Protein AF-0000000084538350 (afdb_homodimer)

Solvent-accessible surface area (backbone atoms only — not comparable to full-atom values): 66229 Å² total; per-residue (Å²): 132,78,61,70,42,43,47,66,36,45,38,68,41,24,35,35,29,20,36,63,55,66,31,41,56,38,39,16,45,63,36,71,63,52,26,48,26,40,72,38,36,40,51,31,37,24,62,70,80,45,67,44,57,53,74,41,85,72,42,47,61,49,48,38,57,44,85,73,38,62,32,38,41,33,39,37,41,37,88,86,40,40,34,37,42,36,40,39,40,31,43,68,87,50,47,32,41,40,36,37,39,37,40,33,26,60,47,68,40,59,36,30,41,37,41,39,36,33,50,15,47,70,56,33,52,53,52,22,19,34,38,50,44,76,88,80,40,37,37,39,38,31,28,61,57,37,27,39,35,41,37,45,46,66,63,56,75,37,32,23,33,15,37,58,50,72,92,47,44,85,42,12,26,79,61,34,46,56,82,66,48,55,89,48,45,48,52,37,58,21,43,40,21,31,29,40,25,32,83,33,79,31,51,60,68,29,72,50,66,40,35,39,36,45,34,54,27,65,36,67,69,57,35,52,52,52,53,56,58,54,68,72,48,57,65,68,56,54,48,49,54,35,46,48,54,34,44,56,61,56,65,54,42,56,86,77,76,45,52,88,42,76,84,44,80,69,44,59,57,50,49,53,52,47,47,51,46,31,53,56,50,49,58,56,38,40,35,72,87,43,32,35,34,37,41,17,64,60,51,43,72,65,40,82,86,47,87,62,39,35,31,24,37,51,43,50,43,35,50,34,29,51,32,36,31,75,39,48,38,56,68,48,40,58,36,27,52,53,38,48,61,73,46,46,42,93,70,26,41,45,68,60,39,18,35,61,88,51,38,59,38,63,49,79,38,90,43,77,53,32,27,32,64,34,29,39,12,32,40,37,28,40,52,34,56,52,47,70,72,44,59,72,67,61,31,55,52,47,49,66,70,45,42,69,53,45,52,34,31,44,51,36,53,53,68,41,29,77,82,22,49,54,55,54,15,26,46,96,81,71,79,51,58,27,31,42,43,39,40,45,17,22,39,27,25,13,24,43,23,41,14,54,53,24,45,75,68,70,34,55,68,58,14,52,54,33,36,52,50,21,52,40,25,50,52,43,44,53,71,69,31,51,43,94,88,37,40,53,26,38,26,34,44,91,89,33,78,35,69,53,53,38,51,56,52,48,28,27,40,52,83,33,51,68,45,44,71,85,41,69,69,40,29,51,47,52,52,35,32,56,52,48,46,55,70,68,30,52,41,75,40,73,95,34,53,31,19,25,60,33,72,87,46,61,67,88,78,36,32,23,22,38,49,44,26,43,50,50,23,37,44,30,39,53,50,25,48,54,55,58,54,48,58,77,69,53,68,91,64,82,86,67,83,77,75,87,64,76,51,70,67,56,46,32,50,47,31,43,53,51,23,49,48,31,52,53,30,46,60,63,20,18,34,91,52,59,40,36,18,41,23,24,33,62,88,78,30,43,52,26,66,60,44,43,22,39,59,32,33,22,44,51,44,48,38,51,54,46,47,24,53,49,26,46,50,54,52,55,51,57,73,73,102,133,78,60,72,43,42,47,67,35,43,37,68,40,25,35,35,28,19,36,65,57,65,30,43,55,37,39,16,45,63,37,70,64,51,26,48,26,40,72,39,34,41,50,32,39,25,61,72,80,46,66,44,57,54,73,40,85,73,44,47,61,51,47,36,57,43,85,72,39,62,31,38,38,34,40,36,40,36,90,88,41,40,33,37,41,35,42,39,39,33,44,70,87,50,49,31,40,38,36,35,40,38,40,32,25,60,48,68,39,59,35,31,40,36,40,40,35,32,51,15,48,69,55,34,52,54,50,21,16,33,38,50,44,76,89,79,41,37,37,38,39,31,28,64,57,38,29,40,35,43,38,44,45,65,64,57,76,38,31,23,32,15,36,57,50,71,91,47,46,86,42,12,26,80,60,36,46,57,83,66,47,55,88,49,45,47,52,37,58,19,42,38,22,29,28,39,25,33,84,34,78,31,50,62,68,28,73,51,67,40,36,38,35,44,34,55,28,66,37,67,69,56,37,53,51,51,54,55,59,54,67,72,49,56,64,68,57,55,48,50,54,35,46,48,51,34,44,55,61,57,66,54,41,56,87,78,78,46,53,87,42,72,85,40,75,68,46,58,59,48,49,52,51,48,47,53,46,31,52,56,51,49,59,56,38,38,35,71,86,43,33,34,34,36,39,17,65,60,50,42,73,65,40,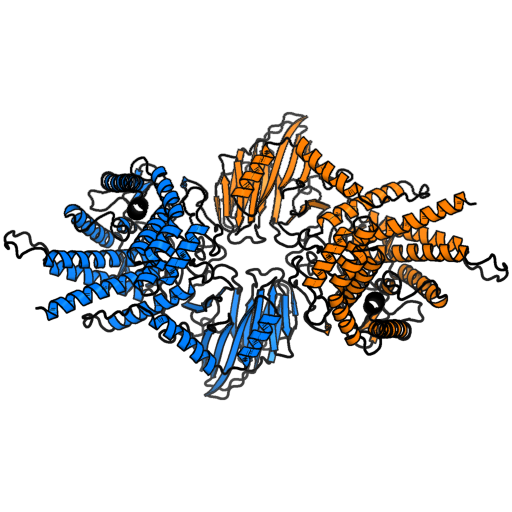81,86,48,88,62,39,34,30,24,36,50,43,51,42,36,49,34,27,51,33,37,31,74,38,48,39,56,66,48,40,58,36,27,52,54,39,48,60,73,45,45,41,95,70,25,41,45,67,60,40,18,36,62,88,50,39,58,37,61,48,79,36,88,44,74,51,32,26,32,64,33,28,37,12,32,40,37,28,40,53,34,56,52,48,69,72,43,60,72,68,60,31,55,53,48,50,66,70,43,42,68,54,47,52,35,30,44,51,36,52,54,68,41,29,77,82,21,51,53,56,54,14,24,44,96,81,71,79,50,58,28,31,43,44,39,41,44,16,23,40,25,23,11,24,42,24,42,13,53,53,25,46,75,70,68,34,55,68,59,14,51,54,33,36,51,50,19,51,40,26,50,52,43,44,52,71,72,31,51,42,94,87,36,42,54,25,40,26,34,43,91,88,33,79,34,69,53,53,37,50,56,52,49,29,28,39,53,84,33,50,66,44,44,72,86,41,69,68,40,30,50,47,51,52,36,32,56,51,47,47,56,71,69,33,52,40,76,41,71,95,33,52,31,19,24,61,34,71,87,46,62,66,88,80,36,34,24,22,38,47,44,25,43,50,51,23,37,44,29,39,52,50,26,49,54,55,60,56,49,58,78,70,53,66,89,66,83,86,66,81,78,74,87,63,74,50,68,66,55,47,32,50,48,31,42,53,53,22,49,48,31,51,52,31,47,61,63,19,19,35,91,50,61,40,36,17,42,24,26,34,63,87,77,31,43,53,25,66,58,43,42,21,40,58,32,34,23,43,52,43,49,38,51,54,48,49,25,52,49,26,47,50,56,52,54,50,57,72,72,102

Foldseek 3Di:
DFDDFLAWAFEQQWIWGHHQQGKTCFIAGRWLQDDTWFHTKFKWWDQQQWIGTSPDPQKDKDKAADALASKIWMWIDGPQFKIWIWIWHAQHPFGKIKIKIKIWGQAWTWAKIKIKTQTQFRNHLFWKKWFADPVQQKIWIDDQQKIKIKAKVVRFDAKAKAACDVVPVCRAAVNCPTNRHHPRDGMDTGRMIMMTMHTDTAHRGGMDMMMMMIHMGRDPVVVVVVRVVVVPDDPVVSVVNRVCVSNVVLVQWDDFDLPPCVVPPCLRVLLVRLLSVLLNVQSSQANPPQLFGFQFRWRCVPQPAHDTGRWGQLLLLLLLQVLCVNGRHNVSVVRVLLSVVVQADPQLAHAGTAHSNNHRDDDPQPDPLAGQLLSLLNNLLSLLVSLVVDDDPVSVVSLVSCVVSLVSSLVSLCVQQVPLWGDWYAYPVNPATFTFLLSLLSSLLNLQSSLVSCVVVVNNVSSVVSNVSSVSNLVCQCVPFQDPQLFGFGGAGPNHTHRWQFLSNLSCPPPSNSADCVDVVSVSSLVSSLVCQCVQAWADDPNATAGFGTPPDCRVHRFGFLLSLLSSLLSLLVSLVVLVVVVVVDDPPDPDDPDPPQDSVNSSVVSLVNSSRSLVLQQQQRRSHRWGPGGADSVHRHNDDRTRGSSSSSSSSSSSVSSSVVSVVVVVVVVVD/DFDDFLAWAFEQQWIWGHHQQGWTCFIAGRWLQDDTWFHTKFKWWDQQQWIGTSPDPQKDKDKAADALASKIWMWIDGPQFKIWIWIWHAQHPFGKIKIKIKIWGQAWTWAKIKIKTQTQFRNHLFWKKWFADPVQQKIWIDDQQKIKIKAKVVRFDAKAKAACDVVPVCRAAVNCPTNRHHPRDGMDTGRMIMMTMHTDTAHRGGMDMMMMMIHMGRDPVVVVVVRVVVVPDDPVVSVVNRVCVSNVVLVQWDDFDLPPCVVPPCLRVLLVRLLSVLLNVQSSQANPPQLFGFQFRWRCVPQPAHDTRRWGQLLLLLLLQVLCVNGRHNVSVVRVLLSVVVQADPQLAHAGTAHSNNHRDDDPQPDPLAGQLLSLLNNLLSLLVSLVVDDDPVSVVSLVSCVVSLVSSLVSLCVQQVPLWGAWYAYPVRPATFTFLLSLLSSLLNLQSSLVSCVVVVNNVSSVVSNVSSVSNLVCQCVPFQDPQLFGFGGAGPNHTHRWQFLSNLSCPPPSNSADCVDVVSVSSLVSSLVCQCVQAWADDPNATAGFGTPPDCRVHRFGFLLSLLSSLLSLLVSLVVLVVVVVVDDPPDPDDPDPPQDSVNSSVVSLVNSSRSLVLQQQQRRSHRWGPGGADSVHRHNDDRTRGSSSSSSSSSSSVSSSVVSVVVVVVVVVD

Secondary structure (DSSP, 8-state):
-----SEEEE-SS-EEEE-TTS-EEEEE-SSSSS-B-EEEEEEEEE-SS-EEETTSTTEEEEEEEPTTSS-EEEEEEETTSEEEEEEEEE-SSSSEEEEEEEEEESS-EEEEEEEEEEE-TTT-STTEEEEEETTTTEEEEEETTEEEEEEEESPPSEEEEEE-SGGGTTT-HHHHGGGT------EEEESEEEEEEEEEEE-TTEEEEEEEEEEEESSHHHHHHHHHHHHTS-HHHHHHHHHHHHHHHHTTSPP---TT-TTSTTHHHHHHHHHHHHHHHHHHHB-TTT--B-SS----TT-SSSS-SSSB-HHHHHHHHHHHHHTT-THHHHHHHHHHHHH--TTS---S-B-TTSPBPS-S--SGGG--HHHHHHHHHHHHHHHHH--HHHHHHHHHHHHHHHHHHHHHHHHTTTTSSPPSEE-TTSS-EEEEHHHHHHHHHHHHHHHHHHHHTT-HHHHHHHHHHHHHHHHHHHHHHB-TTSSB--EEETTEEE---BGGGGGGTTTT-SS-TTSHHHHHHHHHHHHHHHHHHEEEETTEEEE-SBTT--GGGG--BHHHHHHHHHHHHHHHHHHHHHHHHS--------S----HHHHHHHHHHHHHHHHHHHHHTS-TT----SEE-TTT--EESSSS-HHHHHHHHHHHHHHHHHHHHHHHHHHH-/-----SEEEE-SS-EEEE-TTS-EEEEE-SSSSS-B-EEEEEEEEE-SS-EEETTSTT-EEEEEEPTTSS-EEEEEE-TTSEEEEEEEEE-SSSSEEEEEEEEEESS-EEEEEEEEEEE-TTS-STTEEEEEETTTTEEEEEETTEEEEEEEESPPSEEEEEE-SGGGTTT-HHHHGGGT------EEEESEEEEEEEEEEE-TTEEEEEEEEEEEESSHHHHHHHHHHHHTS-HHHHHHHHHHHHHHHHTTSPP---TT-TTSTTHHHHHHHHHHHHHHHHHHHB-TTT--B-SS----TT-SSSS-SSSB-HHHHHHHHHHHHHTT-THHHHHHHHHHHHH--TTS---S-B-TTSPBPS-S--SGGG--HHHHHHHHHHHHHHHHH--HHHHHHHHHHHHHHHHHHHHHHHHTTTTSSPPSEE-TTSS-EEEEHHHHHHHHHHHHHHHHHHHHTT-HHHHHHHHHHHHHHHHHHHHHHB-TTSSB--EEETTEEE---BGGGGGGTTTT-SS-TTSHHHHHHHHHHHHHHHHHHEEEETTEEEE-SBTT--GGGG--BHHHHHHHHHHHHHHHHHHHHHHHHS--------S----HHHHHHHHHHHHHHHHHHHHHTS-TT----SEE-TTT--EESSSS-HHHHHHHHHHHHHHHHHHHHHHHHHHH-

Radius of gyration: 36.91 Å; Cα contacts (8 Å, |Δi|>4): 3079; chains: 2; bounding box: 87×134×77 Å

pLDDT: mean 94.36, std 9.97, range [32.91, 98.88]

Structure (mmCIF, N/CA/C/O backbone):
data_AF-0000000084538350-model_v1
#
loop_
_entity.id
_entity.type
_entity.pdbx_description
1 polymer Glucoamylase
#
loop_
_atom_site.group_PDB
_atom_site.id
_atom_site.type_symbol
_atom_site.label_atom_id
_atom_site.label_alt_id
_atom_site.label_comp_id
_atom_site.label_asym_id
_atom_site.label_entity_id
_atom_site.label_seq_id
_atom_site.pdbx_PDB_ins_code
_atom_site.Cartn_x
_atom_site.Cartn_y
_atom_site.Cartn_z
_atom_site.occupancy
_atom_site.B_iso_or_equiv
_atom_site.auth_seq_id
_atom_site.auth_comp_id
_atom_site.auth_asym_id
_atom_site.auth_atom_id
_atom_site.pdbx_PDB_model_num
ATOM 1 N N . MET A 1 1 ? -1.951 -18.625 11.453 1 60.22 1 MET A N 1
ATOM 2 C CA . MET A 1 1 ? -2.348 -19.891 10.844 1 60.22 1 MET A CA 1
ATOM 3 C C . MET A 1 1 ? -2.865 -19.672 9.43 1 60.22 1 MET A C 1
ATOM 5 O O . MET A 1 1 ? -3.637 -18.75 9.18 1 60.22 1 MET A O 1
ATOM 9 N N . ILE A 1 2 ? -2.359 -20.406 8.531 1 80.12 2 ILE A N 1
ATOM 10 C CA . ILE A 1 2 ? -2.729 -20.297 7.121 1 80.12 2 ILE A CA 1
ATOM 11 C C . ILE A 1 2 ? -4.102 -20.922 6.902 1 80.12 2 ILE A C 1
ATOM 13 O O . ILE A 1 2 ? -4.371 -22.031 7.383 1 80.12 2 ILE A O 1
ATOM 17 N N . LYS A 1 3 ? -4.984 -20.172 6.359 1 83.88 3 LYS A N 1
ATOM 18 C CA . LYS A 1 3 ? -6.328 -20.641 6.023 1 83.88 3 LYS A CA 1
ATOM 19 C C . LYS A 1 3 ? -6.492 -20.812 4.52 1 83.88 3 LYS A C 1
ATOM 21 O O . LYS A 1 3 ? -6.176 -19.906 3.746 1 83.88 3 LYS A O 1
ATOM 26 N N . GLN A 1 4 ? -6.922 -22.047 4.211 1 91.5 4 GLN A N 1
ATOM 27 C CA . GLN A 1 4 ? -7.207 -22.297 2.803 1 91.5 4 GLN A CA 1
ATOM 28 C C . GLN A 1 4 ? -8.695 -22.172 2.51 1 91.5 4 GLN A C 1
ATOM 30 O O . GLN A 1 4 ? -9.531 -22.594 3.314 1 91.5 4 GLN A O 1
ATOM 35 N N . PRO A 1 5 ? -9.008 -21.594 1.398 1 96.19 5 PRO A N 1
ATOM 36 C CA . PRO A 1 5 ? -10.43 -21.469 1.073 1 96.19 5 PRO A CA 1
ATOM 37 C C . PRO A 1 5 ? -11.055 -22.781 0.602 1 96.19 5 PRO A C 1
ATOM 39 O O . PRO A 1 5 ? -10.344 -23.672 0.13 1 96.19 5 PRO A O 1
ATOM 42 N N . ASN A 1 6 ? -12.336 -22.875 0.791 1 97.44 6 ASN A N 1
ATOM 43 C CA . ASN A 1 6 ? -13.117 -23.984 0.243 1 97.44 6 ASN A CA 1
ATOM 44 C C . ASN A 1 6 ? -13.852 -23.578 -1.032 1 97.44 6 ASN A C 1
ATOM 46 O O . ASN A 1 6 ? -14.195 -24.422 -1.854 1 97.44 6 ASN A O 1
ATOM 50 N N . VAL A 1 7 ? -14.109 -22.266 -1.148 1 98.25 7 VAL A N 1
ATOM 51 C CA . VAL A 1 7 ? -14.727 -21.719 -2.354 1 98.25 7 VAL A CA 1
ATOM 52 C C . VAL A 1 7 ? -14.117 -20.359 -2.668 1 98.25 7 VAL A C 1
ATOM 54 O O . VAL A 1 7 ? -13.547 -19.703 -1.789 1 98.25 7 VAL A O 1
ATOM 57 N N . ILE A 1 8 ? -14.195 -19.969 -3.922 1 98.69 8 ILE A N 1
ATOM 58 C CA . ILE A 1 8 ? -13.914 -18.594 -4.348 1 98.69 8 ILE A CA 1
ATOM 59 C C . ILE A 1 8 ? -15.078 -18.078 -5.188 1 98.69 8 ILE A C 1
ATOM 61 O O . ILE A 1 8 ? -15.758 -18.844 -5.867 1 98.69 8 ILE A O 1
ATOM 65 N N . LEU A 1 9 ? -15.406 -16.875 -5.125 1 98.62 9 LEU A N 1
ATOM 66 C CA . LEU A 1 9 ? -16.391 -16.219 -5.973 1 98.62 9 LEU A CA 1
ATOM 67 C C . LEU A 1 9 ? -15.961 -14.781 -6.266 1 98.62 9 LEU A C 1
ATOM 69 O O . LEU A 1 9 ? -15 -14.273 -5.672 1 98.62 9 LEU A O 1
ATOM 73 N N . GLY A 1 10 ? -16.609 -14.242 -7.266 1 98.69 10 GLY A N 1
ATOM 74 C CA . GLY A 1 10 ? -16.188 -12.914 -7.672 1 98.69 10 GLY A CA 1
ATOM 75 C C . GLY A 1 10 ? -16.672 -12.523 -9.055 1 98.69 10 GLY A C 1
ATOM 76 O O . GLY A 1 10 ? -17.641 -13.094 -9.562 1 98.69 10 GLY A O 1
ATOM 77 N N . ASN A 1 11 ? -16.141 -11.469 -9.555 1 98.44 11 ASN A N 1
ATOM 78 C CA . ASN A 1 11 ? -16.297 -10.961 -10.914 1 98.44 11 ASN A CA 1
ATOM 79 C C . ASN A 1 11 ? -15.008 -10.359 -11.438 1 98.44 11 ASN A C 1
ATOM 81 O O . ASN A 1 11 ? -13.914 -10.789 -11.047 1 98.44 11 ASN A O 1
ATOM 85 N N . ASP A 1 12 ? -15.062 -9.461 -12.367 1 97.19 12 ASP A N 1
ATOM 86 C CA . ASP A 1 12 ? -13.875 -8.93 -13.023 1 97.19 12 ASP A CA 1
ATOM 87 C C . ASP A 1 12 ? -13.031 -8.094 -12.062 1 97.19 12 ASP A C 1
ATOM 89 O O . ASP A 1 12 ? -11.812 -8.008 -12.211 1 97.19 12 ASP A O 1
ATOM 93 N N . ASP A 1 13 ? -13.734 -7.547 -11.016 1 97.06 13 ASP A N 1
ATOM 94 C CA . ASP A 1 13 ? -13.039 -6.566 -10.188 1 97.06 13 ASP A CA 1
ATOM 95 C C . ASP A 1 13 ? -12.891 -7.07 -8.75 1 97.06 13 ASP A C 1
ATOM 97 O O . ASP A 1 13 ? -12.133 -6.496 -7.969 1 97.06 13 ASP A O 1
ATOM 101 N N . LEU A 1 14 ? -13.578 -8.125 -8.406 1 98.56 14 LEU A N 1
ATOM 102 C CA . LEU A 1 14 ? -13.602 -8.586 -7.02 1 98.56 14 LEU A CA 1
ATOM 103 C C . LEU A 1 14 ? -13.375 -10.094 -6.945 1 98.56 14 LEU A C 1
ATOM 105 O O . LEU A 1 14 ? -13.992 -10.859 -7.684 1 98.56 14 LEU A O 1
ATOM 109 N N . LEU A 1 15 ? -12.438 -10.523 -6.102 1 98.75 15 LEU A N 1
ATOM 110 C CA . LEU A 1 15 ? -12.211 -11.93 -5.785 1 98.75 15 LEU A CA 1
ATOM 111 C C . LEU A 1 15 ? -12.383 -12.188 -4.293 1 98.75 15 LEU A C 1
ATOM 113 O O . LEU A 1 15 ? -11.711 -11.562 -3.467 1 98.75 15 LEU A O 1
ATOM 117 N N . VAL A 1 16 ? -13.289 -13.031 -3.939 1 98.81 16 VAL A N 1
ATOM 118 C CA . VAL A 1 16 ? -13.578 -13.375 -2.551 1 98.81 16 VAL A CA 1
ATOM 119 C C . VAL A 1 16 ? -13.219 -14.844 -2.295 1 98.81 16 VAL A C 1
ATOM 121 O O . VAL A 1 16 ? -13.523 -15.711 -3.109 1 98.81 16 VAL A O 1
ATOM 124 N N . THR A 1 17 ? -12.539 -15.125 -1.256 1 98.38 17 THR A N 1
ATOM 125 C CA . THR A 1 17 ? -12.266 -16.484 -0.816 1 98.38 17 THR A CA 1
ATOM 126 C C . THR A 1 17 ? -12.945 -16.781 0.519 1 98.38 17 THR A C 1
ATOM 128 O O . THR A 1 17 ? -13 -15.906 1.391 1 98.38 17 THR A O 1
ATOM 131 N N . MET A 1 18 ? -13.539 -17.984 0.659 1 98.19 18 MET A N 1
ATOM 132 C CA . MET A 1 18 ? -14.305 -18.312 1.861 1 98.19 18 MET A CA 1
ATOM 133 C C . MET A 1 18 ? -13.891 -19.672 2.41 1 98.19 18 MET A C 1
ATOM 135 O O . MET A 1 18 ? -13.484 -20.562 1.654 1 98.19 18 MET A O 1
ATOM 139 N N . GLY A 1 19 ? -14.055 -19.75 3.682 1 97.12 19 GLY A N 1
ATOM 140 C CA . GLY A 1 19 ? -13.922 -21.062 4.316 1 97.12 19 GLY A CA 1
ATOM 141 C C . GLY A 1 19 ? -15.172 -21.906 4.191 1 97.12 19 GLY A C 1
ATOM 142 O O . GLY A 1 19 ? -16.172 -21.484 3.604 1 97.12 19 GLY A O 1
ATOM 143 N N . LYS A 1 20 ? -15.172 -23.062 4.793 1 96.75 20 LYS A N 1
ATOM 144 C CA . LYS A 1 20 ? -16.219 -24.062 4.652 1 96.75 20 LYS A CA 1
ATOM 145 C C . LYS A 1 20 ? -17.516 -23.609 5.297 1 96.75 20 LYS A C 1
ATOM 147 O O . LYS A 1 20 ? -18.594 -24.125 4.98 1 96.75 20 LYS A O 1
ATOM 152 N N . LYS A 1 21 ? -17.375 -22.703 6.168 1 97.75 21 LYS A N 1
ATOM 153 C CA . LYS A 1 21 ? -18.562 -22.312 6.922 1 97.75 21 LYS A CA 1
ATOM 154 C C . LYS A 1 21 ? -19.016 -20.891 6.539 1 97.75 21 LYS A C 1
ATOM 156 O O . LYS A 1 21 ? -19.797 -20.281 7.262 1 97.75 21 LYS A O 1
ATOM 161 N N . GLY A 1 22 ? -18.422 -20.375 5.52 1 97.69 22 GLY A N 1
ATOM 162 C CA . GLY A 1 22 ? -18.906 -19.125 4.945 1 97.69 22 GLY A CA 1
ATOM 163 C C . GLY A 1 22 ? -18.156 -17.906 5.445 1 97.69 22 GLY A C 1
ATOM 164 O O . GLY A 1 22 ? -18.438 -16.781 5.035 1 97.69 22 GLY A O 1
ATOM 165 N N . GLU A 1 23 ? -17.203 -18.062 6.324 1 98.06 23 GLU A N 1
ATOM 166 C CA . GLU A 1 23 ? -16.375 -16.938 6.734 1 98.06 23 GLU A CA 1
ATOM 167 C C . GLU A 1 23 ? -15.5 -16.438 5.586 1 98.06 23 GLU A C 1
ATOM 169 O O . GLU A 1 23 ? -15 -17.25 4.797 1 98.06 23 GLU A O 1
ATOM 174 N N . ILE A 1 24 ? -15.336 -15.148 5.438 1 98.25 24 ILE A N 1
ATOM 175 C CA . ILE A 1 24 ? -14.516 -14.57 4.375 1 98.25 24 ILE A CA 1
ATOM 176 C C . ILE A 1 24 ? -13.047 -14.578 4.793 1 98.25 24 ILE A C 1
ATOM 178 O O . ILE A 1 24 ? -12.703 -14.078 5.867 1 98.25 24 ILE A O 1
ATOM 182 N N . ILE A 1 25 ? -12.227 -15.094 3.93 1 96.12 25 ILE A N 1
ATOM 183 C CA . ILE A 1 25 ? -10.789 -15.195 4.172 1 96.12 25 ILE A CA 1
ATOM 184 C C . ILE A 1 25 ? -10.055 -14.133 3.357 1 96.12 25 ILE A C 1
ATOM 186 O O . ILE A 1 25 ? -9.047 -13.586 3.809 1 96.12 25 ILE A O 1
ATOM 190 N N . GLY A 1 26 ? -10.516 -13.961 2.24 1 97 26 GLY A N 1
ATOM 191 C CA . GLY A 1 26 ? -9.93 -12.961 1.356 1 97 26 GLY A CA 1
ATOM 192 C C . GLY A 1 26 ? -10.969 -12.117 0.642 1 97 26 GLY A C 1
ATOM 193 O O . GLY A 1 26 ? -12.047 -12.602 0.305 1 97 26 GLY A O 1
ATOM 194 N N . PHE A 1 27 ? -10.688 -10.914 0.409 1 98.5 27 PHE A N 1
ATOM 195 C CA . PHE A 1 27 ? -11.461 -9.914 -0.316 1 98.5 27 PHE A CA 1
ATOM 196 C C . PHE A 1 27 ? -10.547 -9 -1.129 1 98.5 27 PHE A C 1
ATOM 198 O O . PHE A 1 27 ? -10.109 -7.957 -0.642 1 98.5 27 PHE A O 1
ATOM 205 N N . PHE A 1 28 ? -10.289 -9.391 -2.396 1 98.44 28 PHE A N 1
ATOM 206 C CA . PHE A 1 28 ? -9.305 -8.711 -3.23 1 98.44 28 PHE A CA 1
ATOM 207 C C . PHE A 1 28 ? -9.984 -7.727 -4.172 1 98.44 28 PHE A C 1
ATOM 209 O O . PHE A 1 28 ? -10.875 -8.102 -4.938 1 98.44 28 PHE A O 1
ATOM 216 N N . TYR A 1 29 ? -9.594 -6.508 -4.148 1 98.25 29 TYR A N 1
ATOM 217 C CA . TYR A 1 29 ? -10.102 -5.43 -4.992 1 98.25 29 TYR A CA 1
ATOM 218 C C . TYR A 1 29 ? -9.047 -4.352 -5.203 1 98.25 29 TYR A C 1
ATOM 220 O O . TYR A 1 29 ? -8.328 -3.992 -4.27 1 98.25 29 TYR A O 1
ATOM 228 N N . PRO A 1 30 ? -8.906 -3.795 -6.387 1 97.25 30 PRO A N 1
ATOM 229 C CA . PRO A 1 30 ? -9.617 -4.145 -7.621 1 97.25 30 PRO A CA 1
ATOM 230 C C . PRO A 1 30 ? -8.969 -5.305 -8.367 1 97.25 30 PRO A C 1
ATOM 232 O O . PRO A 1 30 ? -9.57 -5.863 -9.289 1 97.25 30 PRO A O 1
ATOM 235 N N . ARG A 1 31 ? -7.695 -5.707 -8 1 96.5 31 ARG A N 1
ATOM 236 C CA . ARG A 1 31 ? -7.016 -6.828 -8.641 1 96.5 31 ARG A CA 1
ATOM 237 C C . ARG A 1 31 ? -7.137 -8.094 -7.805 1 96.5 31 ARG A C 1
ATOM 239 O O . ARG A 1 31 ? -7.832 -8.109 -6.789 1 96.5 31 ARG A O 1
ATOM 246 N N . ARG A 1 32 ? -6.523 -9.141 -8.305 1 97.38 32 ARG A N 1
ATOM 247 C CA . ARG A 1 32 ? -6.566 -10.422 -7.598 1 97.38 32 ARG A CA 1
ATOM 248 C C . ARG A 1 32 ? -5.363 -10.578 -6.676 1 97.38 32 ARG A C 1
ATOM 250 O O . ARG A 1 32 ? -5.363 -11.438 -5.789 1 97.38 32 ARG A O 1
ATOM 257 N N . ASP A 1 33 ? -4.398 -9.719 -6.918 1 96.94 33 ASP A N 1
ATOM 258 C CA . ASP A 1 33 ? -3.139 -9.906 -6.203 1 96.94 33 ASP A CA 1
ATOM 259 C C . ASP A 1 33 ? -2.928 -8.797 -5.172 1 96.94 33 ASP A C 1
ATOM 261 O O . ASP A 1 33 ? -2.088 -8.922 -4.281 1 96.94 33 ASP A O 1
ATOM 265 N N . HIS A 1 34 ? -3.516 -7.691 -5.289 1 95.06 34 HIS A N 1
ATOM 266 C CA . HIS A 1 34 ? -3.477 -6.539 -4.398 1 95.06 34 HIS A CA 1
ATOM 267 C C . HIS A 1 34 ? -4.602 -5.559 -4.711 1 95.06 34 HIS A C 1
ATOM 269 O O . HIS A 1 34 ? -4.863 -5.262 -5.883 1 95.06 34 HIS A O 1
ATOM 275 N N . ALA A 1 35 ? -5.402 -5.156 -3.639 1 96.44 35 ALA A N 1
ATOM 276 C CA . ALA A 1 35 ? -5.109 -5.324 -2.217 1 96.44 35 ALA A CA 1
ATOM 277 C C . ALA A 1 35 ? -6.059 -6.332 -1.578 1 96.44 35 ALA A C 1
ATOM 279 O O . ALA A 1 35 ? -7.188 -6.52 -2.045 1 96.44 35 ALA A O 1
ATOM 280 N N . GLN A 1 36 ? -5.566 -7.062 -0.632 1 96.94 36 GLN A N 1
ATOM 281 C CA . GLN A 1 36 ? -6.363 -7.922 0.238 1 96.94 36 GLN A CA 1
ATOM 282 C C . GLN A 1 36 ? -6.934 -7.137 1.416 1 96.94 36 GLN A C 1
ATOM 284 O O . GLN A 1 36 ? -6.191 -6.719 2.307 1 96.94 36 GLN A O 1
ATOM 289 N N . HIS A 1 37 ? -8.266 -6.969 1.529 1 98.31 37 HIS A N 1
ATOM 290 C CA . HIS A 1 37 ? -8.859 -5.949 2.389 1 98.31 37 HIS A CA 1
ATOM 291 C C . HIS A 1 37 ? -9.406 -6.559 3.676 1 98.31 37 HIS A C 1
ATOM 293 O O . HIS A 1 37 ? -9.945 -5.848 4.523 1 98.31 37 HIS A O 1
ATOM 299 N N . VAL A 1 38 ? -9.281 -7.895 3.914 1 97.25 38 VAL A N 1
ATOM 300 C CA . VAL A 1 38 ? -9.945 -8.492 5.066 1 97.25 38 VAL A CA 1
ATOM 301 C C . VAL A 1 38 ? -8.945 -9.312 5.875 1 97.25 38 VAL A C 1
ATOM 303 O O . VAL A 1 38 ? -8.156 -10.07 5.309 1 97.25 38 VAL A O 1
ATOM 306 N N . GLU A 1 39 ? -8.961 -9.102 7.125 1 95.25 39 GLU A N 1
ATOM 307 C CA . GLU A 1 39 ? -8.281 -9.992 8.062 1 95.25 39 GLU A CA 1
ATOM 308 C C . GLU A 1 39 ? -9.242 -11.031 8.633 1 95.25 39 GLU A C 1
ATOM 310 O O . GLU A 1 39 ? -8.891 -12.203 8.75 1 95.25 39 GLU A O 1
ATOM 315 N N . GLU A 1 40 ? -10.438 -10.578 8.977 1 95.81 40 GLU A N 1
ATOM 316 C CA . GLU A 1 40 ? -11.516 -11.422 9.477 1 95.81 40 GLU A CA 1
ATOM 317 C C . GLU A 1 40 ? -12.883 -10.859 9.102 1 95.81 40 GLU A C 1
ATOM 319 O O . GLU A 1 40 ? -13.094 -9.648 9.141 1 95.81 40 GLU A O 1
ATOM 324 N N . SER A 1 41 ? -13.781 -11.617 8.719 1 98 41 SER A N 1
ATOM 325 C CA . SER A 1 41 ? -15.148 -11.258 8.375 1 98 41 SER A CA 1
ATOM 326 C C . SER A 1 41 ? -16.094 -12.445 8.547 1 98 41 SER A C 1
ATOM 328 O O . SER A 1 41 ? -16.031 -13.414 7.797 1 98 41 SER A O 1
ATOM 330 N N . VAL A 1 42 ? -16.922 -12.352 9.602 1 98.31 42 VAL A N 1
ATOM 331 C CA . VAL A 1 42 ? -17.656 -13.539 10.016 1 98.31 42 VAL A CA 1
ATOM 332 C C . VAL A 1 42 ? -18.938 -13.133 10.742 1 98.31 42 VAL A C 1
ATOM 334 O O . VAL A 1 42 ? -18.953 -12.125 11.453 1 98.31 42 VAL A O 1
ATOM 337 N N . ALA A 1 43 ? -19.984 -13.93 10.562 1 98.44 43 ALA A N 1
ATOM 338 C CA . ALA A 1 43 ? -21.234 -13.719 11.273 1 98.44 43 ALA A CA 1
ATOM 339 C C . ALA A 1 43 ? -21.234 -14.438 12.625 1 98.44 43 ALA A C 1
ATOM 341 O O . ALA A 1 43 ? -20.453 -15.375 12.828 1 98.44 43 ALA A O 1
ATOM 342 N N . CYS A 1 44 ? -22.062 -13.961 13.531 1 97.81 44 CYS A N 1
ATOM 343 C CA . CYS A 1 44 ? -22.25 -14.641 14.812 1 97.81 44 CYS A CA 1
ATOM 344 C C . CYS A 1 44 ? -23.641 -14.375 15.359 1 97.81 44 CYS A C 1
ATOM 346 O O . CYS A 1 44 ? -24.328 -13.438 14.938 1 97.81 44 CYS A O 1
ATOM 348 N N . ILE A 1 45 ? -24.062 -15.258 16.219 1 97.62 45 ILE A N 1
ATOM 349 C CA . ILE A 1 45 ? -25.359 -15.164 16.891 1 97.62 45 ILE A CA 1
ATOM 350 C C . ILE A 1 45 ? -25.172 -15.047 18.391 1 97.62 45 ILE A C 1
ATOM 352 O O . ILE A 1 45 ? -24.469 -15.875 19 1 97.62 45 ILE A O 1
ATOM 356 N N . HIS A 1 46 ? -25.719 -14.023 18.938 1 97.88 46 HIS A N 1
ATOM 357 C CA . HIS A 1 46 ? -25.844 -13.969 20.391 1 97.88 46 HIS A CA 1
ATOM 358 C C . HIS A 1 46 ? -27.172 -14.57 20.859 1 97.88 46 HIS A C 1
ATOM 360 O O . HIS A 1 46 ? -28.25 -14.023 20.562 1 97.88 46 HIS A O 1
ATOM 366 N N . THR A 1 47 ? -27.203 -15.578 21.688 1 95.88 47 THR A N 1
ATOM 367 C CA . THR A 1 47 ? -28.391 -16.344 22.031 1 95.88 47 THR A CA 1
ATOM 368 C C . THR A 1 47 ? -29.094 -15.734 23.234 1 95.88 47 THR A C 1
ATOM 370 O O . THR A 1 47 ? -30.062 -16.312 23.75 1 95.88 47 THR A O 1
ATOM 373 N N . GLY A 1 48 ? -28.688 -14.672 23.625 1 93.62 48 GLY A N 1
ATOM 374 C CA . GLY A 1 48 ? -29.109 -14.125 24.906 1 93.62 48 GLY A CA 1
ATOM 375 C C . GLY A 1 48 ? -28.188 -14.5 26.047 1 93.62 48 GLY A C 1
ATOM 376 O O . GLY A 1 48 ? -28.109 -13.773 27.047 1 93.62 48 GLY A O 1
ATOM 377 N N . GLU A 1 49 ? -27.516 -15.609 25.891 1 92.69 49 GLU A N 1
ATOM 378 C CA . GLU A 1 49 ? -26.641 -16.109 26.938 1 92.69 49 GLU A CA 1
ATOM 379 C C . GLU A 1 49 ? -25.172 -16.016 26.516 1 92.69 49 GLU A C 1
ATOM 381 O O . GLU A 1 49 ? -24.312 -15.672 27.328 1 92.69 49 GLU A O 1
ATOM 386 N N . ARG A 1 50 ? -24.984 -16.344 25.312 1 94.88 50 ARG A N 1
ATOM 387 C CA . ARG A 1 50 ? -23.594 -16.344 24.844 1 94.88 50 ARG A CA 1
ATOM 388 C C . ARG A 1 50 ? -23.531 -16.047 23.359 1 94.88 50 ARG A C 1
ATOM 390 O O . ARG A 1 50 ? -24.547 -16.094 22.656 1 94.88 50 ARG A O 1
ATOM 397 N N . LEU A 1 51 ? -22.281 -15.812 22.922 1 96.62 51 LEU A N 1
ATOM 398 C CA . LEU A 1 51 ? -22 -15.531 21.516 1 96.62 51 LEU A CA 1
ATOM 399 C C . LEU A 1 51 ? -21.562 -16.797 20.781 1 96.62 51 LEU A C 1
ATOM 401 O O . LEU A 1 51 ? -20.656 -17.5 21.25 1 96.62 51 LEU A O 1
ATOM 405 N N . LEU A 1 52 ? -22.188 -17.125 19.672 1 97.12 52 LEU A N 1
ATOM 406 C CA . LEU A 1 52 ? -21.844 -18.266 18.828 1 97.12 52 LEU A CA 1
ATOM 407 C C . LEU A 1 52 ? -21.281 -17.797 17.5 1 97.12 52 LEU A C 1
ATOM 409 O O . LEU A 1 52 ? -22.031 -17.359 16.625 1 97.12 52 LEU A O 1
ATOM 413 N N . TRP A 1 53 ? -20.016 -17.953 17.344 1 97.88 53 TRP A N 1
ATOM 414 C CA . TRP A 1 53 ? -19.406 -17.656 16.047 1 97.88 53 TRP A CA 1
ATOM 415 C C . TRP A 1 53 ? -19.75 -18.734 15.031 1 97.88 53 TRP A C 1
ATOM 417 O O . TRP A 1 53 ? -19.672 -19.922 15.32 1 97.88 53 TRP A O 1
ATOM 427 N N . THR A 1 54 ? -20.062 -18.359 13.812 1 97.75 54 THR A N 1
ATOM 428 C CA . THR A 1 54 ? -20.547 -19.312 12.828 1 97.75 54 THR A CA 1
ATOM 429 C C . THR A 1 54 ? -19.391 -20.188 12.305 1 97.75 54 THR A C 1
ATOM 431 O O . THR A 1 54 ? -19.625 -21.234 11.703 1 97.75 54 THR A O 1
ATOM 434 N N . ASN A 1 55 ? -18.203 -19.734 12.445 1 96 55 ASN A N 1
ATOM 435 C CA . ASN A 1 55 ? -17.062 -20.5 11.938 1 96 55 ASN A CA 1
ATOM 436 C C . ASN A 1 55 ? -16.453 -21.391 13.023 1 96 55 ASN A C 1
ATOM 438 O O . ASN A 1 55 ? -15.367 -21.938 12.844 1 96 55 ASN A O 1
ATOM 442 N N . ASP A 1 56 ? -17.125 -21.5 14.117 1 95.69 56 ASP A N 1
ATOM 443 C CA . ASP A 1 56 ? -16.656 -22.344 15.211 1 95.69 56 ASP A CA 1
ATOM 444 C C . ASP A 1 56 ? -16.844 -23.828 14.883 1 95.69 56 ASP A C 1
ATOM 446 O O . ASP A 1 56 ? -17.641 -24.188 14.023 1 95.69 56 ASP A O 1
ATOM 450 N N . ASN A 1 57 ? -16.188 -24.672 15.648 1 94.62 57 ASN A N 1
ATOM 451 C CA . ASN A 1 57 ? -16.203 -26.109 15.414 1 94.62 57 ASN A CA 1
ATOM 452 C C . ASN A 1 57 ? -17.531 -26.734 15.836 1 94.62 57 ASN A C 1
ATOM 454 O O . ASN A 1 57 ? -17.844 -27.859 15.453 1 94.62 57 ASN A O 1
ATOM 458 N N . GLU A 1 58 ? -18.281 -26 16.516 1 94.94 58 GLU A N 1
ATOM 459 C CA . GLU A 1 58 ? -19.578 -26.516 16.969 1 94.94 58 GLU A CA 1
ATOM 460 C C . GLU A 1 58 ? -20.578 -26.609 15.812 1 94.94 58 GLU A C 1
ATOM 462 O O . GLU A 1 58 ? -21.609 -27.281 15.938 1 94.94 58 GLU A O 1
ATOM 467 N N . TRP A 1 59 ? -20.281 -25.969 14.805 1 97.19 59 TRP A N 1
ATOM 468 C CA . TRP A 1 59 ? -21.203 -25.953 13.656 1 97.19 59 TRP A CA 1
ATOM 469 C C . TRP A 1 59 ? -20.797 -27.016 12.641 1 97.19 59 TRP A C 1
ATOM 471 O O . TRP A 1 59 ? -19.625 -27.234 12.391 1 97.19 59 TRP A O 1
ATOM 481 N N . HIS A 1 60 ? -21.781 -27.672 12.094 1 96.94 60 HIS A N 1
ATOM 482 C CA . HIS A 1 60 ? -21.594 -28.516 10.914 1 96.94 60 HIS A CA 1
ATOM 483 C C . HIS A 1 60 ? -22.031 -27.797 9.648 1 96.94 60 HIS A C 1
ATOM 485 O O . HIS A 1 60 ? -23.109 -27.203 9.609 1 96.94 60 HIS A O 1
ATOM 491 N N . GLY A 1 61 ? -21.172 -27.859 8.648 1 96.81 61 GLY A N 1
ATOM 492 C CA . GLY A 1 61 ? -21.469 -27.094 7.457 1 96.81 61 GLY A CA 1
ATOM 493 C C . GLY A 1 61 ? -21.469 -27.922 6.184 1 96.81 61 GLY A C 1
ATOM 494 O O . GLY A 1 61 ? -20.703 -28.875 6.066 1 96.81 61 GLY A O 1
ATOM 495 N N . ILE A 1 62 ? -22.391 -27.609 5.258 1 98.06 62 ILE A N 1
ATOM 496 C CA . ILE A 1 62 ? -22.438 -28.109 3.889 1 98.06 62 ILE A CA 1
ATOM 497 C C . ILE A 1 62 ? -22.375 -26.938 2.908 1 98.06 62 ILE A C 1
ATOM 499 O O . ILE A 1 62 ? -23.234 -26.062 2.926 1 98.06 62 ILE A O 1
ATOM 503 N N . GLN A 1 63 ? -21.375 -26.906 2.127 1 98.44 63 GLN A N 1
ATOM 504 C CA . GLN A 1 63 ? -21.156 -25.812 1.188 1 98.44 63 GLN A CA 1
ATOM 505 C C . GLN A 1 63 ? -21.047 -26.328 -0.243 1 98.44 63 GLN A C 1
ATOM 507 O O . GLN A 1 63 ? -20.391 -27.344 -0.49 1 98.44 63 GLN A O 1
ATOM 512 N N . ASN A 1 64 ? -21.75 -25.672 -1.156 1 98 64 ASN A N 1
ATOM 513 C CA . ASN A 1 64 ? -21.719 -26.047 -2.568 1 98 64 ASN A CA 1
ATOM 514 C C . ASN A 1 64 ? -21.875 -24.812 -3.467 1 98 64 ASN A C 1
ATOM 516 O O . ASN A 1 64 ? -22.438 -23.812 -3.049 1 98 64 ASN A O 1
ATOM 520 N N . TYR A 1 65 ? -21.406 -24.984 -4.629 1 98.56 65 TYR A N 1
ATOM 521 C CA . TYR A 1 65 ? -21.797 -24.031 -5.66 1 98.56 65 TYR A CA 1
ATOM 522 C C . TYR A 1 65 ? -23.188 -24.359 -6.207 1 98.56 65 TYR A C 1
ATOM 524 O O . TYR A 1 65 ? -23.562 -25.516 -6.297 1 98.56 65 TYR A O 1
ATOM 532 N N . ILE A 1 66 ? -23.891 -23.281 -6.508 1 98.06 66 ILE A N 1
ATOM 533 C CA . ILE A 1 66 ? -25.031 -23.5 -7.395 1 98.06 66 ILE A CA 1
ATOM 534 C C . ILE A 1 66 ? -24.531 -23.953 -8.766 1 98.06 66 ILE A C 1
ATOM 536 O O . ILE A 1 66 ? -23.594 -23.359 -9.312 1 98.06 66 ILE A O 1
ATOM 540 N N . GLU A 1 67 ? -25.156 -24.922 -9.328 1 95.31 67 GLU A N 1
ATOM 541 C CA . GLU A 1 67 ? -24.672 -25.594 -10.523 1 95.31 67 GLU A CA 1
ATOM 542 C C . GLU A 1 67 ? -24.359 -24.594 -11.641 1 95.31 67 GLU A C 1
ATOM 544 O O . GLU A 1 67 ? -25.156 -23.703 -11.914 1 95.31 67 GLU A O 1
ATOM 549 N N . ASP A 1 68 ? -23.203 -24.719 -12.164 1 96.81 68 ASP A N 1
ATOM 550 C CA . ASP A 1 68 ? -22.719 -24 -13.344 1 96.81 68 ASP A CA 1
ATOM 551 C C . ASP A 1 68 ? -22.609 -22.5 -13.07 1 96.81 68 ASP A C 1
ATOM 553 O O . ASP A 1 68 ? -22.781 -21.688 -13.977 1 96.81 68 ASP A O 1
ATOM 557 N N . THR A 1 69 ? -22.469 -22.141 -11.781 1 98.5 69 THR A N 1
ATOM 558 C CA . THR A 1 69 ? -22.281 -20.75 -11.43 1 98.5 69 THR A CA 1
ATOM 559 C C . THR A 1 69 ? -21.203 -20.578 -10.375 1 98.5 69 THR A C 1
ATOM 561 O O . THR A 1 69 ? -20.703 -21.578 -9.836 1 98.5 69 THR A O 1
ATOM 564 N N . ASN A 1 70 ? -20.781 -19.344 -10.148 1 98.69 70 ASN A N 1
ATOM 565 C CA . ASN A 1 70 ? -19.953 -19 -9 1 98.69 70 ASN A CA 1
ATOM 566 C C . ASN A 1 70 ? -20.781 -18.422 -7.855 1 98.69 70 ASN A C 1
ATOM 568 O O . ASN A 1 70 ? -20.359 -17.469 -7.195 1 98.69 70 ASN A O 1
ATOM 572 N N . ILE A 1 71 ? -22 -18.875 -7.707 1 98.88 71 ILE A N 1
ATOM 573 C CA . ILE A 1 71 ? -22.859 -18.594 -6.562 1 98.88 71 ILE A CA 1
ATOM 574 C C . ILE A 1 71 ? -22.734 -19.719 -5.535 1 98.88 71 ILE A C 1
ATOM 576 O O . ILE A 1 71 ? -22.703 -20.891 -5.898 1 98.88 71 ILE A O 1
ATOM 580 N N . VAL A 1 72 ? -22.641 -19.359 -4.262 1 98.88 72 VAL A N 1
ATOM 581 C CA . VAL A 1 72 ? -22.312 -20.344 -3.236 1 98.88 72 VAL A CA 1
ATOM 582 C C . VAL A 1 72 ? -23.469 -20.484 -2.258 1 98.88 72 VAL A C 1
ATOM 584 O O . VAL A 1 72 ? -24.047 -19.484 -1.827 1 98.88 72 VAL A O 1
ATOM 587 N N . SER A 1 73 ? -23.828 -21.656 -1.959 1 98.75 73 SER A N 1
ATOM 588 C CA . SER A 1 73 ? -24.812 -22 -0.92 1 98.75 73 SER A CA 1
ATOM 589 C C . SER A 1 73 ? -24.141 -22.719 0.25 1 98.75 73 SER A C 1
ATOM 591 O O . SER A 1 73 ? -23.469 -23.734 0.06 1 98.75 73 SER A O 1
ATOM 593 N N . THR A 1 74 ? -24.266 -22.203 1.432 1 98.81 74 THR A N 1
ATOM 594 C CA . THR A 1 74 ? -23.734 -22.812 2.648 1 98.81 74 THR A CA 1
ATOM 595 C C . THR A 1 74 ? -24.844 -23.047 3.664 1 98.81 74 THR A C 1
ATOM 597 O O . THR A 1 74 ? -25.625 -22.141 3.961 1 98.81 74 THR A O 1
ATOM 600 N N . LYS A 1 75 ? -24.953 -24.234 4.18 1 98.69 75 LYS A N 1
ATOM 601 C CA . LYS A 1 75 ? -25.891 -24.578 5.246 1 98.69 75 LYS A CA 1
ATOM 602 C C . LYS A 1 75 ? -25.156 -24.953 6.527 1 98.69 75 LYS A C 1
ATOM 604 O O . LYS A 1 75 ? -24.25 -25.812 6.504 1 98.69 75 LYS A O 1
ATOM 609 N N . LEU A 1 76 ? -25.5 -24.312 7.59 1 98.62 76 LEU A N 1
ATOM 610 C CA . LEU A 1 76 ? -24.891 -24.547 8.891 1 98.62 76 LEU A CA 1
ATOM 611 C C . LEU A 1 76 ? -25.906 -25.094 9.883 1 98.62 76 LEU A C 1
ATOM 613 O O . LEU A 1 76 ? -27.047 -24.641 9.93 1 98.62 76 LEU A O 1
ATOM 617 N N . TYR A 1 77 ? -25.469 -26.062 10.648 1 97.94 77 TYR A N 1
ATOM 618 C CA . TYR A 1 77 ? -26.297 -26.703 11.656 1 97.94 77 TYR A CA 1
ATOM 619 C C . TYR A 1 77 ? -25.609 -26.688 13.016 1 97.94 77 TYR A C 1
ATOM 621 O O . TYR A 1 77 ? -24.438 -27.047 13.133 1 97.94 77 TYR A O 1
ATOM 629 N N . HIS A 1 78 ? -26.312 -26.281 13.977 1 97.31 78 HIS A N 1
ATOM 630 C CA . HIS A 1 78 ? -25.828 -26.297 15.359 1 97.31 78 HIS A CA 1
ATOM 631 C C . HIS A 1 78 ? -26.641 -27.281 16.203 1 97.31 78 HIS A C 1
ATOM 633 O O . HIS A 1 78 ? -27.859 -27.422 16 1 97.31 78 HIS A O 1
ATOM 639 N N . ASP A 1 79 ? -26.047 -27.797 17.266 1 95.56 79 ASP A N 1
ATOM 640 C CA . ASP A 1 79 ? -26.703 -28.812 18.094 1 95.56 79 ASP A CA 1
ATOM 641 C C . ASP A 1 79 ? -27.828 -28.188 18.906 1 95.56 79 ASP A C 1
ATOM 643 O O . ASP A 1 79 ? -28.75 -28.891 19.328 1 95.56 79 ASP A O 1
ATOM 647 N N . SER A 1 80 ? -27.828 -26.984 19.141 1 94.38 80 SER A N 1
ATOM 648 C CA . SER A 1 80 ? -28.859 -26.297 19.906 1 94.38 80 SER A CA 1
ATOM 649 C C . SER A 1 80 ? -30.156 -26.188 19.109 1 94.38 80 SER A C 1
ATOM 651 O O . SER A 1 80 ? -31.188 -25.781 19.656 1 94.38 80 SER A O 1
ATOM 653 N N . GLY A 1 81 ? -30.094 -26.531 17.781 1 95.69 81 GLY A N 1
ATOM 654 C CA . GLY A 1 81 ? -31.297 -26.469 16.953 1 95.69 81 GLY A CA 1
ATOM 655 C C . GLY A 1 81 ? -31.312 -25.266 16.031 1 95.69 81 GLY A C 1
ATOM 656 O O . GLY A 1 81 ? -32.25 -25.094 15.266 1 95.69 81 GLY A O 1
ATOM 657 N N . ILE A 1 82 ? -30.312 -24.484 16.062 1 97.38 82 ILE A N 1
ATOM 658 C CA . ILE A 1 82 ? -30.219 -23.328 15.18 1 97.38 82 ILE A CA 1
ATOM 659 C C . ILE A 1 82 ? -29.656 -23.766 13.82 1 97.38 82 ILE A C 1
ATOM 661 O O . ILE A 1 82 ? -28.75 -24.594 13.758 1 97.38 82 ILE A O 1
ATOM 665 N N . ARG A 1 83 ? -30.25 -23.281 12.766 1 98 83 ARG A N 1
ATOM 666 C CA . ARG A 1 83 ? -29.797 -23.516 11.398 1 98 83 ARG A CA 1
ATOM 667 C C . ARG A 1 83 ? -29.641 -22.188 10.641 1 98 83 ARG A C 1
ATOM 669 O O . ARG A 1 83 ? -30.453 -21.281 10.797 1 98 83 ARG A O 1
ATOM 676 N N . ILE A 1 84 ? -28.578 -22.125 9.875 1 98.62 84 ILE A N 1
ATOM 677 C CA . ILE A 1 84 ? -28.359 -20.938 9.055 1 98.62 84 ILE A CA 1
ATOM 678 C C . ILE A 1 84 ? -28.125 -21.344 7.605 1 98.62 84 ILE A C 1
ATOM 680 O O . ILE A 1 84 ? -27.266 -22.188 7.32 1 98.62 84 ILE A O 1
ATOM 684 N N . SER A 1 85 ? -28.875 -20.828 6.707 1 98.62 85 SER A N 1
ATOM 685 C CA . SER A 1 85 ? -28.641 -20.969 5.273 1 98.62 85 SER A CA 1
ATOM 686 C C . SER A 1 85 ? -28.062 -19.688 4.672 1 98.62 85 SER A C 1
ATOM 688 O O . SER A 1 85 ? -28.688 -18.625 4.762 1 98.62 85 SER A O 1
ATOM 690 N N . ILE A 1 86 ? -26.969 -19.797 4.082 1 98.81 86 ILE A N 1
ATOM 691 C CA . ILE A 1 86 ? -26.281 -18.641 3.52 1 98.81 86 ILE A CA 1
ATOM 692 C C . ILE A 1 86 ? -26.234 -18.75 1.997 1 98.81 86 ILE A C 1
ATOM 694 O O . ILE A 1 86 ? -25.875 -19.797 1.455 1 98.81 86 ILE A O 1
ATOM 698 N N . LEU A 1 87 ? -26.609 -17.766 1.296 1 98.88 87 LEU A N 1
ATOM 699 C CA . LEU A 1 87 ? -26.422 -17.609 -0.143 1 98.88 87 LEU A CA 1
ATOM 700 C C . LEU A 1 87 ? -25.469 -16.453 -0.447 1 98.88 87 LEU A C 1
ATOM 702 O O . LEU A 1 87 ? -25.719 -15.312 -0.065 1 98.88 87 LEU A O 1
ATOM 706 N N . ASP A 1 88 ? -24.375 -16.766 -1.046 1 98.88 88 ASP A N 1
ATOM 707 C CA . ASP A 1 88 ? -23.375 -15.773 -1.382 1 98.88 88 ASP A CA 1
ATOM 708 C C . ASP A 1 88 ? -23.234 -15.609 -2.895 1 98.88 88 ASP A C 1
ATOM 710 O O . ASP A 1 88 ? -23.062 -16.594 -3.617 1 98.88 88 ASP A O 1
ATOM 714 N N . LEU A 1 89 ? -23.281 -14.453 -3.424 1 98.88 89 LEU A N 1
ATOM 715 C CA . LEU A 1 89 ? -23.031 -14.141 -4.828 1 98.88 89 LEU A CA 1
ATOM 716 C C . LEU A 1 89 ? -22.391 -12.766 -4.973 1 98.88 89 LEU A C 1
ATOM 718 O O . LEU A 1 89 ? -22.562 -11.898 -4.109 1 98.88 89 LEU A O 1
ATOM 722 N N . VAL A 1 90 ? -21.578 -12.578 -5.953 1 98.88 90 VAL A N 1
ATOM 723 C CA . VAL A 1 90 ? -21.016 -11.273 -6.32 1 98.88 90 VAL A CA 1
ATOM 724 C C . VAL A 1 90 ? -21.75 -10.734 -7.551 1 98.88 90 VAL A C 1
ATOM 726 O O . VAL A 1 90 ? -21.922 -11.445 -8.539 1 98.88 90 VAL A O 1
ATOM 729 N N . HIS A 1 91 ? -22.203 -9.484 -7.426 1 98.62 91 HIS A N 1
ATOM 730 C CA . HIS A 1 91 ? -22.844 -8.859 -8.578 1 98.62 91 HIS A CA 1
ATOM 731 C C . HIS A 1 91 ? -21.969 -8.93 -9.812 1 98.62 91 HIS A C 1
ATOM 733 O O . HIS A 1 91 ? -20.75 -8.727 -9.727 1 98.62 91 HIS A O 1
ATOM 739 N N . PRO A 1 92 ? -22.516 -9.227 -10.984 1 97.81 92 PRO A N 1
ATOM 740 C CA . PRO A 1 92 ? -21.672 -9.461 -12.148 1 97.81 92 PRO A CA 1
ATOM 741 C C . PRO A 1 92 ? -20.969 -8.195 -12.641 1 97.81 92 PRO A C 1
ATOM 743 O O . PRO A 1 92 ? -19.906 -8.273 -13.266 1 97.81 92 PRO A O 1
ATOM 746 N N . ASP A 1 93 ? -21.484 -6.965 -12.32 1 97.19 93 ASP A N 1
ATOM 747 C CA . ASP A 1 93 ? -20.984 -5.754 -12.969 1 97.19 93 ASP A CA 1
ATOM 748 C C . ASP A 1 93 ? -20.25 -4.863 -11.984 1 97.19 93 ASP A C 1
ATOM 750 O O . ASP A 1 93 ? -19.5 -3.971 -12.383 1 97.19 93 ASP A O 1
ATOM 754 N N . VAL A 1 94 ? -20.547 -4.988 -10.703 1 97.94 94 VAL A N 1
ATOM 755 C CA . VAL A 1 94 ? -19.938 -4.105 -9.711 1 97.94 94 VAL A CA 1
ATOM 756 C C . VAL A 1 94 ? -19.312 -4.938 -8.594 1 97.94 94 VAL A C 1
ATOM 758 O O . VAL A 1 94 ? -19.781 -6.043 -8.297 1 97.94 94 VAL A O 1
ATOM 761 N N . PRO A 1 95 ? -18.297 -4.496 -7.938 1 98.56 95 PRO A N 1
ATOM 762 C CA . PRO A 1 95 ? -17.594 -5.258 -6.906 1 98.56 95 PRO A CA 1
ATOM 763 C C . PRO A 1 95 ? -18.344 -5.273 -5.57 1 98.56 95 PRO A C 1
ATOM 765 O O . PRO A 1 95 ? -17.859 -4.719 -4.582 1 98.56 95 PRO A O 1
ATOM 768 N N . VAL A 1 96 ? -19.453 -5.934 -5.508 1 98.81 96 VAL A N 1
ATOM 769 C CA . VAL A 1 96 ? -20.281 -6.035 -4.309 1 98.81 96 VAL A CA 1
ATOM 770 C C . VAL A 1 96 ? -20.625 -7.5 -4.039 1 98.81 96 VAL A C 1
ATOM 772 O O . VAL A 1 96 ? -21.203 -8.18 -4.895 1 98.81 96 VAL A O 1
ATOM 775 N N . LEU A 1 97 ? -20.234 -7.984 -2.934 1 98.81 97 LEU A N 1
ATOM 776 C CA . LEU A 1 97 ? -20.641 -9.289 -2.422 1 98.81 97 LEU A CA 1
ATOM 777 C C . LEU A 1 97 ? -21.984 -9.195 -1.717 1 98.81 97 LEU A C 1
ATOM 779 O O . LEU A 1 97 ? -22.188 -8.336 -0.852 1 98.81 97 LEU A O 1
ATOM 783 N N . ILE A 1 98 ? -22.922 -9.992 -2.094 1 98.75 98 ILE A N 1
ATOM 784 C CA . ILE A 1 98 ? -24.234 -10.07 -1.463 1 98.75 98 ILE A CA 1
ATOM 785 C C . ILE A 1 98 ? -24.375 -11.391 -0.712 1 98.75 98 ILE A C 1
ATOM 787 O O . ILE A 1 98 ? -24.188 -12.469 -1.294 1 98.75 98 ILE A O 1
ATOM 791 N N . ARG A 1 99 ? -24.688 -11.32 0.53 1 98.81 99 ARG A N 1
ATOM 792 C CA . ARG A 1 99 ? -24.828 -12.492 1.396 1 98.81 99 ARG A CA 1
ATOM 793 C C . ARG A 1 99 ? -26.203 -12.539 2.047 1 98.81 99 ARG A C 1
ATOM 795 O O . ARG A 1 99 ? -26.547 -11.656 2.84 1 98.81 99 ARG A O 1
ATOM 802 N N . ARG A 1 100 ? -27 -13.492 1.737 1 98.75 100 ARG A N 1
ATOM 803 C CA . ARG A 1 100 ? -28.281 -13.688 2.395 1 98.75 100 ARG A CA 1
ATOM 804 C C . ARG A 1 100 ? -28.188 -14.734 3.496 1 98.75 100 ARG A C 1
ATOM 806 O O . ARG A 1 100 ? -27.844 -15.883 3.232 1 98.75 100 ARG A O 1
ATOM 813 N N . PHE A 1 101 ? -28.453 -14.344 4.707 1 98.75 101 PHE A N 1
ATOM 814 C CA . PHE A 1 101 ? -28.484 -15.234 5.859 1 98.75 101 PHE A CA 1
ATOM 815 C C . PHE A 1 101 ? -29.922 -15.531 6.266 1 98.75 101 PHE A C 1
ATOM 817 O O . PHE A 1 101 ? -30.656 -14.625 6.664 1 98.75 101 PHE A O 1
ATOM 824 N N . LYS A 1 102 ? -30.344 -16.719 6.133 1 98.56 102 LYS A N 1
ATOM 825 C CA . LYS A 1 102 ? -31.594 -17.172 6.707 1 98.56 102 LYS A CA 1
ATOM 826 C C . LYS A 1 102 ? -31.375 -17.969 7.992 1 98.56 102 LYS A C 1
ATOM 828 O O . LYS A 1 102 ? -30.828 -19.062 7.965 1 98.56 102 LYS A O 1
ATOM 833 N N . VAL A 1 103 ? -31.828 -17.453 9.102 1 98.44 103 VAL A N 1
ATOM 834 C CA . VAL A 1 103 ? -31.625 -18.062 10.406 1 98.44 103 VAL A CA 1
ATOM 835 C C . VAL A 1 103 ? -32.906 -18.688 10.898 1 98.44 103 VAL A C 1
ATOM 837 O O . VAL A 1 103 ? -33.969 -18.031 10.938 1 98.44 103 VAL A O 1
ATOM 840 N N . GLN A 1 104 ? -32.781 -19.922 11.25 1 98 104 GLN A N 1
ATOM 841 C CA . GLN A 1 104 ? -33.906 -20.672 11.805 1 98 104 GLN A CA 1
ATOM 842 C C . GLN A 1 104 ? -33.531 -21.328 13.133 1 98 104 GLN A C 1
ATOM 844 O O . GLN A 1 104 ? -32.375 -21.594 13.391 1 98 104 GLN A O 1
ATOM 849 N N . SER A 1 105 ? -34.594 -21.547 13.961 1 96.88 105 SER A N 1
ATOM 850 C CA . SER A 1 105 ? -34.375 -22.219 15.234 1 96.88 105 SER A CA 1
ATOM 851 C C . SER A 1 105 ? -35.562 -23.109 15.594 1 96.88 105 SER A C 1
ATOM 853 O O . SER A 1 105 ? -36.719 -22.75 15.383 1 96.88 105 SER A O 1
ATOM 855 N N . GLN A 1 106 ? -35.25 -24.234 16.125 1 96.19 106 GLN A N 1
ATOM 856 C CA . GLN A 1 106 ? -36.281 -25.156 16.562 1 96.19 106 GLN A CA 1
ATOM 857 C C . GLN A 1 106 ? -37 -24.625 17.797 1 96.19 106 GLN A C 1
ATOM 859 O O . GLN A 1 106 ? -38.188 -24.891 18 1 96.19 106 GLN A O 1
ATOM 864 N N . LYS A 1 107 ? -36.281 -23.953 18.656 1 95.06 107 LYS A N 1
ATOM 865 C CA . LYS A 1 107 ? -36.844 -23.344 19.875 1 95.06 107 LYS A CA 1
ATOM 866 C C . LYS A 1 107 ? -36.938 -21.828 19.734 1 95.06 107 LYS A C 1
ATOM 868 O O . LYS A 1 107 ? -36.375 -21.25 18.812 1 95.06 107 LYS A O 1
ATOM 873 N N . LYS A 1 108 ? -37.75 -21.359 20.656 1 96.06 108 LYS A N 1
ATOM 874 C CA . LYS A 1 108 ? -37.844 -19.906 20.703 1 96.06 108 LYS A CA 1
ATOM 875 C C . LYS A 1 108 ? -36.469 -19.297 21.031 1 96.06 108 LYS A C 1
ATOM 877 O O . LYS A 1 108 ? -35.75 -19.812 21.875 1 96.06 108 LYS A O 1
ATOM 882 N N . LEU A 1 109 ? -36.125 -18.266 20.328 1 96.06 109 LEU A N 1
ATOM 883 C CA . LEU A 1 109 ? -34.844 -17.609 20.5 1 96.06 109 LEU A CA 1
ATOM 884 C C . LEU A 1 109 ? -35 -16.094 20.516 1 96.06 109 LEU A C 1
ATOM 886 O O . LEU A 1 109 ? -35.625 -15.531 19.625 1 96.06 109 LEU A O 1
ATOM 890 N N . SER A 1 110 ? -34.562 -15.5 21.562 1 96.5 110 SER A N 1
ATOM 891 C CA . SER A 1 110 ? -34.469 -14.047 21.672 1 96.5 110 SER A CA 1
ATOM 892 C C . SER A 1 110 ? -33.031 -13.602 21.859 1 96.5 110 SER A C 1
ATOM 894 O O . SER A 1 110 ? -32.406 -13.875 22.906 1 96.5 110 SER A O 1
ATOM 896 N N . GLY A 1 111 ? -32.5 -12.977 20.812 1 96.88 111 GLY A N 1
ATOM 897 C CA . GLY A 1 111 ? -31.094 -12.562 20.875 1 96.88 111 GLY A CA 1
ATOM 898 C C . GLY A 1 111 ? -30.719 -11.578 19.781 1 96.88 111 GLY A C 1
ATOM 899 O O . GLY A 1 111 ? -31.469 -10.633 19.516 1 96.88 111 GLY A O 1
ATOM 900 N N . LYS A 1 112 ? -29.438 -11.727 19.25 1 98.12 112 LYS A N 1
ATOM 901 C CA . LYS A 1 112 ? -28.922 -10.82 18.219 1 98.12 112 LYS A CA 1
ATOM 902 C C . LYS A 1 112 ? -28.219 -11.586 17.109 1 98.12 112 LYS A C 1
ATOM 904 O O . LYS A 1 112 ? -27.609 -12.633 17.359 1 98.12 112 LYS A O 1
ATOM 909 N N . PHE A 1 113 ? -28.406 -11.125 15.875 1 98.44 113 PHE A N 1
ATOM 910 C CA . PHE A 1 113 ? -27.516 -11.477 14.773 1 98.44 113 PHE A CA 1
ATOM 911 C C . PHE A 1 113 ? -26.469 -10.398 14.562 1 98.44 113 PHE A C 1
ATOM 913 O O . PHE A 1 113 ? -26.797 -9.219 14.391 1 98.44 113 PHE A O 1
ATOM 920 N N . PHE A 1 114 ? -25.172 -10.734 14.633 1 98.62 114 PHE A N 1
ATOM 921 C CA . PHE A 1 114 ? -24.078 -9.789 14.43 1 98.62 114 PHE A CA 1
ATOM 922 C C . PHE A 1 114 ? -23.266 -10.164 13.195 1 98.62 114 PHE A C 1
ATOM 924 O O . PHE A 1 114 ? -23.188 -11.336 12.836 1 98.62 114 PHE A O 1
ATOM 931 N N . TYR A 1 115 ? -22.75 -9.227 12.539 1 98.75 115 TYR A N 1
ATOM 932 C CA . TYR A 1 115 ? -21.719 -9.414 11.523 1 98.75 115 TYR A CA 1
ATOM 933 C C . TYR A 1 115 ? -20.453 -8.641 11.883 1 98.75 115 TYR A C 1
ATOM 935 O O . TYR A 1 115 ? -20.469 -7.41 11.953 1 98.75 115 TYR A O 1
ATOM 943 N N . TYR A 1 116 ? -19.406 -9.359 12.094 1 98.31 116 TYR A N 1
ATOM 944 C CA . TYR A 1 116 ? -18.125 -8.797 12.516 1 98.31 116 TYR A CA 1
ATOM 945 C C . TYR A 1 116 ? -17.172 -8.656 11.336 1 98.31 116 TYR A C 1
ATOM 947 O O . TYR A 1 116 ? -17.047 -9.578 10.523 1 98.31 116 TYR A O 1
ATOM 955 N N . SER A 1 117 ? -16.484 -7.52 11.281 1 98 117 SER A N 1
ATOM 956 C CA . SER A 1 117 ? -15.508 -7.301 10.219 1 98 117 SER A CA 1
ATOM 957 C C . SER A 1 117 ? -14.25 -6.637 10.75 1 98 117 SER A C 1
ATOM 959 O O . SER A 1 117 ? -14.305 -5.539 11.312 1 98 117 SER A O 1
ATOM 961 N N . ASN A 1 118 ? -13.148 -7.277 10.633 1 97.56 118 ASN A N 1
ATOM 962 C CA . ASN A 1 118 ? -11.82 -6.684 10.742 1 97.56 118 ASN A CA 1
ATOM 963 C C . ASN A 1 118 ? -11.203 -6.441 9.367 1 97.56 118 ASN A C 1
ATOM 965 O O . ASN A 1 118 ? -10.477 -7.293 8.852 1 97.56 118 ASN A O 1
ATOM 969 N N . PHE A 1 119 ? -11.492 -5.223 8.828 1 97.06 119 PHE A N 1
ATOM 970 C CA . PHE A 1 119 ? -10.969 -4.859 7.516 1 97.06 119 PHE A CA 1
ATOM 971 C C . PHE A 1 119 ? -9.539 -4.352 7.625 1 97.06 119 PHE A C 1
ATOM 973 O O . PHE A 1 119 ? -9.188 -3.68 8.594 1 97.06 119 PHE A O 1
ATOM 980 N N . ASN A 1 120 ? -8.695 -4.664 6.762 1 95.62 120 ASN A N 1
ATOM 981 C CA . ASN A 1 120 ? -7.395 -4.082 6.453 1 95.62 120 ASN A CA 1
ATOM 982 C C . ASN A 1 120 ? -7.395 -3.412 5.082 1 95.62 120 ASN A C 1
ATOM 984 O O . ASN A 1 120 ? -6.691 -3.855 4.172 1 95.62 120 ASN A O 1
ATOM 988 N N . VAL A 1 121 ? -8.188 -2.322 5.09 1 98.12 121 VAL A N 1
ATOM 989 C CA . VAL A 1 121 ? -8.398 -1.684 3.793 1 98.12 121 VAL A CA 1
ATOM 990 C C . VAL A 1 121 ? -7.059 -1.232 3.215 1 98.12 121 VAL A C 1
ATOM 992 O O . VAL A 1 121 ? -6.273 -0.569 3.895 1 98.12 121 VAL A O 1
ATOM 995 N N . GLY A 1 122 ? -6.781 -1.647 1.961 1 97.06 122 GLY A N 1
ATOM 996 C CA . GLY A 1 122 ? -5.504 -1.379 1.319 1 97.06 122 GLY A CA 1
ATOM 997 C C . GLY A 1 122 ? -4.414 -2.354 1.726 1 97.06 122 GLY A C 1
ATOM 998 O O . GLY A 1 122 ? -3.23 -2.104 1.493 1 97.06 122 GLY A O 1
ATOM 999 N N . GLU A 1 123 ? -4.789 -3.438 2.371 1 96.94 123 GLU A N 1
ATOM 1000 C CA . GLU A 1 123 ? -3.896 -4.469 2.898 1 96.94 123 GLU A CA 1
ATOM 1001 C C . GLU A 1 123 ? -2.977 -3.902 3.977 1 96.94 123 GLU A C 1
ATOM 1003 O O . GLU A 1 123 ? -1.774 -4.18 3.98 1 96.94 123 GLU A O 1
ATOM 1008 N N . THR A 1 124 ? -3.566 -3.033 4.793 1 95.94 124 THR A N 1
ATOM 1009 C CA . THR A 1 124 ? -2.844 -2.463 5.926 1 95.94 124 THR A CA 1
ATOM 1010 C C . THR A 1 124 ? -3.791 -2.186 7.086 1 95.94 124 THR A C 1
ATOM 1012 O O . THR A 1 124 ? -4.945 -1.806 6.879 1 95.94 124 THR A O 1
ATOM 1015 N N . SER A 1 125 ? -3.271 -2.391 8.273 1 94.31 125 SER A N 1
ATOM 1016 C CA . SER A 1 125 ? -4.043 -2.051 9.461 1 94.31 125 SER A CA 1
ATOM 1017 C C . SER A 1 125 ? -3.779 -0.613 9.898 1 94.31 125 SER A C 1
ATOM 1019 O O . SER A 1 125 ? -4.48 -0.083 10.766 1 94.31 125 SER A O 1
ATOM 1021 N N . LYS A 1 126 ? -2.809 0.018 9.242 1 93 126 LYS A N 1
ATOM 1022 C CA . LYS A 1 126 ? -2.398 1.359 9.648 1 93 126 LYS A CA 1
ATOM 1023 C C . LYS A 1 126 ? -3.219 2.426 8.93 1 93 126 LYS A C 1
ATOM 1025 O O . LYS A 1 126 ? -3.576 2.262 7.762 1 93 126 LYS A O 1
ATOM 1030 N N . LYS A 1 127 ? -3.531 3.492 9.688 1 95.62 127 LYS A N 1
ATOM 1031 C CA . LYS A 1 127 ? -4.055 4.742 9.141 1 95.62 127 LYS A CA 1
ATOM 1032 C C . LYS A 1 127 ? -5.371 4.516 8.414 1 95.62 127 LYS A C 1
ATOM 1034 O O . LYS A 1 127 ? -5.625 5.121 7.367 1 95.62 127 LYS A O 1
ATOM 1039 N N . ASN A 1 128 ? -6.145 3.562 8.805 1 96.19 128 ASN A N 1
ATOM 1040 C CA . ASN A 1 128 ? -7.516 3.418 8.328 1 96.19 128 ASN A CA 1
ATOM 1041 C C . ASN A 1 128 ? -8.453 4.406 9.016 1 96.19 128 ASN A C 1
ATOM 1043 O O . ASN A 1 128 ? -8.102 5 10.031 1 96.19 128 ASN A O 1
ATOM 1047 N N . SER A 1 129 ? -9.57 4.609 8.375 1 96.25 129 SER A N 1
ATOM 1048 C CA . SER A 1 129 ? -10.68 5.332 8.984 1 96.25 129 SER A CA 1
ATOM 1049 C C . SER A 1 129 ? -12.008 4.641 8.703 1 96.25 129 SER A C 1
ATOM 1051 O O . SER A 1 129 ? -12.195 4.039 7.645 1 96.25 129 SER A O 1
ATOM 1053 N N . GLY A 1 130 ? -12.883 4.652 9.703 1 96.81 130 GLY A N 1
ATOM 1054 C CA . GLY A 1 130 ? -14.203 4.082 9.547 1 96.81 130 GLY A CA 1
ATOM 1055 C C . GLY A 1 130 ? -15.297 4.93 10.164 1 96.81 130 GLY A C 1
ATOM 1056 O O . GLY A 1 130 ? -15.047 5.684 11.109 1 96.81 130 GLY A O 1
ATOM 1057 N N . PHE A 1 131 ? -16.484 4.855 9.609 1 97.44 131 PHE A N 1
ATOM 1058 C CA . PHE A 1 131 ? -17.625 5.562 10.164 1 97.44 131 PHE A CA 1
ATOM 1059 C C . PHE A 1 131 ? -18.922 4.828 9.828 1 97.44 131 PHE A C 1
ATOM 1061 O O . PHE A 1 131 ? -18.953 3.99 8.93 1 97.44 131 PHE A O 1
ATOM 1068 N N . CYS A 1 132 ? -19.938 5.039 10.602 1 97.62 132 CYS A N 1
ATOM 1069 C CA . CYS A 1 132 ? -21.281 4.559 10.32 1 97.62 132 CYS A CA 1
ATOM 1070 C C . CYS A 1 132 ? -22.219 5.719 10 1 97.62 132 CYS A C 1
ATOM 1072 O O . CYS A 1 132 ? -22.422 6.598 10.836 1 97.62 132 CYS A O 1
ATOM 1074 N N . ASP A 1 133 ? -22.688 5.758 8.812 1 96.56 133 ASP A N 1
ATOM 1075 C CA . ASP A 1 133 ? -23.766 6.68 8.461 1 96.56 133 ASP A CA 1
ATOM 1076 C C . ASP A 1 133 ? -25.109 6.16 8.953 1 96.56 133 ASP A C 1
ATOM 1078 O O . ASP A 1 133 ? -25.734 5.305 8.305 1 96.56 133 ASP A O 1
ATOM 1082 N N . THR A 1 134 ? -25.656 6.723 9.945 1 94.62 134 THR A N 1
ATOM 1083 C CA . THR A 1 134 ? -26.844 6.195 10.609 1 94.62 134 THR A CA 1
ATOM 1084 C C . THR A 1 134 ? -28.109 6.57 9.844 1 94.62 134 THR A C 1
ATOM 1086 O O . THR A 1 134 ? -29.172 5.98 10.055 1 94.62 134 THR A O 1
ATOM 1089 N N . ASP A 1 135 ? -28.016 7.547 8.984 1 93.06 135 ASP A N 1
ATOM 1090 C CA . ASP A 1 135 ? -29.188 7.949 8.211 1 93.06 135 ASP A CA 1
ATOM 1091 C C . ASP A 1 135 ? -29.562 6.883 7.188 1 93.06 135 ASP A C 1
ATOM 1093 O O . ASP A 1 135 ? -30.734 6.57 7.012 1 93.06 135 ASP A O 1
ATOM 1097 N N . ILE A 1 136 ? -28.594 6.344 6.617 1 93.56 136 ILE A N 1
ATOM 1098 C CA . ILE A 1 136 ? -28.906 5.367 5.578 1 93.56 136 ILE A CA 1
ATOM 1099 C C . ILE A 1 136 ? -28.438 3.98 6.02 1 93.56 136 ILE A C 1
ATOM 1101 O O . ILE A 1 136 ? -28.594 3.004 5.281 1 93.56 136 ILE A O 1
ATOM 1105 N N . HIS A 1 137 ? -27.812 3.873 7.203 1 95.75 137 HIS A N 1
ATOM 1106 C CA . HIS A 1 137 ? -27.344 2.619 7.785 1 95.75 137 HIS A CA 1
ATOM 1107 C C . HIS A 1 137 ? -26.281 1.965 6.906 1 95.75 137 HIS A C 1
ATOM 1109 O O . HIS A 1 137 ? -26.453 0.835 6.445 1 95.75 137 HIS A O 1
ATOM 1115 N N . LEU A 1 138 ? -25.203 2.684 6.734 1 97.62 138 LEU A N 1
ATOM 1116 C CA . LEU A 1 138 ? -24.047 2.252 5.961 1 97.62 138 LEU A CA 1
ATOM 1117 C C . LEU A 1 138 ? -22.766 2.379 6.781 1 97.62 138 LEU A C 1
ATOM 1119 O O . LEU A 1 138 ? -22.453 3.453 7.305 1 97.62 138 LEU A O 1
ATOM 1123 N N . LEU A 1 139 ? -22.125 1.272 6.996 1 98.06 139 LEU A N 1
ATOM 1124 C CA . LEU A 1 139 ? -20.797 1.271 7.617 1 98.06 139 LEU A CA 1
ATOM 1125 C C . LEU A 1 139 ? -19.703 1.354 6.559 1 98.06 139 LEU A C 1
ATOM 1127 O O . LEU A 1 139 ? -19.719 0.608 5.578 1 98.06 139 LEU A O 1
ATOM 1131 N N . VAL A 1 140 ? -18.734 2.264 6.711 1 98.38 140 VAL A N 1
ATOM 1132 C CA . VAL A 1 140 ? -17.688 2.463 5.719 1 98.38 140 VAL A CA 1
ATOM 1133 C C . VAL A 1 140 ? -16.312 2.457 6.402 1 98.38 140 VAL A C 1
ATOM 1135 O O . VAL A 1 140 ? -16.156 3.029 7.484 1 98.38 140 VAL A O 1
ATOM 1138 N N . GLN A 1 141 ? -15.398 1.781 5.934 1 98.44 141 GLN A N 1
ATOM 1139 C CA . GLN A 1 141 ? -13.984 1.891 6.266 1 98.44 141 GLN A CA 1
ATOM 1140 C C . GLN A 1 141 ? -13.156 2.205 5.023 1 98.44 141 GLN A C 1
ATOM 1142 O O . GLN A 1 141 ? -13.398 1.652 3.951 1 98.44 141 GLN A O 1
ATOM 1147 N N . TYR A 1 142 ? -12.188 3.119 5.121 1 98.19 142 TYR A N 1
ATOM 1148 C CA . TYR A 1 142 ? -11.469 3.531 3.918 1 98.19 142 TYR A CA 1
ATOM 1149 C C . TYR A 1 142 ? -10.008 3.824 4.227 1 98.19 142 TYR A C 1
ATOM 1151 O O . TYR A 1 142 ? -9.641 4.051 5.379 1 98.19 142 TYR A O 1
ATOM 1159 N N . TRP A 1 143 ? -9.156 3.785 3.24 1 97.69 143 TRP A N 1
ATOM 1160 C CA . TRP A 1 143 ? -7.738 4.109 3.158 1 97.69 143 TRP A CA 1
ATOM 1161 C C . TRP A 1 143 ? -7.363 4.543 1.745 1 97.69 143 TRP A C 1
ATOM 1163 O O . TRP A 1 143 ? -7.551 3.793 0.786 1 97.69 143 TRP A O 1
ATOM 1173 N N . GLN A 1 144 ? -6.879 5.758 1.646 1 96.31 144 GLN A N 1
ATOM 1174 C CA . GLN A 1 144 ? -6.574 6.332 0.341 1 96.31 144 GLN A CA 1
ATOM 1175 C C . GLN A 1 144 ? -7.762 6.195 -0.61 1 96.31 144 GLN A C 1
ATOM 1177 O O . GLN A 1 144 ? -8.867 6.645 -0.303 1 96.31 144 GLN A O 1
ATOM 1182 N N . ASN A 1 145 ? -7.621 5.508 -1.758 1 97.25 145 ASN A N 1
ATOM 1183 C CA . ASN A 1 145 ? -8.711 5.445 -2.727 1 97.25 145 ASN A CA 1
ATOM 1184 C C . ASN A 1 145 ? -9.477 4.129 -2.627 1 97.25 145 ASN A C 1
ATOM 1186 O O . ASN A 1 145 ? -10.117 3.705 -3.59 1 97.25 145 ASN A O 1
ATOM 1190 N N . TYR A 1 146 ? -9.344 3.42 -1.499 1 98.38 146 TYR A N 1
ATOM 1191 C CA . TYR A 1 146 ? -10.117 2.217 -1.219 1 98.38 146 TYR A CA 1
ATOM 1192 C C . TYR A 1 146 ? -11.219 2.504 -0.208 1 98.38 146 TYR A C 1
ATOM 1194 O O . TYR A 1 146 ? -10.953 2.988 0.894 1 98.38 146 TYR A O 1
ATOM 1202 N N . HIS A 1 147 ? -12.43 2.18 -0.555 1 98.62 147 HIS A N 1
ATOM 1203 C CA . HIS A 1 147 ? -13.578 2.277 0.339 1 98.62 147 HIS A CA 1
ATOM 1204 C C . HIS A 1 147 ? -14.359 0.966 0.379 1 98.62 147 HIS A C 1
ATOM 1206 O O . HIS A 1 147 ? -14.805 0.471 -0.66 1 98.62 147 HIS A O 1
ATOM 1212 N N . ILE A 1 148 ? -14.484 0.403 1.54 1 98.81 148 ILE A N 1
ATOM 1213 C CA . ILE A 1 148 ? -15.273 -0.805 1.744 1 98.81 148 ILE A CA 1
ATOM 1214 C C . ILE A 1 148 ? -16.5 -0.482 2.592 1 98.81 148 ILE A C 1
ATOM 1216 O O . ILE A 1 148 ? -16.391 0.204 3.611 1 98.81 148 ILE A O 1
ATOM 1220 N N . GLY A 1 149 ? -17.625 -0.942 2.207 1 98.5 149 GLY A N 1
ATOM 1221 C CA . GLY A 1 149 ? -18.859 -0.619 2.918 1 98.5 149 GLY A CA 1
ATOM 1222 C C . GLY A 1 149 ? -19.688 -1.84 3.244 1 98.5 149 GLY A C 1
ATOM 1223 O O . GLY A 1 149 ? -19.641 -2.846 2.533 1 98.5 149 GLY A O 1
ATOM 1224 N N . ILE A 1 150 ? -20.453 -1.789 4.289 1 98.38 150 ILE A N 1
ATOM 1225 C CA . ILE A 1 150 ? -21.438 -2.797 4.684 1 98.38 150 ILE A CA 1
ATOM 1226 C C . ILE A 1 150 ? -22.828 -2.172 4.738 1 98.38 150 ILE A C 1
ATOM 1228 O O . ILE A 1 150 ? -23.047 -1.168 5.422 1 98.38 150 ILE A O 1
ATOM 1232 N N . TYR A 1 151 ? -23.688 -2.682 4 1 97.81 151 TYR A N 1
ATOM 1233 C CA . TYR A 1 151 ? -25.094 -2.33 3.926 1 97.81 151 TYR A CA 1
ATOM 1234 C C . TYR A 1 151 ? -25.984 -3.562 4.109 1 97.81 151 TYR A C 1
ATOM 1236 O O . TYR A 1 151 ? -25.5 -4.695 3.99 1 97.81 151 TYR A O 1
ATOM 1244 N N . SER A 1 152 ? -27.266 -3.344 4.531 1 97.25 152 SER A N 1
ATOM 1245 C CA . SER A 1 152 ? -28.062 -4.547 4.754 1 97.25 152 SER A CA 1
ATOM 1246 C C . SER A 1 152 ? -29.547 -4.266 4.602 1 97.25 152 SER A C 1
ATOM 1248 O O . SER A 1 152 ? -29.969 -3.107 4.641 1 97.25 152 SER A O 1
ATOM 1250 N N . GLN A 1 153 ? -30.266 -5.273 4.332 1 95.94 153 GLN A N 1
ATOM 1251 C CA . GLN A 1 153 ? -31.734 -5.324 4.387 1 95.94 153 GLN A CA 1
ATOM 1252 C C . GLN A 1 153 ? -32.219 -6.496 5.234 1 95.94 153 GLN A C 1
ATOM 1254 O O . GLN A 1 153 ? -31.953 -7.656 4.902 1 95.94 153 GLN A O 1
ATOM 1259 N N . PRO A 1 154 ? -33.031 -6.355 6.297 1 96.38 154 PRO A N 1
ATOM 1260 C CA . PRO A 1 154 ? -33.344 -5.035 6.84 1 96.38 154 PRO A CA 1
ATOM 1261 C C . PRO A 1 154 ? -32.125 -4.285 7.336 1 96.38 154 PRO A C 1
ATOM 1263 O O . PRO A 1 154 ? -31.047 -4.883 7.48 1 96.38 154 PRO A O 1
ATOM 1266 N N . GLU A 1 155 ? -32.25 -3.049 7.586 1 96.56 155 GLU A N 1
ATOM 1267 C CA . GLU A 1 155 ? -31.172 -2.229 8.125 1 96.56 155 GLU A CA 1
ATOM 1268 C C . GLU A 1 155 ? -30.734 -2.73 9.5 1 96.56 155 GLU A C 1
ATOM 1270 O O . GLU A 1 155 ? -31.547 -3.223 10.281 1 96.56 155 GLU A O 1
ATOM 1275 N N . PHE A 1 156 ? -29.438 -2.711 9.734 1 97.69 156 PHE A N 1
ATOM 1276 C CA . PHE A 1 156 ? -28.953 -3.094 11.055 1 97.69 156 PHE A CA 1
ATOM 1277 C C . PHE A 1 156 ? -29.422 -2.086 12.102 1 97.69 156 PHE A C 1
ATOM 1279 O O . PHE A 1 156 ? -29.531 -0.892 11.82 1 97.69 156 PHE A O 1
ATOM 1286 N N . ASN A 1 157 ? -29.547 -2.584 13.32 1 95.62 157 ASN A N 1
ATOM 1287 C CA . ASN A 1 157 ? -30.062 -1.792 14.438 1 95.62 157 ASN A CA 1
ATOM 1288 C C . ASN A 1 157 ? -28.922 -1.197 15.266 1 95.62 157 ASN A C 1
ATOM 1290 O O . ASN A 1 157 ? -29.094 -0.152 15.898 1 95.62 157 ASN A O 1
ATOM 1294 N N . GLU A 1 158 ? -27.938 -1.924 15.312 1 97.25 158 GLU A N 1
ATOM 1295 C CA . GLU A 1 158 ? -26.797 -1.543 16.141 1 97.25 158 GLU A CA 1
ATOM 1296 C C . GLU A 1 158 ? -25.5 -1.591 15.344 1 97.25 158 GLU A C 1
ATOM 1298 O O . GLU A 1 158 ? -25.422 -2.262 14.312 1 97.25 158 GLU A O 1
ATOM 1303 N N . TRP A 1 159 ? -24.516 -0.874 15.82 1 97.81 159 TRP A N 1
ATOM 1304 C CA . TRP A 1 159 ? -23.219 -0.85 15.18 1 97.81 159 TRP A CA 1
ATOM 1305 C C . TRP A 1 159 ? -22.109 -0.536 16.203 1 97.81 159 TRP A C 1
ATOM 1307 O O . TRP A 1 159 ? -22.406 -0.144 17.328 1 97.81 159 TRP A O 1
ATOM 1317 N N . GLN A 1 160 ? -20.922 -0.863 15.797 1 97.19 160 GLN A N 1
ATOM 1318 C CA . GLN A 1 160 ? -19.75 -0.447 16.547 1 97.19 160 GLN A CA 1
ATOM 1319 C C . GLN A 1 160 ? -18.531 -0.279 15.625 1 97.19 160 GLN A C 1
ATOM 1321 O O . GLN A 1 160 ? -18.297 -1.115 14.75 1 97.19 160 GLN A O 1
ATOM 1326 N N . ILE A 1 161 ? -17.891 0.828 15.688 1 96 161 ILE A N 1
ATOM 1327 C CA . ILE A 1 161 ? -16.562 1.049 15.094 1 96 161 ILE A CA 1
ATOM 1328 C C . ILE A 1 161 ? -15.562 1.384 16.203 1 96 161 ILE A C 1
ATOM 1330 O O . ILE A 1 161 ? -15.727 2.369 16.922 1 96 161 ILE A O 1
ATOM 1334 N N . GLY A 1 162 ? -14.523 0.587 16.312 1 93.81 162 GLY A N 1
ATOM 1335 C CA . GLY A 1 162 ? -13.586 0.841 17.391 1 93.81 162 GLY A CA 1
ATOM 1336 C C . GLY A 1 162 ? -12.203 0.278 17.125 1 93.81 162 GLY A C 1
ATOM 1337 O O . GLY A 1 162 ? -11.977 -0.383 16.109 1 93.81 162 GLY A O 1
ATOM 1338 N N . LYS A 1 163 ? -11.25 0.526 18.031 1 93.06 163 LYS A N 1
ATOM 1339 C CA . LYS A 1 163 ? -9.867 0.071 17.922 1 93.06 163 LYS A CA 1
ATOM 1340 C C . LYS A 1 163 ? -9.781 -1.45 18 1 93.06 163 LYS A C 1
ATOM 1342 O O . LYS A 1 163 ? -10.453 -2.072 18.828 1 93.06 163 LYS A O 1
ATOM 1347 N N . ALA A 1 164 ? -8.977 -2.002 17.141 1 91.25 164 ALA A N 1
ATOM 1348 C CA . ALA A 1 164 ? -8.852 -3.455 17.047 1 91.25 164 ALA A CA 1
ATOM 1349 C C . ALA A 1 164 ? -7.852 -3.984 18.078 1 91.25 164 ALA A C 1
ATOM 1351 O O . ALA A 1 164 ? -7.809 -5.188 18.344 1 91.25 164 ALA A O 1
ATOM 1352 N N . MET A 1 165 ? -7.027 -3.076 18.641 1 82.12 165 MET A N 1
ATOM 1353 C CA . MET A 1 165 ? -5.992 -3.51 19.578 1 82.12 165 MET A CA 1
ATOM 1354 C C . MET A 1 165 ? -6.609 -3.971 20.891 1 82.12 165 MET A C 1
ATOM 1356 O O . MET A 1 165 ? -7.582 -3.379 21.359 1 82.12 165 MET A O 1
ATOM 1360 N N . ASP A 1 166 ? -5.934 -4.75 21.547 1 68 166 ASP A N 1
ATOM 1361 C CA . ASP A 1 166 ? -6.449 -5.398 22.75 1 68 166 ASP A CA 1
ATOM 1362 C C . ASP A 1 166 ? -6.297 -4.496 23.969 1 68 166 ASP A C 1
ATOM 1364 O O . ASP A 1 166 ? -7.059 -4.605 24.922 1 68 166 ASP A O 1
ATOM 1368 N N . THR A 1 167 ? -5.391 -3.604 23.797 1 66.31 167 THR A N 1
ATOM 1369 C CA . THR A 1 167 ? -5.141 -2.768 24.969 1 66.31 167 THR A CA 1
ATOM 1370 C C . THR A 1 167 ? -6.297 -1.799 25.203 1 66.31 167 THR A C 1
ATOM 1372 O O . THR A 1 167 ? -6.445 -1.256 26.297 1 66.31 167 THR A O 1
ATOM 1375 N N . ILE A 1 168 ? -7.07 -1.631 24.172 1 68.56 168 ILE A N 1
ATOM 1376 C CA . ILE A 1 168 ? -8.242 -0.776 24.297 1 68.56 168 ILE A CA 1
ATOM 1377 C C . ILE A 1 168 ? -9.508 -1.596 24.047 1 68.56 168 ILE A C 1
ATOM 1379 O O . ILE A 1 168 ? -10.258 -1.322 23.094 1 68.56 168 ILE A O 1
ATOM 1383 N N . TRP A 1 169 ? -9.688 -2.51 24.875 1 70.44 169 TRP A N 1
ATOM 1384 C CA . TRP A 1 169 ? -10.633 -3.594 24.625 1 70.44 169 TRP A CA 1
ATOM 1385 C C . TRP A 1 169 ? -12.062 -3.072 24.609 1 70.44 169 TRP A C 1
ATOM 1387 O O . TRP A 1 169 ? -12.93 -3.641 23.953 1 70.44 169 TRP A O 1
ATOM 1397 N N . TRP A 1 170 ? -12.305 -1.972 25.188 1 73.12 170 TRP A N 1
ATOM 1398 C CA . TRP A 1 170 ? -13.695 -1.557 25.344 1 73.12 170 TRP A CA 1
ATOM 1399 C C . TRP A 1 170 ? -14.211 -0.913 24.062 1 73.12 170 TRP A C 1
ATOM 1401 O O . TRP A 1 170 ? -15.422 -0.745 23.891 1 73.12 170 TRP A O 1
ATOM 1411 N N . THR A 1 171 ? -13.344 -0.633 23.141 1 85.62 171 THR A N 1
ATOM 1412 C CA . THR A 1 171 ? -13.805 -0.081 21.875 1 85.62 171 THR A CA 1
ATOM 1413 C C . THR A 1 171 ? -13.781 -1.145 20.781 1 85.62 171 THR A C 1
ATOM 1415 O O . THR A 1 171 ? -14.375 -0.964 19.719 1 85.62 171 THR A O 1
ATOM 1418 N N . ASN A 1 172 ? -13.141 -2.217 21.125 1 92.69 172 ASN A N 1
ATOM 1419 C CA . ASN A 1 172 ? -13.016 -3.312 20.172 1 92.69 172 ASN A CA 1
ATOM 1420 C C . ASN A 1 172 ? -14.367 -3.975 19.891 1 92.69 172 ASN A C 1
ATOM 1422 O O . ASN A 1 172 ? -15 -4.508 20.812 1 92.69 172 ASN A O 1
ATOM 1426 N N . SER A 1 173 ? -14.75 -3.988 18.656 1 94.94 173 SER A N 1
ATOM 1427 C CA . SER A 1 173 ? -16.078 -4.453 18.297 1 94.94 173 SER A CA 1
ATOM 1428 C C . SER A 1 173 ? -16.234 -5.949 18.562 1 94.94 173 SER A C 1
ATOM 1430 O O . SER A 1 173 ? -17.344 -6.426 18.828 1 94.94 173 SER A O 1
ATOM 1432 N N . LYS A 1 174 ? -15.172 -6.715 18.438 1 94.25 174 LYS A N 1
ATOM 1433 C CA . LYS A 1 174 ? -15.211 -8.156 18.672 1 94.25 174 LYS A CA 1
ATOM 1434 C C . LYS A 1 174 ? -15.625 -8.461 20.109 1 94.25 174 LYS A C 1
ATOM 1436 O O . LYS A 1 174 ? -16.438 -9.344 20.344 1 94.25 174 LYS A O 1
ATOM 1441 N N . TYR A 1 175 ? -15.117 -7.707 21.016 1 93.25 175 TYR A N 1
ATOM 1442 C CA . TYR A 1 175 ? -15.414 -7.918 22.438 1 93.25 175 TYR A CA 1
ATOM 1443 C C . TYR A 1 175 ? -16.734 -7.258 22.828 1 93.25 175 TYR A C 1
ATOM 1445 O O . TYR A 1 175 ? -17.438 -7.738 23.719 1 93.25 175 TYR A O 1
ATOM 1453 N N . ASP A 1 176 ? -17 -6.152 22.172 1 93.31 176 ASP A N 1
ATOM 1454 C CA . ASP A 1 176 ? -18.219 -5.406 22.453 1 93.31 176 ASP A CA 1
ATOM 1455 C C . ASP A 1 176 ? -19.469 -6.262 22.203 1 93.31 176 ASP A C 1
ATOM 1457 O O . ASP A 1 176 ? -20.5 -6.066 22.844 1 93.31 176 ASP A O 1
ATOM 1461 N N . MET A 1 177 ? -19.391 -7.246 21.359 1 95.25 177 MET A N 1
ATOM 1462 C CA . MET A 1 177 ? -20.516 -8.094 21 1 95.25 177 MET A CA 1
ATOM 1463 C C . MET A 1 177 ? -20.812 -9.102 22.094 1 95.25 177 MET A C 1
ATOM 1465 O O . MET A 1 177 ? -21.891 -9.719 22.094 1 95.25 177 MET A O 1
ATOM 1469 N N . GLU A 1 178 ? -19.984 -9.344 23 1 94.38 178 GLU A N 1
ATOM 1470 C CA . GLU A 1 178 ? -20.047 -10.469 23.938 1 94.38 178 GLU A CA 1
ATOM 1471 C C . GLU A 1 178 ? -21.25 -10.344 24.875 1 94.38 178 GLU A C 1
ATOM 1473 O O . GLU A 1 178 ? -21.812 -11.352 25.297 1 94.38 178 GLU A O 1
ATOM 1478 N N . ASP A 1 179 ? -21.656 -9.141 25.172 1 93.44 179 ASP A N 1
ATOM 1479 C CA . ASP A 1 179 ? -22.797 -8.969 26.078 1 93.44 179 ASP A CA 1
ATOM 1480 C C . ASP A 1 179 ? -24.094 -8.781 25.312 1 93.44 179 ASP A C 1
ATOM 1482 O O . ASP A 1 179 ? -25.125 -8.445 25.891 1 93.44 179 ASP A O 1
ATOM 1486 N N . GLY A 1 180 ? -23.984 -8.852 24 1 95.38 180 GLY A N 1
ATOM 1487 C CA . GLY A 1 180 ? -25.172 -8.812 23.172 1 95.38 180 GLY A CA 1
ATOM 1488 C C . GLY A 1 180 ? -25.609 -7.402 22.812 1 95.38 180 GLY A C 1
ATOM 1489 O O . GLY A 1 180 ? -26.719 -7.188 22.344 1 95.38 180 GLY A O 1
ATOM 1490 N N . LYS A 1 181 ? -24.688 -6.465 23.078 1 95 181 LYS A N 1
ATOM 1491 C CA . LYS A 1 181 ? -24.984 -5.07 22.766 1 95 181 LYS A CA 1
ATOM 1492 C C . LYS A 1 181 ? -23.766 -4.379 22.172 1 95 181 LYS A C 1
ATOM 1494 O O . LYS A 1 181 ? -22.625 -4.629 22.594 1 95 181 LYS A O 1
ATOM 1499 N N . LEU A 1 182 ? -24.016 -3.539 21.219 1 96.31 182 LEU A N 1
ATOM 1500 C CA . LEU A 1 182 ? -22.969 -2.711 20.641 1 96.31 182 LEU A CA 1
ATOM 1501 C C . LEU A 1 182 ? -23.078 -1.271 21.141 1 96.31 182 LEU A C 1
ATOM 1503 O O . LEU A 1 182 ? -24.188 -0.725 21.219 1 96.31 182 LEU A O 1
ATOM 1507 N N . GLN A 1 183 ? -22.016 -0.623 21.406 1 94.75 183 GLN A N 1
ATOM 1508 C CA . GLN A 1 183 ? -21.984 0.69 22.047 1 94.75 183 GLN A CA 1
ATOM 1509 C C . GLN A 1 183 ? -22.344 1.791 21.047 1 94.75 183 GLN A C 1
ATOM 1511 O O . GLN A 1 183 ? -22.75 2.883 21.453 1 94.75 183 GLN A O 1
ATOM 1516 N N . GLY A 1 184 ? -22.094 1.535 19.781 1 95.88 184 GLY A N 1
ATOM 1517 C CA . GLY A 1 184 ? -22.578 2.463 18.781 1 95.88 184 GLY A CA 1
ATOM 1518 C C . GLY A 1 184 ? -21.609 3.594 18.484 1 95.88 184 GLY A C 1
ATOM 1519 O O . GLY A 1 184 ? -22.031 4.703 18.156 1 95.88 184 GLY A O 1
ATOM 1520 N N . ASN A 1 185 ? -20.359 3.354 18.719 1 94.25 185 ASN A N 1
ATOM 1521 C CA . ASN A 1 185 ? -19.375 4.348 18.297 1 94.25 185 ASN A CA 1
ATOM 1522 C C . ASN A 1 185 ? -19.453 4.598 16.797 1 94.25 185 ASN A C 1
ATOM 1524 O O . ASN A 1 185 ? -19.359 3.656 16 1 94.25 185 ASN A O 1
ATOM 1528 N N . LYS A 1 186 ? -19.484 5.852 16.328 1 93.94 186 LYS A N 1
ATOM 1529 C CA . LYS A 1 186 ? -19.828 6.184 14.953 1 93.94 186 LYS A CA 1
ATOM 1530 C C . LYS A 1 186 ? -18.578 6.258 14.078 1 93.94 186 LYS A C 1
ATOM 1532 O O . LYS A 1 186 ? -18.672 6.191 12.852 1 93.94 186 LYS A O 1
ATOM 1537 N N . GLU A 1 187 ? -17.469 6.539 14.68 1 93.75 187 GLU A N 1
ATOM 1538 C CA . GLU A 1 187 ? -16.281 6.664 13.844 1 93.75 187 GLU A CA 1
ATOM 1539 C C . GLU A 1 187 ? -15.008 6.492 14.672 1 93.75 187 GLU A C 1
ATOM 1541 O O . GLU A 1 187 ? -15.016 6.684 15.883 1 93.75 187 GLU A O 1
ATOM 1546 N N . ASP A 1 188 ? -13.969 6.062 14.023 1 94.12 188 ASP A N 1
ATOM 1547 C CA . ASP A 1 188 ? -12.641 5.926 14.617 1 94.12 188 ASP A CA 1
ATOM 1548 C C . ASP A 1 188 ? -11.562 5.863 13.531 1 94.12 188 ASP A C 1
ATOM 1550 O O . ASP A 1 188 ? -11.875 5.816 12.336 1 94.12 188 ASP A O 1
ATOM 1554 N N . ILE A 1 189 ? -10.234 5.934 13.906 1 94.31 189 ILE A N 1
ATOM 1555 C CA . ILE A 1 189 ? -9.133 5.898 12.953 1 94.31 189 ILE A CA 1
ATOM 1556 C C . ILE A 1 189 ? -8.062 4.918 13.438 1 94.31 189 ILE A C 1
ATOM 1558 O O . ILE A 1 189 ? -8.047 4.539 14.617 1 94.31 189 ILE A O 1
ATOM 1562 N N . GLY A 1 190 ? -7.176 4.523 12.531 1 94.5 190 GLY A N 1
ATOM 1563 C CA . GLY A 1 190 ? -6.07 3.641 12.867 1 94.5 190 GLY A CA 1
ATOM 1564 C C . GLY A 1 190 ? -6.383 2.176 12.625 1 94.5 190 GLY A C 1
ATOM 1565 O O . GLY A 1 190 ? -6.984 1.824 11.609 1 94.5 190 GLY A O 1
ATOM 1566 N N . ASN A 1 191 ? -5.809 1.309 13.477 1 95.25 191 ASN A N 1
ATOM 1567 C CA . ASN A 1 191 ? -6.141 -0.112 13.453 1 95.25 191 ASN A CA 1
ATOM 1568 C C . ASN A 1 191 ? -7.508 -0.377 14.07 1 95.25 191 ASN A C 1
ATOM 1570 O O . ASN A 1 191 ? -7.633 -0.49 15.289 1 95.25 191 ASN A O 1
ATOM 1574 N N . ILE A 1 192 ? -8.484 -0.516 13.156 1 95.88 192 ILE A N 1
ATOM 1575 C CA . ILE A 1 192 ? -9.852 -0.53 13.656 1 95.88 192 ILE A CA 1
ATOM 1576 C C . ILE A 1 192 ? -10.578 -1.768 13.133 1 95.88 192 ILE A C 1
ATOM 1578 O O . ILE A 1 192 ? -10.133 -2.4 12.172 1 95.88 192 ILE A O 1
ATOM 1582 N N . ASN A 1 193 ? -11.617 -2.18 13.781 1 97.25 193 ASN A N 1
ATOM 1583 C CA . ASN A 1 193 ? -12.586 -3.176 13.336 1 97.25 193 ASN A CA 1
ATOM 1584 C C . ASN A 1 193 ? -14.016 -2.689 13.531 1 97.25 193 ASN A C 1
ATOM 1586 O O . ASN A 1 193 ? -14.242 -1.61 14.078 1 97.25 193 ASN A O 1
ATOM 1590 N N . ASN A 1 194 ? -14.992 -3.373 12.984 1 97.81 194 ASN A N 1
ATOM 1591 C CA . ASN A 1 194 ? -16.375 -2.938 13.086 1 97.81 194 ASN A CA 1
ATOM 1592 C C . ASN A 1 194 ? -17.328 -4.121 13.203 1 97.81 194 ASN A C 1
ATOM 1594 O O . ASN A 1 194 ? -16.938 -5.266 12.977 1 97.81 194 ASN A O 1
ATOM 1598 N N . ALA A 1 195 ? -18.562 -3.842 13.641 1 98.25 195 ALA A N 1
ATOM 1599 C CA . ALA A 1 195 ? -19.641 -4.82 13.75 1 98.25 195 ALA A CA 1
ATOM 1600 C C . ALA A 1 195 ? -21 -4.168 13.5 1 98.25 195 ALA A C 1
ATOM 1602 O O . ALA A 1 195 ? -21.219 -3.021 13.891 1 98.25 195 ALA A O 1
ATOM 1603 N N . ALA A 1 196 ? -21.797 -4.809 12.828 1 98.38 196 ALA A N 1
ATOM 1604 C CA . ALA A 1 196 ? -23.203 -4.465 12.688 1 98.38 196 ALA A CA 1
ATOM 1605 C C . ALA A 1 196 ? -24.094 -5.492 13.375 1 98.38 196 ALA A C 1
ATOM 1607 O O . ALA A 1 196 ? -23.766 -6.68 13.414 1 98.38 196 ALA A O 1
ATOM 1608 N N . GLY A 1 197 ? -25.266 -5.039 13.938 1 98.38 197 GLY A N 1
ATOM 1609 C CA . GLY A 1 197 ? -26.125 -5.941 14.68 1 98.38 197 GLY A CA 1
ATOM 1610 C C . GLY A 1 197 ? -27.594 -5.785 14.328 1 98.38 197 GLY A C 1
ATOM 1611 O O . GLY A 1 197 ? -28.047 -4.688 14 1 98.38 197 GLY A O 1
ATOM 1612 N N . TRP A 1 198 ? -28.312 -6.902 14.406 1 98.19 198 TRP A N 1
ATOM 1613 C CA . TRP A 1 198 ? -29.75 -6.988 14.203 1 98.19 198 TRP A CA 1
ATOM 1614 C C . TRP A 1 198 ? -30.422 -7.699 15.367 1 98.19 198 TRP A C 1
ATOM 1616 O O . TRP A 1 198 ? -29.859 -8.633 15.945 1 98.19 198 TRP A O 1
ATOM 1626 N N . ASP A 1 199 ? -31.656 -7.27 15.672 1 97.19 199 ASP A N 1
ATOM 1627 C CA . ASP A 1 199 ? -32.469 -8.055 16.594 1 97.19 199 ASP A CA 1
ATOM 1628 C C . ASP A 1 199 ? -32.906 -9.383 15.969 1 97.19 199 ASP A C 1
ATOM 1630 O O . ASP A 1 199 ? -33.25 -9.438 14.797 1 97.19 199 ASP A O 1
ATOM 1634 N N . LEU A 1 200 ? -32.719 -10.414 16.75 1 97.25 200 LEU A N 1
ATOM 1635 C CA . LEU A 1 200 ? -33.094 -11.75 16.312 1 97.25 200 LEU A CA 1
ATOM 1636 C C . LEU A 1 200 ? -34.156 -12.352 17.219 1 97.25 200 LEU A C 1
ATOM 1638 O O . LEU A 1 200 ? -33.844 -12.867 18.297 1 97.25 200 LEU A O 1
ATOM 1642 N N . GLU A 1 201 ? -35.375 -12.266 16.828 1 96.31 201 GLU A N 1
ATOM 1643 C CA . GLU A 1 201 ? -36.5 -12.859 17.531 1 96.31 201 GLU A CA 1
ATOM 1644 C C . GLU A 1 201 ? -37.156 -13.961 16.703 1 96.31 201 GLU A C 1
ATOM 1646 O O . GLU A 1 201 ? -37.75 -13.695 15.664 1 96.31 201 GLU A O 1
ATOM 1651 N N . LEU A 1 202 ? -37 -15.148 17.25 1 96.19 202 LEU A N 1
ATOM 1652 C CA . LEU A 1 202 ? -37.531 -16.297 16.516 1 96.19 202 LEU A CA 1
ATOM 1653 C C . LEU A 1 202 ? -38.5 -17.094 17.391 1 96.19 202 LEU A C 1
ATOM 1655 O O . LEU A 1 202 ? -38.156 -17.469 18.516 1 96.19 202 LEU A O 1
ATOM 1659 N N . GLU A 1 203 ? -39.719 -17.312 16.828 1 95.69 203 GLU A N 1
ATOM 1660 C CA . GLU A 1 203 ? -40.594 -18.344 17.406 1 95.69 203 GLU A CA 1
ATOM 1661 C C . GLU A 1 203 ? -40.094 -19.734 17.078 1 95.69 203 GLU A C 1
ATOM 1663 O O . GLU A 1 203 ? -39.219 -19.891 16.188 1 95.69 203 GLU A O 1
ATOM 1668 N N . ALA A 1 204 ? -40.625 -20.609 17.781 1 94.75 204 ALA A N 1
ATOM 1669 C CA . ALA A 1 204 ? -40.281 -22 17.453 1 94.75 204 ALA A CA 1
ATOM 1670 C C . ALA A 1 204 ? -40.562 -22.297 15.984 1 94.75 204 ALA A C 1
ATOM 1672 O O . ALA A 1 204 ? -41.688 -22.047 15.5 1 94.75 204 ALA A O 1
ATOM 1673 N N . ASP A 1 205 ? -39.594 -22.703 15.266 1 92.69 205 ASP A N 1
ATOM 1674 C CA . ASP A 1 205 ? -39.625 -23.062 13.859 1 92.69 205 ASP A CA 1
ATOM 1675 C C . ASP A 1 205 ? -39.781 -21.844 12.969 1 92.69 205 ASP A C 1
ATOM 1677 O O . ASP A 1 205 ? -40.188 -21.953 11.812 1 92.69 205 ASP A O 1
ATOM 1681 N N . GLY A 1 206 ? -39.531 -20.734 13.555 1 94.94 206 GLY A N 1
ATOM 1682 C CA . GLY A 1 206 ? -39.562 -19.5 12.781 1 94.94 206 GLY A CA 1
ATOM 1683 C C . GLY A 1 206 ? -38.25 -19.234 12.039 1 94.94 206 GLY A C 1
ATOM 1684 O O . GLY A 1 206 ? -37.281 -20 12.164 1 94.94 206 GLY A O 1
ATOM 1685 N N . ALA A 1 207 ? -38.344 -18.172 11.211 1 96.5 207 ALA A N 1
ATOM 1686 C CA . ALA A 1 207 ? -37.156 -17.828 10.422 1 96.5 207 ALA A CA 1
ATOM 1687 C C . ALA A 1 207 ? -37 -16.328 10.281 1 96.5 207 ALA A C 1
ATOM 1689 O O . ALA A 1 207 ? -38 -15.602 10.219 1 96.5 207 ALA A O 1
ATOM 1690 N N . ASN A 1 208 ? -35.812 -15.812 10.344 1 97.06 208 ASN A N 1
ATOM 1691 C CA . ASN A 1 208 ? -35.438 -14.445 10 1 97.06 208 ASN A CA 1
ATOM 1692 C C . ASN A 1 208 ? -34.406 -14.414 8.883 1 97.06 208 ASN A C 1
ATOM 1694 O O . ASN A 1 208 ? -33.594 -15.32 8.766 1 97.06 208 ASN A O 1
ATOM 1698 N N . GLU A 1 209 ? -34.5 -13.391 8.055 1 97.44 209 GLU A N 1
ATOM 1699 C CA . GLU A 1 209 ? -33.594 -13.266 6.93 1 97.44 209 GLU A CA 1
ATOM 1700 C C . GLU A 1 209 ? -32.875 -11.922 6.961 1 97.44 209 GLU A C 1
ATOM 1702 O O . GLU A 1 209 ? -33.469 -10.891 7.254 1 97.44 209 GLU A O 1
ATOM 1707 N N . PHE A 1 210 ? -31.625 -11.969 6.723 1 98 210 PHE A N 1
ATOM 1708 C CA . PHE A 1 210 ? -30.781 -10.781 6.609 1 98 210 PHE A CA 1
ATOM 1709 C C . PHE A 1 210 ? -29.984 -10.812 5.312 1 98 210 PHE A C 1
ATOM 1711 O O . PHE A 1 210 ? -29.297 -11.789 5.02 1 98 210 PHE A O 1
ATOM 1718 N N . VAL A 1 211 ? -30.078 -9.789 4.523 1 98.25 211 VAL A N 1
ATOM 1719 C CA . VAL A 1 211 ? -29.266 -9.641 3.318 1 98.25 211 VAL A CA 1
ATOM 1720 C C . VAL A 1 211 ? -28.188 -8.586 3.547 1 98.25 211 VAL A C 1
ATOM 1722 O O . VAL A 1 211 ? -28.484 -7.41 3.738 1 98.25 211 VAL A O 1
ATOM 1725 N N . ILE A 1 212 ? -26.969 -8.977 3.562 1 98.38 212 ILE A N 1
ATOM 1726 C CA . ILE A 1 212 ? -25.828 -8.102 3.816 1 98.38 212 ILE A CA 1
ATOM 1727 C C . ILE A 1 212 ? -25.062 -7.871 2.52 1 98.38 212 ILE A C 1
ATOM 1729 O O . ILE A 1 212 ? -24.734 -8.82 1.811 1 98.38 212 ILE A O 1
ATOM 1733 N N . LEU A 1 213 ? -24.828 -6.648 2.178 1 98.56 213 LEU A N 1
ATOM 1734 C CA . LEU A 1 213 ? -23.984 -6.246 1.052 1 98.56 213 LEU A CA 1
ATOM 1735 C C . LEU A 1 213 ? -22.641 -5.73 1.537 1 98.56 213 LEU A C 1
ATOM 1737 O O . LEU A 1 213 ? -22.578 -4.855 2.404 1 98.56 213 LEU A O 1
ATOM 1741 N N . ILE A 1 214 ? -21.578 -6.281 1.078 1 98.75 214 ILE A N 1
ATOM 1742 C CA . ILE A 1 214 ? -20.219 -5.773 1.293 1 98.75 214 ILE A CA 1
ATOM 1743 C C . ILE A 1 214 ? -19.625 -5.293 -0.033 1 98.75 214 ILE A C 1
ATOM 1745 O O . ILE A 1 214 ? -19.344 -6.102 -0.917 1 98.75 214 ILE A O 1
ATOM 1749 N N . GLY A 1 215 ? -19.438 -4.004 -0.175 1 98.56 215 GLY A N 1
ATOM 1750 C CA . GLY A 1 215 ? -19.031 -3.424 -1.446 1 98.56 215 GLY A CA 1
ATOM 1751 C C . GLY A 1 215 ? -17.703 -2.688 -1.371 1 98.56 215 GLY A C 1
ATOM 1752 O O . GLY A 1 215 ? -17.297 -2.254 -0.294 1 98.56 215 GLY A O 1
ATOM 1753 N N . ALA A 1 216 ? -17.031 -2.605 -2.502 1 98.75 216 ALA A N 1
ATOM 1754 C CA . ALA A 1 216 ? -15.797 -1.846 -2.639 1 98.75 216 ALA A CA 1
ATOM 1755 C C . ALA A 1 216 ? -15.938 -0.762 -3.703 1 98.75 216 ALA A C 1
ATOM 1757 O O . ALA A 1 216 ? -16.688 -0.922 -4.668 1 98.75 216 ALA A O 1
ATOM 1758 N N . ALA A 1 217 ? -15.227 0.339 -3.518 1 98.56 217 ALA A N 1
ATOM 1759 C CA . ALA A 1 217 ? -15.219 1.436 -4.48 1 98.56 217 ALA A CA 1
ATOM 1760 C C . ALA A 1 217 ? -13.961 2.283 -4.34 1 98.56 217 ALA A C 1
ATOM 1762 O O . ALA A 1 217 ? -13.281 2.227 -3.311 1 98.56 217 ALA A O 1
ATOM 1763 N N . SER A 1 218 ? -13.695 3.072 -5.379 1 97.5 218 SER A N 1
ATOM 1764 C CA . SER A 1 218 ? -12.516 3.932 -5.387 1 97.5 218 SER A CA 1
ATOM 1765 C C . SER A 1 218 ? -12.789 5.262 -4.691 1 97.5 218 SER A C 1
ATOM 1767 O O . SER A 1 218 ? -11.875 6.062 -4.492 1 97.5 218 SER A O 1
ATOM 1769 N N . SER A 1 219 ? -14.086 5.496 -4.324 1 96.31 219 SER A N 1
ATOM 1770 C CA . SER A 1 219 ? -14.445 6.727 -3.623 1 96.31 219 SER A CA 1
ATOM 1771 C C . SER A 1 219 ? -15.703 6.531 -2.785 1 96.31 219 SER A C 1
ATOM 1773 O O . SER A 1 219 ? -16.484 5.602 -3.027 1 96.31 219 SER A O 1
ATOM 1775 N N . ARG A 1 220 ? -15.852 7.383 -1.87 1 95.62 220 ARG A N 1
ATOM 1776 C CA . ARG A 1 220 ? -17.031 7.371 -1.014 1 95.62 220 ARG A CA 1
ATOM 1777 C C . ARG A 1 220 ? -18.312 7.539 -1.834 1 95.62 220 ARG A C 1
ATOM 1779 O O . ARG A 1 220 ? -19.281 6.816 -1.627 1 95.62 220 ARG A O 1
ATOM 1786 N N . ARG A 1 221 ? -18.312 8.469 -2.723 1 95.31 221 ARG A N 1
ATOM 1787 C CA . ARG A 1 221 ? -19.484 8.789 -3.541 1 95.31 221 ARG A CA 1
ATOM 1788 C C . ARG A 1 221 ? -19.922 7.578 -4.352 1 95.31 221 ARG A C 1
ATOM 1790 O O . ARG A 1 221 ? -21.125 7.262 -4.395 1 95.31 221 ARG A O 1
ATOM 1797 N N . ILE A 1 222 ? -18.984 6.895 -4.969 1 97.19 222 ILE A N 1
ATOM 1798 C CA . ILE A 1 222 ? -19.297 5.73 -5.793 1 97.19 222 ILE A CA 1
ATOM 1799 C C . ILE A 1 222 ? -19.844 4.605 -4.91 1 97.19 222 ILE A C 1
ATOM 1801 O O . ILE A 1 222 ? -20.797 3.928 -5.285 1 97.19 222 ILE A O 1
ATOM 1805 N N . LEU A 1 223 ? -19.266 4.445 -3.732 1 98.12 223 LEU A N 1
ATOM 1806 C CA . LEU A 1 223 ? -19.734 3.412 -2.812 1 98.12 223 LEU A CA 1
ATOM 1807 C C . LEU A 1 223 ? -21.188 3.652 -2.412 1 98.12 223 LEU A C 1
ATOM 1809 O O . LEU A 1 223 ? -22 2.732 -2.451 1 98.12 223 LEU A O 1
ATOM 1813 N N . TYR A 1 224 ? -21.516 4.891 -2.033 1 97.19 224 TYR A N 1
ATOM 1814 C CA . TYR A 1 224 ? -22.875 5.246 -1.634 1 97.19 224 TYR A CA 1
ATOM 1815 C C . TYR A 1 224 ? -23.859 4.961 -2.756 1 97.19 224 TYR A C 1
ATOM 1817 O O . TYR A 1 224 ? -24.906 4.332 -2.531 1 97.19 224 TYR A O 1
ATOM 1825 N N . LYS A 1 225 ? -23.484 5.41 -3.908 1 96.81 225 LYS A N 1
ATOM 1826 C CA . LYS A 1 225 ? -24.375 5.227 -5.059 1 96.81 225 LYS A CA 1
ATOM 1827 C C . LYS A 1 225 ? -24.594 3.742 -5.34 1 96.81 225 LYS A C 1
ATOM 1829 O O . LYS A 1 225 ? -25.734 3.32 -5.586 1 96.81 225 LYS A O 1
ATOM 1834 N N . ARG A 1 226 ? -23.562 2.969 -5.297 1 96.81 226 ARG A N 1
ATOM 1835 C CA . ARG A 1 226 ? -23.641 1.533 -5.547 1 96.81 226 ARG A CA 1
ATOM 1836 C C . ARG A 1 226 ? -24.547 0.846 -4.531 1 96.81 226 ARG A C 1
ATOM 1838 O O . ARG A 1 226 ? -25.422 0.072 -4.902 1 96.81 226 ARG A O 1
ATOM 1845 N N . MET A 1 227 ? -24.344 1.137 -3.281 1 96.62 227 MET A N 1
ATOM 1846 C CA . MET A 1 227 ? -25.109 0.49 -2.213 1 96.62 227 MET A CA 1
ATOM 1847 C C . MET A 1 227 ? -26.578 0.878 -2.277 1 96.62 227 MET A C 1
ATOM 1849 O O . MET A 1 227 ? -27.453 0.025 -2.139 1 96.62 227 MET A O 1
ATOM 1853 N N . GLN A 1 228 ? -26.828 2.107 -2.549 1 94.56 228 GLN A N 1
ATOM 1854 C CA . GLN A 1 228 ? -28.203 2.594 -2.594 1 94.56 228 GLN A CA 1
ATOM 1855 C C . GLN A 1 228 ? -28.953 2.025 -3.797 1 94.56 228 GLN A C 1
ATOM 1857 O O . GLN A 1 228 ? -30.109 1.614 -3.68 1 94.56 228 GLN A O 1
ATOM 1862 N N . GLU A 1 229 ? -28.312 1.986 -4.91 1 95.56 229 GLU A N 1
ATOM 1863 C CA . GLU A 1 229 ? -28.953 1.463 -6.113 1 95.56 229 GLU A CA 1
ATOM 1864 C C . GLU A 1 229 ? -29.203 -0.037 -5.996 1 95.56 229 GLU A C 1
ATOM 1866 O O . GLU A 1 229 ? -30.266 -0.525 -6.395 1 95.56 229 GLU A O 1
ATOM 1871 N N . LEU A 1 230 ? -28.312 -0.753 -5.461 1 95.69 230 LEU A N 1
ATOM 1872 C CA . LEU A 1 230 ? -28.469 -2.199 -5.34 1 95.69 230 LEU A CA 1
ATOM 1873 C C . LEU A 1 230 ? -29.531 -2.553 -4.301 1 95.69 230 LEU A C 1
ATOM 1875 O O . LEU A 1 230 ? -30.203 -3.576 -4.426 1 95.69 230 LEU A O 1
ATOM 1879 N N . SER A 1 231 ? -29.625 -1.771 -3.287 1 91.56 231 SER A N 1
ATOM 1880 C CA . SER A 1 231 ? -30.578 -2.039 -2.213 1 91.56 231 SER A CA 1
ATOM 1881 C C . SER A 1 231 ? -32 -1.933 -2.709 1 91.56 231 SER A C 1
ATOM 1883 O O . SER A 1 231 ? -32.938 -2.473 -2.086 1 91.56 231 SER A O 1
ATOM 1885 N N . LYS A 1 232 ? -32.219 -1.262 -3.822 1 93.75 232 LYS A N 1
ATOM 1886 C CA . LYS A 1 232 ? -33.562 -1.093 -4.387 1 93.75 232 LYS A CA 1
ATOM 1887 C C . LYS A 1 232 ? -33.969 -2.32 -5.188 1 93.75 232 LYS A C 1
ATOM 1889 O O . LYS A 1 232 ? -35.156 -2.496 -5.496 1 93.75 232 LYS A O 1
ATOM 1894 N N . LEU A 1 233 ? -33.094 -3.141 -5.477 1 96.31 233 LEU A N 1
ATOM 1895 C CA . LEU A 1 233 ? -33.375 -4.312 -6.297 1 96.31 233 LEU A CA 1
ATOM 1896 C C . LEU A 1 233 ? -33.688 -5.523 -5.426 1 96.31 233 LEU A C 1
ATOM 1898 O O . LEU A 1 233 ? -33.031 -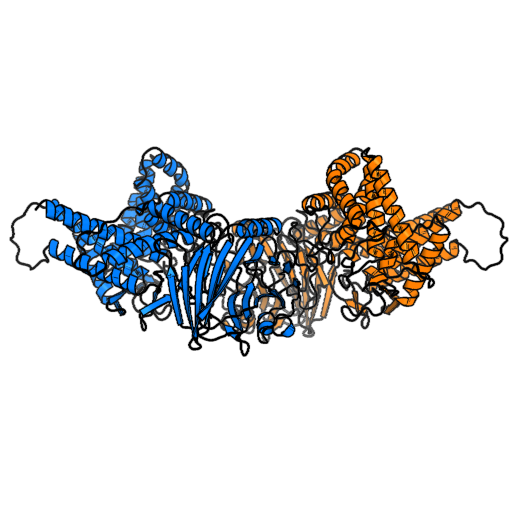5.754 -4.414 1 96.31 233 LEU A O 1
ATOM 1902 N N . PRO A 1 234 ? -34.688 -6.254 -5.867 1 96.56 234 PRO A N 1
ATOM 1903 C CA . PRO A 1 234 ? -34.938 -7.508 -5.152 1 96.56 234 PRO A CA 1
ATOM 1904 C C . PRO A 1 234 ? -33.781 -8.5 -5.297 1 96.56 234 PRO A C 1
ATOM 1906 O O . PRO A 1 234 ? -33.188 -8.602 -6.375 1 96.56 234 PRO A O 1
ATOM 1909 N N . LEU A 1 235 ? -33.531 -9.195 -4.254 1 97.31 235 LEU A N 1
ATOM 1910 C CA . LEU A 1 235 ? -32.438 -10.172 -4.262 1 97.31 235 LEU A CA 1
ATOM 1911 C C . LEU A 1 235 ? -32.625 -11.18 -5.387 1 97.31 235 LEU A C 1
ATOM 1913 O O . LEU A 1 235 ? -31.656 -11.602 -6.016 1 97.31 235 LEU A O 1
ATOM 1917 N N . GLU A 1 236 ? -33.844 -11.633 -5.602 1 97.75 236 GLU A N 1
ATOM 1918 C CA . GLU A 1 236 ? -34.125 -12.609 -6.645 1 97.75 236 GLU A CA 1
ATOM 1919 C C . GLU A 1 236 ? -33.688 -12.109 -8.016 1 97.75 236 GLU A C 1
ATOM 1921 O O . GLU A 1 236 ? -33.219 -12.883 -8.844 1 97.75 236 GLU A O 1
ATOM 1926 N N . TYR A 1 237 ? -33.875 -10.867 -8.18 1 97.88 237 TYR A N 1
ATOM 1927 C CA . TYR A 1 237 ? -33.469 -10.266 -9.438 1 97.88 237 TYR A CA 1
ATOM 1928 C C . TYR A 1 237 ? -31.953 -10.32 -9.602 1 97.88 237 TYR A C 1
ATOM 1930 O O . TYR A 1 237 ? -31.453 -10.695 -10.664 1 97.88 237 TYR A O 1
ATOM 1938 N N . ILE A 1 238 ? -31.25 -9.93 -8.602 1 98.25 238 ILE A N 1
ATOM 1939 C CA . ILE A 1 238 ? -29.797 -9.945 -8.641 1 98.25 238 ILE A CA 1
ATOM 1940 C C . ILE A 1 238 ? -29.297 -11.375 -8.812 1 98.25 238 ILE A C 1
ATOM 1942 O O . ILE A 1 238 ? -28.344 -11.625 -9.555 1 98.25 238 ILE A O 1
ATOM 1946 N N . PHE A 1 239 ? -29.938 -12.258 -8.117 1 98.38 239 PHE A N 1
ATOM 1947 C CA . PHE A 1 239 ? -29.594 -13.672 -8.211 1 98.38 239 PHE A CA 1
ATOM 1948 C C . PHE A 1 239 ? -29.734 -14.164 -9.641 1 98.38 239 PHE A C 1
ATOM 1950 O O . PHE A 1 239 ? -28.812 -14.789 -10.18 1 98.38 239 PHE A O 1
ATOM 1957 N N . GLU A 1 240 ? -30.812 -13.891 -10.242 1 98.56 240 GLU A N 1
ATOM 1958 C CA . GLU A 1 240 ? -31.062 -14.375 -11.594 1 98.56 240 GLU A CA 1
ATOM 1959 C C . GLU A 1 240 ? -30.094 -13.734 -12.594 1 98.56 240 GLU A C 1
ATOM 1961 O O . GLU A 1 240 ? -29.609 -14.406 -13.508 1 98.56 240 GLU A O 1
ATOM 1966 N N . LYS A 1 241 ? -29.875 -12.469 -12.398 1 98.31 241 LYS A N 1
ATOM 1967 C CA . LYS A 1 241 ? -28.906 -11.781 -13.258 1 98.31 241 LYS A CA 1
ATOM 1968 C C . LYS A 1 241 ? -27.531 -12.422 -13.156 1 98.31 241 LYS A C 1
ATOM 1970 O O . LYS A 1 241 ? -26.859 -12.625 -14.172 1 98.31 241 LYS A O 1
ATOM 1975 N N . THR A 1 242 ? -27.156 -12.703 -11.953 1 98.75 242 THR A N 1
ATOM 1976 C CA . THR A 1 242 ? -25.844 -13.312 -11.711 1 98.75 242 THR A CA 1
ATOM 1977 C C . THR A 1 242 ? -25.797 -14.727 -12.273 1 98.75 242 THR A C 1
ATOM 1979 O O . THR A 1 242 ? -24.812 -15.125 -12.898 1 98.75 242 THR A O 1
ATOM 1982 N N . ARG A 1 243 ? -26.828 -15.469 -11.992 1 98.62 243 ARG A N 1
ATOM 1983 C CA . ARG A 1 243 ? -26.922 -16.828 -12.516 1 98.62 243 ARG A CA 1
ATOM 1984 C C . ARG A 1 243 ? -26.828 -16.828 -14.039 1 98.62 243 ARG A C 1
ATOM 1986 O O . ARG A 1 243 ? -26.078 -17.625 -14.625 1 98.62 243 ARG A O 1
ATOM 1993 N N . GLU A 1 244 ? -27.562 -15.953 -14.68 1 98.38 244 GLU A N 1
ATOM 1994 C CA . GLU A 1 244 ? -27.578 -15.859 -16.141 1 98.38 244 GLU A CA 1
ATOM 1995 C C . GLU A 1 244 ? -26.203 -15.484 -16.688 1 98.38 244 GLU A C 1
ATOM 1997 O O . GLU A 1 244 ? -25.781 -16 -17.719 1 98.38 244 GLU A O 1
ATOM 2002 N N . HIS A 1 245 ? -25.578 -14.586 -16 1 98.56 245 HIS A N 1
ATOM 2003 C CA . HIS A 1 245 ? -24.234 -14.18 -16.406 1 98.56 245 HIS A CA 1
ATOM 2004 C C . HIS A 1 245 ? -23.312 -15.391 -16.516 1 98.56 245 HIS A C 1
ATOM 2006 O O . HIS A 1 245 ? -22.609 -15.555 -17.516 1 98.56 245 HIS A O 1
ATOM 2012 N N . TRP A 1 246 ? -23.297 -16.219 -15.555 1 98.69 246 TRP A N 1
ATOM 2013 C CA . TRP A 1 246 ? -22.391 -17.359 -15.516 1 98.69 246 TRP A CA 1
ATOM 2014 C C . TRP A 1 246 ? -22.812 -18.438 -16.516 1 98.69 246 TRP A C 1
ATOM 2016 O O . TRP A 1 246 ? -21.969 -19.016 -17.203 1 98.69 246 TRP A O 1
ATOM 2026 N N . VAL A 1 247 ? -24.094 -18.672 -16.594 1 98.06 247 VAL A N 1
ATOM 2027 C CA . VAL A 1 247 ? -24.594 -19.672 -17.531 1 98.06 247 VAL A CA 1
ATOM 2028 C C . VAL A 1 247 ? -24.266 -19.25 -18.953 1 98.06 247 VAL A C 1
ATOM 2030 O O . VAL A 1 247 ? -23.828 -20.078 -19.766 1 98.06 247 VAL A O 1
ATOM 2033 N N . MET A 1 248 ? -24.438 -18 -19.203 1 97.88 248 MET A N 1
ATOM 2034 C CA . MET A 1 248 ? -24.141 -17.484 -20.531 1 97.88 248 MET A CA 1
ATOM 2035 C C . MET A 1 248 ? -22.656 -17.562 -20.828 1 97.88 248 MET A C 1
ATOM 2037 O O . MET A 1 248 ? -22.25 -17.953 -21.922 1 97.88 248 MET A O 1
ATOM 2041 N N . TRP A 1 249 ? -21.875 -17.172 -19.891 1 98.12 249 TRP A N 1
ATOM 2042 C CA . TRP A 1 249 ? -20.438 -17.25 -20.109 1 98.12 249 TRP A CA 1
ATOM 2043 C C . TRP A 1 249 ? -19.984 -18.688 -20.344 1 98.12 249 TRP A C 1
ATOM 2045 O O . TRP A 1 249 ? -19.172 -18.953 -21.234 1 98.12 249 TRP A O 1
ATOM 2055 N N . LEU A 1 250 ? -20.5 -19.625 -19.578 1 97.94 250 LEU A N 1
ATOM 2056 C CA . LEU A 1 250 ? -20.109 -21.031 -19.656 1 97.94 250 LEU A CA 1
ATOM 2057 C C . LEU A 1 250 ? -20.609 -21.656 -20.953 1 97.94 250 LEU A C 1
ATOM 2059 O O . LEU A 1 250 ? -20.016 -22.625 -21.438 1 97.94 250 LEU A O 1
ATOM 2063 N N . SER A 1 251 ? -21.672 -21.094 -21.5 1 97.31 251 SER A N 1
ATOM 2064 C CA . SER A 1 251 ? -22.297 -21.672 -22.688 1 97.31 251 SER A CA 1
ATOM 2065 C C . SER A 1 251 ? -21.375 -21.578 -23.906 1 97.31 251 SER A C 1
ATOM 2067 O O . SER A 1 251 ? -21.562 -22.297 -24.891 1 97.31 251 SER A O 1
ATOM 2069 N N . ARG A 1 252 ? -20.375 -20.812 -23.844 1 96.69 252 ARG A N 1
ATOM 2070 C CA . ARG A 1 252 ? -19.453 -20.641 -24.953 1 96.69 252 ARG A CA 1
ATOM 2071 C C . ARG A 1 252 ? -18.438 -21.781 -25 1 96.69 252 ARG A C 1
ATOM 2073 O O . ARG A 1 252 ? -17.641 -21.875 -25.938 1 96.69 252 ARG A O 1
ATOM 2080 N N . LYS A 1 253 ? -18.453 -22.625 -24.047 1 97.75 253 LYS A N 1
ATOM 2081 C CA . LYS A 1 253 ? -17.438 -23.656 -23.891 1 97.75 253 LYS A CA 1
ATOM 2082 C C . LYS A 1 253 ? -17.469 -24.672 -25.016 1 97.75 253 LYS A C 1
ATOM 2084 O O . LYS A 1 253 ? -18.516 -24.859 -25.656 1 97.75 253 LYS A O 1
ATOM 2089 N N . GLN A 1 254 ? -16.359 -25.281 -25.281 1 96.81 254 GLN A N 1
ATOM 2090 C CA . GLN A 1 254 ? -16.297 -26.438 -26.172 1 96.81 254 GLN A CA 1
ATOM 2091 C C . GLN A 1 254 ? -17.125 -27.594 -25.609 1 96.81 254 GLN A C 1
ATOM 2093 O O . GLN A 1 254 ? -16.953 -27.984 -24.453 1 96.81 254 GLN A O 1
ATOM 2098 N N . VAL A 1 255 ? -18.016 -28.109 -26.391 1 95.38 255 VAL A N 1
ATOM 2099 C CA . VAL A 1 255 ? -18.906 -29.188 -25.953 1 95.38 255 VAL A CA 1
ATOM 2100 C C . VAL A 1 255 ? -18.141 -30.5 -25.906 1 95.38 255 VAL A C 1
ATOM 2102 O O . VAL A 1 255 ? -17.438 -30.859 -26.859 1 95.38 255 VAL A O 1
ATOM 2105 N N . ILE A 1 256 ? -18.266 -31.172 -24.781 1 94.81 256 ILE A N 1
ATOM 2106 C CA . ILE A 1 256 ? -17.672 -32.5 -24.625 1 94.81 256 ILE A CA 1
ATOM 2107 C C . ILE A 1 256 ? -18.781 -33.531 -24.469 1 94.81 256 ILE A C 1
ATOM 2109 O O . ILE A 1 256 ? -19.844 -33.25 -23.906 1 94.81 256 ILE A O 1
ATOM 2113 N N . LYS A 1 257 ? -18.625 -34.719 -24.969 1 92 257 LYS A N 1
ATOM 2114 C CA . LYS A 1 257 ? -19.625 -35.781 -24.906 1 92 257 LYS A CA 1
ATOM 2115 C C . LYS A 1 257 ? -19.094 -37 -24.141 1 92 257 LYS A C 1
ATOM 2117 O O . LYS A 1 257 ? -19.828 -37.656 -23.391 1 92 257 LYS A O 1
ATOM 2122 N N . ILE A 1 258 ? -17.891 -37.312 -24.266 1 92.31 258 ILE A N 1
ATOM 2123 C CA . ILE A 1 258 ? -17.188 -38.406 -23.641 1 92.31 258 ILE A CA 1
ATOM 2124 C C . ILE A 1 258 ? -18.062 -39.688 -23.703 1 92.31 258 ILE A C 1
ATOM 2126 O O . ILE A 1 258 ? -18.375 -40.25 -22.656 1 92.31 258 ILE A O 1
ATOM 2130 N N . PRO A 1 259 ? -18.359 -40.125 -24.875 1 90.19 259 PRO A N 1
ATOM 2131 C CA . PRO A 1 259 ? -19.203 -41.312 -24.953 1 90.19 259 PRO A CA 1
ATOM 2132 C C . PRO A 1 259 ? -18.484 -42.562 -24.453 1 90.19 259 PRO A C 1
ATOM 2134 O O . PRO A 1 259 ? -17.266 -42.656 -24.484 1 90.19 259 PRO A O 1
ATOM 2137 N N . GLY A 1 260 ? -19.234 -43.656 -24.031 1 82.25 260 GLY A N 1
ATOM 2138 C CA . GLY A 1 260 ? -18.688 -44.969 -23.734 1 82.25 260 GLY A CA 1
ATOM 2139 C C . GLY A 1 260 ? -18.172 -45.094 -22.312 1 82.25 260 GLY A C 1
ATOM 2140 O O . GLY A 1 260 ? -17.391 -46 -22.016 1 82.25 260 GLY A O 1
ATOM 2141 N N . LEU A 1 261 ? -18.375 -44.125 -21.516 1 82.31 261 LEU A N 1
ATOM 2142 C CA . LEU A 1 261 ? -17.922 -44.219 -20.141 1 82.31 261 LEU A CA 1
ATOM 2143 C C . LEU A 1 261 ? -19.016 -44.781 -19.234 1 82.31 261 LEU A C 1
ATOM 2145 O O . LEU A 1 261 ? -19.031 -44.531 -18.031 1 82.31 261 LEU A O 1
ATOM 2149 N N . GLU A 1 262 ? -19.922 -45.438 -19.781 1 68.12 262 GLU A N 1
ATOM 2150 C CA . GLU A 1 262 ? -21.078 -45.938 -19.047 1 68.12 262 GLU A CA 1
ATOM 2151 C C . GLU A 1 262 ? -20.656 -46.906 -17.953 1 68.12 262 GLU A C 1
ATOM 2153 O O . GLU A 1 262 ? -21.359 -47.062 -16.953 1 68.12 262 GLU A O 1
ATOM 2158 N N . GLU A 1 263 ? -19.531 -47.531 -18.141 1 67 263 GLU A N 1
ATOM 2159 C CA . GLU A 1 263 ? -19.062 -48.5 -17.156 1 67 263 GLU A CA 1
ATOM 2160 C C . GLU A 1 263 ? -18.594 -47.812 -15.883 1 67 263 GLU A C 1
ATOM 2162 O O . GLU A 1 263 ? -18.484 -48.438 -14.828 1 67 263 GLU A O 1
ATOM 2167 N N . TYR A 1 264 ? -18.234 -46.656 -16.047 1 68.69 264 TYR A N 1
ATOM 2168 C CA . TYR A 1 264 ? -17.781 -45.906 -14.883 1 68.69 264 TYR A CA 1
ATOM 2169 C C . TYR A 1 264 ? -18.938 -45.156 -14.242 1 68.69 264 TYR A C 1
ATOM 2171 O O . TYR A 1 264 ? -19.531 -44.281 -14.867 1 68.69 264 TYR A O 1
ATOM 2179 N N . GLU A 1 265 ? -19.484 -45.75 -13.227 1 67.5 265 GLU A N 1
ATOM 2180 C CA . GLU A 1 265 ? -20.609 -45.188 -12.492 1 67.5 265 GLU A CA 1
ATOM 2181 C C . GLU A 1 265 ? -20.422 -43.688 -12.289 1 67.5 265 GLU A C 1
ATOM 2183 O O . GLU A 1 265 ? -19.5 -43.25 -11.586 1 67.5 265 GLU A O 1
ATOM 2188 N N . ASN A 1 266 ? -21.266 -42.719 -12.688 1 85.06 266 ASN A N 1
ATOM 2189 C CA . ASN A 1 266 ? -21.469 -41.281 -12.523 1 85.06 266 ASN A CA 1
ATOM 2190 C C . ASN A 1 266 ? -20.234 -40.5 -12.93 1 85.06 266 ASN A C 1
ATOM 2192 O O . ASN A 1 266 ? -20.125 -39.312 -12.648 1 85.06 266 ASN A O 1
ATOM 2196 N N . LEU A 1 267 ? -19.094 -41.219 -13.531 1 91.5 267 LEU A N 1
ATOM 2197 C CA . LEU A 1 267 ? -17.844 -40.562 -13.898 1 91.5 267 LEU A CA 1
ATOM 2198 C C . LEU A 1 267 ? -18.078 -39.5 -14.961 1 91.5 267 LEU A C 1
ATOM 2200 O O . LEU A 1 267 ? -17.484 -38.438 -14.898 1 91.5 267 LEU A O 1
ATOM 2204 N N . ARG A 1 268 ? -18.875 -39.875 -15.914 1 92.94 268 ARG A N 1
ATOM 2205 C CA . ARG A 1 268 ? -19.172 -38.906 -16.984 1 92.94 268 ARG A CA 1
ATOM 2206 C C . ARG A 1 268 ? -19.703 -37.594 -16.438 1 92.94 268 ARG A C 1
ATOM 2208 O O . ARG A 1 268 ? -19.219 -36.531 -16.797 1 92.94 268 ARG A O 1
ATOM 2215 N N . GLN A 1 269 ? -20.641 -37.719 -15.547 1 93.25 269 GLN A N 1
ATOM 2216 C CA . GLN A 1 269 ? -21.219 -36.5 -14.945 1 93.25 269 GLN A CA 1
ATOM 2217 C C . GLN A 1 269 ? -20.188 -35.781 -14.094 1 93.25 269 GLN A C 1
ATOM 2219 O O . GLN A 1 269 ? -20.141 -34.531 -14.102 1 93.25 269 GLN A O 1
ATOM 2224 N N . ASP A 1 270 ? -19.375 -36.531 -13.398 1 95.25 270 ASP A N 1
ATOM 2225 C CA . ASP A 1 270 ? -18.328 -35.938 -12.586 1 95.25 270 ASP A CA 1
ATOM 2226 C C . ASP A 1 270 ? -17.359 -35.125 -13.445 1 95.25 270 ASP A C 1
ATOM 2228 O O . ASP A 1 270 ? -16.891 -34.062 -13.047 1 95.25 270 ASP A O 1
ATOM 2232 N N . LEU A 1 271 ? -17.031 -35.688 -14.57 1 96.69 271 LEU A N 1
ATOM 2233 C CA . LEU A 1 271 ? -16.094 -35.031 -15.469 1 96.69 271 LEU A CA 1
ATOM 2234 C C . LEU A 1 271 ? -16.703 -33.75 -16.062 1 96.69 271 LEU A C 1
ATOM 2236 O O . LEU A 1 271 ? -16.016 -32.75 -16.219 1 96.69 271 LEU A O 1
ATOM 2240 N N . PHE A 1 272 ? -18.016 -33.812 -16.391 1 95.88 272 PHE A N 1
ATOM 2241 C CA . PHE A 1 272 ? -18.703 -32.625 -16.875 1 95.88 272 PHE A CA 1
ATOM 2242 C C . PHE A 1 272 ? -18.688 -31.531 -15.812 1 95.88 272 PHE A C 1
ATOM 2244 O O . PHE A 1 272 ? -18.422 -30.359 -16.125 1 95.88 272 PHE A O 1
ATOM 2251 N N . ASN A 1 273 ? -18.984 -31.922 -14.617 1 96.81 273 ASN A N 1
ATOM 2252 C CA . ASN A 1 273 ? -18.984 -30.969 -13.508 1 96.81 273 ASN A CA 1
ATOM 2253 C C . ASN A 1 273 ? -17.609 -30.359 -13.289 1 96.81 273 ASN A C 1
ATOM 2255 O O . ASN A 1 273 ? -17.484 -29.156 -13.047 1 96.81 273 ASN A O 1
ATOM 2259 N N . ALA A 1 274 ? -16.609 -31.219 -13.344 1 97.94 274 ALA A N 1
ATOM 2260 C CA . ALA A 1 274 ? -15.242 -30.766 -13.148 1 97.94 274 ALA A CA 1
ATOM 2261 C C . ALA A 1 274 ? -14.828 -29.797 -14.266 1 97.94 274 ALA A C 1
ATOM 2263 O O . ALA A 1 274 ? -14.133 -28.812 -14.008 1 97.94 274 ALA A O 1
ATOM 2264 N N . TYR A 1 275 ? -15.211 -30.141 -15.5 1 98.31 275 TYR A N 1
ATOM 2265 C CA . TYR A 1 275 ? -14.93 -29.297 -16.656 1 98.31 275 TYR A CA 1
ATOM 2266 C C . TYR A 1 275 ? -15.508 -27.891 -16.469 1 98.31 275 TYR A C 1
ATOM 2268 O O . TYR A 1 275 ? -14.789 -26.891 -16.594 1 98.31 275 TYR A O 1
ATOM 2276 N N . ASN A 1 276 ? -16.734 -27.812 -16.094 1 98.56 276 ASN A N 1
ATOM 2277 C CA . ASN A 1 276 ? -17.406 -26.547 -15.875 1 98.56 276 ASN A CA 1
ATOM 2278 C C . ASN A 1 276 ? -16.812 -25.781 -14.688 1 98.56 276 ASN A C 1
ATOM 2280 O O . ASN A 1 276 ? -16.594 -24.578 -14.766 1 98.56 276 ASN A O 1
ATOM 2284 N N . ARG A 1 277 ? -16.547 -26.453 -13.594 1 98.56 277 ARG A N 1
ATOM 2285 C CA . ARG A 1 277 ? -15.992 -25.844 -12.391 1 98.56 277 ARG A CA 1
ATOM 2286 C C . ARG A 1 277 ? -14.617 -25.234 -12.664 1 98.56 277 ARG A C 1
ATOM 2288 O O . ARG A 1 277 ? -14.312 -24.125 -12.203 1 98.56 277 ARG A O 1
ATOM 2295 N N . ALA A 1 278 ? -13.797 -25.984 -13.375 1 98.69 278 ALA A N 1
ATOM 2296 C CA . ALA A 1 278 ? -12.461 -25.5 -13.695 1 98.69 278 ALA A CA 1
ATOM 2297 C C . ALA A 1 278 ? -12.523 -24.219 -14.539 1 98.69 278 ALA A C 1
ATOM 2299 O O . ALA A 1 278 ? -11.75 -23.281 -14.312 1 98.69 278 ALA A O 1
ATOM 2300 N N . LEU A 1 279 ? -13.414 -24.219 -15.5 1 98.81 279 LEU A N 1
ATOM 2301 C CA . LEU A 1 279 ? -13.578 -23.031 -16.344 1 98.81 279 LEU A CA 1
ATOM 2302 C C . LEU A 1 279 ? -14 -21.828 -15.508 1 98.81 279 LEU A C 1
ATOM 2304 O O . LEU A 1 279 ? -13.406 -20.75 -15.617 1 98.81 279 LEU A O 1
ATOM 2308 N N . LEU A 1 280 ? -14.984 -22.047 -14.672 1 98.75 280 LEU A N 1
ATOM 2309 C CA . LEU A 1 280 ? -15.492 -20.969 -13.828 1 98.75 280 LEU A CA 1
ATOM 2310 C C . LEU A 1 280 ? -14.422 -20.484 -12.859 1 98.75 280 LEU A C 1
ATOM 2312 O O . LEU A 1 280 ? -14.32 -19.281 -12.594 1 98.75 280 LEU A O 1
ATOM 2316 N N . MET A 1 281 ? -13.695 -21.375 -12.336 1 98.56 281 MET A N 1
ATOM 2317 C CA . MET A 1 281 ? -12.609 -21.047 -11.406 1 98.56 281 MET A CA 1
ATOM 2318 C C . MET A 1 281 ? -11.523 -20.234 -12.109 1 98.56 281 MET A C 1
ATOM 2320 O O . MET A 1 281 ? -11.055 -19.234 -11.57 1 98.56 281 MET A O 1
ATOM 2324 N N . LEU A 1 282 ? -11.125 -20.609 -13.289 1 98.75 282 LEU A N 1
ATOM 2325 C CA . LEU A 1 282 ? -10.062 -19.922 -14.016 1 98.75 282 LEU A CA 1
ATOM 2326 C C . LEU A 1 282 ? -10.5 -18.516 -14.406 1 98.75 282 LEU A C 1
ATOM 2328 O O . LEU A 1 282 ? -9.672 -17.594 -14.438 1 98.75 282 LEU A O 1
ATOM 2332 N N . TYR A 1 283 ? -11.797 -18.359 -14.688 1 98.44 283 TYR A N 1
ATOM 2333 C CA . TYR A 1 283 ? -12.336 -17.031 -14.891 1 98.44 283 TYR A CA 1
ATOM 2334 C C . TYR A 1 283 ? -11.969 -16.109 -13.734 1 98.44 283 TYR A C 1
ATOM 2336 O O . TYR A 1 283 ? -11.57 -14.961 -13.945 1 98.44 283 TYR A O 1
ATOM 2344 N N . LEU A 1 284 ? -12.062 -16.578 -12.562 1 98.62 284 LEU A N 1
ATOM 2345 C CA . LEU A 1 284 ? -11.906 -15.773 -11.359 1 98.62 284 LEU A CA 1
ATOM 2346 C C . LEU A 1 284 ? -10.438 -15.5 -11.078 1 98.62 284 LEU A C 1
ATOM 2348 O O . LEU A 1 284 ? -10.102 -14.562 -10.359 1 98.62 284 LEU A O 1
ATOM 2352 N N . LEU A 1 285 ? -9.523 -16.281 -11.617 1 98.62 285 LEU A N 1
ATOM 2353 C CA . LEU A 1 285 ? -8.094 -16.094 -11.359 1 98.62 285 LEU A CA 1
ATOM 2354 C C . LEU A 1 285 ? -7.484 -15.133 -12.375 1 98.62 285 LEU A C 1
ATOM 2356 O O . LEU A 1 285 ? -6.332 -14.711 -12.219 1 98.62 285 LEU A O 1
ATOM 2360 N N . ASN A 1 286 ? -8.234 -14.734 -13.352 1 98.5 286 ASN A N 1
ATOM 2361 C CA . ASN A 1 286 ? -7.766 -13.859 -14.422 1 98.5 286 ASN A CA 1
ATOM 2362 C C . ASN A 1 286 ? -7.934 -12.383 -14.055 1 98.5 286 ASN A C 1
ATOM 2364 O O . ASN A 1 286 ? -8.938 -12 -13.453 1 98.5 286 ASN A O 1
ATOM 2368 N N . ASP A 1 287 ? -6.941 -11.648 -14.375 1 97.38 287 ASP A N 1
ATOM 2369 C CA . ASP A 1 287 ? -7.102 -10.195 -14.328 1 97.38 287 ASP A CA 1
ATOM 2370 C C . ASP A 1 287 ? -7.656 -9.656 -15.641 1 97.38 287 ASP A C 1
ATOM 2372 O O . ASP A 1 287 ? -6.984 -9.711 -16.672 1 97.38 287 ASP A O 1
ATOM 2376 N N . ARG A 1 288 ? -8.727 -9.055 -15.562 1 94.56 288 ARG A N 1
ATOM 2377 C CA . ARG A 1 288 ? -9.43 -8.672 -16.781 1 94.56 288 ARG A CA 1
ATOM 2378 C C . ARG A 1 288 ? -8.758 -7.465 -17.438 1 94.56 288 ARG A C 1
ATOM 2380 O O . ARG A 1 288 ? -8.852 -7.281 -18.656 1 94.56 288 ARG A O 1
ATOM 2387 N N . GLU A 1 289 ? -8.086 -6.742 -16.688 1 95.5 289 GLU A N 1
ATOM 2388 C CA . GLU A 1 289 ? -7.457 -5.531 -17.203 1 95.5 289 GLU A CA 1
ATOM 2389 C C . GLU A 1 289 ? -6.156 -5.855 -17.922 1 95.5 289 GLU A C 1
ATOM 2391 O O . GLU A 1 289 ? -5.902 -5.34 -19.016 1 95.5 289 GLU A O 1
ATOM 2396 N N . TYR A 1 290 ? -5.375 -6.758 -17.375 1 96.56 290 TYR A N 1
ATOM 2397 C CA . TYR A 1 290 ? -4.023 -6.938 -17.906 1 96.56 290 TYR A CA 1
ATOM 2398 C C . TYR A 1 290 ? -3.906 -8.258 -18.656 1 96.56 290 TYR A C 1
ATOM 2400 O O . TYR A 1 290 ? -3.002 -8.43 -19.484 1 96.56 290 TYR A O 1
ATOM 2408 N N . GLY A 1 291 ? -4.766 -9.211 -18.281 1 97.75 291 GLY A N 1
ATOM 2409 C CA . GLY A 1 291 ? -4.742 -10.484 -18.984 1 97.75 291 GLY A CA 1
ATOM 2410 C C . GLY A 1 291 ? -3.918 -11.539 -18.281 1 97.75 291 GLY A C 1
ATOM 2411 O O . GLY A 1 291 ? -3.975 -12.719 -18.641 1 97.75 291 GLY A O 1
ATOM 2412 N N . SER A 1 292 ? -3.178 -11.172 -17.266 1 98.31 292 SER A N 1
ATOM 2413 C CA . SER A 1 292 ? -2.381 -12.102 -16.469 1 98.31 292 SER A CA 1
ATOM 2414 C C . SER A 1 292 ? -3.248 -12.867 -15.477 1 98.31 292 SER A C 1
ATOM 2416 O O . SER A 1 292 ? -4.441 -12.586 -15.344 1 98.31 292 SER A O 1
ATOM 2418 N N . PHE A 1 293 ? -2.721 -13.914 -14.836 1 98.5 293 PHE A N 1
ATOM 2419 C CA . PHE A 1 293 ? -3.412 -14.773 -13.883 1 98.5 293 PHE A CA 1
ATOM 2420 C C . PHE A 1 293 ? -2.625 -14.891 -12.586 1 98.5 293 PHE A C 1
ATOM 2422 O O . PHE A 1 293 ? -1.396 -14.992 -12.602 1 98.5 293 PHE A O 1
ATOM 2429 N N . VAL A 1 294 ? -3.311 -14.867 -11.492 1 98.31 294 VAL A N 1
ATOM 2430 C CA . VAL A 1 294 ? -2.643 -15.367 -10.297 1 98.31 294 VAL A CA 1
ATOM 2431 C C . VAL A 1 294 ? -2.561 -16.891 -10.352 1 98.31 294 VAL A C 1
ATOM 2433 O O . VAL A 1 294 ? -3.443 -17.547 -10.906 1 98.31 294 VAL A O 1
ATOM 2436 N N . ALA A 1 295 ? -1.483 -17.406 -9.781 1 98.19 295 ALA A N 1
ATOM 2437 C CA . ALA A 1 295 ? -1.405 -18.875 -9.68 1 98.19 295 ALA A CA 1
ATOM 2438 C C . ALA A 1 295 ? -2.498 -19.406 -8.758 1 98.19 295 ALA A C 1
ATOM 2440 O O . ALA A 1 295 ? -3.131 -20.422 -9.07 1 98.19 295 ALA A O 1
ATOM 2441 N N . ALA A 1 296 ? -2.725 -18.797 -7.691 1 98 296 ALA A N 1
ATOM 2442 C CA . ALA A 1 296 ? -3.764 -19.031 -6.691 1 98 296 ALA A CA 1
ATOM 2443 C C . ALA A 1 296 ? -4.027 -17.781 -5.867 1 98 296 ALA A C 1
ATOM 2445 O O . ALA A 1 296 ? -3.162 -16.906 -5.758 1 98 296 ALA A O 1
ATOM 2446 N N . PRO A 1 297 ? -5.273 -17.656 -5.344 1 97.31 297 PRO A N 1
ATOM 2447 C CA . PRO A 1 297 ? -5.422 -16.578 -4.367 1 97.31 297 PRO A CA 1
ATOM 2448 C C . PRO A 1 297 ? -4.43 -16.688 -3.211 1 97.31 297 PRO A C 1
ATOM 2450 O O . PRO A 1 297 ? -4.215 -17.766 -2.678 1 97.31 297 PRO A O 1
ATOM 2453 N N . GLU A 1 298 ? -3.797 -15.57 -2.883 1 96.19 298 GLU A N 1
ATOM 2454 C CA . GLU A 1 298 ? -2.773 -15.594 -1.843 1 96.19 298 GLU A CA 1
ATOM 2455 C C . GLU A 1 298 ? -3.363 -16.016 -0.499 1 96.19 298 GLU A C 1
ATOM 2457 O O . GLU A 1 298 ? -4.367 -15.453 -0.055 1 96.19 298 GLU A O 1
ATOM 2462 N N . PHE A 1 299 ? -2.773 -16.953 0.143 1 93.25 299 PHE A N 1
ATOM 2463 C CA . PHE A 1 299 ? -3.277 -17.484 1.408 1 93.25 299 PHE A CA 1
ATOM 2464 C C . PHE A 1 299 ? -2.197 -17.422 2.482 1 93.25 299 PHE A C 1
ATOM 2466 O O . PHE A 1 299 ? -2.457 -17.734 3.646 1 93.25 299 PHE A O 1
ATOM 2473 N N . ASP A 1 300 ? -0.966 -17.047 2.111 1 91.69 300 ASP A N 1
ATOM 2474 C CA . ASP A 1 300 ? 0.164 -16.922 3.025 1 91.69 300 ASP A CA 1
ATOM 2475 C C . ASP A 1 300 ? 0.846 -15.562 2.869 1 91.69 300 ASP A C 1
ATOM 2477 O O . ASP A 1 300 ? 2.021 -15.492 2.502 1 91.69 300 ASP A O 1
ATOM 2481 N N . SER A 1 301 ? 0.221 -14.555 3.248 1 85.75 301 SER A N 1
ATOM 2482 C CA . SER A 1 301 ? 0.641 -13.188 2.957 1 85.75 301 SER A CA 1
ATOM 2483 C C . SER A 1 301 ? 1.938 -12.844 3.68 1 85.75 301 SER A C 1
ATOM 2485 O O . SER A 1 301 ? 2.666 -11.938 3.262 1 85.75 301 SER A O 1
ATOM 2487 N N . ASN A 1 302 ? 2.258 -13.539 4.695 1 86.44 302 ASN A N 1
ATOM 2488 C CA . ASN A 1 302 ? 3.465 -13.242 5.461 1 86.44 302 ASN A CA 1
ATOM 2489 C C . ASN A 1 302 ? 4.609 -14.18 5.09 1 86.44 302 ASN A C 1
ATOM 2491 O O . ASN A 1 302 ? 5.688 -14.117 5.684 1 86.44 302 ASN A O 1
ATOM 2495 N N . PHE A 1 303 ? 4.402 -15.078 4.16 1 87.19 303 PHE A N 1
ATOM 2496 C CA . PHE A 1 303 ? 5.375 -16.062 3.703 1 87.19 303 PHE A CA 1
ATOM 2497 C C . PHE A 1 303 ? 5.895 -16.891 4.871 1 87.19 303 PHE A C 1
ATOM 2499 O O . PHE A 1 303 ? 7.105 -17.078 5.02 1 87.19 303 PHE A O 1
ATOM 2506 N N . GLU A 1 304 ? 5.043 -17.344 5.602 1 82.81 304 GLU A N 1
ATOM 2507 C CA . GLU A 1 304 ? 5.406 -18.125 6.773 1 82.81 304 GLU A CA 1
ATOM 2508 C C . GLU A 1 304 ? 5.82 -19.547 6.379 1 82.81 304 GLU A C 1
ATOM 2510 O O . GLU A 1 304 ? 6.727 -20.125 6.98 1 82.81 304 GLU A O 1
ATOM 2515 N N . LYS A 1 305 ? 5.082 -20 5.359 1 82.31 305 LYS A N 1
ATOM 2516 C CA . LYS A 1 305 ? 5.312 -21.391 4.996 1 82.31 305 LYS A CA 1
ATOM 2517 C C . LYS A 1 305 ? 5.789 -21.516 3.553 1 82.31 305 LYS A C 1
ATOM 2519 O O . LYS A 1 305 ? 6.402 -22.516 3.176 1 82.31 305 LYS A O 1
ATOM 2524 N N . CYS A 1 306 ? 5.418 -20.516 2.816 1 85.62 306 CYS A N 1
ATOM 2525 C CA . CYS A 1 306 ? 5.816 -20.562 1.414 1 85.62 306 CYS A CA 1
ATOM 2526 C C . CYS A 1 306 ? 6.125 -19.172 0.88 1 85.62 306 CYS A C 1
ATOM 2528 O O . CYS A 1 306 ? 6.082 -18.188 1.628 1 85.62 306 CYS A O 1
ATOM 2530 N N . GLY A 1 307 ? 6.457 -19.141 -0.373 1 87.94 307 GLY A N 1
ATOM 2531 C CA . GLY A 1 307 ? 6.871 -17.875 -0.956 1 87.94 307 GLY A CA 1
ATOM 2532 C C . GLY A 1 307 ? 5.734 -17.125 -1.606 1 87.94 307 GLY A C 1
ATOM 2533 O O . GLY A 1 307 ? 5.949 -16.062 -2.211 1 87.94 307 GLY A O 1
ATOM 2534 N N . GLY A 1 308 ? 4.543 -17.641 -1.471 1 92.5 308 GLY A N 1
ATOM 2535 C CA . GLY A 1 308 ? 3.4 -16.922 -2.023 1 92.5 308 GLY A CA 1
ATOM 2536 C C . GLY A 1 308 ? 2.955 -17.469 -3.369 1 92.5 308 GLY A C 1
ATOM 2537 O O . GLY A 1 308 ? 3.783 -17.906 -4.172 1 92.5 308 GLY A O 1
ATOM 2538 N N . TYR A 1 309 ? 1.655 -17.344 -3.67 1 95.69 309 TYR A N 1
ATOM 2539 C CA . TYR A 1 309 ? 1.078 -17.859 -4.906 1 95.69 309 TYR A CA 1
ATOM 2540 C C . TYR A 1 309 ? 0.283 -16.781 -5.633 1 95.69 309 TYR A C 1
ATOM 2542 O O . TYR A 1 309 ? -0.179 -16.984 -6.754 1 95.69 309 TYR A O 1
ATOM 2550 N N . GLY A 1 310 ? 0.148 -15.672 -4.988 1 96.94 310 GLY A N 1
ATOM 2551 C CA . GLY A 1 310 ? -0.685 -14.617 -5.547 1 96.94 310 GLY A CA 1
ATOM 2552 C C . GLY A 1 310 ? 0.009 -13.828 -6.641 1 96.94 310 GLY A C 1
ATOM 2553 O O . GLY A 1 310 ? -0.137 -12.602 -6.715 1 96.94 310 GLY A O 1
ATOM 2554 N N . PHE A 1 311 ? 0.809 -14.461 -7.473 1 97.75 311 PHE A N 1
ATOM 2555 C CA . PHE A 1 311 ? 1.563 -13.82 -8.547 1 97.75 311 PHE A CA 1
ATOM 2556 C C . PHE A 1 311 ? 1.358 -14.555 -9.859 1 97.75 311 PHE A C 1
ATOM 2558 O O . PHE A 1 311 ? 0.633 -15.555 -9.914 1 97.75 311 PHE A O 1
ATOM 2565 N N . CYS A 1 312 ? 1.903 -13.992 -10.914 1 98.38 312 CYS A N 1
ATOM 2566 C CA . CYS A 1 312 ? 1.776 -14.586 -12.242 1 98.38 312 CYS A CA 1
ATOM 2567 C C . CYS A 1 312 ? 3.1 -15.188 -12.695 1 98.38 312 CYS A C 1
ATOM 2569 O O . CYS A 1 312 ? 4.113 -14.492 -12.758 1 98.38 312 CYS A O 1
ATOM 2571 N N . TRP A 1 313 ? 3.131 -16.422 -12.977 1 97.94 313 TRP A N 1
ATOM 2572 C CA . TRP A 1 313 ? 4.219 -17.094 -13.672 1 97.94 313 TRP A CA 1
ATOM 2573 C C . TRP A 1 313 ? 3.891 -17.266 -15.156 1 97.94 313 TRP A C 1
ATOM 2575 O O . TRP A 1 313 ? 2.818 -17.766 -15.5 1 97.94 313 TRP A O 1
ATOM 2585 N N . ASN A 1 314 ? 4.816 -16.922 -16.016 1 98.06 314 ASN A N 1
ATOM 2586 C CA . ASN A 1 314 ? 4.574 -17.078 -17.438 1 98.06 314 ASN A CA 1
ATOM 2587 C C . ASN A 1 314 ? 4.293 -18.531 -17.812 1 98.06 314 ASN A C 1
ATOM 2589 O O . ASN A 1 314 ? 3.387 -18.812 -18.609 1 98.06 314 ASN A O 1
ATOM 2593 N N . ARG A 1 315 ? 5.059 -19.406 -17.266 1 97.75 315 ARG A N 1
ATOM 2594 C CA . ARG A 1 315 ? 4.906 -20.828 -17.562 1 97.75 315 ARG A CA 1
ATOM 2595 C C . ARG A 1 315 ? 3.494 -21.297 -17.234 1 97.75 315 ARG A C 1
ATOM 2597 O O . ARG A 1 315 ? 2.826 -21.906 -18.062 1 97.75 315 ARG A O 1
ATOM 2604 N N . ASP A 1 316 ? 3.018 -21 -16.031 1 97.5 316 ASP A N 1
ATOM 2605 C CA . ASP A 1 316 ? 1.698 -21.438 -15.57 1 97.5 316 ASP A CA 1
ATOM 2606 C C . ASP A 1 316 ? 0.592 -20.797 -16.406 1 97.5 316 ASP A C 1
ATOM 2608 O O . ASP A 1 316 ? -0.339 -21.469 -16.844 1 97.5 316 ASP A O 1
ATOM 2612 N N . ALA A 1 317 ? 0.746 -19.516 -16.609 1 98.31 317 ALA A N 1
ATOM 2613 C CA . ALA A 1 317 ? -0.284 -18.781 -17.328 1 98.31 317 ALA A CA 1
ATOM 2614 C C . ALA A 1 317 ? -0.367 -19.219 -18.781 1 98.31 317 ALA A C 1
ATOM 2616 O O . ALA A 1 317 ? -1.45 -19.234 -19.375 1 98.31 317 ALA A O 1
ATOM 2617 N N . ALA A 1 318 ? 0.766 -19.562 -19.375 1 97.94 318 ALA A N 1
ATOM 2618 C CA . ALA A 1 318 ? 0.773 -20.078 -20.734 1 97.94 318 ALA A CA 1
ATOM 2619 C C . ALA A 1 318 ? -0.062 -21.344 -20.859 1 97.94 318 ALA A C 1
ATOM 2621 O O . ALA A 1 318 ? -0.838 -21.5 -21.797 1 97.94 318 ALA A O 1
ATOM 2622 N N . GLU A 1 319 ? 0.11 -22.188 -19.906 1 97.5 319 GLU A N 1
ATOM 2623 C CA . GLU A 1 319 ? -0.678 -23.422 -19.891 1 97.5 319 GLU A CA 1
ATOM 2624 C C . GLU A 1 319 ? -2.16 -23.125 -19.688 1 97.5 319 GLU A C 1
ATOM 2626 O O . GLU A 1 319 ? -3.018 -23.75 -20.312 1 97.5 319 GLU A O 1
ATOM 2631 N N . ILE A 1 320 ? -2.453 -22.141 -18.875 1 98.62 320 ILE A N 1
ATOM 2632 C CA . ILE A 1 320 ? -3.828 -21.797 -18.531 1 98.62 320 ILE A CA 1
ATOM 2633 C C . ILE A 1 320 ? -4.531 -21.219 -19.766 1 98.62 320 ILE A C 1
ATOM 2635 O O . ILE A 1 320 ? -5.629 -21.656 -20.125 1 98.62 320 ILE A O 1
ATOM 2639 N N . VAL A 1 321 ? -3.887 -20.281 -20.469 1 98.5 321 VAL A N 1
ATOM 2640 C CA . VAL A 1 321 ? -4.566 -19.609 -21.578 1 98.5 321 VAL A CA 1
ATOM 2641 C C . VAL A 1 321 ? -4.738 -20.578 -22.75 1 98.5 321 VAL A C 1
ATOM 2643 O O . VAL A 1 321 ? -5.734 -20.5 -23.469 1 98.5 321 VAL A O 1
ATOM 2646 N N . LEU A 1 322 ? -3.832 -21.516 -22.969 1 98.19 322 LEU A N 1
ATOM 2647 C CA . LEU A 1 322 ? -3.994 -22.516 -24.016 1 98.19 322 LEU A CA 1
ATOM 2648 C C . LEU A 1 322 ? -5.129 -23.484 -23.688 1 98.19 322 LEU A C 1
ATOM 2650 O O . LEU A 1 322 ? -5.906 -23.859 -24.562 1 98.19 322 LEU A O 1
ATOM 2654 N N . ALA A 1 323 ? -5.168 -23.891 -22.422 1 98.5 323 ALA A N 1
ATOM 2655 C CA . ALA A 1 323 ? -6.277 -24.75 -22 1 98.5 323 ALA A CA 1
ATOM 2656 C C . ALA A 1 323 ? -7.617 -24.047 -22.219 1 98.5 323 ALA A C 1
ATOM 2658 O O . ALA A 1 323 ? -8.578 -24.672 -22.688 1 98.5 323 ALA A O 1
ATOM 2659 N N . LEU A 1 324 ? -7.66 -22.766 -21.859 1 98.56 324 LEU A N 1
ATOM 2660 C CA . LEU A 1 324 ? -8.875 -21.984 -22.062 1 98.56 324 LEU A CA 1
ATOM 2661 C C . LEU A 1 324 ? -9.211 -21.859 -23.547 1 98.56 324 LEU A C 1
ATOM 2663 O O . LEU A 1 324 ? -10.367 -21.984 -23.938 1 98.56 324 LEU A O 1
ATOM 2667 N N . LYS A 1 325 ? -8.234 -21.656 -24.344 1 97.62 325 LYS A N 1
ATOM 2668 C CA . LYS A 1 325 ? -8.461 -21.578 -25.781 1 97.62 325 LYS A CA 1
ATOM 2669 C C . LYS A 1 325 ? -9.055 -22.875 -26.328 1 97.62 325 LYS A C 1
ATOM 2671 O O . LYS A 1 325 ? -10.039 -22.859 -27.062 1 97.62 325 LYS A O 1
ATOM 2676 N N . HIS A 1 326 ? -8.461 -24.016 -25.938 1 97.25 326 HIS A N 1
ATOM 2677 C CA . HIS A 1 326 ? -8.938 -25.312 -26.391 1 97.25 326 HIS A CA 1
ATOM 2678 C C . HIS A 1 326 ? -10.344 -25.594 -25.859 1 97.25 326 HIS A C 1
ATOM 2680 O O . HIS A 1 326 ? -11.07 -26.422 -26.438 1 97.25 326 HIS A O 1
ATOM 2686 N N . SER A 1 327 ? -10.695 -24.906 -24.812 1 98.25 327 SER A N 1
ATOM 2687 C CA . SER A 1 327 ? -12 -25.094 -24.188 1 98.25 327 SER A CA 1
ATOM 2688 C C . SER A 1 327 ? -13.023 -24.109 -24.734 1 98.25 327 SER A C 1
ATOM 2690 O O . SER A 1 327 ? -14.141 -24.016 -24.234 1 98.25 327 SER A O 1
ATOM 2692 N N . GLY A 1 328 ? -12.617 -23.281 -25.656 1 96.75 328 GLY A N 1
ATOM 2693 C CA . GLY A 1 328 ? -13.586 -22.422 -26.328 1 96.75 328 GLY A CA 1
ATOM 2694 C C . GLY A 1 328 ? -13.445 -20.969 -25.953 1 96.75 328 GLY A C 1
ATOM 2695 O O . GLY A 1 328 ? -14.312 -20.156 -26.281 1 96.75 328 GLY A O 1
ATOM 2696 N N . TYR A 1 329 ? -12.352 -20.578 -25.328 1 97.12 329 TYR A N 1
ATOM 2697 C CA . TYR A 1 329 ? -12.18 -19.203 -24.891 1 97.12 329 TYR A CA 1
ATOM 2698 C C . TYR A 1 329 ? -10.859 -18.625 -25.391 1 97.12 329 TYR A C 1
ATOM 2700 O O . TYR A 1 329 ? -9.922 -18.438 -24.609 1 97.12 329 TYR A O 1
ATOM 2708 N N . PRO A 1 330 ? -10.742 -18.219 -26.625 1 93.88 330 PRO A N 1
ATOM 2709 C CA . PRO A 1 330 ? -9.477 -17.781 -27.234 1 93.88 330 PRO A CA 1
ATOM 2710 C C . PRO A 1 330 ? -9.055 -16.391 -26.75 1 93.88 330 PRO A C 1
ATOM 2712 O O . PRO A 1 330 ? -7.871 -16.047 -26.828 1 93.88 330 PRO A O 1
ATOM 2715 N N . GLY A 1 331 ? -10 -15.539 -26.234 1 94.5 331 GLY A N 1
ATOM 2716 C CA . GLY A 1 331 ? -9.711 -14.164 -25.859 1 94.5 331 GLY A CA 1
ATOM 2717 C C . GLY A 1 331 ? -8.641 -14.047 -24.797 1 94.5 331 GLY A C 1
ATOM 2718 O O . GLY A 1 331 ? -7.887 -13.07 -24.766 1 94.5 331 GLY A O 1
ATOM 2719 N N . TYR A 1 332 ? -8.531 -15.031 -23.984 1 97.75 332 TYR A N 1
ATOM 2720 C CA . TYR A 1 332 ? -7.566 -14.992 -22.891 1 97.75 332 TYR A CA 1
ATOM 2721 C C . TYR A 1 332 ? -6.141 -15.07 -23.422 1 97.75 332 TYR A C 1
ATOM 2723 O O . TYR A 1 332 ? -5.227 -14.477 -22.844 1 97.75 332 TYR A O 1
ATOM 2731 N N . CYS A 1 333 ? -5.906 -15.758 -24.531 1 97.62 333 CYS A N 1
ATOM 2732 C CA . CYS A 1 333 ? -4.586 -15.812 -25.141 1 97.62 333 CYS A CA 1
ATOM 2733 C C . CYS A 1 333 ? -4.164 -14.445 -25.656 1 97.62 333 CYS A C 1
ATOM 2735 O O . CYS A 1 333 ? -3.039 -14 -25.406 1 97.62 333 CYS A O 1
ATOM 2737 N N . ASP A 1 334 ? -5.074 -13.727 -26.281 1 96 334 ASP A N 1
ATOM 2738 C CA . ASP A 1 334 ? -4.773 -12.414 -26.844 1 96 334 ASP A CA 1
ATOM 2739 C C . ASP A 1 334 ? -4.293 -11.453 -25.75 1 96 334 ASP A C 1
ATOM 2741 O O . ASP A 1 334 ? -3.266 -10.789 -25.906 1 96 334 ASP A O 1
ATOM 2745 N N . MET A 1 335 ? -5.023 -11.438 -24.734 1 97.44 335 MET A N 1
ATOM 2746 C CA . MET A 1 335 ? -4.715 -10.508 -23.656 1 97.44 335 MET A CA 1
ATOM 2747 C C . MET A 1 335 ? -3.414 -10.891 -22.969 1 97.44 335 MET A C 1
ATOM 2749 O O . MET A 1 335 ? -2.596 -10.023 -22.641 1 97.44 335 MET A O 1
ATOM 2753 N N . PHE A 1 336 ? -3.254 -12.078 -22.766 1 98.5 336 PHE A N 1
ATOM 2754 C CA . PHE A 1 336 ? -2.072 -12.547 -22.047 1 98.5 336 PHE A CA 1
ATOM 2755 C C . PHE A 1 336 ? -0.809 -12.281 -22.859 1 98.5 336 PHE A C 1
ATOM 2757 O O . PHE A 1 336 ? 0.206 -11.844 -22.312 1 98.5 336 PHE A O 1
ATOM 2764 N N . PHE A 1 337 ? -0.817 -12.586 -24.109 1 98.5 337 PHE A N 1
ATOM 2765 C CA . PHE A 1 337 ? 0.394 -12.422 -24.891 1 98.5 337 PHE A CA 1
ATOM 2766 C C . PHE A 1 337 ? 0.724 -10.945 -25.078 1 98.5 337 PHE A C 1
ATOM 2768 O O . PHE A 1 337 ? 1.896 -10.57 -25.156 1 98.5 337 PHE A O 1
ATOM 2775 N N . LYS A 1 338 ? -0.294 -10.125 -25.109 1 98.06 338 LYS A N 1
ATOM 2776 C CA . LYS A 1 338 ? -0.031 -8.688 -25.062 1 98.06 338 LYS A CA 1
ATOM 2777 C C . LYS A 1 338 ? 0.665 -8.297 -23.766 1 98.06 338 LYS A C 1
ATOM 2779 O O . LYS A 1 338 ? 1.582 -7.477 -23.766 1 98.06 338 LYS A O 1
ATOM 2784 N N . TRP A 1 339 ? 0.181 -8.836 -22.703 1 98.56 339 TRP A N 1
ATOM 2785 C CA . TRP A 1 339 ? 0.806 -8.641 -21.391 1 98.56 339 TRP A CA 1
ATOM 2786 C C . TRP A 1 339 ? 2.256 -9.109 -21.406 1 98.56 339 TRP A C 1
ATOM 2788 O O . TRP A 1 339 ? 3.137 -8.445 -20.859 1 98.56 339 TRP A O 1
ATOM 2798 N N . CYS A 1 340 ? 2.533 -10.227 -22.031 1 98.69 340 CYS A N 1
ATOM 2799 C CA . CYS A 1 340 ? 3.885 -10.773 -22.125 1 98.69 340 CYS A CA 1
ATOM 2800 C C . CYS A 1 340 ? 4.805 -9.812 -22.875 1 98.69 340 CYS A C 1
ATOM 2802 O O . CYS A 1 340 ? 5.961 -9.625 -22.484 1 98.69 340 CYS A O 1
ATOM 2804 N N . ILE A 1 341 ? 4.285 -9.234 -23.906 1 98.56 341 ILE A N 1
ATOM 2805 C CA . ILE A 1 341 ? 5.082 -8.289 -24.688 1 98.56 341 ILE A CA 1
ATOM 2806 C C . ILE A 1 341 ? 5.492 -7.113 -23.797 1 98.56 341 ILE A C 1
ATOM 2808 O O . ILE A 1 341 ? 6.652 -6.695 -23.812 1 98.56 341 ILE A O 1
ATOM 2812 N N . GLN A 1 342 ? 4.609 -6.699 -22.969 1 97.56 342 GLN A N 1
ATOM 2813 C CA . GLN A 1 342 ? 4.832 -5.52 -22.141 1 97.56 342 GLN A CA 1
ATOM 2814 C C . GLN A 1 342 ? 5.781 -5.828 -20.984 1 97.56 342 GLN A C 1
ATOM 2816 O O . GLN A 1 342 ? 6.469 -4.938 -20.484 1 97.56 342 GLN A O 1
ATOM 2821 N N . THR A 1 343 ? 5.875 -7.059 -20.578 1 97.88 343 THR A N 1
ATOM 2822 C CA . THR A 1 343 ? 6.613 -7.398 -19.359 1 97.88 343 THR A CA 1
ATOM 2823 C C . THR A 1 343 ? 7.949 -8.055 -19.703 1 97.88 343 THR A C 1
ATOM 2825 O O . THR A 1 343 ? 8.688 -8.469 -18.812 1 97.88 343 THR A O 1
ATOM 2828 N N . GLN A 1 344 ? 8.234 -8.234 -20.969 1 98.19 344 GLN A N 1
ATOM 2829 C CA . GLN A 1 344 ? 9.492 -8.859 -21.359 1 98.19 344 GLN A CA 1
ATOM 2830 C C . GLN A 1 344 ? 10.688 -8.031 -20.922 1 98.19 344 GLN A C 1
ATOM 2832 O O . GLN A 1 344 ? 10.68 -6.805 -21.047 1 98.19 344 GLN A O 1
ATOM 2837 N N . LEU A 1 345 ? 11.688 -8.727 -20.359 1 96.31 345 LEU A N 1
ATOM 2838 C CA . LEU A 1 345 ? 12.906 -8.062 -19.906 1 96.31 345 LEU A CA 1
ATOM 2839 C C . LEU A 1 345 ? 13.758 -7.617 -21.094 1 96.31 345 LEU A C 1
ATOM 2841 O O . LEU A 1 345 ? 13.547 -8.062 -22.219 1 96.31 345 LEU A O 1
ATOM 2845 N N . SER A 1 346 ? 14.742 -6.828 -20.859 1 94.12 346 SER A N 1
ATOM 2846 C CA . SER A 1 346 ? 15.555 -6.223 -21.906 1 94.12 346 SER A CA 1
ATOM 2847 C C . SER A 1 346 ? 16.406 -7.27 -22.625 1 94.12 346 SER A C 1
ATOM 2849 O O . SER A 1 346 ? 16.75 -7.102 -23.797 1 94.12 346 SER A O 1
ATOM 2851 N N . ASP A 1 347 ? 16.688 -8.344 -21.969 1 95.94 347 ASP A N 1
ATOM 2852 C CA . ASP A 1 347 ? 17.531 -9.359 -22.594 1 95.94 347 ASP A CA 1
ATOM 2853 C C . ASP A 1 347 ? 16.688 -10.352 -23.391 1 95.94 347 ASP A C 1
ATOM 2855 O O . ASP A 1 347 ? 17.219 -11.305 -23.969 1 95.94 347 ASP A O 1
ATOM 2859 N N . GLY A 1 348 ? 15.391 -10.172 -23.375 1 97.88 348 GLY A N 1
ATOM 2860 C CA . GLY A 1 348 ? 14.484 -10.992 -24.156 1 97.88 348 GLY A CA 1
ATOM 2861 C C . GLY A 1 348 ? 13.797 -12.07 -23.344 1 97.88 348 GLY A C 1
ATOM 2862 O O . GLY A 1 348 ? 12.836 -12.688 -23.797 1 97.88 348 GLY A O 1
ATOM 2863 N N . SER A 1 349 ? 14.25 -12.305 -22.141 1 97.88 349 SER A N 1
ATOM 2864 C CA . SER A 1 349 ? 13.672 -13.328 -21.281 1 97.88 349 SER A CA 1
ATOM 2865 C C . SER A 1 349 ? 12.492 -12.781 -20.484 1 97.88 349 SER A C 1
ATOM 2867 O O . SER A 1 349 ? 12.125 -11.617 -20.625 1 97.88 349 SER A O 1
ATOM 2869 N N . TRP A 1 350 ? 11.828 -13.555 -19.828 1 97.69 350 TRP A N 1
ATOM 2870 C CA . TRP A 1 350 ? 10.852 -13.18 -18.812 1 97.69 350 TRP A CA 1
ATOM 2871 C C . TRP A 1 350 ? 11.328 -13.594 -17.422 1 97.69 350 TRP A C 1
ATOM 2873 O O . TRP A 1 350 ? 12.047 -14.578 -17.281 1 97.69 350 TRP A O 1
ATOM 2883 N N . PHE A 1 351 ? 10.891 -12.836 -16.406 1 95.81 351 PHE A N 1
ATOM 2884 C CA . PHE A 1 351 ? 11.297 -13.023 -15.008 1 95.81 351 PHE A CA 1
ATOM 2885 C C . PHE A 1 351 ? 10.586 -14.219 -14.391 1 95.81 351 PHE A C 1
ATOM 2887 O O . PHE A 1 351 ? 9.734 -14.844 -15.031 1 95.81 351 PHE A O 1
ATOM 2894 N N . GLN A 1 352 ? 10.984 -14.562 -13.227 1 95.06 352 GLN A N 1
ATOM 2895 C CA . GLN A 1 352 ? 10.414 -15.695 -12.492 1 95.06 352 GLN A CA 1
ATOM 2896 C C . GLN A 1 352 ? 8.914 -15.523 -12.297 1 95.06 352 GLN A C 1
ATOM 2898 O O . GLN A 1 352 ? 8.141 -16.438 -12.555 1 95.06 352 GLN A O 1
ATOM 2903 N N . ARG A 1 353 ? 8.547 -14.352 -11.75 1 97.38 353 ARG A N 1
ATOM 2904 C CA . ARG A 1 353 ? 7.137 -14.094 -11.484 1 97.38 353 ARG A CA 1
ATOM 2905 C C . ARG A 1 353 ? 6.867 -12.594 -11.367 1 97.38 353 ARG A C 1
ATOM 2907 O O . ARG A 1 353 ? 7.793 -11.805 -11.172 1 97.38 353 ARG A O 1
ATOM 2914 N N . TYR A 1 354 ? 5.617 -12.25 -11.523 1 97.88 354 TYR A N 1
ATOM 2915 C CA . TYR A 1 354 ? 5.211 -10.852 -11.633 1 97.88 354 TYR A CA 1
ATOM 2916 C C . TYR A 1 354 ? 3.957 -10.578 -10.805 1 97.88 354 TYR A C 1
ATOM 2918 O O . TYR A 1 354 ? 3.117 -11.469 -10.633 1 97.88 354 TYR A O 1
ATOM 2926 N N . TRP A 1 355 ? 3.883 -9.367 -10.312 1 97.88 355 TRP A N 1
ATOM 2927 C CA . TRP A 1 355 ? 2.545 -8.867 -10.023 1 97.88 355 TRP A CA 1
ATOM 2928 C C . TRP A 1 355 ? 1.693 -8.82 -11.289 1 97.88 355 TRP A C 1
ATOM 2930 O O . TRP A 1 355 ? 2.221 -8.719 -12.398 1 97.88 355 TRP A O 1
ATOM 2940 N N . LEU A 1 356 ? 0.394 -8.828 -11.133 1 98.31 356 LEU A N 1
ATOM 2941 C CA . LEU A 1 356 ? -0.473 -8.953 -12.297 1 98.31 356 LEU A CA 1
ATOM 2942 C C . LEU A 1 356 ? -0.343 -7.742 -13.211 1 98.31 356 LEU A C 1
ATOM 2944 O O . LEU A 1 356 ? -0.56 -7.844 -14.422 1 98.31 356 LEU A O 1
ATOM 2948 N N . ASN A 1 357 ? 0.031 -6.598 -12.688 1 97.56 357 ASN A N 1
ATOM 2949 C CA . ASN A 1 357 ? 0.168 -5.391 -13.492 1 97.56 357 ASN A CA 1
ATOM 2950 C C . ASN A 1 357 ? 1.475 -5.391 -14.281 1 97.56 357 ASN A C 1
ATOM 2952 O O . ASN A 1 357 ? 1.746 -4.457 -15.039 1 97.56 357 ASN A O 1
ATOM 2956 N N . GLY A 1 358 ? 2.318 -6.352 -14.008 1 97.81 358 GLY A N 1
ATOM 2957 C CA . GLY A 1 358 ? 3.539 -6.477 -14.789 1 97.81 358 GLY A CA 1
ATOM 2958 C C . GLY A 1 358 ? 4.785 -6.109 -14.008 1 97.81 358 GLY A C 1
ATOM 2959 O O . GLY A 1 358 ? 5.906 -6.348 -14.469 1 97.81 358 GLY A O 1
ATOM 2960 N N . ASP A 1 359 ? 4.668 -5.52 -12.812 1 96.75 359 ASP A N 1
ATOM 2961 C CA . ASP A 1 359 ? 5.828 -5.285 -11.961 1 96.75 359 ASP A CA 1
ATOM 2962 C C . ASP A 1 359 ? 6.449 -6.602 -11.5 1 96.75 359 ASP A C 1
ATOM 2964 O O . ASP A 1 359 ? 5.75 -7.605 -11.359 1 96.75 359 ASP A O 1
ATOM 2968 N N . ILE A 1 360 ? 7.723 -6.586 -11.273 1 96.12 360 ILE A N 1
ATOM 2969 C CA . ILE A 1 360 ? 8.414 -7.77 -10.773 1 96.12 360 ILE A CA 1
ATOM 2970 C C . ILE A 1 360 ? 7.941 -8.094 -9.359 1 96.12 360 ILE A C 1
ATOM 2972 O O . ILE A 1 360 ? 7.844 -7.203 -8.516 1 96.12 360 ILE A O 1
ATOM 2976 N N . ALA A 1 361 ? 7.574 -9.344 -9.117 1 97.12 361 ALA A N 1
ATOM 2977 C CA . ALA A 1 361 ? 7.109 -9.797 -7.809 1 97.12 361 ALA A CA 1
ATOM 2978 C C . ALA A 1 361 ? 8.273 -10.289 -6.957 1 97.12 361 ALA A C 1
ATOM 2980 O O . ALA A 1 361 ? 9.391 -10.469 -7.457 1 97.12 361 ALA A O 1
ATOM 2981 N N . PRO A 1 362 ? 8.102 -10.43 -5.625 1 95.31 362 PRO A N 1
ATOM 2982 C CA . PRO A 1 362 ? 9.164 -10.961 -4.773 1 95.31 362 PRO A CA 1
ATOM 2983 C C . PRO A 1 362 ? 9.742 -12.273 -5.293 1 95.31 362 PRO A C 1
ATOM 2985 O O . PRO A 1 362 ? 8.992 -13.203 -5.602 1 95.31 362 PRO A O 1
ATOM 2988 N N . SER A 1 363 ? 11.062 -12.266 -5.355 1 93.19 363 SER A N 1
ATOM 2989 C CA . SER A 1 363 ? 11.641 -13.398 -6.082 1 93.19 363 SER A CA 1
ATOM 2990 C C . SER A 1 363 ? 13.016 -13.766 -5.527 1 93.19 363 SER A C 1
ATOM 2992 O O . SER A 1 363 ? 13.664 -12.953 -4.867 1 93.19 363 SER A O 1
ATOM 2994 N N . TRP A 1 364 ? 13.406 -15.008 -5.883 1 85.81 364 TRP A N 1
ATOM 2995 C CA . TRP A 1 364 ? 14.766 -15.516 -5.73 1 85.81 364 TRP A CA 1
ATOM 2996 C C . TRP A 1 364 ? 15.461 -15.625 -7.082 1 85.81 364 TRP A C 1
ATOM 2998 O O . TRP A 1 364 ? 16.406 -16.406 -7.246 1 85.81 364 TRP A O 1
ATOM 3008 N N . GLY A 1 365 ? 14.945 -15.031 -7.969 1 88.38 365 GLY A N 1
ATOM 3009 C CA . GLY A 1 365 ? 15.43 -15.156 -9.336 1 88.38 365 GLY A CA 1
ATOM 3010 C C . GLY A 1 365 ? 16.109 -13.906 -9.852 1 88.38 365 GLY A C 1
ATOM 3011 O O . GLY A 1 365 ? 15.977 -13.562 -11.023 1 88.38 365 GLY A O 1
ATOM 3012 N N . ASN A 1 366 ? 16.859 -13.258 -8.961 1 92.56 366 ASN A N 1
ATOM 3013 C CA . ASN A 1 366 ? 17.375 -11.938 -9.328 1 92.56 366 ASN A CA 1
ATOM 3014 C C . ASN A 1 366 ? 18.703 -12.039 -10.078 1 92.56 366 ASN A C 1
ATOM 3016 O O . ASN A 1 366 ? 19.234 -11.031 -10.539 1 92.56 366 ASN A O 1
ATOM 3020 N N . PHE A 1 367 ? 19.234 -13.258 -10.289 1 92 367 PHE A N 1
ATOM 3021 C CA . PHE A 1 367 ? 20.531 -13.43 -10.922 1 92 367 PHE A CA 1
ATOM 3022 C C . PHE A 1 367 ? 20.438 -14.383 -12.102 1 92 367 PHE A C 1
ATOM 3024 O O . PHE A 1 367 ? 19.453 -15.102 -12.25 1 92 367 PHE A O 1
ATOM 3031 N N . ASP A 1 368 ? 21.516 -14.438 -12.891 1 88.31 368 ASP A N 1
ATOM 3032 C CA . ASP A 1 368 ? 21.547 -15.289 -14.078 1 88.31 368 ASP A CA 1
ATOM 3033 C C . ASP A 1 368 ? 21.406 -16.766 -13.703 1 88.31 368 ASP A C 1
ATOM 3035 O O . ASP A 1 368 ? 20.75 -17.531 -14.406 1 88.31 368 ASP A O 1
ATOM 3039 N N . TYR A 1 369 ? 22.016 -17.141 -12.625 1 88.56 369 TYR A N 1
ATOM 3040 C CA . TYR A 1 369 ? 22.016 -18.547 -12.242 1 88.56 369 TYR A CA 1
ATOM 3041 C C . TYR A 1 369 ? 20.688 -18.922 -11.594 1 88.56 369 TYR A C 1
ATOM 3043 O O . TYR A 1 369 ? 20.391 -20.109 -11.438 1 88.56 369 TYR A O 1
ATOM 3051 N N . SER A 1 370 ? 19.953 -17.844 -11.242 1 90.19 370 SER A N 1
ATOM 3052 C CA . SER A 1 370 ? 18.703 -18.141 -10.547 1 90.19 370 SER A CA 1
ATOM 3053 C C . SER A 1 370 ? 17.5 -17.875 -11.445 1 90.19 370 SER A C 1
ATOM 3055 O O . SER A 1 370 ? 16.344 -18.062 -11.023 1 90.19 370 SER A O 1
ATOM 3057 N N . THR A 1 371 ? 17.766 -17.547 -12.664 1 92.94 371 THR A N 1
ATOM 3058 C CA . THR A 1 371 ? 16.688 -17.344 -13.625 1 92.94 371 THR A CA 1
ATOM 3059 C C . THR A 1 371 ? 15.977 -18.656 -13.93 1 92.94 371 THR A C 1
ATOM 3061 O O . THR A 1 371 ? 16.578 -19.719 -13.883 1 92.94 371 THR A O 1
ATOM 3064 N N . GLN A 1 372 ? 14.734 -18.547 -14.18 1 96.69 372 GLN A N 1
ATOM 3065 C CA . GLN A 1 372 ? 14 -19.719 -14.664 1 96.69 372 GLN A CA 1
ATOM 3066 C C . GLN A 1 372 ? 13.828 -19.672 -16.188 1 96.69 372 GLN A C 1
ATOM 3068 O O . GLN A 1 372 ? 12.805 -19.203 -16.688 1 96.69 372 GLN A O 1
ATOM 3073 N N . ILE A 1 373 ? 14.719 -20.312 -16.875 1 98.06 373 ILE A N 1
ATOM 3074 C CA . ILE A 1 373 ? 14.812 -20.219 -18.328 1 98.06 373 ILE A CA 1
ATOM 3075 C C . ILE A 1 373 ? 13.586 -20.859 -18.969 1 98.06 373 ILE A C 1
ATOM 3077 O O . ILE A 1 373 ? 13.141 -20.438 -20.031 1 98.06 373 ILE A O 1
ATOM 3081 N N . ASP A 1 374 ? 13.023 -21.812 -18.25 1 98.19 374 ASP A N 1
ATOM 3082 C CA . ASP A 1 374 ? 11.875 -22.531 -18.781 1 98.19 374 ASP A CA 1
ATOM 3083 C C . ASP A 1 374 ? 10.688 -21.578 -18.969 1 98.19 374 ASP A C 1
ATOM 3085 O O . ASP A 1 374 ? 9.805 -21.844 -19.797 1 98.19 374 ASP A O 1
ATOM 3089 N N . GLU A 1 375 ? 10.609 -20.484 -18.219 1 97.88 375 GLU A N 1
ATOM 3090 C CA . GLU A 1 375 ? 9.562 -19.484 -18.406 1 97.88 375 GLU A CA 1
ATOM 3091 C C . GLU A 1 375 ? 9.594 -18.906 -19.828 1 97.88 375 GLU A C 1
ATOM 3093 O O . GLU A 1 375 ? 8.547 -18.719 -20.438 1 97.88 375 GLU A O 1
ATOM 3098 N N . THR A 1 376 ? 10.742 -18.641 -20.297 1 98.56 376 THR A N 1
ATOM 3099 C CA . THR A 1 376 ? 10.906 -18.094 -21.641 1 98.56 376 THR A CA 1
ATOM 3100 C C . THR A 1 376 ? 10.562 -19.125 -22.703 1 98.56 376 THR A C 1
ATOM 3102 O O . THR A 1 376 ? 9.852 -18.844 -23.656 1 98.56 376 THR A O 1
ATOM 3105 N N . GLY A 1 377 ? 11.086 -20.344 -22.516 1 98.75 377 GLY A N 1
ATOM 3106 C CA . GLY A 1 377 ? 10.766 -21.422 -23.438 1 98.75 377 GLY A CA 1
ATOM 3107 C C . GLY A 1 377 ? 9.281 -21.703 -23.547 1 98.75 377 GLY A C 1
ATOM 3108 O O . GLY A 1 377 ? 8.742 -21.812 -24.641 1 98.75 377 GLY A O 1
ATOM 3109 N N . SER A 1 378 ? 8.648 -21.734 -22.422 1 98.56 378 SER A N 1
ATOM 3110 C CA . SER A 1 378 ? 7.227 -22.047 -22.359 1 98.56 378 SER A CA 1
ATOM 3111 C C . SER A 1 378 ? 6.395 -20.938 -23.016 1 98.56 378 SER A C 1
ATOM 3113 O O . SER A 1 378 ? 5.375 -21.219 -23.656 1 98.56 378 SER A O 1
ATOM 3115 N N . THR A 1 379 ? 6.812 -19.719 -22.828 1 98.69 379 THR A N 1
ATOM 3116 C CA . THR A 1 379 ? 6.086 -18.594 -23.406 1 98.69 379 THR A CA 1
ATOM 3117 C C . THR A 1 379 ? 6.152 -18.625 -24.922 1 98.69 379 THR A C 1
ATOM 3119 O O . THR A 1 379 ? 5.137 -18.453 -25.609 1 98.69 379 THR A O 1
ATOM 3122 N N . LEU A 1 380 ? 7.324 -18.906 -25.469 1 98.62 380 LEU A N 1
ATOM 3123 C CA . LEU A 1 380 ? 7.496 -19 -26.922 1 98.62 380 LEU A CA 1
ATOM 3124 C C . LEU A 1 380 ? 6.676 -20.156 -27.484 1 98.62 380 LEU A C 1
ATOM 3126 O O . LEU A 1 380 ? 6.027 -20.016 -28.516 1 98.62 380 LEU A O 1
ATOM 3130 N N . TYR A 1 381 ? 6.809 -21.25 -26.812 1 98.5 381 TYR A N 1
ATOM 3131 C CA . TYR A 1 381 ? 6.035 -22.406 -27.203 1 98.5 381 TYR A CA 1
ATOM 3132 C C . TYR A 1 381 ? 4.551 -22.078 -27.297 1 98.5 381 TYR A C 1
ATOM 3134 O O . TYR A 1 381 ? 3.898 -22.391 -28.297 1 98.5 381 TYR A O 1
ATOM 3142 N N . ALA A 1 382 ? 4.051 -21.406 -26.281 1 98.62 382 ALA A N 1
ATOM 3143 C CA . ALA A 1 382 ? 2.627 -21.094 -26.219 1 98.62 382 ALA A CA 1
ATOM 3144 C C . ALA A 1 382 ? 2.227 -20.125 -27.328 1 98.62 382 ALA A C 1
ATOM 3146 O O . ALA A 1 382 ? 1.131 -20.234 -27.891 1 98.62 382 ALA A O 1
ATOM 3147 N N . MET A 1 383 ? 3.074 -19.172 -27.641 1 98.5 383 MET A N 1
ATOM 3148 C CA . MET A 1 383 ? 2.799 -18.234 -28.719 1 98.5 383 MET A CA 1
ATOM 3149 C C . MET A 1 383 ? 2.648 -18.984 -30.047 1 98.5 383 MET A C 1
ATOM 3151 O O . MET A 1 383 ? 1.753 -18.672 -30.844 1 98.5 383 MET A O 1
ATOM 3155 N N . ASP A 1 384 ? 3.49 -19.906 -30.266 1 98.56 384 ASP A N 1
ATOM 3156 C CA . ASP A 1 384 ? 3.441 -20.672 -31.5 1 98.56 384 ASP A CA 1
ATOM 3157 C C . ASP A 1 384 ? 2.189 -21.547 -31.562 1 98.56 384 ASP A C 1
ATOM 3159 O O . ASP A 1 384 ? 1.552 -21.641 -32.625 1 98.56 384 ASP A O 1
ATOM 3163 N N . VAL A 1 385 ? 1.901 -22.234 -30.453 1 97.94 385 VAL A N 1
ATOM 3164 C CA . VAL A 1 385 ? 0.706 -23.062 -30.406 1 97.94 385 VAL A CA 1
ATOM 3165 C C . VAL A 1 385 ? -0.526 -22.219 -30.734 1 97.94 385 VAL A C 1
ATOM 3167 O O . VAL A 1 385 ? -1.378 -22.641 -31.531 1 97.94 385 VAL A O 1
ATOM 3170 N N . TYR A 1 386 ? -0.61 -21.047 -30.125 1 97.88 386 TYR A N 1
ATOM 3171 C CA . TYR A 1 386 ? -1.745 -20.172 -30.359 1 97.88 386 TYR A CA 1
ATOM 3172 C C . TYR A 1 386 ? -1.794 -19.719 -31.812 1 97.88 386 TYR A C 1
ATOM 3174 O O . TYR A 1 386 ? -2.863 -19.703 -32.438 1 97.88 386 TYR A O 1
ATOM 3182 N N . TYR A 1 387 ? -0.651 -19.359 -32.375 1 97.44 387 TYR A N 1
ATOM 3183 C CA . TYR A 1 387 ? -0.566 -19 -33.781 1 97.44 387 TYR A CA 1
ATOM 3184 C C . TYR A 1 387 ? -1.118 -20.109 -34.656 1 97.44 387 TYR A C 1
ATOM 3186 O O . TYR A 1 387 ? -1.843 -19.844 -35.625 1 97.44 387 TYR A O 1
ATOM 3194 N N . GLY A 1 388 ? -0.79 -21.328 -34.344 1 95.62 388 GLY A N 1
ATOM 3195 C CA . GLY A 1 388 ? -1.214 -22.484 -35.125 1 95.62 388 GLY A CA 1
ATOM 3196 C C . GLY A 1 388 ? -2.719 -22.672 -35.125 1 95.62 388 GLY A C 1
ATOM 3197 O O . GLY A 1 388 ? -3.27 -23.25 -36.094 1 95.62 388 GLY A O 1
ATOM 3198 N N . ILE A 1 389 ? -3.352 -22.219 -34.125 1 93.06 389 ILE A N 1
ATOM 3199 C CA . ILE A 1 389 ? -4.793 -22.406 -33.969 1 93.06 389 ILE A CA 1
ATOM 3200 C C . ILE A 1 389 ? -5.527 -21.281 -34.688 1 93.06 389 ILE A C 1
ATOM 3202 O O . ILE A 1 389 ? -6.684 -21.438 -35.094 1 93.06 389 ILE A O 1
ATOM 3206 N N . LEU A 1 390 ? -4.871 -20.125 -34.875 1 94.44 390 LEU A N 1
ATOM 3207 C CA . LEU A 1 390 ? -5.48 -18.953 -35.5 1 94.44 390 LEU A CA 1
ATOM 3208 C C . LEU A 1 390 ? -5.598 -19.141 -37.031 1 94.44 390 LEU A C 1
ATOM 3210 O O . LEU A 1 390 ? -4.891 -19.969 -37.594 1 94.44 390 LEU A O 1
ATOM 3214 N N . GLU A 1 391 ? -6.547 -18.453 -37.562 1 93.06 391 GLU A N 1
ATOM 3215 C CA . GLU A 1 391 ? -6.762 -18.5 -39 1 93.06 391 GLU A CA 1
ATOM 3216 C C . GLU A 1 391 ? -6.961 -17.109 -39.562 1 93.06 391 GLU A C 1
ATOM 3218 O O . GLU A 1 391 ? -7.25 -16.156 -38.812 1 93.06 391 GLU A O 1
ATOM 3223 N N . GLY A 1 392 ? -6.66 -16.953 -40.812 1 92.88 392 GLY A N 1
ATOM 3224 C CA . GLY A 1 392 ? -6.984 -15.75 -41.562 1 92.88 392 GLY A CA 1
ATOM 3225 C C . GLY A 1 392 ? -6.234 -14.523 -41.094 1 92.88 392 GLY A C 1
ATOM 3226 O O . GLY A 1 392 ? -5.023 -14.578 -40.875 1 92.88 392 GLY A O 1
ATOM 3227 N N . LEU A 1 393 ? -6.887 -13.461 -41.031 1 93.19 393 LEU A N 1
ATOM 3228 C CA . LEU A 1 393 ? -6.301 -12.156 -40.719 1 93.19 393 LEU A CA 1
ATOM 3229 C C . LEU A 1 393 ? -5.789 -12.109 -39.281 1 93.19 393 LEU A C 1
ATOM 3231 O O . LEU A 1 393 ? -4.793 -11.445 -39 1 93.19 393 LEU A O 1
ATOM 3235 N N . LYS A 1 394 ? -6.457 -12.797 -38.438 1 93.19 394 LYS A N 1
ATOM 3236 C CA . LYS A 1 39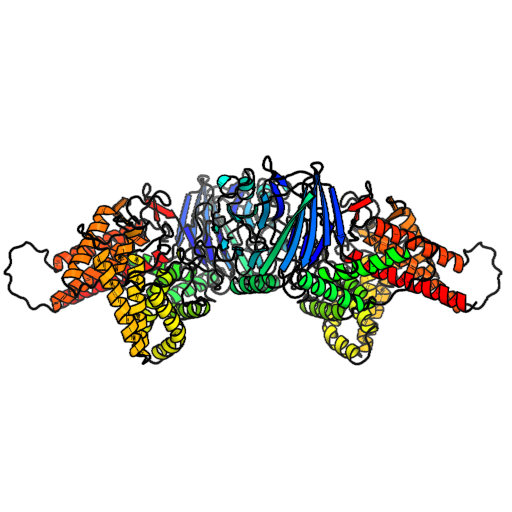4 ? -6.055 -12.812 -37.031 1 93.19 394 LYS A CA 1
ATOM 3237 C C . LYS A 1 394 ? -4.672 -13.445 -36.844 1 93.19 394 LYS A C 1
ATOM 3239 O O . LYS A 1 394 ? -3.906 -13.047 -35.969 1 93.19 394 LYS A O 1
ATOM 3244 N N . LYS A 1 395 ? -4.488 -14.414 -37.688 1 94.31 395 LYS A N 1
ATOM 3245 C CA . LYS A 1 395 ? -3.195 -15.094 -37.688 1 94.31 395 LYS A CA 1
ATOM 3246 C C . LYS A 1 395 ? -2.074 -14.133 -38.062 1 94.31 395 LYS A C 1
ATOM 3248 O O . LYS A 1 395 ? -1.046 -14.062 -37.375 1 94.31 395 LYS A O 1
ATOM 3253 N N . ALA A 1 396 ? -2.303 -13.344 -39.062 1 95.38 396 ALA A N 1
ATOM 3254 C CA . ALA A 1 396 ? -1.311 -12.391 -39.531 1 95.38 396 ALA A CA 1
ATOM 3255 C C . ALA A 1 396 ? -1.089 -11.273 -38.531 1 95.38 396 ALA A C 1
ATOM 3257 O O . ALA A 1 396 ? 0.047 -10.852 -38.281 1 95.38 396 ALA A O 1
ATOM 3258 N N . GLU A 1 397 ? -2.129 -10.773 -38.031 1 96.44 397 GLU A N 1
ATOM 3259 C CA . GLU A 1 397 ? -2.059 -9.695 -37.031 1 96.44 397 GLU A CA 1
ATOM 3260 C C . GLU A 1 397 ? -1.307 -10.133 -35.781 1 96.44 397 GLU A C 1
ATOM 3262 O O . GLU A 1 397 ? -0.504 -9.367 -35.25 1 96.44 397 GLU A O 1
ATOM 3267 N N . PHE A 1 398 ? -1.596 -11.273 -35.375 1 97 398 PHE A N 1
ATOM 3268 C CA . PHE A 1 398 ? -0.941 -11.805 -34.188 1 97 398 PHE A CA 1
ATOM 3269 C C . PHE A 1 398 ? 0.563 -11.914 -34.406 1 97 398 PHE A C 1
ATOM 3271 O O . PHE A 1 398 ? 1.349 -11.523 -33.531 1 97 398 PHE A O 1
ATOM 3278 N N . LEU A 1 399 ? 0.944 -12.484 -35.5 1 97.75 399 LEU A N 1
ATOM 3279 C CA . LEU A 1 399 ? 2.363 -12.633 -35.812 1 97.75 399 LEU A CA 1
ATOM 3280 C C . LEU A 1 399 ? 3.068 -11.281 -35.812 1 97.75 399 LEU A C 1
ATOM 3282 O O . LEU A 1 399 ? 4.176 -11.156 -35.281 1 97.75 399 LEU A O 1
ATOM 3286 N N . GLU A 1 400 ? 2.443 -10.305 -36.406 1 97.19 400 GLU A N 1
ATOM 3287 C CA . GLU A 1 400 ? 3.012 -8.961 -36.438 1 97.19 400 GLU A CA 1
ATOM 3288 C C . GLU A 1 400 ? 3.205 -8.422 -35.031 1 97.19 400 GLU A C 1
ATOM 3290 O O . GLU A 1 400 ? 4.207 -7.758 -34.75 1 97.19 400 GLU A O 1
ATOM 3295 N N . GLU A 1 401 ? 2.277 -8.688 -34.219 1 97.25 401 GLU A N 1
ATOM 3296 C CA . GLU A 1 401 ? 2.275 -8.164 -32.875 1 97.25 401 GLU A CA 1
ATOM 3297 C C . GLU A 1 401 ? 3.377 -8.805 -32.031 1 97.25 401 GLU A C 1
ATOM 3299 O O . GLU A 1 401 ? 4.008 -8.141 -31.203 1 97.25 401 GLU A O 1
ATOM 3304 N N . VAL A 1 402 ? 3.635 -10.109 -32.188 1 98.19 402 VAL A N 1
ATOM 3305 C CA . VAL A 1 402 ? 4.488 -10.82 -31.234 1 98.19 402 VAL A CA 1
ATOM 3306 C C . VAL A 1 402 ? 5.891 -10.977 -31.812 1 98.19 402 VAL A C 1
ATOM 3308 O O . VAL A 1 402 ? 6.816 -11.391 -31.109 1 98.19 402 VAL A O 1
ATOM 3311 N N . TRP A 1 403 ? 6.16 -10.602 -33 1 98.38 403 TRP A N 1
ATOM 3312 C CA . TRP A 1 403 ? 7.371 -10.984 -33.719 1 98.38 403 TRP A CA 1
ATOM 3313 C C . TRP A 1 403 ? 8.617 -10.492 -33 1 98.38 403 TRP A C 1
ATOM 3315 O O . TRP A 1 403 ? 9.555 -11.266 -32.781 1 98.38 403 TRP A O 1
ATOM 3325 N N . VAL A 1 404 ? 8.609 -9.203 -32.656 1 98.5 404 VAL A N 1
ATOM 3326 C CA . VAL A 1 404 ? 9.797 -8.633 -32.031 1 98.5 404 VAL A CA 1
ATOM 3327 C C . VAL A 1 404 ? 10.07 -9.359 -30.703 1 98.5 404 VAL A C 1
ATOM 3329 O O . VAL A 1 404 ? 11.227 -9.625 -30.359 1 98.5 404 VAL A O 1
ATOM 3332 N N . SER A 1 405 ? 9.055 -9.633 -29.984 1 98.69 405 SER A N 1
ATOM 3333 C CA . SER A 1 405 ? 9.195 -10.375 -28.734 1 98.69 405 SER A CA 1
ATOM 3334 C C . SER A 1 405 ? 9.727 -11.781 -28.984 1 98.69 405 SER A C 1
ATOM 3336 O O . SER A 1 405 ? 10.555 -12.281 -28.219 1 98.69 405 SER A O 1
ATOM 3338 N N . VAL A 1 406 ? 9.25 -12.453 -30 1 98.81 406 VAL A N 1
ATOM 3339 C CA . VAL A 1 406 ? 9.703 -13.789 -30.359 1 98.81 406 VAL A CA 1
ATOM 3340 C C . VAL A 1 406 ? 11.195 -13.758 -30.703 1 98.81 406 VAL A C 1
ATOM 3342 O O . VAL A 1 406 ? 11.961 -14.594 -30.219 1 98.81 406 VAL A O 1
ATOM 3345 N N . LEU A 1 407 ? 11.539 -12.773 -31.5 1 98.75 407 LEU A N 1
ATOM 3346 C CA . LEU A 1 407 ? 12.93 -12.617 -31.906 1 98.75 407 LEU A CA 1
ATOM 3347 C C . LEU A 1 407 ? 13.844 -12.469 -30.703 1 98.75 407 LEU A C 1
ATOM 3349 O O . LEU A 1 407 ? 14.852 -13.172 -30.594 1 98.75 407 LEU A O 1
ATOM 3353 N N . ARG A 1 408 ? 13.469 -11.641 -29.812 1 98.75 408 ARG A N 1
ATOM 3354 C CA . ARG A 1 408 ? 14.297 -11.359 -28.641 1 98.75 408 ARG A CA 1
ATOM 3355 C C . ARG A 1 408 ? 14.383 -12.578 -27.734 1 98.75 408 ARG A C 1
ATOM 3357 O O . ARG A 1 408 ? 15.453 -12.898 -27.203 1 98.75 408 ARG A O 1
ATOM 3364 N N . ALA A 1 409 ? 13.312 -13.234 -27.531 1 98.88 409 ALA A N 1
ATOM 3365 C CA . ALA A 1 409 ? 13.273 -14.406 -26.656 1 98.88 409 ALA A CA 1
ATOM 3366 C C . ALA A 1 409 ? 14.094 -15.555 -27.25 1 98.88 409 ALA A C 1
ATOM 3368 O O . ALA A 1 409 ? 14.82 -16.234 -26.531 1 98.88 409 ALA A O 1
ATOM 3369 N N . ALA A 1 410 ? 13.953 -15.766 -28.531 1 98.88 410 ALA A N 1
ATOM 3370 C CA . ALA A 1 410 ? 14.703 -16.828 -29.203 1 98.88 410 ALA A CA 1
ATOM 3371 C C . ALA A 1 410 ? 16.203 -16.578 -29.094 1 98.88 410 ALA A C 1
ATOM 3373 O O . ALA A 1 410 ? 16.969 -17.516 -28.828 1 98.88 410 ALA A O 1
ATOM 3374 N N . GLU A 1 411 ? 16.594 -15.398 -29.328 1 98.81 411 GLU A N 1
ATOM 3375 C CA . GLU A 1 411 ? 18.016 -15.078 -29.25 1 98.81 411 GLU A CA 1
ATOM 3376 C C . GLU A 1 411 ? 18.547 -15.25 -27.828 1 98.81 411 GLU A C 1
ATOM 3378 O O . GLU A 1 411 ? 19.703 -15.633 -27.641 1 98.81 411 GLU A O 1
ATOM 3383 N N . TYR A 1 412 ? 17.766 -14.906 -26.859 1 98.56 412 TYR A N 1
ATOM 3384 C CA . TYR A 1 412 ? 18.141 -15.188 -25.484 1 98.56 412 TYR A CA 1
ATOM 3385 C C . TYR A 1 412 ? 18.406 -16.672 -25.281 1 98.56 412 TYR A C 1
ATOM 3387 O O . TYR A 1 412 ? 19.422 -17.047 -24.688 1 98.56 412 TYR A O 1
ATOM 3395 N N . LEU A 1 413 ? 17.484 -17.531 -25.734 1 98.81 413 LEU A N 1
ATOM 3396 C CA . LEU A 1 413 ? 17.625 -18.969 -25.578 1 98.81 413 LEU A CA 1
ATOM 3397 C C . LEU A 1 413 ? 18.859 -19.484 -26.312 1 98.81 413 LEU A C 1
ATOM 3399 O O . LEU A 1 413 ? 19.547 -20.391 -25.844 1 98.81 413 LEU A O 1
ATOM 3403 N N . MET A 1 414 ? 19.109 -18.906 -27.5 1 98.75 414 MET A N 1
ATOM 3404 C CA . MET A 1 414 ? 20.297 -19.266 -28.25 1 98.75 414 MET A CA 1
ATOM 3405 C C . MET A 1 414 ? 21.562 -19 -27.438 1 98.75 414 MET A C 1
ATOM 3407 O O . MET A 1 414 ? 22.469 -19.828 -27.406 1 98.75 414 MET A O 1
ATOM 3411 N N . LYS A 1 415 ? 21.547 -17.891 -26.766 1 98.12 415 LYS A N 1
ATOM 3412 C CA . LYS A 1 415 ? 22.703 -17.5 -25.969 1 98.12 415 LYS A CA 1
ATOM 3413 C C . LYS A 1 415 ? 22.891 -18.438 -24.781 1 98.12 415 LYS A C 1
ATOM 3415 O O . LYS A 1 415 ? 24.031 -18.703 -24.375 1 98.12 415 LYS A O 1
ATOM 3420 N N . ARG A 1 416 ? 21.828 -18.969 -24.266 1 98.06 416 ARG A N 1
ATOM 3421 C CA . ARG A 1 416 ? 21.875 -19.75 -23.031 1 98.06 416 ARG A CA 1
ATOM 3422 C C . ARG A 1 416 ? 22.109 -21.234 -23.328 1 98.06 416 ARG A C 1
ATOM 3424 O O . ARG A 1 416 ? 22.156 -22.062 -22.406 1 98.06 416 ARG A O 1
ATOM 3431 N N . THR A 1 417 ? 22.266 -21.672 -24.594 1 98.38 417 THR A N 1
ATOM 3432 C CA . THR A 1 417 ? 22.359 -23.078 -24.938 1 98.38 417 THR A CA 1
ATOM 3433 C C . THR A 1 417 ? 23.5 -23.328 -25.906 1 98.38 417 THR A C 1
ATOM 3435 O O . THR A 1 417 ? 23.391 -24.156 -26.828 1 98.38 417 THR A O 1
ATOM 3438 N N . LYS A 1 418 ? 24.562 -22.719 -25.828 1 96.44 418 LYS A N 1
ATOM 3439 C CA . LYS A 1 418 ? 25.688 -22.812 -26.75 1 96.44 418 LYS A CA 1
ATOM 3440 C C . LYS A 1 418 ? 26.266 -24.219 -26.797 1 96.44 418 LYS A C 1
ATOM 3442 O O . LYS A 1 418 ? 26.719 -24.672 -27.844 1 96.44 418 LYS A O 1
ATOM 3447 N N . SER A 1 419 ? 26.156 -24.969 -25.734 1 95.94 419 SER A N 1
ATOM 3448 C CA . SER A 1 419 ? 26.766 -26.297 -25.641 1 95.94 419 SER A CA 1
ATOM 3449 C C . SER A 1 419 ? 25.766 -27.391 -25.953 1 95.94 419 SER A C 1
ATOM 3451 O O . SER A 1 419 ? 26.062 -28.578 -25.812 1 95.94 419 SER A O 1
ATOM 3453 N N . GLY A 1 420 ? 24.547 -27.016 -26.281 1 96.38 420 GLY A N 1
ATOM 3454 C CA . GLY A 1 420 ? 23.484 -27.969 -26.562 1 96.38 420 GLY A CA 1
ATOM 3455 C C . GLY A 1 420 ? 22.578 -28.203 -25.375 1 96.38 420 GLY A C 1
ATOM 3456 O O . GLY A 1 420 ? 21.469 -28.75 -25.516 1 96.38 420 GLY A O 1
ATOM 3457 N N . ILE A 1 421 ? 23.078 -27.891 -24.219 1 97.25 421 ILE A N 1
ATOM 3458 C CA . ILE A 1 421 ? 22.25 -27.875 -23.016 1 97.25 421 ILE A CA 1
ATOM 3459 C C . ILE A 1 421 ? 22.281 -26.469 -22.406 1 97.25 421 ILE A C 1
ATOM 3461 O O . ILE A 1 421 ? 23.188 -25.703 -22.656 1 97.25 421 ILE A O 1
ATOM 3465 N N . HIS A 1 422 ? 21.297 -26.156 -21.641 1 98.12 422 HIS A N 1
ATOM 3466 C CA . HIS A 1 422 ? 21.203 -24.781 -21.125 1 98.12 422 HIS A CA 1
ATOM 3467 C C . HIS A 1 422 ? 22.234 -24.547 -20.031 1 98.12 422 HIS A C 1
ATOM 3469 O O . HIS A 1 422 ? 22.719 -25.484 -19.391 1 98.12 422 HIS A O 1
ATOM 3475 N N . GLU A 1 423 ? 22.516 -23.281 -19.766 1 97.12 423 GLU A N 1
ATOM 3476 C CA . GLU A 1 423 ? 23.344 -22.859 -18.641 1 97.12 423 GLU A CA 1
ATOM 3477 C C . GLU A 1 423 ? 22.625 -23.016 -17.312 1 97.12 423 GLU A C 1
ATOM 3479 O O . GLU A 1 423 ? 21.406 -23.234 -17.281 1 97.12 423 GLU A O 1
ATOM 3484 N N . ARG A 1 424 ? 23.422 -22.984 -16.281 1 96.06 424 ARG A N 1
ATOM 3485 C CA . ARG A 1 424 ? 22.891 -23.141 -14.93 1 96.06 424 ARG A CA 1
ATOM 3486 C C . ARG A 1 424 ? 21.734 -22.172 -14.68 1 96.06 424 ARG A C 1
ATOM 3488 O O . ARG A 1 424 ? 21.828 -21 -15.055 1 96.06 424 ARG A O 1
ATOM 3495 N N . CYS A 1 425 ? 20.656 -22.656 -14.094 1 96.56 425 CYS A N 1
ATOM 3496 C CA . CYS A 1 425 ? 19.484 -21.859 -13.734 1 96.56 425 CYS A CA 1
ATOM 3497 C C . CYS A 1 425 ? 18.688 -22.531 -12.625 1 96.56 425 CYS A C 1
ATOM 3499 O O . CYS A 1 425 ? 19.094 -23.578 -12.102 1 96.56 425 CYS A O 1
ATOM 3501 N N . MET A 1 426 ? 17.656 -21.891 -12.18 1 96.12 426 MET A N 1
ATOM 3502 C CA . MET A 1 426 ? 16.734 -22.453 -11.203 1 96.12 426 MET A CA 1
ATOM 3503 C C . MET A 1 426 ? 15.727 -23.375 -11.875 1 96.12 426 MET A C 1
ATOM 3505 O O . MET A 1 426 ? 15.219 -23.078 -12.953 1 96.12 426 MET A O 1
ATOM 3509 N N . ASP A 1 427 ? 15.414 -24.469 -11.25 1 96.12 427 ASP A N 1
ATOM 3510 C CA . ASP A 1 427 ? 14.469 -25.422 -11.828 1 96.12 427 ASP A CA 1
ATOM 3511 C C . ASP A 1 427 ? 13.031 -24.938 -11.656 1 96.12 427 ASP A C 1
ATOM 3513 O O . ASP A 1 427 ? 12.773 -23.938 -10.984 1 96.12 427 ASP A O 1
ATOM 3517 N N . LEU A 1 428 ? 12.094 -25.672 -12.203 1 96.12 428 LEU A N 1
ATOM 3518 C CA . LEU A 1 428 ? 10.688 -25.281 -12.227 1 96.12 428 LEU A CA 1
ATOM 3519 C C . LEU A 1 428 ? 10.086 -25.344 -10.828 1 96.12 428 LEU A C 1
ATOM 3521 O O . LEU A 1 428 ? 9.086 -24.672 -10.555 1 96.12 428 LEU A O 1
ATOM 3525 N N . TRP A 1 429 ? 10.688 -26.172 -9.945 1 95.12 429 TRP A N 1
ATOM 3526 C CA . TRP A 1 429 ? 10.164 -26.359 -8.594 1 95.12 429 TRP A CA 1
ATOM 3527 C C . TRP A 1 429 ? 10.719 -25.312 -7.645 1 95.12 429 TRP A C 1
ATOM 3529 O O . TRP A 1 429 ? 10.32 -25.25 -6.48 1 95.12 429 TRP A O 1
ATOM 3539 N N . GLU A 1 430 ? 11.695 -24.5 -8.125 1 92.94 430 GLU A N 1
ATOM 3540 C CA . GLU A 1 430 ? 12.352 -23.469 -7.324 1 92.94 430 GLU A CA 1
ATOM 3541 C C . GLU A 1 430 ? 13.055 -24.078 -6.113 1 92.94 430 GLU A C 1
ATOM 3543 O O . GLU A 1 430 ? 12.938 -23.562 -5 1 92.94 430 GLU A O 1
ATOM 3548 N N . THR A 1 431 ? 13.727 -25.188 -6.371 1 92.06 431 THR A N 1
ATOM 3549 C CA . THR A 1 431 ? 14.383 -25.922 -5.297 1 92.06 431 THR A CA 1
ATOM 3550 C C . THR A 1 431 ? 15.883 -26.031 -5.551 1 92.06 431 THR A C 1
ATOM 3552 O O . THR A 1 431 ? 16.688 -25.938 -4.613 1 92.06 431 THR A O 1
ATOM 3555 N N . TYR A 1 432 ? 16.281 -26.234 -6.852 1 93.75 432 TYR A N 1
ATOM 3556 C CA . TYR A 1 432 ? 17.688 -26.5 -7.164 1 93.75 432 TYR A CA 1
ATOM 3557 C C . TYR A 1 432 ? 18.203 -25.578 -8.25 1 93.75 432 TYR A C 1
ATOM 3559 O O . TYR A 1 432 ? 17.422 -25.109 -9.094 1 93.75 432 TYR A O 1
ATOM 3567 N N . TYR A 1 433 ? 19.5 -25.391 -8.227 1 95.38 433 TYR A N 1
ATOM 3568 C CA . TYR A 1 433 ? 20.234 -24.734 -9.312 1 95.38 433 TYR A CA 1
ATOM 3569 C C . TYR A 1 433 ? 21.016 -25.75 -10.125 1 95.38 433 TYR A C 1
ATOM 3571 O O . TYR A 1 433 ? 21.656 -26.641 -9.57 1 95.38 433 TYR A O 1
ATOM 3579 N N . GLY A 1 434 ? 20.891 -25.688 -11.406 1 97.44 434 GLY A N 1
ATOM 3580 C CA . GLY A 1 434 ? 21.594 -26.625 -12.273 1 97.44 434 GLY A CA 1
ATOM 3581 C C . GLY A 1 434 ? 21.094 -26.594 -13.711 1 97.44 434 GLY A C 1
ATOM 3582 O O . GLY A 1 434 ? 20.734 -25.547 -14.227 1 97.44 434 GLY A O 1
ATOM 3583 N N . ILE A 1 435 ? 21.359 -27.703 -14.359 1 98.25 435 ILE A N 1
ATOM 3584 C CA . ILE A 1 435 ? 20.859 -27.953 -15.703 1 98.25 435 ILE A CA 1
ATOM 3585 C C . ILE A 1 435 ? 19.781 -29.047 -15.656 1 98.25 435 ILE A C 1
ATOM 3587 O O . ILE A 1 435 ? 19.984 -30.094 -15.039 1 98.25 435 ILE A O 1
ATOM 3591 N N . PHE A 1 436 ? 18.703 -28.828 -16.297 1 98.62 436 PHE A N 1
ATOM 3592 C CA . PHE A 1 436 ? 17.562 -29.719 -16.031 1 98.62 436 PHE A CA 1
ATOM 3593 C C . PHE A 1 436 ? 16.938 -30.172 -17.344 1 98.62 436 PHE A C 1
ATOM 3595 O O . PHE A 1 436 ? 16.828 -29.406 -18.297 1 98.62 436 PHE A O 1
ATOM 3602 N N . THR A 1 437 ? 16.422 -31.391 -17.312 1 98.75 437 THR A N 1
ATOM 3603 C CA . THR A 1 437 ? 15.766 -32 -18.469 1 98.75 437 THR A CA 1
ATOM 3604 C C . THR A 1 437 ? 14.531 -31.203 -18.875 1 98.75 437 THR A C 1
ATOM 3606 O O . THR A 1 437 ? 14.328 -30.922 -20.062 1 98.75 437 THR A O 1
ATOM 3609 N N . TYR A 1 438 ? 13.727 -30.844 -17.906 1 98.69 438 TYR A N 1
ATOM 3610 C CA . TYR A 1 438 ? 12.5 -30.094 -18.172 1 98.69 438 TYR A CA 1
ATOM 3611 C C . TYR A 1 438 ? 12.805 -28.781 -18.859 1 98.69 438 TYR A C 1
ATOM 3613 O O . TYR A 1 438 ? 12.125 -28.391 -19.812 1 98.69 438 TYR A O 1
ATOM 3621 N N . THR A 1 439 ? 13.766 -28.094 -18.359 1 98.81 439 THR A N 1
ATOM 3622 C CA . THR A 1 439 ? 14.141 -26.797 -18.922 1 98.81 439 THR A CA 1
ATOM 3623 C C . THR A 1 439 ? 14.641 -26.969 -20.359 1 98.81 439 THR A C 1
ATOM 3625 O O . THR A 1 439 ? 14.281 -26.172 -21.234 1 98.81 439 THR A O 1
ATOM 3628 N N . ASN A 1 440 ? 15.461 -27.969 -20.594 1 98.88 440 ASN A N 1
ATOM 3629 C CA . ASN A 1 440 ? 15.898 -28.266 -21.953 1 98.88 440 ASN A CA 1
ATOM 3630 C C . ASN A 1 440 ? 14.719 -28.516 -22.891 1 98.88 440 ASN A C 1
ATOM 3632 O O . ASN A 1 440 ? 14.703 -28.047 -24.031 1 98.88 440 ASN A O 1
ATOM 3636 N N . ALA A 1 441 ? 13.789 -29.266 -22.391 1 98.88 441 ALA A N 1
ATOM 3637 C CA . ALA A 1 441 ? 12.609 -29.578 -23.188 1 98.88 441 ALA A CA 1
ATOM 3638 C C . ALA A 1 441 ? 11.836 -28.312 -23.547 1 98.88 441 ALA A C 1
ATOM 3640 O O . ALA A 1 441 ? 11.367 -28.156 -24.672 1 98.88 441 ALA A O 1
ATOM 3641 N N . SER A 1 442 ? 11.68 -27.438 -22.562 1 98.81 442 SER A N 1
ATOM 3642 C CA . SER A 1 442 ? 10.984 -26.172 -22.797 1 98.81 442 SER A CA 1
ATOM 3643 C C . SER A 1 442 ? 11.727 -25.312 -23.812 1 98.81 442 SER A C 1
ATOM 3645 O O . SER A 1 442 ? 11.102 -24.656 -24.656 1 98.81 442 SER A O 1
ATOM 3647 N N . ILE A 1 443 ? 13.031 -25.297 -23.719 1 98.88 443 ILE A N 1
ATOM 3648 C CA . ILE A 1 443 ? 13.859 -24.531 -24.656 1 98.88 443 ILE A CA 1
ATOM 3649 C C . ILE A 1 443 ? 13.711 -25.109 -26.062 1 98.88 443 ILE A C 1
ATOM 3651 O O . ILE A 1 443 ? 13.555 -24.359 -27.031 1 98.88 443 ILE A O 1
ATOM 3655 N N . TYR A 1 444 ? 13.812 -26.438 -26.203 1 98.88 444 TYR A N 1
ATOM 3656 C CA . TYR A 1 444 ? 13.594 -27.109 -27.484 1 98.88 444 TYR A CA 1
ATOM 3657 C C . TYR A 1 444 ? 12.281 -26.656 -28.109 1 98.88 444 TYR A C 1
ATOM 3659 O O . TYR A 1 444 ? 12.258 -26.219 -29.266 1 98.88 444 TYR A O 1
ATOM 3667 N N . ALA A 1 445 ? 11.227 -26.734 -27.359 1 98.88 445 ALA A N 1
ATOM 3668 C CA . ALA A 1 445 ? 9.898 -26.375 -27.859 1 98.88 445 ALA A CA 1
ATOM 3669 C C . ALA A 1 445 ? 9.82 -24.906 -28.219 1 98.88 445 ALA A C 1
ATOM 3671 O O . ALA A 1 445 ? 9.203 -24.531 -29.219 1 98.88 445 ALA A O 1
ATOM 3672 N N . GLY A 1 446 ? 10.398 -24.078 -27.359 1 98.88 446 GLY A N 1
ATOM 3673 C CA . GLY A 1 446 ? 10.422 -22.656 -27.625 1 98.88 446 GLY A CA 1
ATOM 3674 C C . GLY A 1 446 ? 11.133 -22.297 -28.922 1 98.88 446 GLY A C 1
ATOM 3675 O O . GLY A 1 446 ? 10.625 -21.516 -29.719 1 98.88 446 GLY A O 1
ATOM 3676 N N . LEU A 1 447 ? 12.273 -22.891 -29.078 1 98.88 447 LEU A N 1
ATOM 3677 C CA . LEU A 1 447 ? 13.062 -22.609 -30.281 1 98.88 447 LEU A CA 1
ATOM 3678 C C . LEU A 1 447 ? 12.383 -23.188 -31.516 1 98.88 447 LEU A C 1
ATOM 3680 O O . LEU A 1 447 ? 12.438 -22.594 -32.594 1 98.88 447 LEU A O 1
ATOM 3684 N N . MET A 1 448 ? 11.82 -24.406 -31.422 1 98.88 448 MET A N 1
ATOM 3685 C CA . MET A 1 448 ? 11.055 -24.953 -32.531 1 98.88 448 MET A CA 1
ATOM 3686 C C . MET A 1 448 ? 9.898 -24.031 -32.906 1 98.88 448 MET A C 1
ATOM 3688 O O . MET A 1 448 ? 9.648 -23.797 -34.094 1 98.88 448 MET A O 1
ATOM 3692 N N . GLY A 1 449 ? 9.195 -23.531 -31.891 1 98.75 449 GLY A N 1
ATOM 3693 C CA . GLY A 1 449 ? 8.125 -22.594 -32.125 1 98.75 449 GLY A CA 1
ATOM 3694 C C . GLY A 1 449 ? 8.602 -21.297 -32.781 1 98.75 449 GLY A C 1
ATOM 3695 O O . GLY A 1 449 ? 7.977 -20.797 -33.719 1 98.75 449 GLY A O 1
ATOM 3696 N N . ALA A 1 450 ? 9.656 -20.781 -32.25 1 98.88 450 ALA A N 1
ATOM 3697 C CA . ALA A 1 450 ? 10.234 -19.578 -32.812 1 98.88 450 ALA A CA 1
ATOM 3698 C C . ALA A 1 450 ? 10.633 -19.797 -34.281 1 98.88 450 ALA A C 1
ATOM 3700 O O . ALA A 1 450 ? 10.445 -18.906 -35.125 1 98.88 450 ALA A O 1
ATOM 3701 N N . SER A 1 451 ? 11.234 -20.906 -34.531 1 98.81 451 SER A N 1
ATOM 3702 C CA . SER A 1 451 ? 11.617 -21.266 -35.906 1 98.81 451 SER A CA 1
ATOM 3703 C C . SER A 1 451 ? 10.414 -21.266 -36.844 1 98.81 451 SER A C 1
ATOM 3705 O O . SER A 1 451 ? 10.469 -20.719 -37.938 1 98.81 451 SER A O 1
ATOM 3707 N N . HIS A 1 452 ? 9.375 -21.906 -36.438 1 98.75 452 HIS A N 1
ATOM 3708 C CA . HIS A 1 452 ? 8.148 -21.953 -37.219 1 98.75 452 HIS A CA 1
ATOM 3709 C C . HIS A 1 452 ? 7.629 -20.547 -37.469 1 98.75 452 HIS A C 1
ATOM 3711 O O . HIS A 1 452 ? 7.281 -20.203 -38.625 1 98.75 452 HIS A O 1
ATOM 3717 N N . LEU A 1 453 ? 7.582 -19.703 -36.438 1 98.69 453 LEU A N 1
ATOM 3718 C CA . LEU A 1 453 ? 7.086 -18.344 -36.562 1 98.69 453 LEU A CA 1
ATOM 3719 C C . LEU A 1 453 ? 7.992 -17.516 -37.469 1 98.69 453 LEU A C 1
ATOM 3721 O O . LEU A 1 453 ? 7.52 -16.641 -38.219 1 98.69 453 LEU A O 1
ATOM 3725 N N . ALA A 1 454 ? 9.266 -17.812 -37.406 1 98.69 454 ALA A N 1
ATOM 3726 C CA . ALA A 1 454 ? 10.203 -17.141 -38.281 1 98.69 454 ALA A CA 1
ATOM 3727 C C . ALA A 1 454 ? 9.938 -17.516 -39.75 1 98.69 454 ALA A C 1
ATOM 3729 O O . ALA A 1 454 ? 9.992 -16.656 -40.625 1 98.69 454 ALA A O 1
ATOM 3730 N N . GLU A 1 455 ? 9.742 -18.75 -40.031 1 98.31 455 GLU A N 1
ATOM 3731 C CA . GLU A 1 455 ? 9.398 -19.203 -41.375 1 98.31 455 GLU A CA 1
ATOM 3732 C C . GLU A 1 455 ? 8.148 -18.5 -41.875 1 98.31 455 GLU A C 1
ATOM 3734 O O . GLU A 1 455 ? 8.102 -18.047 -43.031 1 98.31 455 GLU A O 1
ATOM 3739 N N . GLU A 1 456 ? 7.176 -18.453 -41.031 1 97.38 456 GLU A N 1
ATOM 3740 C CA . GLU A 1 456 ? 5.914 -17.797 -41.375 1 97.38 456 GLU A CA 1
ATOM 3741 C C . GLU A 1 456 ? 6.109 -16.297 -41.625 1 97.38 456 GLU A C 1
ATOM 3743 O O . GLU A 1 456 ? 5.375 -15.695 -42.375 1 97.38 456 GLU A O 1
ATOM 3748 N N . ASN A 1 457 ? 7.074 -15.727 -40.969 1 96.81 457 ASN A N 1
ATOM 3749 C CA . ASN A 1 457 ? 7.359 -14.297 -41.094 1 96.81 457 ASN A CA 1
ATOM 3750 C C . ASN A 1 457 ? 8.328 -14.031 -42.219 1 96.81 457 ASN A C 1
ATOM 3752 O O . ASN A 1 457 ? 8.781 -12.898 -42.406 1 96.81 457 ASN A O 1
ATOM 3756 N N . GLY A 1 458 ? 8.773 -15.023 -42.938 1 97.06 458 GLY A N 1
ATOM 3757 C CA . GLY A 1 458 ? 9.648 -14.867 -44.062 1 97.06 458 GLY A CA 1
ATOM 3758 C C . GLY A 1 458 ? 11.117 -14.773 -43.688 1 97.06 458 GLY A C 1
ATOM 3759 O O . GLY A 1 458 ? 11.93 -14.273 -44.469 1 97.06 458 GLY A O 1
ATOM 3760 N N . GLU A 1 459 ? 11.414 -15.148 -42.531 1 97.56 459 GLU A N 1
ATOM 3761 C CA . GLU A 1 459 ? 12.789 -15.102 -42.031 1 97.56 459 GLU A CA 1
ATOM 3762 C C . GLU A 1 459 ? 13.43 -16.484 -42.062 1 97.56 459 GLU A C 1
ATOM 3764 O O . GLU A 1 459 ? 13.789 -17.031 -41.031 1 97.56 459 GLU A O 1
ATOM 3769 N N . ALA A 1 460 ? 13.797 -16.984 -43.188 1 97.69 460 ALA A N 1
ATOM 3770 C CA . ALA A 1 460 ? 14.227 -18.359 -43.406 1 97.69 460 ALA A CA 1
ATOM 3771 C C . ALA A 1 460 ? 15.562 -18.625 -42.719 1 97.69 460 ALA A C 1
ATOM 3773 O O . ALA A 1 460 ? 15.805 -19.719 -42.188 1 97.69 460 ALA A O 1
ATOM 3774 N N . GLY A 1 461 ? 16.406 -17.656 -42.812 1 97.81 461 GLY A N 1
ATOM 3775 C CA . GLY A 1 461 ? 17.703 -17.812 -42.188 1 97.81 461 GLY A CA 1
ATOM 3776 C C . GLY A 1 461 ? 17.609 -18.016 -40.688 1 97.81 461 GLY A C 1
ATOM 3777 O O . GLY A 1 461 ? 18.25 -18.906 -40.125 1 97.81 461 GLY A O 1
ATOM 3778 N N . MET A 1 462 ? 16.859 -17.203 -40.094 1 98.06 462 MET A N 1
ATOM 3779 C CA . MET A 1 462 ? 16.641 -17.328 -38.656 1 98.06 462 MET A CA 1
ATOM 3780 C C . MET A 1 462 ? 15.945 -18.641 -38.312 1 98.06 462 MET A C 1
ATOM 3782 O O . MET A 1 462 ? 16.297 -19.297 -37.312 1 98.06 462 MET A O 1
ATOM 3786 N N . ALA A 1 463 ? 14.969 -19 -39.062 1 98.75 463 ALA A N 1
ATOM 3787 C CA . ALA A 1 463 ? 14.234 -20.25 -38.844 1 98.75 463 ALA A CA 1
ATOM 3788 C C . ALA A 1 463 ? 15.172 -21.438 -38.844 1 98.75 463 ALA A C 1
ATOM 3790 O O . ALA A 1 463 ? 15.086 -22.297 -37.938 1 98.75 463 ALA A O 1
ATOM 3791 N N . ARG A 1 464 ? 16.062 -21.484 -39.781 1 98.56 464 ARG A N 1
ATOM 3792 C CA . ARG A 1 464 ? 17.016 -22.578 -39.875 1 98.56 464 ARG A CA 1
ATOM 3793 C C . ARG A 1 464 ? 17.953 -22.609 -38.688 1 98.56 464 ARG A C 1
ATOM 3795 O O . ARG A 1 464 ? 18.234 -23.688 -38.125 1 98.56 464 ARG A O 1
ATOM 3802 N N . ARG A 1 465 ? 18.406 -21.453 -38.312 1 98.5 465 ARG A N 1
ATOM 3803 C CA . ARG A 1 465 ? 19.344 -21.344 -37.188 1 98.5 465 ARG A CA 1
ATOM 3804 C C . ARG A 1 465 ? 18.703 -21.812 -35.906 1 98.5 465 ARG A C 1
ATOM 3806 O O . ARG A 1 465 ? 19.312 -22.578 -35.156 1 98.5 465 ARG A O 1
ATOM 3813 N N . TRP A 1 466 ? 17.531 -21.375 -35.656 1 98.88 466 TRP A N 1
ATOM 3814 C CA . TRP A 1 466 ? 16.844 -21.719 -34.406 1 98.88 466 TRP A CA 1
ATOM 3815 C C . TRP A 1 466 ? 16.453 -23.188 -34.406 1 98.88 466 TRP A C 1
ATOM 3817 O O . TRP A 1 466 ? 16.531 -23.859 -33.375 1 98.88 466 TRP A O 1
ATOM 3827 N N . LYS A 1 467 ? 16.016 -23.75 -35.531 1 98.81 467 LYS A N 1
ATOM 3828 C CA . LYS A 1 467 ? 15.695 -25.156 -35.625 1 98.81 467 LYS A CA 1
ATOM 3829 C C . LYS A 1 467 ? 16.922 -26.031 -35.375 1 98.81 467 LYS A C 1
ATOM 3831 O O . LYS A 1 467 ? 16.844 -27.031 -34.656 1 98.81 467 LYS A O 1
ATOM 3836 N N . LYS A 1 468 ? 18.016 -25.609 -35.969 1 98.69 468 LYS A N 1
ATOM 3837 C CA . LYS A 1 468 ? 19.266 -26.344 -35.781 1 98.69 468 LYS A CA 1
ATOM 3838 C C . LYS A 1 468 ? 19.641 -26.406 -34.281 1 98.69 468 LYS A C 1
ATOM 3840 O O . LYS A 1 468 ? 20.062 -27.453 -33.812 1 98.69 468 LYS A O 1
ATOM 3845 N N . ARG A 1 469 ? 19.531 -25.281 -33.594 1 98.81 469 ARG A N 1
ATOM 3846 C CA . ARG A 1 469 ? 19.828 -25.266 -32.156 1 98.81 469 ARG A CA 1
ATOM 3847 C C . ARG A 1 469 ? 18.859 -26.141 -31.375 1 98.81 469 ARG A C 1
ATOM 3849 O O . ARG A 1 469 ? 19.25 -26.844 -30.453 1 98.81 469 ARG A O 1
ATOM 3856 N N . ALA A 1 470 ? 17.578 -26.062 -31.719 1 98.88 470 ALA A N 1
ATOM 3857 C CA . ALA A 1 470 ? 16.578 -26.891 -31.047 1 98.88 470 ALA A CA 1
ATOM 3858 C C . ALA A 1 470 ? 16.922 -28.375 -31.172 1 98.88 470 ALA A C 1
ATOM 3860 O O . ALA A 1 470 ? 16.875 -29.109 -30.188 1 98.88 470 ALA A O 1
ATOM 3861 N N . GLU A 1 471 ? 17.297 -28.797 -32.344 1 98.62 471 GLU A N 1
ATOM 3862 C CA . GLU A 1 471 ? 17.672 -30.188 -32.594 1 98.62 471 GLU A CA 1
ATOM 3863 C C . GLU A 1 471 ? 18.938 -30.562 -31.828 1 98.62 471 GLU A C 1
ATOM 3865 O O . GLU A 1 471 ? 19.047 -31.688 -31.312 1 98.62 471 GLU A O 1
ATOM 3870 N N . PHE A 1 472 ? 19.828 -29.609 -31.797 1 98.75 472 PHE A N 1
ATOM 3871 C CA . PHE A 1 472 ? 21.047 -29.812 -31.016 1 98.75 472 PHE A CA 1
ATOM 3872 C C . PHE A 1 472 ? 20.719 -30.016 -29.547 1 98.75 472 PHE A C 1
ATOM 3874 O O . PHE A 1 472 ? 21.266 -30.922 -28.906 1 98.75 472 PHE A O 1
ATOM 3881 N N . VAL A 1 473 ? 19.828 -29.25 -28.984 1 98.88 473 VAL A N 1
ATOM 3882 C CA . VAL A 1 473 ? 19.406 -29.359 -27.594 1 98.88 473 VAL A CA 1
ATOM 3883 C C . VAL A 1 473 ? 18.766 -30.719 -27.359 1 98.88 473 VAL A C 1
ATOM 3885 O O . VAL A 1 473 ? 19.062 -31.375 -26.359 1 98.88 473 VAL A O 1
ATOM 3888 N N . LYS A 1 474 ? 17.891 -31.172 -28.234 1 98.75 474 LYS A N 1
ATOM 3889 C CA . LYS A 1 474 ? 17.25 -32.469 -28.125 1 98.75 474 LYS A CA 1
ATOM 3890 C C . LYS A 1 474 ? 18.297 -33.594 -28.078 1 98.75 474 LYS A C 1
ATOM 3892 O O . LYS A 1 474 ? 18.281 -34.438 -27.188 1 98.75 474 LYS A O 1
ATOM 3897 N N . GLN A 1 475 ? 19.172 -33.562 -29.031 1 98.44 475 GLN A N 1
ATOM 3898 C CA . GLN A 1 475 ? 20.172 -34.625 -29.141 1 98.44 475 GLN A CA 1
ATOM 3899 C C . GLN A 1 475 ? 21.078 -34.656 -27.922 1 98.44 475 GLN A C 1
ATOM 3901 O O . GLN A 1 475 ? 21.344 -35.719 -27.359 1 98.44 475 GLN A O 1
ATOM 3906 N N . ALA A 1 476 ? 21.516 -33.469 -27.531 1 98.56 476 ALA A N 1
ATOM 3907 C CA . ALA A 1 476 ? 22.391 -33.375 -26.359 1 98.56 476 ALA A CA 1
ATOM 3908 C C . ALA A 1 476 ? 21.688 -33.875 -25.109 1 98.56 476 ALA A C 1
ATOM 3910 O O . ALA A 1 476 ? 22.297 -34.5 -24.25 1 98.56 476 ALA A O 1
ATOM 3911 N N . THR A 1 477 ? 20.438 -33.531 -24.969 1 98.69 477 THR A N 1
ATOM 3912 C CA . THR A 1 477 ? 19.656 -33.969 -23.812 1 98.69 477 THR A CA 1
ATOM 3913 C C . THR A 1 477 ? 19.531 -35.469 -23.781 1 98.69 477 THR A C 1
ATOM 3915 O O . THR A 1 477 ? 19.734 -36.094 -22.734 1 98.69 477 THR A O 1
ATOM 3918 N N . ILE A 1 478 ? 19.188 -36.094 -24.891 1 98.38 478 ILE A N 1
ATOM 3919 C CA . ILE A 1 478 ? 19.031 -37.562 -24.969 1 98.38 478 ILE A CA 1
ATOM 3920 C C . ILE A 1 478 ? 20.359 -38.219 -24.688 1 98.38 478 ILE A C 1
ATOM 3922 O O . ILE A 1 478 ? 20.438 -39.156 -23.875 1 98.38 478 ILE A O 1
ATOM 3926 N N . ASP A 1 479 ? 21.438 -37.688 -25.281 1 97.88 479 ASP A N 1
ATOM 3927 C CA . ASP A 1 479 ? 22.75 -38.281 -25.141 1 97.88 479 ASP A CA 1
ATOM 3928 C C . ASP A 1 479 ? 23.25 -38.219 -23.703 1 97.88 479 ASP A C 1
ATOM 3930 O O . ASP A 1 479 ? 23.859 -39.156 -23.203 1 97.88 479 ASP A O 1
ATOM 3934 N N . ARG A 1 480 ? 22.906 -37.156 -23.078 1 97.38 480 ARG A N 1
ATOM 3935 C CA . ARG A 1 480 ? 23.562 -36.906 -21.812 1 97.38 480 ARG A CA 1
ATOM 3936 C C . ARG A 1 480 ? 22.656 -37.281 -20.641 1 97.38 480 ARG A C 1
ATOM 3938 O O . ARG A 1 480 ? 23.141 -37.562 -19.547 1 97.38 480 ARG A O 1
ATOM 3945 N N . PHE A 1 481 ? 21.359 -37.25 -20.859 1 98.5 481 PHE A N 1
ATOM 3946 C CA . PHE A 1 481 ? 20.5 -37.312 -19.688 1 98.5 481 PHE A CA 1
ATOM 3947 C C . PHE A 1 481 ? 19.656 -38.594 -19.719 1 98.5 481 PHE A C 1
ATOM 3949 O O . PHE A 1 481 ? 19.047 -38.938 -18.703 1 98.5 481 PHE A O 1
ATOM 3956 N N . TRP A 1 482 ? 19.547 -39.312 -20.812 1 98.5 482 TRP A N 1
ATOM 3957 C CA . TRP A 1 482 ? 18.797 -40.562 -20.828 1 98.5 482 TRP A CA 1
ATOM 3958 C C . TRP A 1 482 ? 19.562 -41.656 -20.094 1 98.5 482 TRP A C 1
ATOM 3960 O O . TRP A 1 482 ? 20.734 -41.906 -20.391 1 98.5 482 TRP A O 1
ATOM 3970 N N . LEU A 1 483 ? 18.953 -42.312 -19.266 1 98.38 483 LEU A N 1
ATOM 3971 C CA . LEU A 1 483 ? 19.594 -43.312 -18.422 1 98.38 483 LEU A CA 1
ATOM 3972 C C . LEU A 1 483 ? 19.234 -44.719 -18.891 1 98.38 483 LEU A C 1
ATOM 3974 O O . LEU A 1 483 ? 18.172 -44.906 -19.484 1 98.38 483 LEU A O 1
ATOM 3978 N N . GLN A 1 484 ? 20.031 -45.656 -18.469 1 96.62 484 GLN A N 1
ATOM 3979 C CA . GLN A 1 484 ? 19.781 -47.062 -18.781 1 96.62 484 GLN A CA 1
ATOM 3980 C C . GLN A 1 484 ? 18.531 -47.562 -18.078 1 96.62 484 GLN A C 1
ATOM 3982 O O . GLN A 1 484 ? 17.875 -48.5 -18.562 1 96.62 484 GLN A O 1
ATOM 3987 N N . GLU A 1 485 ? 18.188 -46.906 -17.047 1 96.19 485 GLU A N 1
ATOM 3988 C CA . GLU A 1 485 ? 17.016 -47.281 -16.266 1 96.19 485 GLU A CA 1
ATOM 3989 C C . GLU A 1 485 ? 15.727 -47.031 -17.031 1 96.19 485 GLU A C 1
ATOM 3991 O O . GLU A 1 485 ? 14.664 -47.5 -16.656 1 96.19 485 GLU A O 1
ATOM 3996 N N . GLY A 1 486 ? 15.734 -46.219 -18.094 1 97.56 486 GLY A N 1
ATOM 3997 C CA . GLY A 1 486 ? 14.57 -46.031 -18.938 1 97.56 486 GLY A CA 1
ATOM 3998 C C . GLY A 1 486 ? 13.852 -44.719 -18.688 1 97.56 486 GLY A C 1
ATOM 3999 O O . GLY A 1 486 ? 12.625 -44.625 -18.828 1 97.56 486 GLY A O 1
ATOM 4000 N N . TYR A 1 487 ? 14.531 -43.781 -18.188 1 98.19 487 TYR A N 1
ATOM 4001 C CA . TYR A 1 487 ? 13.992 -42.438 -18.016 1 98.19 487 TYR A CA 1
ATOM 4002 C C . TYR A 1 487 ? 15.117 -41.406 -18.016 1 98.19 487 TYR A C 1
ATOM 4004 O O . TYR A 1 487 ? 16.297 -41.75 -17.953 1 98.19 487 TYR A O 1
ATOM 4012 N N . PHE A 1 488 ? 14.805 -40.125 -18.141 1 98.62 488 PHE A N 1
ATOM 4013 C CA . PHE A 1 488 ? 15.789 -39.062 -18.125 1 98.62 488 PHE A CA 1
ATOM 4014 C C . PHE A 1 488 ? 16.234 -38.75 -16.688 1 98.62 488 PHE A C 1
ATOM 4016 O O . PHE A 1 488 ? 15.422 -38.75 -15.766 1 98.62 488 PHE A O 1
ATOM 4023 N N . ALA A 1 489 ? 17.484 -38.406 -16.531 1 98.44 489 ALA A N 1
ATOM 4024 C CA . ALA A 1 489 ? 17.953 -37.812 -15.297 1 98.44 489 ALA A CA 1
ATOM 4025 C C . ALA A 1 489 ? 17.25 -36.469 -15.031 1 98.44 489 ALA A C 1
ATOM 4027 O O . ALA A 1 489 ? 16.812 -35.812 -15.969 1 98.44 489 ALA A O 1
ATOM 4028 N N . LYS A 1 490 ? 17.125 -36.219 -13.797 1 97.56 490 LYS A N 1
ATOM 4029 C CA . LYS A 1 490 ? 16.578 -34.906 -13.43 1 97.56 490 LYS A CA 1
ATOM 4030 C C . LYS A 1 490 ? 17.391 -33.781 -14.055 1 97.56 490 LYS A C 1
ATOM 4032 O O . LYS A 1 490 ? 16.812 -32.812 -14.555 1 97.56 490 LYS A O 1
ATOM 4037 N N . GLY A 1 491 ? 18.641 -33.906 -14.008 1 96.94 491 GLY A N 1
ATOM 4038 C CA . GLY A 1 491 ? 19.547 -32.906 -14.562 1 96.94 491 GLY A CA 1
ATOM 4039 C C . GLY A 1 491 ? 20.953 -33.031 -14.008 1 96.94 491 GLY A C 1
ATOM 4040 O O . GLY A 1 491 ? 21.391 -34.125 -13.617 1 96.94 491 GLY A O 1
ATOM 4041 N N . VAL A 1 492 ? 21.703 -31.938 -14.141 1 97.75 492 VAL A N 1
ATOM 4042 C CA . VAL A 1 492 ? 23.031 -31.828 -13.57 1 97.75 492 VAL A CA 1
ATOM 4043 C C . VAL A 1 492 ? 23.031 -30.812 -12.422 1 97.75 492 VAL A C 1
ATOM 4045 O O . VAL A 1 492 ? 22.703 -29.641 -12.617 1 97.75 492 VAL A O 1
ATOM 4048 N N . ILE A 1 493 ? 23.234 -31.297 -11.258 1 96.38 493 ILE A N 1
ATOM 4049 C CA . ILE A 1 493 ? 23.297 -30.484 -10.047 1 96.38 493 ILE A CA 1
ATOM 4050 C C . ILE A 1 493 ? 24.672 -30.625 -9.398 1 96.38 493 ILE A C 1
ATOM 4052 O O . ILE A 1 493 ? 25.172 -31.734 -9.211 1 96.38 493 ILE A O 1
ATOM 4056 N N . ASN A 1 494 ? 25.297 -29.578 -9.047 1 95.06 494 ASN A N 1
ATOM 4057 C CA . ASN A 1 494 ? 26.641 -29.547 -8.5 1 95.06 494 ASN A CA 1
ATOM 4058 C C . ASN A 1 494 ? 27.625 -30.328 -9.391 1 95.06 494 ASN A C 1
ATOM 4060 O O . ASN A 1 494 ? 28.391 -31.141 -8.898 1 95.06 494 ASN A O 1
ATOM 4064 N N . GLU A 1 495 ? 27.438 -30.234 -10.656 1 93.31 495 GLU A N 1
ATOM 4065 C CA . GLU A 1 495 ? 28.344 -30.766 -11.68 1 93.31 495 GLU A CA 1
ATOM 4066 C C . GLU A 1 495 ? 28.25 -32.281 -11.75 1 93.31 495 GLU A C 1
ATOM 4068 O O . GLU A 1 495 ? 29.156 -32.938 -12.297 1 93.31 495 GLU A O 1
ATOM 4073 N N . LYS A 1 496 ? 27.266 -32.781 -11.195 1 97 496 LYS A N 1
ATOM 4074 C CA . LYS A 1 496 ? 27.047 -34.219 -11.266 1 97 496 LYS A CA 1
ATOM 4075 C C . LYS A 1 496 ? 25.656 -34.531 -11.805 1 97 496 LYS A C 1
ATOM 4077 O O . LYS A 1 496 ? 24.688 -33.812 -11.5 1 97 496 LYS A O 1
ATOM 4082 N N . LEU A 1 497 ? 25.625 -35.562 -12.508 1 97.56 497 LEU A N 1
ATOM 4083 C CA . LEU A 1 497 ? 24.328 -36 -13.016 1 97.56 497 LEU A CA 1
ATOM 4084 C C . LEU A 1 497 ? 23.422 -36.5 -11.891 1 97.56 497 LEU A C 1
ATOM 4086 O O . LEU A 1 497 ? 23.828 -37.344 -11.109 1 97.56 497 LEU A O 1
ATOM 4090 N N . ASP A 1 498 ? 22.391 -35.938 -11.734 1 97.81 498 ASP A N 1
ATOM 4091 C CA . ASP A 1 498 ? 21.406 -36.344 -10.734 1 97.81 498 ASP A CA 1
ATOM 4092 C C . ASP A 1 498 ? 20.375 -37.281 -11.328 1 97.81 498 ASP A C 1
ATOM 4094 O O . ASP A 1 498 ? 19.484 -36.875 -12.07 1 97.81 498 ASP A O 1
ATOM 4098 N N . LYS A 1 499 ? 20.359 -38.469 -10.977 1 97.31 499 LYS A N 1
ATOM 4099 C CA . LYS A 1 499 ? 19.547 -39.531 -11.578 1 97.31 499 LYS A CA 1
ATOM 4100 C C . LYS A 1 499 ? 18.203 -39.656 -10.883 1 97.31 499 LYS A C 1
ATOM 4102 O O . LYS A 1 499 ? 17.391 -40.531 -11.219 1 97.31 499 LYS A O 1
ATOM 4107 N N . THR A 1 500 ? 17.922 -38.75 -9.961 1 96.88 500 THR A N 1
ATOM 4108 C CA . THR A 1 500 ? 16.641 -38.781 -9.281 1 96.88 500 THR A CA 1
ATOM 4109 C C . THR A 1 500 ? 15.492 -38.625 -10.281 1 96.88 500 THR A C 1
ATOM 4111 O O . THR A 1 500 ? 15.484 -37.688 -11.086 1 96.88 500 THR A O 1
ATOM 4114 N N . ILE A 1 501 ? 14.555 -39.562 -10.312 1 97.62 501 ILE A N 1
ATOM 4115 C CA . ILE A 1 501 ? 13.422 -39.469 -11.227 1 97.62 501 ILE A CA 1
ATOM 4116 C C . ILE A 1 501 ? 12.523 -38.312 -10.805 1 97.62 501 ILE A C 1
ATOM 4118 O O . ILE A 1 501 ? 12.273 -38.094 -9.609 1 97.62 501 ILE A O 1
ATOM 4122 N N . ASP A 1 502 ? 12.172 -37.531 -11.711 1 98.25 502 ASP A N 1
ATOM 4123 C CA . ASP A 1 502 ? 11.344 -36.312 -11.539 1 98.25 502 ASP A CA 1
ATOM 4124 C C . ASP A 1 502 ? 10.164 -36.344 -12.508 1 98.25 502 ASP A C 1
ATOM 4126 O O . ASP A 1 502 ? 10.336 -36.562 -13.711 1 98.25 502 ASP A O 1
ATOM 4130 N N . ALA A 1 503 ? 8.992 -36.094 -11.992 1 98.5 503 ALA A N 1
ATOM 4131 C CA . ALA A 1 503 ? 7.797 -36.125 -12.828 1 98.5 503 ALA A CA 1
ATOM 4132 C C . ALA A 1 503 ? 7.891 -35.125 -13.977 1 98.5 503 ALA A C 1
ATOM 4134 O O . ALA A 1 503 ? 7.273 -35.312 -15.023 1 98.5 503 ALA A O 1
ATOM 4135 N N . SER A 1 504 ? 8.719 -34.125 -13.828 1 98.44 504 SER A N 1
ATOM 4136 C CA . SER A 1 504 ? 8.82 -33.031 -14.82 1 98.44 504 SER A CA 1
ATOM 4137 C C . SER A 1 504 ? 9.414 -33.562 -16.125 1 98.44 504 SER A C 1
ATOM 4139 O O . SER A 1 504 ? 9.25 -32.938 -17.172 1 98.44 504 SER A O 1
ATOM 4141 N N . ILE A 1 505 ? 10.047 -34.688 -16.125 1 98.62 505 ILE A N 1
ATOM 4142 C CA . ILE A 1 505 ? 10.672 -35.219 -17.328 1 98.62 505 ILE A CA 1
ATOM 4143 C C . ILE A 1 505 ? 9.586 -35.594 -18.344 1 98.62 505 ILE A C 1
ATOM 4145 O O . ILE A 1 505 ? 9.875 -35.719 -19.547 1 98.62 505 ILE A O 1
ATOM 4149 N N . LEU A 1 506 ? 8.336 -35.688 -17.859 1 98.56 506 LEU A N 1
ATOM 4150 C CA . LEU A 1 506 ? 7.219 -35.906 -18.766 1 98.56 506 LEU A CA 1
ATOM 4151 C C . LEU A 1 506 ? 7.105 -34.781 -19.781 1 98.56 506 LEU A C 1
ATOM 4153 O O . LEU A 1 506 ? 6.559 -34.969 -20.859 1 98.56 506 LEU A O 1
ATOM 4157 N N . GLY A 1 507 ? 7.68 -33.656 -19.406 1 98.5 507 GLY A N 1
ATOM 4158 C CA . GLY A 1 507 ? 7.652 -32.469 -20.266 1 98.5 507 GLY A CA 1
ATOM 4159 C C . GLY A 1 507 ? 8.398 -32.688 -21.578 1 98.5 507 GLY A C 1
ATOM 4160 O O . GLY A 1 507 ? 8.148 -31.984 -22.562 1 98.5 507 GLY A O 1
ATOM 4161 N N . THR A 1 508 ? 9.32 -33.656 -21.625 1 98.75 508 THR A N 1
ATOM 4162 C CA . THR A 1 508 ? 10.039 -33.969 -22.859 1 98.75 508 THR A CA 1
ATOM 4163 C C . THR A 1 508 ? 9.094 -34.531 -23.922 1 98.75 508 THR A C 1
ATOM 4165 O O . THR A 1 508 ? 9.375 -34.438 -25.125 1 98.75 508 THR A O 1
ATOM 4168 N N . TYR A 1 509 ? 8.023 -35.062 -23.469 1 98.38 509 TYR A N 1
ATOM 4169 C CA . TYR A 1 509 ? 7 -35.594 -24.359 1 98.38 509 TYR A CA 1
ATOM 4170 C C . TYR A 1 509 ? 5.828 -34.625 -24.469 1 98.38 509 TYR A C 1
ATOM 4172 O O . TYR A 1 509 ? 5.707 -33.906 -25.469 1 98.38 509 TYR A O 1
ATOM 4180 N N . VAL A 1 510 ? 5.09 -34.5 -23.422 1 97.62 510 VAL A N 1
ATOM 4181 C CA . VAL A 1 510 ? 3.994 -33.531 -23.375 1 97.62 510 VAL A CA 1
ATOM 4182 C C . VAL A 1 510 ? 4.289 -32.469 -22.328 1 97.62 510 VAL A C 1
ATOM 4184 O O . VAL A 1 510 ? 4.594 -32.781 -21.188 1 97.62 510 VAL A O 1
ATOM 4187 N N . PRO A 1 511 ? 4.266 -31.219 -22.547 1 97.12 511 PRO A N 1
ATOM 4188 C CA . PRO A 1 511 ? 3.672 -30.672 -23.781 1 97.12 511 PRO A CA 1
ATOM 4189 C C . PRO A 1 511 ? 4.711 -30.359 -24.844 1 97.12 511 PRO A C 1
ATOM 4191 O O . PRO A 1 511 ? 4.355 -29.984 -25.969 1 97.12 511 PRO A O 1
ATOM 4194 N N . PHE A 1 512 ? 5.965 -30.531 -24.656 1 98.44 512 PHE A N 1
ATOM 4195 C CA . PHE A 1 512 ? 6.98 -29.812 -25.422 1 98.44 512 PHE A CA 1
ATOM 4196 C C . PHE A 1 512 ? 7.359 -30.594 -26.688 1 98.44 512 PHE A C 1
ATOM 4198 O O . PHE A 1 512 ? 8.016 -30.047 -27.578 1 98.44 512 PHE A O 1
ATOM 4205 N N . GLY A 1 513 ? 7.027 -31.875 -26.734 1 98 513 GLY A N 1
ATOM 4206 C CA . GLY A 1 513 ? 7.148 -32.625 -27.969 1 98 513 GLY A CA 1
ATOM 4207 C C . GLY A 1 513 ? 8.586 -32.875 -28.391 1 98 513 GLY A C 1
ATOM 4208 O O . GLY A 1 513 ? 8.883 -33 -29.578 1 98 513 GLY A O 1
ATOM 4209 N N . MET A 1 514 ? 9.445 -32.812 -27.453 1 98.56 514 MET A N 1
ATOM 4210 C CA . MET A 1 514 ? 10.828 -33.156 -27.766 1 98.56 514 MET A CA 1
ATOM 4211 C C . MET A 1 514 ? 10.945 -34.625 -28.219 1 98.56 514 MET A C 1
ATOM 4213 O O . MET A 1 514 ? 11.695 -34.938 -29.141 1 98.56 514 MET A O 1
ATOM 4217 N N . LEU A 1 515 ? 10.234 -35.5 -27.5 1 98.44 515 LEU A N 1
ATOM 4218 C CA . LEU A 1 515 ? 10.078 -36.875 -27.953 1 98.44 515 LEU A CA 1
ATOM 4219 C C . LEU A 1 515 ? 8.805 -37.062 -28.766 1 98.44 515 LEU A C 1
ATOM 4221 O O . LEU A 1 515 ? 7.781 -36.438 -28.453 1 98.44 515 LEU A O 1
ATOM 4225 N N . SER A 1 516 ? 8.914 -37.875 -29.766 1 95.94 516 SER A N 1
ATOM 4226 C CA . SER A 1 516 ? 7.773 -38.156 -30.641 1 95.94 516 SER A CA 1
ATOM 4227 C C . SER A 1 516 ? 7.449 -39.625 -30.688 1 95.94 516 SER A C 1
ATOM 4229 O O . SER A 1 516 ? 8.344 -40.469 -30.844 1 95.94 516 SER A O 1
ATOM 4231 N N . ALA A 1 517 ? 6.219 -39.938 -30.609 1 94.81 517 ALA A N 1
ATOM 4232 C CA . ALA A 1 517 ? 5.793 -41.312 -30.672 1 94.81 517 ALA A CA 1
ATOM 4233 C C . ALA A 1 517 ? 5.887 -41.875 -32.094 1 94.81 517 ALA A C 1
ATOM 4235 O O . ALA A 1 517 ? 5.789 -43.062 -32.312 1 94.81 517 ALA A O 1
ATOM 4236 N N . LYS A 1 518 ? 6.121 -41.031 -33.062 1 93.19 518 LYS A N 1
ATOM 4237 C CA . LYS A 1 518 ? 6.254 -41.469 -34.438 1 93.19 518 LYS A CA 1
ATOM 4238 C C . LYS A 1 518 ? 7.59 -42.156 -34.688 1 93.19 518 LYS A C 1
ATOM 4240 O O . LYS A 1 518 ? 7.723 -42.938 -35.594 1 93.19 518 LYS A O 1
ATOM 4245 N N . ASP A 1 519 ? 8.539 -41.812 -33.906 1 95 519 ASP A N 1
ATOM 4246 C CA . ASP A 1 519 ? 9.828 -42.469 -33.938 1 95 519 ASP A CA 1
ATOM 4247 C C . ASP A 1 519 ? 9.82 -43.719 -33.031 1 95 519 ASP A C 1
ATOM 4249 O O . ASP A 1 519 ? 9.547 -43.625 -31.844 1 95 519 ASP A O 1
ATOM 4253 N N . PRO A 1 520 ? 10.125 -44.875 -33.531 1 94.88 520 PRO A N 1
ATOM 4254 C CA . PRO A 1 520 ? 10.008 -46.125 -32.781 1 94.88 520 PRO A CA 1
ATOM 4255 C C . PRO A 1 520 ? 10.867 -46.094 -31.5 1 94.88 520 PRO A C 1
ATOM 4257 O O . PRO A 1 520 ? 10.422 -46.562 -30.453 1 94.88 520 PRO A O 1
ATOM 4260 N N . LEU A 1 521 ? 12.039 -45.594 -31.656 1 96.56 521 LEU A N 1
ATOM 4261 C CA . LEU A 1 521 ? 12.914 -45.562 -30.484 1 96.56 521 LEU A CA 1
ATOM 4262 C C . LEU A 1 521 ? 12.359 -44.594 -29.438 1 96.56 521 LEU A C 1
ATOM 4264 O O . LEU A 1 521 ? 12.375 -44.906 -28.234 1 96.56 521 LEU A O 1
ATOM 4268 N N . GLU A 1 522 ? 11.938 -43.438 -29.875 1 97.75 522 GLU A N 1
ATOM 4269 C CA . GLU A 1 522 ? 11.391 -42.438 -28.953 1 97.75 522 GLU A CA 1
ATOM 4270 C C . GLU A 1 522 ? 10.062 -42.906 -28.359 1 97.75 522 GLU A C 1
ATOM 4272 O O . GLU A 1 522 ? 9.742 -42.594 -27.203 1 97.75 522 GLU A O 1
ATOM 4277 N N . LYS A 1 523 ? 9.344 -43.656 -29.109 1 96.81 523 LYS A N 1
ATOM 4278 C CA . LYS A 1 523 ? 8.109 -44.25 -28.609 1 96.81 523 LYS A CA 1
ATOM 4279 C C . LYS A 1 523 ? 8.375 -45.156 -27.422 1 96.81 523 LYS A C 1
ATOM 4281 O O . LYS A 1 523 ? 7.652 -45.094 -26.422 1 96.81 523 LYS A O 1
ATOM 4286 N N . ASP A 1 524 ? 9.383 -45.969 -27.562 1 97.06 524 ASP A N 1
ATOM 4287 C CA . ASP A 1 524 ? 9.781 -46.844 -26.453 1 97.06 524 ASP A CA 1
ATOM 4288 C C . ASP A 1 524 ? 10.227 -46 -25.25 1 97.06 524 ASP A C 1
ATOM 4290 O O . ASP A 1 524 ? 9.914 -46.344 -24.109 1 97.06 524 ASP A O 1
ATOM 4294 N N . MET A 1 525 ? 10.961 -44.969 -25.547 1 98.31 525 MET A N 1
ATOM 4295 C CA . MET A 1 525 ? 11.422 -44.062 -24.484 1 98.31 525 MET A CA 1
ATOM 4296 C C . MET A 1 525 ? 10.234 -43.5 -23.719 1 98.31 525 MET A C 1
ATOM 4298 O O . MET A 1 525 ? 10.25 -43.438 -22.484 1 98.31 525 MET A O 1
ATOM 4302 N N . ILE A 1 526 ? 9.227 -43.031 -24.438 1 98.38 526 ILE A N 1
ATOM 4303 C CA . ILE A 1 526 ? 8.023 -42.469 -23.844 1 98.38 526 ILE A CA 1
ATOM 4304 C C . ILE A 1 526 ? 7.344 -43.5 -22.953 1 98.38 526 ILE A C 1
ATOM 4306 O O . ILE A 1 526 ? 6.984 -43.188 -21.812 1 98.38 526 ILE A O 1
ATOM 4310 N N . GLN A 1 527 ? 7.199 -44.688 -23.422 1 97.19 527 GLN A N 1
ATOM 4311 C CA . GLN A 1 527 ? 6.562 -45.781 -22.672 1 97.19 527 GLN A CA 1
ATOM 4312 C C . GLN A 1 527 ? 7.324 -46.094 -21.391 1 97.19 527 GLN A C 1
ATOM 4314 O O . GLN A 1 527 ? 6.727 -46.188 -20.312 1 97.19 527 GLN A O 1
ATOM 4319 N N . PHE A 1 528 ? 8.609 -46.188 -21.516 1 98.19 528 PHE A N 1
ATOM 4320 C CA . PHE A 1 528 ? 9.438 -46.469 -20.359 1 98.19 528 PHE A CA 1
ATOM 4321 C C . PHE A 1 528 ? 9.336 -45.344 -19.328 1 98.19 528 PHE A C 1
ATOM 4323 O O . PHE A 1 528 ? 9.281 -45.625 -18.125 1 98.19 528 PHE A O 1
ATOM 4330 N N . MET A 1 529 ? 9.352 -44.125 -19.812 1 98.19 529 MET A N 1
ATOM 4331 C CA . MET A 1 529 ? 9.258 -42.969 -18.922 1 98.19 529 MET A CA 1
ATOM 4332 C C . MET A 1 529 ? 7.945 -43 -18.141 1 98.19 529 MET A C 1
ATOM 4334 O O . MET A 1 529 ? 7.945 -42.812 -16.922 1 98.19 529 MET A O 1
ATOM 4338 N N . ILE A 1 530 ? 6.832 -43.219 -18.781 1 98.31 530 ILE A N 1
ATOM 4339 C CA . ILE A 1 530 ? 5.516 -43.281 -18.172 1 98.31 530 ILE A CA 1
ATOM 4340 C C . ILE A 1 530 ? 5.488 -44.375 -17.109 1 98.31 530 ILE A C 1
ATOM 4342 O O . ILE A 1 530 ? 5.066 -44.156 -15.977 1 98.31 530 ILE A O 1
ATOM 4346 N N . GLU A 1 531 ? 6.02 -45.562 -17.422 1 98 531 GLU A N 1
ATOM 4347 C CA . GLU A 1 531 ? 6.008 -46.719 -16.531 1 98 531 GLU A CA 1
ATOM 4348 C C . GLU A 1 531 ? 6.883 -46.469 -15.312 1 98 531 GLU A C 1
ATOM 4350 O O . GLU A 1 531 ? 6.512 -46.844 -14.195 1 98 531 GLU A O 1
ATOM 4355 N N . ASN A 1 532 ? 8.008 -45.875 -15.539 1 98.31 532 ASN A N 1
ATOM 4356 C CA . ASN A 1 532 ? 8.914 -45.625 -14.43 1 98.31 532 ASN A CA 1
ATOM 4357 C C . ASN A 1 532 ? 8.352 -44.594 -13.469 1 98.31 532 ASN A C 1
ATOM 4359 O O . ASN A 1 532 ? 8.531 -44.688 -12.25 1 98.31 532 ASN A O 1
ATOM 4363 N N . ILE A 1 533 ? 7.73 -43.562 -14.016 1 98.38 533 ILE A N 1
ATOM 4364 C CA . ILE A 1 533 ? 7.113 -42.531 -13.164 1 98.38 533 ILE A CA 1
ATOM 4365 C C . ILE A 1 533 ? 6.012 -43.156 -12.312 1 98.38 533 ILE A C 1
ATOM 4367 O O . ILE A 1 533 ? 5.93 -42.938 -11.109 1 98.38 533 ILE A O 1
ATOM 4371 N N . GLN A 1 534 ? 5.195 -44 -12.891 1 97.38 534 GLN A N 1
ATOM 4372 C CA . GLN A 1 534 ? 4.145 -44.688 -12.164 1 97.38 534 GLN A CA 1
ATOM 4373 C C . GLN A 1 534 ? 4.73 -45.562 -11.055 1 97.38 534 GLN A C 1
ATOM 4375 O O . GLN A 1 534 ? 4.219 -45.562 -9.93 1 97.38 534 GLN A O 1
ATOM 4380 N N . LYS A 1 535 ? 5.746 -46.188 -11.375 1 97 535 LYS A N 1
ATOM 4381 C CA . LYS A 1 535 ? 6.332 -47.188 -10.461 1 97 535 LYS A CA 1
ATOM 4382 C C . LYS A 1 535 ? 7.043 -46.5 -9.297 1 97 535 LYS A C 1
ATOM 4384 O O . LYS A 1 535 ? 6.918 -46.906 -8.148 1 97 535 LYS A O 1
ATOM 4389 N N . LYS A 1 536 ? 7.703 -45.406 -9.594 1 97.44 536 LYS A N 1
ATOM 4390 C CA . LYS A 1 536 ? 8.648 -44.875 -8.617 1 97.44 536 LYS A CA 1
ATOM 4391 C C . LYS A 1 536 ? 8.047 -43.719 -7.848 1 97.44 536 LYS A C 1
ATOM 4393 O O . LYS A 1 536 ? 8.477 -43.406 -6.73 1 97.44 536 LYS A O 1
ATOM 4398 N N . LEU A 1 537 ? 7.027 -43.062 -8.414 1 98.19 537 LEU A N 1
ATOM 4399 C CA . LEU A 1 537 ? 6.594 -41.812 -7.797 1 98.19 537 LEU A CA 1
ATOM 4400 C C . LEU A 1 537 ? 5.168 -41.906 -7.27 1 98.19 537 LEU A C 1
ATOM 4402 O O . LEU A 1 537 ? 4.621 -40.969 -6.715 1 98.19 537 LEU A O 1
ATOM 4406 N N . SER A 1 538 ? 4.535 -43.062 -7.32 1 97.44 538 SER A N 1
ATOM 4407 C CA . SER A 1 538 ? 3.145 -43.25 -6.914 1 97.44 538 SER A CA 1
ATOM 4408 C C . SER A 1 538 ? 3.008 -43.281 -5.398 1 97.44 538 SER A C 1
ATOM 4410 O O . SER A 1 538 ? 3.84 -43.875 -4.699 1 97.44 538 SER A O 1
ATOM 4412 N N . VAL A 1 539 ? 2.043 -42.625 -4.91 1 96.81 539 VAL A N 1
ATOM 4413 C CA . VAL A 1 539 ? 1.648 -42.594 -3.504 1 96.81 539 VAL A CA 1
ATOM 4414 C C . VAL A 1 539 ? 0.207 -43.094 -3.367 1 96.81 539 VAL A C 1
ATOM 4416 O O . VAL A 1 539 ? -0.712 -42.469 -3.93 1 96.81 539 VAL A O 1
ATOM 4419 N N . PRO A 1 540 ? -0.018 -44.094 -2.621 1 96.62 540 PRO A N 1
ATOM 4420 C CA . PRO A 1 540 ? -1.376 -44.625 -2.492 1 96.62 540 PRO A CA 1
ATOM 4421 C C . PRO A 1 540 ? -2.232 -43.844 -1.511 1 96.62 540 PRO A C 1
ATOM 4423 O O . PRO A 1 540 ? -1.912 -43.781 -0.321 1 96.62 540 PRO A O 1
ATOM 4426 N N . ILE A 1 541 ? -3.252 -43.312 -1.98 1 94.38 541 ILE A N 1
ATOM 4427 C CA . ILE A 1 541 ? -4.25 -42.594 -1.195 1 94.38 541 ILE A CA 1
ATOM 4428 C C . ILE A 1 541 ? -5.504 -42.344 -2.039 1 94.38 541 ILE A C 1
ATOM 4430 O O . ILE A 1 541 ? -5.453 -42.438 -3.268 1 94.38 541 ILE A O 1
ATOM 4434 N N . ASN A 1 542 ? -6.758 -42.25 -1.438 1 93.69 542 ASN A N 1
ATOM 4435 C CA . ASN A 1 542 ? -8.031 -41.969 -2.105 1 93.69 542 ASN A CA 1
ATOM 4436 C C . ASN A 1 542 ? -8.383 -43.062 -3.104 1 93.69 542 ASN A C 1
ATOM 4438 O O . ASN A 1 542 ? -8.797 -42.781 -4.227 1 93.69 542 ASN A O 1
ATOM 4442 N N . LEU A 1 543 ? -8.094 -44.25 -2.738 1 90.56 543 LEU A N 1
ATOM 4443 C CA . LEU A 1 543 ? -8.422 -45.438 -3.512 1 90.56 543 LEU A CA 1
ATOM 4444 C C . LEU A 1 543 ? -7.754 -45.406 -4.883 1 90.56 543 LEU A C 1
ATOM 4446 O O . LEU A 1 543 ? -8.328 -45.844 -5.871 1 90.56 543 LEU A O 1
ATOM 4450 N N . GLY A 1 544 ? -6.699 -44.688 -4.945 1 95.44 544 GLY A N 1
ATOM 4451 C CA . GLY A 1 544 ? -5.867 -44.594 -6.133 1 95.44 544 GLY A CA 1
ATOM 4452 C C . GLY A 1 544 ? -4.438 -44.188 -5.828 1 95.44 544 GLY A C 1
ATOM 4453 O O . GLY A 1 544 ? -3.912 -44.5 -4.762 1 95.44 544 GLY A O 1
ATOM 4454 N N . TYR A 1 545 ? -3.812 -43.656 -6.785 1 96.88 545 TYR A N 1
ATOM 4455 C CA . TYR A 1 545 ? -2.412 -43.281 -6.629 1 96.88 545 TYR A CA 1
ATOM 4456 C C . TYR A 1 545 ? -2.178 -41.844 -7.129 1 96.88 545 TYR A C 1
ATOM 4458 O O . TYR A 1 545 ? -2.562 -41.5 -8.25 1 96.88 545 TYR A O 1
ATOM 4466 N N . GLY A 1 546 ? -1.666 -41.031 -6.23 1 97.94 546 GLY A N 1
ATOM 4467 C CA . GLY A 1 546 ? -1.142 -39.75 -6.664 1 97.94 546 GLY A CA 1
ATOM 4468 C C . GLY A 1 546 ? 0.348 -39.781 -6.945 1 97.94 546 GLY A C 1
ATOM 4469 O O . GLY A 1 546 ? 1.047 -40.688 -6.531 1 97.94 546 GLY A O 1
ATOM 4470 N N . ILE A 1 547 ? 0.853 -38.844 -7.688 1 98.31 547 ILE A N 1
ATOM 4471 C CA . ILE A 1 547 ? 2.248 -38.812 -8.117 1 98.31 547 ILE A CA 1
ATOM 4472 C C . ILE A 1 547 ? 2.992 -37.688 -7.414 1 98.31 547 ILE A C 1
ATOM 4474 O O . ILE A 1 547 ? 2.576 -36.531 -7.477 1 98.31 547 ILE A O 1
ATOM 4478 N N . LYS A 1 548 ? 4.094 -38 -6.785 1 96.88 548 LYS A N 1
ATOM 4479 C CA . LYS A 1 548 ? 4.953 -36.969 -6.191 1 96.88 548 LYS A CA 1
ATOM 4480 C C . LYS A 1 548 ? 5.754 -36.25 -7.262 1 96.88 548 LYS A C 1
ATOM 4482 O O . LYS A 1 548 ? 5.812 -36.656 -8.414 1 96.88 548 LYS A O 1
ATOM 4487 N N . ARG A 1 549 ? 6.414 -35.094 -6.84 1 96.94 549 ARG A N 1
ATOM 4488 C CA . ARG A 1 549 ? 7.258 -34.375 -7.781 1 96.94 549 ARG A CA 1
ATOM 4489 C C . ARG A 1 549 ? 8.484 -35.188 -8.172 1 96.94 549 ARG A C 1
ATOM 4491 O O . ARG A 1 549 ? 8.797 -35.344 -9.359 1 96.94 549 ARG A O 1
ATOM 4498 N N . TYR A 1 550 ? 9.172 -35.656 -7.215 1 97.56 550 TYR A N 1
ATOM 4499 C CA . TYR A 1 550 ? 10.367 -36.469 -7.391 1 97.56 550 TYR A CA 1
ATOM 4500 C C . TYR A 1 550 ? 10.633 -37.344 -6.156 1 97.56 550 TYR A C 1
ATOM 4502 O O . TYR A 1 550 ? 9.984 -37.156 -5.121 1 97.56 550 TYR A O 1
ATOM 4510 N N . GLU A 1 551 ? 11.555 -38.219 -6.344 1 93.69 551 GLU A N 1
ATOM 4511 C CA . GLU A 1 551 ? 11.883 -39.125 -5.238 1 93.69 551 GLU A CA 1
ATOM 4512 C C . GLU A 1 551 ? 12.453 -38.344 -4.051 1 93.69 551 GLU A C 1
ATOM 4514 O O . GLU A 1 551 ? 13.25 -37.438 -4.23 1 93.69 551 GLU A O 1
ATOM 4519 N N . ASN A 1 552 ? 12.016 -38.5 -2.871 1 89.19 552 ASN A N 1
ATOM 4520 C CA . ASN A 1 552 ? 12.461 -37.906 -1.611 1 89.19 552 ASN A CA 1
ATOM 4521 C C . ASN A 1 552 ? 12.023 -36.469 -1.486 1 89.19 552 ASN A C 1
ATOM 4523 O O . ASN A 1 552 ? 12.727 -35.656 -0.892 1 89.19 552 ASN A O 1
ATOM 4527 N N . ASP A 1 553 ? 10.977 -36.156 -2.254 1 92.5 553 ASP A N 1
ATOM 4528 C CA . ASP A 1 553 ? 10.391 -34.812 -2.117 1 92.5 553 ASP A CA 1
ATOM 4529 C C . ASP A 1 553 ? 9.875 -34.594 -0.696 1 92.5 553 ASP A C 1
ATOM 4531 O O . ASP A 1 553 ? 9.102 -35.406 -0.171 1 92.5 553 ASP A O 1
ATOM 4535 N N . SER A 1 554 ? 10.281 -33.469 -0.032 1 89.56 554 SER A N 1
ATOM 4536 C CA . SER A 1 554 ? 9.883 -33.219 1.348 1 89.56 554 SER A CA 1
ATOM 4537 C C . SER A 1 554 ? 9.031 -31.938 1.451 1 89.56 554 SER A C 1
ATOM 4539 O O . SER A 1 554 ? 8.633 -31.547 2.549 1 89.56 554 SER A O 1
ATOM 4541 N N . TYR A 1 555 ? 8.773 -31.312 0.366 1 87.94 555 TYR A N 1
ATOM 4542 C CA . TYR A 1 555 ? 7.996 -30.078 0.402 1 87.94 555 TYR A CA 1
ATOM 4543 C C . TYR A 1 555 ? 6.598 -30.328 0.956 1 87.94 555 TYR A C 1
ATOM 4545 O O . TYR A 1 555 ? 5.863 -31.172 0.439 1 87.94 555 TYR A O 1
ATOM 4553 N N . ILE A 1 556 ? 6.238 -29.562 1.994 1 87.06 556 ILE A N 1
ATOM 4554 C CA . ILE A 1 556 ? 4.965 -29.688 2.699 1 87.06 556 ILE A CA 1
ATOM 4555 C C . ILE A 1 556 ? 4.652 -31.156 2.941 1 87.06 556 ILE A C 1
ATOM 4557 O O . ILE A 1 556 ? 3.605 -31.656 2.514 1 87.06 556 ILE A O 1
ATOM 4561 N N . ASN A 1 557 ? 5.496 -31.922 3.465 1 86.31 557 ASN A N 1
ATOM 4562 C CA . ASN A 1 557 ? 5.406 -33.312 3.91 1 86.31 557 ASN A CA 1
ATOM 4563 C C . ASN A 1 557 ? 5.551 -34.281 2.744 1 86.31 557 ASN A C 1
ATOM 4565 O O . ASN A 1 557 ? 5.227 -35.469 2.871 1 86.31 557 ASN A O 1
ATOM 4569 N N . GLY A 1 558 ? 5.859 -33.844 1.539 1 91.75 558 GLY A N 1
ATOM 4570 C CA . GLY A 1 558 ? 6.074 -34.719 0.392 1 91.75 558 GLY A CA 1
ATOM 4571 C C . GLY A 1 558 ? 4.793 -35.312 -0.156 1 91.75 558 GLY A C 1
ATOM 4572 O O . GLY A 1 558 ? 4.762 -36.469 -0.556 1 91.75 558 GLY A O 1
ATOM 4573 N N . ASN A 1 559 ? 3.762 -34.562 -0.143 1 95.56 559 ASN A N 1
ATOM 4574 C CA . ASN A 1 559 ? 2.459 -34.969 -0.654 1 95.56 559 ASN A CA 1
ATOM 4575 C C . ASN A 1 559 ? 2.486 -35.188 -2.166 1 95.56 559 ASN A C 1
ATOM 4577 O O . ASN A 1 559 ? 3.314 -34.594 -2.859 1 95.56 559 ASN A O 1
ATOM 4581 N N . PRO A 1 560 ? 1.609 -36.125 -2.629 1 97.38 560 PRO A N 1
ATOM 4582 C CA . PRO A 1 560 ? 1.447 -36.156 -4.082 1 97.38 560 PRO A CA 1
ATOM 4583 C C . PRO A 1 560 ? 0.778 -34.906 -4.637 1 97.38 560 PRO A C 1
ATOM 4585 O O . PRO A 1 560 ? -0.031 -34.281 -3.949 1 97.38 560 PRO A O 1
ATOM 4588 N N . TRP A 1 561 ? 1.163 -34.594 -5.84 1 98.12 561 TRP A N 1
ATOM 4589 C CA . TRP A 1 561 ? 0.683 -33.344 -6.453 1 98.12 561 TRP A CA 1
ATOM 4590 C C . TRP A 1 561 ? -0.388 -33.625 -7.5 1 98.12 561 TRP A C 1
ATOM 4592 O O . TRP A 1 561 ? -0.274 -34.594 -8.258 1 98.12 561 TRP A O 1
ATOM 4602 N N . VAL A 1 562 ? -1.404 -32.781 -7.512 1 98.25 562 VAL A N 1
ATOM 4603 C CA . VAL A 1 562 ? -2.418 -32.875 -8.555 1 98.25 562 VAL A CA 1
ATOM 4604 C C . VAL A 1 562 ? -1.788 -32.562 -9.914 1 98.25 562 VAL A C 1
ATOM 4606 O O . VAL A 1 562 ? -2.096 -33.219 -10.914 1 98.25 562 VAL A O 1
ATOM 4609 N N . VAL A 1 563 ? -0.878 -31.672 -9.969 1 97.88 563 VAL A N 1
ATOM 4610 C CA . VAL A 1 563 ? -0.214 -31.25 -11.195 1 97.88 563 VAL A CA 1
ATOM 4611 C C . VAL A 1 563 ? 0.549 -32.406 -11.805 1 97.88 563 VAL A C 1
ATOM 4613 O O . VAL A 1 563 ? 0.334 -32.781 -12.969 1 97.88 563 VAL A O 1
ATOM 4616 N N . THR A 1 564 ? 1.382 -33.062 -11.031 1 98.44 564 THR A N 1
ATOM 4617 C CA . THR A 1 564 ? 2.197 -34.156 -11.539 1 98.44 564 THR A CA 1
ATOM 4618 C C . THR A 1 564 ? 1.327 -35.344 -11.906 1 98.44 564 THR A C 1
ATOM 4620 O O . THR A 1 564 ? 1.607 -36.062 -12.875 1 98.44 564 THR A O 1
ATOM 4623 N N . THR A 1 565 ? 0.274 -35.562 -11.164 1 98.69 565 THR A N 1
ATOM 4624 C CA . THR A 1 565 ? -0.646 -36.656 -11.445 1 98.69 565 THR A CA 1
ATOM 4625 C C . THR A 1 565 ? -1.361 -36.438 -12.773 1 98.69 565 THR A C 1
ATOM 4627 O O . THR A 1 565 ? -1.464 -37.344 -13.586 1 98.69 565 THR A O 1
ATOM 4630 N N . LEU A 1 566 ? -1.771 -35.25 -12.953 1 98.69 566 LEU A N 1
ATOM 4631 C CA . LEU A 1 566 ? -2.482 -34.938 -14.188 1 98.69 566 LEU A CA 1
ATOM 4632 C C . LEU A 1 566 ? -1.514 -34.844 -15.367 1 98.69 566 LEU A C 1
ATOM 4634 O O . LEU A 1 566 ? -1.896 -35.062 -16.516 1 98.69 566 LEU A O 1
ATOM 4638 N N . TRP A 1 567 ? -0.254 -34.531 -15.148 1 98.69 567 TRP A N 1
ATOM 4639 C CA . TRP A 1 567 ? 0.763 -34.594 -16.188 1 98.69 567 TRP A CA 1
ATOM 4640 C C . TRP A 1 567 ? 0.902 -36.031 -16.703 1 98.69 567 TRP A C 1
ATOM 4642 O O . TRP A 1 567 ? 1.005 -36.25 -17.906 1 98.69 567 TRP A O 1
ATOM 4652 N N . LEU A 1 568 ? 0.913 -36.938 -15.773 1 98.75 568 LEU A N 1
ATOM 4653 C CA . LEU A 1 568 ? 1.045 -38.344 -16.141 1 98.75 568 LEU A CA 1
ATOM 4654 C C . LEU A 1 568 ? -0.169 -38.812 -16.938 1 98.75 568 LEU A C 1
ATOM 4656 O O . LEU A 1 568 ? -0.024 -39.469 -17.969 1 98.75 568 LEU A O 1
ATOM 4660 N N . SER A 1 569 ? -1.347 -38.5 -16.422 1 98.56 569 SER A N 1
ATOM 4661 C CA . SER A 1 569 ? -2.562 -38.875 -17.141 1 98.56 569 SER A CA 1
ATOM 4662 C C . SER A 1 569 ? -2.6 -38.25 -18.531 1 98.56 569 SER A C 1
ATOM 4664 O O . SER A 1 569 ? -3.01 -38.906 -19.5 1 98.56 569 SER A O 1
ATOM 4666 N N . GLU A 1 570 ? -2.238 -37.031 -18.625 1 98.5 570 GLU A N 1
ATOM 4667 C CA . GLU A 1 570 ? -2.195 -36.375 -19.922 1 98.5 570 GLU A CA 1
ATOM 4668 C C . GLU A 1 570 ? -1.264 -37.094 -20.891 1 98.5 570 GLU A C 1
ATOM 4670 O O . GLU A 1 570 ? -1.594 -37.281 -22.062 1 98.5 570 GLU A O 1
ATOM 4675 N N . ALA A 1 571 ? -0.088 -37.469 -20.406 1 98.62 571 ALA A N 1
ATOM 4676 C CA . ALA A 1 571 ? 0.856 -38.219 -21.234 1 98.62 571 ALA A CA 1
ATOM 4677 C C . ALA A 1 571 ? 0.249 -39.562 -21.688 1 98.62 571 ALA A C 1
ATOM 4679 O O . ALA A 1 571 ? 0.414 -39.938 -22.844 1 98.62 571 ALA A O 1
ATOM 4680 N N . MET A 1 572 ? -0.427 -40.25 -20.828 1 98.44 572 MET A N 1
ATOM 4681 C CA . MET A 1 572 ? -1.059 -41.531 -21.141 1 98.44 572 MET A CA 1
ATOM 4682 C C . MET A 1 572 ? -2.139 -41.344 -22.203 1 98.44 572 MET A C 1
ATOM 4684 O O . MET A 1 572 ? -2.201 -42.125 -23.172 1 98.44 572 MET A O 1
ATOM 4688 N N . PHE A 1 573 ? -2.982 -40.375 -22 1 98.25 573 PHE A N 1
ATOM 4689 C CA . PHE A 1 573 ? -4.051 -40.125 -22.969 1 98.25 573 PHE A CA 1
ATOM 4690 C C . PHE A 1 573 ? -3.477 -39.75 -24.328 1 98.25 573 PHE A C 1
ATOM 4692 O O . PHE A 1 573 ? -3.961 -40.219 -25.359 1 98.25 573 PHE A O 1
ATOM 4699 N N . THR A 1 574 ? -2.486 -38.875 -24.328 1 98 574 THR A N 1
ATOM 4700 C CA . THR A 1 574 ? -1.85 -38.469 -25.578 1 98 574 THR A CA 1
ATOM 4701 C C . THR A 1 574 ? -1.244 -39.688 -26.281 1 98 574 THR A C 1
ATOM 4703 O O . THR A 1 574 ? -1.405 -39.844 -27.5 1 98 574 THR A O 1
ATOM 4706 N N . PHE A 1 575 ? -0.54 -40.5 -25.516 1 97.69 575 PHE A N 1
ATOM 4707 C CA . PHE A 1 575 ? 0.087 -41.688 -26.062 1 97.69 575 PHE A CA 1
ATOM 4708 C C . PHE A 1 575 ? -0.963 -42.656 -26.609 1 97.69 575 PHE A C 1
ATOM 4710 O O . PHE A 1 575 ? -0.79 -43.188 -27.703 1 97.69 575 PHE A O 1
ATOM 4717 N N . ALA A 1 576 ? -2.029 -42.781 -25.906 1 96.38 576 ALA A N 1
ATOM 4718 C CA . ALA A 1 576 ? -3.129 -43.625 -26.359 1 96.38 576 ALA A CA 1
ATOM 4719 C C . ALA A 1 576 ? -3.695 -43.125 -27.688 1 96.38 576 ALA A C 1
ATOM 4721 O O . ALA A 1 576 ? -3.969 -43.938 -28.594 1 96.38 576 ALA A O 1
ATOM 4722 N N . LEU A 1 577 ? -3.869 -41.938 -27.797 1 94.38 577 LEU A N 1
ATOM 4723 C CA . LEU A 1 577 ? -4.41 -41.312 -29 1 94.38 577 LEU A CA 1
ATOM 4724 C C . LEU A 1 577 ? -3.459 -41.531 -30.172 1 94.38 577 LEU A C 1
ATOM 4726 O O . LEU A 1 577 ? -3.896 -41.812 -31.297 1 94.38 577 LEU A O 1
ATOM 4730 N N . GLU A 1 578 ? -2.227 -41.312 -29.938 1 93.69 578 GLU A N 1
ATOM 4731 C CA . GLU A 1 578 ? -1.236 -41.469 -31.016 1 93.69 578 GLU A CA 1
ATOM 4732 C C . GLU A 1 578 ? -1.15 -42.906 -31.484 1 93.69 578 GLU A C 1
ATOM 4734 O O . GLU A 1 578 ? -1.009 -43.156 -32.688 1 93.69 578 GLU A O 1
ATOM 4739 N N . LEU A 1 579 ? -1.22 -43.875 -30.578 1 92.19 579 LEU A N 1
ATOM 4740 C CA . LEU A 1 579 ? -1.199 -45.281 -30.938 1 92.19 579 LEU A CA 1
ATOM 4741 C C . LEU A 1 579 ? -2.434 -45.656 -31.75 1 92.19 579 LEU A C 1
ATOM 4743 O O . LEU A 1 579 ? -2.367 -46.531 -32.625 1 92.19 579 LEU A O 1
ATOM 4747 N N . SER A 1 580 ? -3.469 -45.031 -31.469 1 87.81 580 SER A N 1
ATOM 4748 C CA . SER A 1 580 ? -4.719 -45.312 -32.156 1 87.81 580 SER A CA 1
ATOM 4749 C C . SER A 1 580 ? -4.664 -44.844 -33.594 1 87.81 580 SER A C 1
ATOM 4751 O O . SER A 1 580 ? -5.336 -45.406 -34.469 1 87.81 580 SER A O 1
ATOM 4753 N N . TYR A 1 581 ? -3.908 -43.875 -33.906 1 81.69 581 TYR A N 1
ATOM 4754 C CA . TYR A 1 581 ? -3.768 -43.375 -35.25 1 81.69 581 TYR A CA 1
ATOM 4755 C C . TYR A 1 581 ? -2.84 -44.25 -36.062 1 81.69 581 TYR A C 1
ATOM 4757 O O . TYR A 1 581 ? -2.955 -44.312 -37.312 1 81.69 581 TYR A O 1
ATOM 4765 N N . GLU A 1 582 ? -1.876 -44.875 -35.562 1 74.69 582 GLU A N 1
ATOM 4766 C CA . GLU A 1 582 ? -0.948 -45.75 -36.281 1 74.69 582 GLU A CA 1
ATOM 4767 C C . GLU A 1 582 ? -1.658 -46.969 -36.812 1 74.69 582 GLU A C 1
ATOM 4769 O O . GLU A 1 582 ? -1.337 -47.469 -37.906 1 74.69 582 GLU A O 1
ATOM 4774 N N . LYS A 1 583 ? -2.543 -47.625 -36.062 1 62.09 583 LYS A N 1
ATOM 4775 C CA . LYS A 1 583 ? -3.285 -48.812 -36.5 1 62.09 583 LYS A CA 1
ATOM 4776 C C . LYS A 1 583 ? -4.027 -48.531 -37.812 1 62.09 583 LYS A C 1
ATOM 4778 O O . LYS A 1 583 ? -4.109 -49.375 -38.688 1 62.09 583 LYS A O 1
ATOM 4783 N N . GLU A 1 584 ? -4.508 -47.438 -37.938 1 53.78 584 GLU A N 1
ATOM 4784 C CA . GLU A 1 584 ? -5.273 -47.125 -39.156 1 53.78 584 GLU A CA 1
ATOM 4785 C C . GLU A 1 584 ? -4.363 -47.062 -40.375 1 53.78 584 GLU A C 1
ATOM 4787 O O . GLU A 1 584 ? -4.797 -47.375 -41.469 1 53.78 584 GLU A O 1
ATOM 4792 N N . SER A 1 585 ? -3.02 -46.688 -40.094 1 49.78 585 SER A N 1
ATOM 4793 C CA . SER A 1 585 ? -2.127 -46.594 -41.219 1 49.78 585 SER A CA 1
ATOM 4794 C C . SER A 1 585 ? -1.443 -47.906 -41.531 1 49.78 585 SER A C 1
ATOM 4796 O O . SER A 1 585 ? -0.859 -48.094 -42.594 1 49.78 585 SER A O 1
ATOM 4798 N N . SER A 1 586 ? -1.175 -48.75 -40.531 1 49.25 586 SER A N 1
ATOM 4799 C CA . SER A 1 586 ? -0.454 -50 -40.781 1 49.25 586 SER A CA 1
ATOM 4800 C C . SER A 1 586 ? -1.388 -51.094 -41.312 1 49.25 586 SER A C 1
ATOM 4802 O O . SER A 1 586 ? -2.473 -51.281 -40.75 1 49.25 586 SER A O 1
ATOM 4804 N N . ALA A 1 587 ? -1.297 -51.438 -42.594 1 46.06 587 ALA A N 1
ATOM 4805 C CA . ALA A 1 587 ? -1.879 -52.594 -43.281 1 46.06 587 ALA A CA 1
ATOM 4806 C C . ALA A 1 587 ? -1.737 -53.875 -42.406 1 46.06 587 ALA A C 1
ATOM 4808 O O . ALA A 1 587 ? -0.793 -53.969 -41.625 1 46.06 587 ALA A O 1
ATOM 4809 N N . PRO A 1 588 ? -2.801 -54.719 -42.406 1 39.03 588 PRO A N 1
ATOM 4810 C CA . PRO A 1 588 ? -2.771 -56 -41.656 1 39.03 588 PRO A CA 1
ATOM 4811 C C . PRO A 1 588 ? -1.452 -56.75 -41.844 1 39.03 588 PRO A C 1
ATOM 4813 O O . PRO A 1 588 ? -1.154 -57.219 -42.938 1 39.03 588 PRO A O 1
ATOM 4816 N N . THR A 1 589 ? -0.28 -56.094 -41.625 1 35.03 589 THR A N 1
ATOM 4817 C CA . THR A 1 589 ? 0.826 -57 -41.938 1 35.03 589 THR A CA 1
ATOM 4818 C C . THR A 1 589 ? 0.712 -58.281 -41.125 1 35.03 589 THR A C 1
ATOM 4820 O O . THR A 1 589 ? 0.069 -58.312 -40.062 1 35.03 589 THR A O 1
ATOM 4823 N N . HIS A 1 590 ? 1.392 -59.406 -41.656 1 34.06 590 HIS A N 1
ATOM 4824 C CA . HIS A 1 590 ? 1.49 -60.812 -41.344 1 34.06 590 HIS A CA 1
ATOM 4825 C C . HIS A 1 590 ? 1.783 -61.031 -39.844 1 34.06 590 HIS A C 1
ATOM 4827 O O . HIS A 1 590 ? 2.559 -60.281 -39.25 1 34.06 590 HIS A O 1
ATOM 4833 N N . GLU A 1 591 ? 0.915 -61.75 -39.156 1 37.38 591 GLU A N 1
ATOM 4834 C CA . GLU A 1 591 ? 0.751 -62.25 -37.781 1 37.38 591 GLU A CA 1
ATOM 4835 C C . GLU A 1 591 ? 2.043 -62.875 -37.281 1 37.38 591 GLU A C 1
ATOM 4837 O O . GLU A 1 591 ? 2.027 -63.656 -36.312 1 37.38 591 GLU A O 1
ATOM 4842 N N . ASN A 1 592 ? 3.207 -62.75 -37.969 1 32.91 592 ASN A N 1
ATOM 4843 C CA . ASN A 1 592 ? 4.102 -63.812 -37.562 1 32.91 592 ASN A CA 1
ATOM 4844 C C . ASN A 1 592 ? 4.508 -63.719 -36.094 1 32.91 592 ASN A C 1
ATOM 4846 O O . ASN A 1 592 ? 4.992 -64.688 -35.5 1 32.91 592 ASN A O 1
ATOM 4850 N N . SER A 1 593 ? 5.316 -62.656 -35.75 1 34.78 593 SER A N 1
ATOM 4851 C CA . SER A 1 593 ? 6.293 -63 -34.719 1 34.78 593 SER A CA 1
ATOM 4852 C C . SER A 1 593 ? 5.633 -63.125 -33.344 1 34.78 593 SER A C 1
ATOM 4854 O O . SER A 1 593 ? 4.688 -62.375 -33.031 1 34.78 593 SER A O 1
ATOM 4856 N N . TYR A 1 594 ? 5.871 -64.188 -32.406 1 34.47 594 TYR A N 1
ATOM 4857 C CA . TYR A 1 594 ? 5.527 -64.812 -31.125 1 34.47 594 TYR A CA 1
ATOM 4858 C C . TYR A 1 594 ? 5.574 -63.844 -29.984 1 34.47 594 TYR A C 1
ATOM 4860 O O . TYR A 1 594 ? 5.352 -64.188 -28.828 1 34.47 594 TYR A O 1
ATOM 4868 N N . GLU A 1 595 ? 6.574 -63 -29.875 1 40.16 595 GLU A N 1
ATOM 4869 C CA . GLU A 1 595 ? 6.668 -62.375 -28.547 1 40.16 595 GLU A CA 1
ATOM 4870 C C . GLU A 1 595 ? 5.383 -61.656 -28.188 1 40.16 595 GLU A C 1
ATOM 4872 O O . GLU A 1 595 ? 4.816 -60.938 -29.016 1 40.16 595 GLU A O 1
ATOM 4877 N N . LYS A 1 596 ? 4.594 -62.062 -27.188 1 47.03 596 LYS A N 1
ATOM 4878 C CA . LYS A 1 596 ? 3.316 -61.688 -26.594 1 47.03 596 LYS A CA 1
ATOM 4879 C C . LYS A 1 596 ? 3.184 -60.156 -26.547 1 47.03 596 LYS A C 1
ATOM 4881 O O . LYS A 1 596 ? 3.459 -59.531 -25.516 1 47.03 596 LYS A O 1
ATOM 4886 N N . GLU A 1 597 ? 3.59 -59.344 -27.5 1 52.16 597 GLU A N 1
ATOM 4887 C CA . GLU A 1 597 ? 3.434 -57.875 -27.547 1 52.16 597 GLU A CA 1
ATOM 4888 C C . GLU A 1 597 ? 1.971 -57.469 -27.375 1 52.16 597 GLU A C 1
ATOM 4890 O O . GLU A 1 597 ? 1.083 -58.062 -27.984 1 52.16 597 GLU A O 1
ATOM 4895 N N . GLU A 1 598 ? 1.709 -56.812 -26.219 1 65.56 598 GLU A N 1
ATOM 4896 C CA . GLU A 1 598 ? 0.381 -56.219 -26.016 1 65.56 598 GLU A CA 1
ATOM 4897 C C . GLU A 1 598 ? -0.169 -55.625 -27.312 1 65.56 598 GLU A C 1
ATOM 4899 O O . GLU A 1 598 ? 0.528 -54.906 -28.016 1 65.56 598 GLU A O 1
ATOM 4904 N N . LYS A 1 599 ? -1.299 -56.219 -27.844 1 76.38 599 LYS A N 1
ATOM 4905 C CA . LYS A 1 599 ? -1.963 -55.656 -29.016 1 76.38 599 LYS A CA 1
ATOM 4906 C C . LYS A 1 599 ? -2.191 -54.156 -28.844 1 76.38 599 LYS A C 1
ATOM 4908 O O . LYS A 1 599 ? -2.48 -53.688 -27.734 1 76.38 599 LYS A O 1
ATOM 4913 N N . PRO A 1 600 ? -1.799 -53.406 -29.859 1 81.56 600 PRO A N 1
ATOM 4914 C CA . PRO A 1 600 ? -1.972 -51.969 -29.781 1 81.56 600 PRO A CA 1
ATOM 4915 C C . PRO A 1 600 ? -3.307 -51.562 -29.172 1 81.56 600 PRO A C 1
ATOM 4917 O O . PRO A 1 600 ? -3.365 -50.594 -28.391 1 81.56 600 PRO A O 1
ATOM 4920 N N . GLU A 1 601 ? -4.305 -52.344 -29.422 1 85.81 601 GLU A N 1
ATOM 4921 C CA . GLU A 1 601 ? -5.629 -52 -28.891 1 85.81 601 GLU A CA 1
ATOM 4922 C C . GLU A 1 601 ? -5.68 -52.219 -27.375 1 85.81 601 GLU A C 1
ATOM 4924 O O . GLU A 1 601 ? -6.332 -51.469 -26.656 1 85.81 601 GLU A O 1
ATOM 4929 N N . GLU A 1 602 ? -5.059 -53.219 -26.969 1 90.81 602 GLU A N 1
ATOM 4930 C CA . GLU A 1 602 ? -5.016 -53.5 -25.531 1 90.81 602 GLU A CA 1
ATOM 4931 C C . GLU A 1 602 ? -4.207 -52.438 -24.797 1 90.81 602 GLU A C 1
ATOM 4933 O O . GLU A 1 602 ? -4.551 -52.062 -23.672 1 90.81 602 GLU A O 1
ATOM 4938 N N . LYS A 1 603 ? -3.188 -52.031 -25.438 1 92.69 603 LYS A N 1
ATOM 4939 C CA . LYS A 1 603 ? -2.365 -50.969 -24.844 1 92.69 603 LYS A CA 1
ATOM 4940 C C . LYS A 1 603 ? -3.141 -49.656 -24.734 1 92.69 603 LYS A C 1
ATOM 4942 O O . LYS A 1 603 ? -3.053 -48.969 -23.719 1 92.69 603 LYS A O 1
ATOM 4947 N N . VAL A 1 604 ? -3.799 -49.281 -25.781 1 93.88 604 VAL A N 1
ATOM 4948 C CA . VAL A 1 604 ? -4.629 -48.094 -25.781 1 93.88 604 VAL A CA 1
ATOM 4949 C C . VAL A 1 604 ? -5.656 -48.188 -24.656 1 93.88 604 VAL A C 1
ATOM 4951 O O . VAL A 1 604 ? -5.863 -47.219 -23.922 1 93.88 604 VAL A O 1
ATOM 4954 N N . LYS A 1 605 ? -6.277 -49.344 -24.516 1 92.94 605 LYS A N 1
ATOM 4955 C CA . LYS A 1 605 ? -7.277 -49.531 -23.469 1 92.94 605 LYS A CA 1
ATOM 4956 C C . LYS A 1 605 ? -6.656 -49.406 -22.078 1 92.94 605 LYS A C 1
ATOM 4958 O O . LYS A 1 605 ? -7.246 -48.781 -21.188 1 92.94 605 LYS A O 1
ATOM 4963 N N . ARG A 1 606 ? -5.582 -49.969 -21.953 1 95.75 606 ARG A N 1
ATOM 4964 C CA . ARG A 1 606 ? -4.902 -49.938 -20.656 1 95.75 606 ARG A CA 1
ATOM 4965 C C . ARG A 1 606 ? -4.508 -48.5 -20.281 1 95.75 606 ARG A C 1
ATOM 4967 O O . ARG A 1 606 ? -4.766 -48.062 -19.172 1 95.75 606 ARG A O 1
ATOM 4974 N N . LEU A 1 607 ? -3.846 -47.844 -21.234 1 96.75 607 LEU A N 1
ATOM 4975 C CA . LEU A 1 607 ? -3.426 -46.469 -21 1 96.75 607 LEU A CA 1
ATOM 4976 C C . LEU A 1 607 ? -4.621 -45.562 -20.672 1 96.75 607 LEU A C 1
ATOM 4978 O O . LEU A 1 607 ? -4.547 -44.719 -19.781 1 96.75 607 LEU A O 1
ATOM 4982 N N . THR A 1 608 ? -5.664 -45.75 -21.375 1 95.75 608 THR A N 1
ATOM 4983 C CA . THR A 1 608 ? -6.871 -44.969 -21.156 1 95.75 608 THR A CA 1
ATOM 4984 C C . THR A 1 608 ? -7.449 -45.25 -19.766 1 95.75 608 THR A C 1
ATOM 4986 O O . THR A 1 608 ? -7.801 -44.312 -19.047 1 95.75 608 THR A O 1
ATOM 4989 N N . SER A 1 609 ? -7.535 -46.5 -19.422 1 95.38 609 SER A N 1
ATOM 4990 C CA . SER A 1 609 ? -8.086 -46.875 -18.125 1 95.38 609 SER A CA 1
ATOM 4991 C C . SER A 1 609 ? -7.227 -46.344 -16.984 1 95.38 609 SER A C 1
ATOM 4993 O O . SER A 1 609 ? -7.758 -45.812 -15.992 1 95.38 609 SER A O 1
ATOM 4995 N N . GLU A 1 610 ? -5.941 -46.469 -17.141 1 96.88 610 GLU A N 1
ATOM 4996 C CA . GLU A 1 610 ? -5.035 -45.969 -16.109 1 96.88 610 GLU A CA 1
ATOM 4997 C C . GLU A 1 610 ? -5.148 -44.438 -16 1 96.88 610 GLU A C 1
ATOM 4999 O O . GLU A 1 610 ? -5.164 -43.875 -14.898 1 96.88 610 GLU A O 1
ATOM 5004 N N . GLY A 1 611 ? -5.156 -43.75 -17.172 1 97.5 611 GLY A N 1
ATOM 5005 C CA . GLY A 1 611 ? -5.359 -42.312 -17.172 1 97.5 611 GLY A CA 1
ATOM 5006 C C . GLY A 1 611 ? -6.629 -41.906 -16.453 1 97.5 611 GLY A C 1
ATOM 5007 O O . GLY A 1 611 ? -6.629 -40.906 -15.711 1 97.5 611 GLY A O 1
ATOM 5008 N N . ILE A 1 612 ? -7.703 -42.625 -16.688 1 96.56 612 ILE A N 1
ATOM 5009 C CA . ILE A 1 612 ? -8.977 -42.344 -16.031 1 96.56 612 ILE A CA 1
ATOM 5010 C C . ILE A 1 612 ? -8.82 -42.5 -14.523 1 96.56 612 ILE A C 1
ATOM 5012 O O . ILE A 1 612 ? -9.391 -41.719 -13.75 1 96.56 612 ILE A O 1
ATOM 5016 N N . GLY A 1 613 ? -8.078 -43.5 -14.117 1 96.44 613 GLY A N 1
ATOM 5017 C CA . GLY A 1 613 ? -7.801 -43.656 -12.695 1 96.44 613 GLY A CA 1
ATOM 5018 C C . GLY A 1 613 ? -7.172 -42.438 -12.062 1 96.44 613 GLY A C 1
ATOM 5019 O O . GLY A 1 613 ? -7.543 -42.062 -10.953 1 96.44 613 GLY A O 1
ATOM 5020 N N . TYR A 1 614 ? -6.211 -41.875 -12.734 1 97.81 614 TYR A N 1
ATOM 5021 C CA . TYR A 1 614 ? -5.543 -40.688 -12.227 1 97.81 614 TYR A CA 1
ATOM 5022 C C . TYR A 1 614 ? -6.484 -39.469 -12.219 1 97.81 614 TYR A C 1
ATOM 5024 O O . TYR A 1 614 ? -6.402 -38.625 -11.344 1 97.81 614 TYR A O 1
ATOM 5032 N N . LEU A 1 615 ? -7.336 -39.375 -13.227 1 96.5 615 LEU A N 1
ATOM 5033 C CA . LEU A 1 615 ? -8.352 -38.344 -13.258 1 96.5 615 LEU A CA 1
ATOM 5034 C C . LEU A 1 615 ? -9.273 -38.438 -12.047 1 96.5 615 LEU A C 1
ATOM 5036 O O . LEU A 1 615 ? -9.578 -37.438 -11.398 1 96.5 615 LEU A O 1
ATOM 5040 N N . LYS A 1 616 ? -9.734 -39.594 -11.789 1 96.06 616 LYS A N 1
ATOM 5041 C CA . LYS A 1 616 ? -10.602 -39.844 -10.641 1 96.06 616 LYS A CA 1
ATOM 5042 C C . LYS A 1 616 ? -9.906 -39.5 -9.336 1 96.06 616 LYS A C 1
ATOM 5044 O O . LYS A 1 616 ? -10.531 -38.938 -8.43 1 96.06 616 LYS A O 1
ATOM 5049 N N . TRP A 1 617 ? -8.688 -39.844 -9.266 1 97.5 617 TRP A N 1
ATOM 5050 C CA . TRP A 1 617 ? -7.898 -39.5 -8.086 1 97.5 617 TRP A CA 1
ATOM 5051 C C . TRP A 1 617 ? -7.855 -38 -7.855 1 97.5 617 TRP A C 1
ATOM 5053 O O . TRP A 1 617 ? -8.008 -37.531 -6.723 1 97.5 617 TRP A O 1
ATOM 5063 N N . ALA A 1 618 ? -7.555 -37.25 -8.922 1 97.62 618 ALA A N 1
ATOM 5064 C CA . ALA A 1 618 ? -7.492 -35.812 -8.812 1 97.62 618 ALA A CA 1
ATOM 5065 C C . ALA A 1 618 ? -8.82 -35.219 -8.32 1 97.62 618 ALA A C 1
ATOM 5067 O O . ALA A 1 618 ? -8.844 -34.344 -7.465 1 97.62 618 ALA A O 1
ATOM 5068 N N . LEU A 1 619 ? -9.906 -35.719 -8.852 1 97.06 619 LEU A N 1
ATOM 5069 C CA . LEU A 1 619 ? -11.234 -35.25 -8.469 1 97.06 619 LEU A CA 1
ATOM 5070 C C . LEU A 1 619 ? -11.516 -35.594 -7 1 97.06 619 LEU A C 1
ATOM 5072 O O . LEU A 1 619 ? -12.141 -34.781 -6.293 1 97.06 619 LEU A O 1
ATOM 5076 N N . ALA A 1 620 ? -11.047 -36.688 -6.578 1 96.56 620 ALA A N 1
ATOM 5077 C CA . ALA A 1 620 ? -11.258 -37.094 -5.191 1 96.56 620 ALA A CA 1
ATOM 5078 C C . ALA A 1 620 ? -10.5 -36.188 -4.23 1 96.56 620 ALA A C 1
ATOM 5080 O O . ALA A 1 620 ? -10.867 -36.062 -3.064 1 96.56 620 ALA A O 1
ATOM 5081 N N . GLY A 1 621 ? -9.445 -35.625 -4.727 1 96.56 621 GLY A N 1
ATOM 5082 C CA . GLY A 1 621 ? -8.617 -34.75 -3.895 1 96.56 621 GLY A CA 1
ATOM 5083 C C . GLY A 1 621 ? -9.07 -33.312 -3.896 1 96.56 621 GLY A C 1
ATOM 5084 O O . GLY A 1 621 ? -8.461 -32.469 -3.242 1 96.56 621 GLY A O 1
ATOM 5085 N N . ALA A 1 622 ? -10.125 -32.969 -4.605 1 97 622 ALA A N 1
ATOM 5086 C CA . ALA A 1 622 ? -10.672 -31.609 -4.66 1 97 622 ALA A CA 1
ATOM 5087 C C . ALA A 1 622 ? -11.383 -31.25 -3.359 1 97 622 ALA A C 1
ATOM 5089 O O . ALA A 1 622 ? -11.633 -32.125 -2.521 1 97 622 ALA A O 1
ATOM 5090 N N . THR A 1 623 ? -11.617 -29.969 -3.152 1 96.31 623 THR A N 1
ATOM 5091 C CA . THR A 1 623 ? -12.484 -29.547 -2.053 1 96.31 623 THR A CA 1
ATOM 5092 C C . THR A 1 623 ? -13.883 -30.141 -2.215 1 96.31 623 THR A C 1
ATOM 5094 O O . THR A 1 623 ? -14.219 -30.672 -3.277 1 96.31 623 THR A O 1
ATOM 5097 N N . SER A 1 624 ? -14.648 -30.016 -1.174 1 95.12 624 SER A N 1
ATOM 5098 C CA . SER A 1 624 ? -16.031 -30.5 -1.234 1 95.12 624 SER A CA 1
ATOM 5099 C C . SER A 1 624 ? -16.828 -29.766 -2.293 1 95.12 624 SER A C 1
ATOM 5101 O O . SER A 1 624 ? -17.891 -30.219 -2.717 1 95.12 624 SER A O 1
ATOM 5103 N N . THR A 1 625 ? -16.266 -28.672 -2.748 1 97.25 625 THR A N 1
ATOM 5104 C CA . THR A 1 625 ? -16.984 -27.859 -3.719 1 97.25 625 THR A CA 1
ATOM 5105 C C . THR A 1 625 ? -16.359 -28 -5.109 1 97.25 625 THR A C 1
ATOM 5107 O O . THR A 1 625 ? -16.766 -27.312 -6.043 1 97.25 625 THR A O 1
ATOM 5110 N N . GLY A 1 626 ? -15.312 -28.797 -5.23 1 97.19 626 GLY A N 1
ATOM 5111 C CA . GLY A 1 626 ? -14.797 -29.156 -6.543 1 97.19 626 GLY A CA 1
ATOM 5112 C C . GLY A 1 626 ? -13.578 -28.344 -6.949 1 97.19 626 GLY A C 1
ATOM 5113 O O . GLY A 1 626 ? -13.148 -28.391 -8.102 1 97.19 626 GLY A O 1
ATOM 5114 N N . LEU A 1 627 ? -12.992 -27.578 -6.062 1 98.12 627 LEU A N 1
ATOM 5115 C CA . LEU A 1 627 ? -11.789 -26.812 -6.395 1 98.12 627 LEU A CA 1
ATOM 5116 C C . LEU A 1 627 ? -10.539 -27.672 -6.242 1 98.12 627 LEU A C 1
ATOM 5118 O O . LEU A 1 627 ? -10.336 -28.297 -5.199 1 98.12 627 LEU A O 1
ATOM 5122 N N . LEU A 1 628 ? -9.727 -27.656 -7.25 1 98.12 628 LEU A N 1
ATOM 5123 C CA . LEU A 1 628 ? -8.531 -28.484 -7.242 1 98.12 628 LEU A CA 1
ATOM 5124 C C . LEU A 1 628 ? -7.371 -27.766 -6.57 1 98.12 628 LEU A C 1
ATOM 5126 O O . LEU A 1 628 ? -7.078 -26.609 -6.898 1 98.12 628 LEU A O 1
ATOM 5130 N N . PRO A 1 629 ? -6.719 -28.453 -5.629 1 97.56 629 PRO A N 1
ATOM 5131 C CA . PRO A 1 629 ? -5.52 -27.906 -4.977 1 97.56 629 PRO A CA 1
ATOM 5132 C C . PRO A 1 629 ? -4.238 -28.234 -5.746 1 97.56 629 PRO A C 1
ATOM 5134 O O . PRO A 1 629 ? -4.289 -28.844 -6.812 1 97.56 629 PRO A O 1
ATOM 5137 N N . GLU A 1 630 ? -3.131 -27.766 -5.203 1 96.88 630 GLU A N 1
ATOM 5138 C CA . GLU A 1 630 ? -1.82 -28.172 -5.711 1 96.88 630 GLU A CA 1
ATOM 5139 C C . GLU A 1 630 ? -1.469 -29.578 -5.273 1 96.88 630 GLU A C 1
ATOM 5141 O O . GLU A 1 630 ? -0.915 -30.359 -6.059 1 96.88 630 GLU A O 1
ATOM 5146 N N . GLN A 1 631 ? -1.812 -29.875 -4.027 1 96.75 631 GLN A N 1
ATOM 5147 C CA . GLN A 1 631 ? -1.44 -31.172 -3.447 1 96.75 631 GLN A CA 1
ATOM 5148 C C . GLN A 1 631 ? -2.633 -31.828 -2.758 1 96.75 631 GLN A C 1
ATOM 5150 O O . GLN A 1 631 ? -3.646 -31.172 -2.502 1 96.75 631 GLN A O 1
ATOM 5155 N N . VAL A 1 632 ? -2.453 -33.094 -2.52 1 97.19 632 VAL A N 1
ATOM 5156 C CA . VAL A 1 632 ? -3.361 -33.875 -1.696 1 97.19 632 VAL A CA 1
ATOM 5157 C C . VAL A 1 632 ? -2.6 -34.469 -0.517 1 97.19 632 VAL A C 1
ATOM 5159 O O . VAL A 1 632 ? -1.514 -35.031 -0.692 1 97.19 632 VAL A O 1
ATOM 5162 N N . ASP A 1 633 ? -3.188 -34.312 0.65 1 96.19 633 ASP A N 1
ATOM 5163 C CA . ASP A 1 633 ? -2.535 -34.844 1.848 1 96.19 633 ASP A CA 1
ATOM 5164 C C . ASP A 1 633 ? -2.385 -36.375 1.771 1 96.19 633 ASP A C 1
ATOM 5166 O O . ASP A 1 633 ? -3.371 -37.094 1.598 1 96.19 633 ASP A O 1
ATOM 5170 N N . LYS A 1 634 ? -1.224 -36.844 1.982 1 95.31 634 LYS A N 1
ATOM 5171 C CA . LYS A 1 634 ? -0.922 -38.281 1.751 1 95.31 634 LYS A CA 1
ATOM 5172 C C . LYS A 1 634 ? -1.493 -39.125 2.865 1 95.31 634 LYS A C 1
ATOM 5174 O O . LYS A 1 634 ? -1.584 -40.375 2.717 1 95.31 634 LYS A O 1
ATOM 5179 N N . SER A 1 635 ? -1.854 -38.531 3.977 1 94.94 635 SER A N 1
ATOM 5180 C CA . SER A 1 635 ? -2.379 -39.312 5.105 1 94.94 635 SER A CA 1
ATOM 5181 C C . SER A 1 635 ? -3.904 -39.281 5.125 1 94.94 635 SER A C 1
ATOM 5183 O O . SER A 1 635 ? -4.535 -40.312 5.438 1 94.94 635 SER A O 1
ATOM 5185 N N . THR A 1 636 ? -4.52 -38.156 4.672 1 94.75 636 THR A N 1
ATOM 5186 C CA . THR A 1 636 ? -5.957 -38 4.848 1 94.75 636 THR A CA 1
ATOM 5187 C C . THR A 1 636 ? -6.672 -38.031 3.5 1 94.75 636 THR A C 1
ATOM 5189 O O . THR A 1 636 ? -7.879 -38.281 3.439 1 94.75 636 THR A O 1
ATOM 5192 N N . GLY A 1 637 ? -5.945 -37.688 2.416 1 95.5 637 GLY A N 1
ATOM 5193 C CA . GLY A 1 637 ? -6.566 -37.594 1.104 1 95.5 637 GLY A CA 1
ATOM 5194 C C . GLY A 1 637 ? -7.289 -36.281 0.875 1 95.5 637 GLY A C 1
ATOM 5195 O O . GLY A 1 637 ? -7.863 -36.062 -0.194 1 95.5 637 GLY A O 1
ATOM 5196 N N . SER A 1 638 ? -7.242 -35.375 1.834 1 94.69 638 SER A N 1
ATOM 5197 C CA . SER A 1 638 ? -7.887 -34.062 1.741 1 94.69 638 SER A CA 1
ATOM 5198 C C . SER A 1 638 ? -7.055 -33.094 0.909 1 94.69 638 SER A C 1
ATOM 5200 O O . SER A 1 638 ? -5.844 -33.281 0.76 1 94.69 638 SER A O 1
ATOM 5202 N N . PRO A 1 639 ? -7.812 -32.188 0.314 1 94.56 639 PRO A N 1
ATOM 5203 C CA . PRO A 1 639 ? -7.027 -31.188 -0.412 1 94.56 639 PRO A CA 1
ATOM 5204 C C . PRO A 1 639 ? -5.996 -30.484 0.473 1 94.56 639 PRO A C 1
ATOM 5206 O O . PRO A 1 639 ? -6.297 -30.125 1.615 1 94.56 639 PRO A O 1
ATOM 5209 N N . ALA A 1 640 ? -4.836 -30.5 -0.089 1 87.94 640 ALA A N 1
ATOM 5210 C CA . ALA A 1 640 ? -3.742 -29.891 0.658 1 87.94 640 ALA A CA 1
ATOM 5211 C C . ALA A 1 640 ? -3.027 -28.828 -0.186 1 87.94 640 ALA A C 1
ATOM 5213 O O . ALA A 1 640 ? -2.705 -29.078 -1.351 1 87.94 640 ALA A O 1
ATOM 5214 N N . TRP A 1 641 ? -2.885 -27.641 0.299 1 83.94 641 TRP A N 1
ATOM 5215 C CA . TRP A 1 641 ? -1.92 -26.594 -0.017 1 83.94 641 TRP A CA 1
ATOM 5216 C C . TRP A 1 641 ? -2.332 -25.844 -1.275 1 83.94 641 TRP A C 1
ATOM 5218 O O . TRP A 1 641 ? -2.488 -26.438 -2.344 1 83.94 641 TRP A O 1
ATOM 5228 N N . ALA A 1 642 ? -2.477 -24.562 -1.396 1 93.75 642 ALA A N 1
ATOM 5229 C CA . ALA A 1 642 ? -2.848 -23.594 -2.42 1 93.75 642 ALA A CA 1
ATOM 5230 C C . ALA A 1 642 ? -4.156 -23.984 -3.104 1 93.75 642 ALA A C 1
ATOM 5232 O O . ALA A 1 642 ? -4.16 -24.812 -4.02 1 93.75 642 ALA A O 1
ATOM 5233 N N . ILE A 1 643 ? -5.266 -23.5 -2.846 1 96.69 643 ILE A N 1
ATOM 5234 C CA . ILE A 1 643 ? -6.602 -23.844 -3.318 1 96.69 643 ILE A CA 1
ATOM 5235 C C . ILE A 1 643 ? -7.324 -22.578 -3.787 1 96.69 643 ILE A C 1
ATOM 5237 O O . ILE A 1 643 ? -7.441 -21.609 -3.037 1 96.69 643 ILE A O 1
ATOM 5241 N N . PRO A 1 644 ? -7.859 -22.562 -4.891 1 97.75 644 PRO A N 1
ATOM 5242 C CA . PRO A 1 644 ? -7.531 -23.469 -6 1 97.75 644 PRO A CA 1
ATOM 5243 C C . PRO A 1 644 ? -6.215 -23.094 -6.68 1 97.75 644 PRO A C 1
ATOM 5245 O O . PRO A 1 644 ? -5.668 -22.016 -6.441 1 97.75 644 PRO A O 1
ATOM 5248 N N . LEU A 1 645 ? -5.711 -23.984 -7.383 1 98.38 645 LEU A N 1
ATOM 5249 C CA . LEU A 1 645 ? -4.52 -23.703 -8.18 1 98.38 645 LEU A CA 1
ATOM 5250 C C . LEU A 1 645 ? -4.852 -23.672 -9.664 1 98.38 645 LEU A C 1
ATOM 5252 O O . LEU A 1 645 ? -5.453 -24.594 -10.195 1 98.38 645 LEU A O 1
ATOM 5256 N N . GLY A 1 646 ? -4.449 -22.578 -10.336 1 98.44 646 GLY A N 1
ATOM 5257 C CA . GLY A 1 646 ? -4.715 -22.422 -11.758 1 98.44 646 GLY A CA 1
ATOM 5258 C C . GLY A 1 646 ? -4.125 -23.516 -12.609 1 98.44 646 GLY A C 1
ATOM 5259 O O . GLY A 1 646 ? -4.766 -24 -13.555 1 98.44 646 GLY A O 1
ATOM 5260 N N . TRP A 1 647 ? -2.939 -23.938 -12.312 1 98 647 TRP A N 1
ATOM 5261 C CA . TRP A 1 647 ? -2.258 -25 -13.039 1 98 647 TRP A CA 1
ATOM 5262 C C . TRP A 1 647 ? -3.07 -26.281 -13.008 1 98 647 TRP A C 1
ATOM 5264 O O . TRP A 1 647 ? -3.291 -26.922 -14.039 1 98 647 TRP A O 1
ATOM 5274 N N . SER A 1 648 ? -3.549 -26.672 -11.875 1 98.44 648 SER A N 1
ATOM 5275 C CA . SER A 1 648 ? -4.383 -27.859 -11.727 1 98.44 648 SER A CA 1
ATOM 5276 C C . SER A 1 648 ? -5.66 -27.75 -12.555 1 98.44 648 SER A C 1
ATOM 5278 O O . SER A 1 648 ? -6.074 -28.703 -13.203 1 98.44 648 SER A O 1
ATOM 5280 N N . GLY A 1 649 ? -6.215 -26.547 -12.469 1 98.31 649 GLY A N 1
ATOM 5281 C CA . GLY A 1 649 ? -7.426 -26.297 -13.234 1 98.31 649 GLY A CA 1
ATOM 5282 C C . GLY A 1 649 ? -7.219 -26.422 -14.734 1 98.31 649 GLY A C 1
ATOM 5283 O O . GLY A 1 649 ? -8.07 -26.969 -15.438 1 98.31 649 GLY A O 1
ATOM 5284 N N . SER A 1 650 ? -6.16 -25.969 -15.227 1 98.56 650 SER A N 1
ATOM 5285 C CA . SER A 1 650 ? -5.879 -26.047 -16.656 1 98.56 650 SER A CA 1
ATOM 5286 C C . SER A 1 650 ? -5.617 -27.484 -17.094 1 98.56 650 SER A C 1
ATOM 5288 O O . SER A 1 650 ? -6.055 -27.906 -18.172 1 98.56 650 SER A O 1
ATOM 5290 N N . LEU A 1 651 ? -4.945 -28.219 -16.281 1 98.62 651 LEU A N 1
ATOM 5291 C CA . LEU A 1 651 ? -4.582 -29.594 -16.641 1 98.62 651 LEU A CA 1
ATOM 5292 C C . LEU A 1 651 ? -5.812 -30.5 -16.641 1 98.62 651 LEU A C 1
ATOM 5294 O O . LEU A 1 651 ? -5.898 -31.438 -17.438 1 98.62 651 LEU A O 1
ATOM 5298 N N . ILE A 1 652 ? -6.754 -30.234 -15.727 1 98.56 652 ILE A N 1
ATOM 5299 C CA . ILE A 1 652 ? -7.965 -31.047 -15.75 1 98.56 652 ILE A CA 1
ATOM 5300 C C . ILE A 1 652 ? -8.727 -30.797 -17.047 1 98.56 652 ILE A C 1
ATOM 5302 O O . ILE A 1 652 ? -9.312 -31.719 -17.625 1 98.56 652 ILE A O 1
ATOM 5306 N N . LEU A 1 653 ? -8.758 -29.578 -17.469 1 98.69 653 LEU A N 1
ATOM 5307 C CA . LEU A 1 653 ? -9.383 -29.266 -18.75 1 98.69 653 LEU A CA 1
ATOM 5308 C C . LEU A 1 653 ? -8.734 -30.047 -19.875 1 98.69 653 LEU A C 1
ATOM 5310 O O . LEU A 1 653 ? -9.422 -30.703 -20.656 1 98.69 653 LEU A O 1
ATOM 5314 N N . ASN A 1 654 ? -7.41 -30.016 -19.984 1 98.44 654 ASN A N 1
ATOM 5315 C CA . ASN A 1 654 ? -6.664 -30.703 -21.031 1 98.44 654 ASN A CA 1
ATOM 5316 C C . ASN A 1 654 ? -6.945 -32.219 -21.016 1 98.44 654 ASN A C 1
ATOM 5318 O O . ASN A 1 654 ? -7.156 -32.812 -22.062 1 98.44 654 ASN A O 1
ATOM 5322 N N . ASN A 1 655 ? -6.91 -32.781 -19.844 1 98.62 655 ASN A N 1
ATOM 5323 C CA . ASN A 1 655 ? -7.121 -34.219 -19.703 1 98.62 655 ASN A CA 1
ATOM 5324 C C . ASN A 1 655 ? -8.523 -34.625 -20.156 1 98.62 655 ASN A C 1
ATOM 5326 O O . ASN A 1 655 ? -8.695 -35.625 -20.859 1 98.62 655 ASN A O 1
ATOM 5330 N N . ILE A 1 656 ? -9.508 -33.844 -19.734 1 98.38 656 ILE A N 1
ATOM 5331 C CA . ILE A 1 656 ? -10.891 -34.156 -20.094 1 98.38 656 ILE A CA 1
ATOM 5332 C C . ILE A 1 656 ? -11.078 -34.031 -21.594 1 98.38 656 ILE A C 1
ATOM 5334 O O . ILE A 1 656 ? -11.734 -34.875 -22.219 1 98.38 656 ILE A O 1
ATOM 5338 N N . LEU A 1 657 ? -10.547 -33.031 -22.203 1 98 657 LEU A N 1
ATOM 5339 C CA . LEU A 1 657 ? -10.641 -32.844 -23.641 1 98 657 LEU A CA 1
ATOM 5340 C C . LEU A 1 657 ? -9.977 -34 -24.391 1 98 657 LEU A C 1
ATOM 5342 O O . LEU A 1 657 ? -10.492 -34.5 -25.391 1 98 657 LEU A O 1
ATOM 5346 N N . LEU A 1 658 ? -8.805 -34.469 -23.938 1 97.81 658 LEU A N 1
ATOM 5347 C CA . LEU A 1 658 ? -8.102 -35.594 -24.531 1 97.81 658 LEU A CA 1
ATOM 5348 C C . LEU A 1 658 ? -8.93 -36.875 -24.422 1 97.81 658 LEU A C 1
ATOM 5350 O O . LEU A 1 658 ? -9.023 -37.656 -25.359 1 97.81 658 LEU A O 1
ATOM 5354 N N . LEU A 1 659 ? -9.477 -37.094 -23.219 1 97.31 659 LEU A N 1
ATOM 5355 C CA . LEU A 1 659 ? -10.312 -38.25 -23.016 1 97.31 659 LEU A CA 1
ATOM 5356 C C . LEU A 1 659 ? -11.523 -38.219 -23.938 1 97.31 659 LEU A C 1
ATOM 5358 O O . LEU A 1 659 ? -11.93 -39.281 -24.469 1 97.31 659 LEU A O 1
ATOM 5362 N N . ASP A 1 660 ? -12.117 -37.094 -24.062 1 96.5 660 ASP A N 1
ATOM 5363 C CA . ASP A 1 660 ? -13.25 -36.938 -24.984 1 96.5 660 ASP A CA 1
ATOM 5364 C C . ASP A 1 660 ? -12.859 -37.344 -26.406 1 96.5 660 ASP A C 1
ATOM 5366 O O . ASP A 1 660 ? -13.625 -38.031 -27.078 1 96.5 660 ASP A O 1
ATOM 5370 N N . LYS A 1 661 ? -11.703 -36.938 -26.859 1 95.31 661 LYS A N 1
ATOM 5371 C CA . LYS A 1 661 ? -11.219 -37.312 -28.188 1 95.31 661 LYS A CA 1
ATOM 5372 C C . LYS A 1 661 ? -11.055 -38.812 -28.312 1 95.31 661 LYS A C 1
ATOM 5374 O O . LYS A 1 661 ? -11.406 -39.406 -29.344 1 95.31 661 LYS A O 1
ATOM 5379 N N . ILE A 1 662 ? -10.508 -39.406 -27.297 1 94.88 662 ILE A N 1
ATOM 5380 C CA . ILE A 1 662 ? -10.289 -40.844 -27.297 1 94.88 662 ILE A CA 1
ATOM 5381 C C . ILE A 1 662 ? -11.633 -41.594 -27.375 1 94.88 662 ILE A C 1
ATOM 5383 O O . ILE A 1 662 ? -11.797 -42.5 -28.156 1 94.88 662 ILE A O 1
ATOM 5387 N N . CYS A 1 663 ? -12.539 -41.125 -26.547 1 92.88 663 CYS A N 1
ATOM 5388 C CA . CYS A 1 663 ? -13.852 -41.75 -26.484 1 92.88 663 CYS A CA 1
ATOM 5389 C C . CYS A 1 663 ? -14.602 -41.594 -27.797 1 92.88 663 CYS A C 1
ATOM 5391 O O . CYS A 1 663 ? -15.273 -42.5 -28.266 1 92.88 663 CYS A O 1
ATOM 5393 N N . ARG A 1 664 ? -14.539 -40.469 -28.406 1 91.25 664 ARG A N 1
ATOM 5394 C CA . ARG A 1 664 ? -15.211 -40.219 -29.672 1 91.25 664 ARG A CA 1
ATOM 5395 C C . ARG A 1 664 ? -14.633 -41.094 -30.781 1 91.25 664 ARG A C 1
ATOM 5397 O O . ARG A 1 664 ? -15.359 -41.594 -31.656 1 91.25 664 ARG A O 1
ATOM 5404 N N . ARG A 1 665 ? -13.406 -41.219 -30.781 1 88.38 665 ARG A N 1
ATOM 5405 C CA . ARG A 1 665 ? -12.75 -42.062 -31.766 1 88.38 665 ARG A CA 1
ATOM 5406 C C . ARG A 1 665 ? -13.156 -43.531 -31.609 1 88.38 665 ARG A C 1
ATOM 5408 O O . ARG A 1 665 ? -13.375 -44.25 -32.594 1 88.38 665 ARG A O 1
ATOM 5415 N N . LYS A 1 666 ? -13.164 -44 -30.469 1 83.81 666 LYS A N 1
ATOM 5416 C CA . LYS A 1 666 ? -13.578 -45.375 -30.188 1 83.81 666 LYS A CA 1
ATOM 5417 C C . LYS A 1 666 ? -15.023 -45.594 -30.625 1 83.81 666 LYS A C 1
ATOM 5419 O O . LYS A 1 666 ? -15.344 -46.656 -31.156 1 83.81 666 LYS A O 1
ATOM 5424 N N . ALA A 1 667 ? -15.883 -44.625 -30.344 1 82.38 667 ALA A N 1
ATOM 5425 C CA . ALA A 1 667 ? -17.281 -44.719 -30.734 1 82.38 667 ALA A CA 1
ATOM 5426 C C . ALA A 1 667 ? -17.453 -44.656 -32.25 1 82.38 667 ALA A C 1
ATOM 5428 O O . ALA A 1 667 ? -18.312 -45.344 -32.812 1 82.38 667 ALA A O 1
ATOM 5429 N N . GLY A 1 668 ? -16.719 -43.781 -32.906 1 74.06 668 GLY A N 1
ATOM 5430 C CA . GLY A 1 668 ? -16.734 -43.719 -34.344 1 74.06 668 GLY A CA 1
ATOM 5431 C C . GLY A 1 668 ? -16.297 -45.031 -35 1 74.06 668 GLY A C 1
ATOM 5432 O O . GLY A 1 668 ? -16.891 -45.469 -35.969 1 74.06 668 GLY A O 1
ATOM 5433 N N . ASN A 1 669 ? -15.32 -45.719 -34.469 1 65.5 669 ASN A N 1
ATOM 5434 C CA . ASN A 1 669 ? -14.82 -47 -34.969 1 65.5 669 ASN A CA 1
ATOM 5435 C C . ASN A 1 669 ? -15.828 -48.125 -34.75 1 65.5 669 ASN A C 1
ATOM 5437 O O . ASN A 1 669 ? -15.914 -49.031 -35.562 1 65.5 669 ASN A O 1
ATOM 5441 N N . ARG A 1 670 ? -16.547 -48 -33.719 1 61.94 670 ARG A N 1
ATOM 5442 C CA . ARG A 1 670 ? -17.562 -49 -33.438 1 61.94 670 ARG A CA 1
ATOM 5443 C C . ARG A 1 670 ? -18.719 -48.906 -34.438 1 61.94 670 ARG A C 1
ATOM 5445 O O . ARG A 1 670 ? -19.328 -49.906 -34.781 1 61.94 670 ARG A O 1
ATOM 5452 N N . GLN A 1 671 ? -19.031 -47.656 -34.781 1 54.38 671 GLN A N 1
ATOM 5453 C CA . GLN A 1 671 ? -20.094 -47.5 -35.781 1 54.38 671 GLN A CA 1
ATOM 5454 C C . GLN A 1 671 ? -19.641 -48.031 -37.156 1 54.38 671 GLN A C 1
ATOM 5456 O O . GLN A 1 671 ? -20.453 -48.5 -37.938 1 54.38 671 GLN A O 1
ATOM 5461 N N . GLU A 1 672 ? -18.375 -47.938 -37.438 1 49.97 672 GLU A N 1
ATOM 5462 C CA . GLU A 1 672 ? -17.859 -48.438 -38.719 1 49.97 672 GLU A CA 1
ATOM 5463 C C . GLU A 1 672 ? -17.641 -49.938 -38.688 1 49.97 672 GLU A C 1
ATOM 5465 O O . GLU A 1 672 ? -17.688 -50.594 -39.719 1 49.97 672 GLU A O 1
ATOM 5470 N N . SER A 1 673 ? -17.469 -50.531 -37.594 1 39.94 673 SER A N 1
ATOM 5471 C CA . SER A 1 673 ? -17.312 -51.969 -37.531 1 39.94 673 SER A CA 1
ATOM 5472 C C . SER A 1 673 ? -18.672 -52.656 -37.406 1 39.94 673 SER A C 1
ATOM 5474 O O . SER A 1 673 ? -18.859 -53.781 -37.938 1 39.94 673 SER A O 1
ATOM 5476 N N . MET B 1 1 ? 7.895 3.002 20.203 1 61 1 MET B N 1
ATOM 5477 C CA . MET B 1 1 ? 8.273 4.309 20.719 1 61 1 MET B CA 1
ATOM 5478 C C . MET B 1 1 ? 8.352 5.344 19.594 1 61 1 MET B C 1
ATOM 5480 O O . MET B 1 1 ? 8.898 5.062 18.531 1 61 1 MET B O 1
ATOM 5484 N N . ILE B 1 2 ? 7.719 6.422 19.781 1 81.06 2 ILE B N 1
ATOM 5485 C CA . ILE B 1 2 ? 7.676 7.5 18.797 1 81.06 2 ILE B CA 1
ATOM 5486 C C . ILE B 1 2 ? 9.008 8.242 18.781 1 81.06 2 ILE B C 1
ATOM 5488 O O . ILE B 1 2 ? 9.539 8.586 19.844 1 81.06 2 ILE B O 1
ATOM 5492 N N . LYS B 1 3 ? 9.617 8.328 17.656 1 84.38 3 LYS B N 1
ATOM 5493 C CA . LYS B 1 3 ? 10.867 9.055 17.469 1 84.38 3 LYS B CA 1
ATOM 5494 C C . LYS B 1 3 ? 10.633 10.344 16.688 1 84.38 3 LYS B C 1
ATOM 5496 O O . LYS B 1 3 ? 10.016 10.32 15.617 1 84.38 3 LYS B O 1
ATOM 5501 N N . GLN B 1 4 ? 11.109 11.406 17.328 1 91.75 4 GLN B N 1
ATOM 5502 C CA . GLN B 1 4 ? 11.039 12.68 16.625 1 91.75 4 GLN B CA 1
ATOM 5503 C C . GLN B 1 4 ? 12.367 13.023 15.969 1 91.75 4 GLN B C 1
ATOM 5505 O O . GLN B 1 4 ? 13.438 12.781 16.531 1 91.75 4 GLN B O 1
ATOM 5510 N N . PRO B 1 5 ? 12.305 13.562 14.797 1 96.31 5 PRO B N 1
ATOM 5511 C CA . PRO B 1 5 ? 13.555 13.906 14.125 1 96.31 5 PRO B CA 1
ATOM 5512 C C . PRO B 1 5 ? 14.195 15.18 14.688 1 96.31 5 PRO B C 1
ATOM 5514 O O . PRO B 1 5 ? 13.508 16.016 15.289 1 96.31 5 PRO B O 1
ATOM 5517 N N . ASN B 1 6 ? 15.477 15.258 14.531 1 97.56 6 ASN B N 1
ATOM 5518 C CA . ASN B 1 6 ? 16.219 16.469 14.852 1 97.56 6 ASN B CA 1
ATOM 5519 C C . ASN B 1 6 ? 16.516 17.297 13.602 1 97.56 6 ASN B C 1
ATOM 5521 O O . ASN B 1 6 ? 16.734 18.5 13.68 1 97.56 6 ASN B O 1
ATOM 5525 N N . VAL B 1 7 ? 16.562 16.594 12.453 1 98.25 7 VAL B N 1
ATOM 5526 C CA . VAL B 1 7 ? 16.766 17.25 11.164 1 98.25 7 VAL B CA 1
ATOM 5527 C C . VAL B 1 7 ? 15.914 16.562 10.102 1 98.25 7 VAL B C 1
ATOM 5529 O O . VAL B 1 7 ? 15.523 15.398 10.266 1 98.25 7 VAL B O 1
ATOM 5532 N N . ILE B 1 8 ? 15.602 17.281 9.055 1 98.69 8 ILE B N 1
ATOM 5533 C CA . ILE B 1 8 ? 15.047 16.719 7.836 1 98.69 8 ILE B CA 1
ATOM 5534 C C . ILE B 1 8 ? 15.859 17.172 6.633 1 98.69 8 ILE B C 1
ATOM 5536 O O . ILE B 1 8 ? 16.422 18.281 6.645 1 98.69 8 ILE B O 1
ATOM 5540 N N . LEU B 1 9 ? 16.031 16.422 5.664 1 98.62 9 LEU B N 1
ATOM 5541 C CA . LEU B 1 9 ? 16.656 16.781 4.395 1 98.62 9 LEU B CA 1
ATOM 5542 C C . LEU B 1 9 ? 15.984 16.047 3.236 1 98.62 9 LEU B C 1
ATOM 5544 O O . LEU B 1 9 ? 15.156 15.164 3.455 1 98.62 9 LEU B O 1
ATOM 5548 N N . GLY B 1 10 ? 16.266 16.562 2.064 1 98.69 10 GLY B N 1
ATOM 5549 C CA . GLY B 1 10 ? 15.578 15.977 0.925 1 98.69 10 GLY B CA 1
ATOM 5550 C C . GLY B 1 10 ? 15.625 16.859 -0.31 1 98.69 10 GLY B C 1
ATOM 5551 O O . GLY B 1 10 ? 16.484 17.734 -0.426 1 98.69 10 GLY B O 1
ATOM 5552 N N . ASN B 1 11 ? 14.852 16.516 -1.27 1 98.44 11 ASN B N 1
ATOM 5553 C CA . ASN B 1 11 ? 14.57 17.25 -2.494 1 98.44 11 ASN B CA 1
ATOM 5554 C C . ASN B 1 11 ? 13.109 17.109 -2.91 1 98.44 11 ASN B C 1
ATOM 5556 O O . ASN B 1 11 ? 12.234 16.938 -2.064 1 98.44 11 ASN B O 1
ATOM 5560 N N . ASP B 1 12 ? 12.797 17.25 -4.16 1 97.19 12 ASP B N 1
ATOM 5561 C CA . ASP B 1 12 ? 11.414 17.266 -4.629 1 97.19 12 ASP B CA 1
ATOM 5562 C C . ASP B 1 12 ? 10.766 15.898 -4.477 1 97.19 12 ASP B C 1
ATOM 5564 O O . ASP B 1 12 ? 9.547 15.797 -4.305 1 97.19 12 ASP B O 1
ATOM 5568 N N . ASP B 1 13 ? 11.641 14.844 -4.473 1 97.06 13 ASP B N 1
ATOM 5569 C CA . ASP B 1 13 ? 11.078 13.5 -4.555 1 97.06 13 ASP B CA 1
ATOM 5570 C C . ASP B 1 13 ? 11.383 12.695 -3.293 1 97.06 13 ASP B C 1
ATOM 5572 O O . ASP B 1 13 ? 10.797 11.633 -3.07 1 97.06 13 ASP B O 1
ATOM 5576 N N . LEU B 1 14 ? 12.273 13.18 -2.471 1 98.56 14 LEU B N 1
ATOM 5577 C CA . LEU B 1 14 ? 12.734 12.414 -1.317 1 98.56 14 LEU B CA 1
ATOM 5578 C C . LEU B 1 14 ? 12.727 13.273 -0.057 1 98.56 14 LEU B C 1
ATOM 5580 O O . LEU B 1 14 ? 13.219 14.398 -0.068 1 98.56 14 LEU B O 1
ATOM 5584 N N . LEU B 1 15 ? 12.109 12.781 1.015 1 98.75 15 LEU B N 1
ATOM 5585 C CA . LEU B 1 15 ? 12.156 13.391 2.338 1 98.75 15 LEU B CA 1
ATOM 5586 C C . LEU B 1 15 ? 12.766 12.43 3.357 1 98.75 15 LEU B C 1
ATOM 5588 O O . LEU B 1 15 ? 12.266 11.312 3.539 1 98.75 15 LEU B O 1
ATOM 5592 N N . VAL B 1 16 ? 13.828 12.82 3.977 1 98.81 16 VAL B N 1
ATOM 5593 C CA . VAL B 1 16 ? 14.523 12.008 4.973 1 98.81 16 VAL B CA 1
ATOM 5594 C C . VAL B 1 16 ? 14.438 12.688 6.34 1 98.81 16 VAL B C 1
ATOM 5596 O O . VAL B 1 16 ? 14.625 13.898 6.449 1 98.81 16 VAL B O 1
ATOM 5599 N N . THR B 1 17 ? 14.109 11.969 7.344 1 98.38 17 THR B N 1
ATOM 5600 C CA . THR B 1 17 ? 14.148 12.453 8.719 1 98.38 17 THR B CA 1
ATOM 5601 C C . THR B 1 17 ? 15.195 11.703 9.531 1 98.38 17 THR B C 1
ATOM 5603 O O . THR B 1 17 ? 15.375 10.492 9.352 1 98.38 17 THR B O 1
ATOM 5606 N N . MET B 1 18 ? 15.953 12.438 10.375 1 98.19 18 MET B N 1
ATOM 5607 C CA . MET B 1 18 ? 17.047 11.828 11.117 1 98.19 18 MET B CA 1
ATOM 5608 C C . MET B 1 18 ? 16.984 12.211 12.594 1 98.19 18 MET B C 1
ATOM 5610 O O . MET B 1 18 ? 16.516 13.289 12.938 1 98.19 18 MET B O 1
ATOM 5614 N N . GLY B 1 19 ? 17.5 11.305 13.352 1 97.19 19 GLY B N 1
ATOM 5615 C CA . GLY B 1 19 ? 17.719 11.625 14.758 1 97.19 19 GLY B CA 1
ATOM 5616 C C . GLY B 1 19 ? 18.984 12.414 15.008 1 97.19 19 GLY B C 1
ATOM 5617 O O . GLY B 1 19 ? 19.719 12.727 14.07 1 97.19 19 GLY B O 1
ATOM 5618 N N . LYS B 1 20 ? 19.297 12.672 16.234 1 96.81 20 LYS B N 1
ATOM 5619 C CA . LYS B 1 20 ? 20.375 13.547 16.641 1 96.81 20 LYS B CA 1
ATOM 5620 C C . LYS B 1 20 ? 21.734 12.93 16.328 1 96.81 20 LYS B C 1
ATOM 5622 O O . LYS B 1 20 ? 22.75 13.641 16.25 1 96.81 20 LYS B O 1
ATOM 5627 N N . LYS B 1 21 ? 21.719 11.664 16.156 1 97.75 21 LYS B N 1
ATOM 5628 C CA . LYS B 1 21 ? 23 11 15.977 1 97.75 21 LYS B CA 1
ATOM 5629 C C . LYS B 1 21 ? 23.141 10.461 14.555 1 97.75 21 LYS B C 1
ATOM 5631 O O . LYS B 1 21 ? 24 9.617 14.289 1 97.75 21 LYS B O 1
ATOM 5636 N N . GLY B 1 22 ? 22.234 10.844 13.727 1 97.75 22 GLY B N 1
ATOM 5637 C CA . GLY B 1 22 ? 22.391 10.57 12.305 1 97.75 22 GLY B CA 1
ATOM 5638 C C . GLY B 1 22 ? 21.641 9.32 11.867 1 97.75 22 GLY B C 1
ATOM 5639 O O . GLY B 1 22 ? 21.656 8.969 10.688 1 97.75 22 GLY B O 1
ATOM 5640 N N . GLU B 1 23 ? 20.984 8.625 12.758 1 98.12 23 GLU B N 1
ATOM 5641 C CA . GLU B 1 23 ? 20.156 7.488 12.344 1 98.12 23 GLU B CA 1
ATOM 5642 C C . GLU B 1 23 ? 18.953 7.945 11.539 1 98.12 23 GLU B C 1
ATOM 5644 O O . GLU B 1 23 ? 18.359 8.984 11.828 1 98.12 23 GLU B O 1
ATOM 5649 N N . ILE B 1 24 ? 18.594 7.219 10.5 1 98.25 24 ILE B N 1
ATOM 5650 C CA . ILE B 1 24 ? 17.453 7.559 9.664 1 98.25 24 ILE B CA 1
ATOM 5651 C C . ILE B 1 24 ? 16.156 7.051 10.305 1 98.25 24 ILE B C 1
ATOM 5653 O O . ILE B 1 24 ? 16.047 5.871 10.641 1 98.25 24 ILE B O 1
ATOM 5657 N N . ILE B 1 25 ? 15.211 7.938 10.43 1 96.25 25 ILE B N 1
ATOM 5658 C CA . ILE B 1 25 ? 13.914 7.625 11.031 1 96.25 25 ILE B CA 1
ATOM 5659 C C . ILE B 1 25 ? 12.859 7.484 9.938 1 96.25 25 ILE B C 1
ATOM 5661 O O . ILE B 1 25 ? 11.953 6.652 10.047 1 96.25 25 ILE B O 1
ATOM 5665 N N . GLY B 1 26 ? 12.969 8.289 9.031 1 97.06 26 GLY B N 1
ATOM 5666 C CA . GLY B 1 26 ? 12.039 8.266 7.914 1 97.06 26 GLY B CA 1
ATOM 5667 C C . GLY B 1 26 ? 12.727 8.414 6.566 1 97.06 26 GLY B C 1
ATOM 5668 O O . GLY B 1 26 ? 13.727 9.125 6.453 1 97.06 26 GLY B O 1
ATOM 5669 N N . PHE B 1 27 ? 12.242 7.805 5.578 1 98.5 27 PHE B N 1
ATOM 5670 C CA . PHE B 1 27 ? 12.656 7.832 4.18 1 98.5 27 PHE B CA 1
ATOM 5671 C C . PHE B 1 27 ? 11.445 7.766 3.258 1 98.5 27 PHE B C 1
ATOM 5673 O O . PHE B 1 27 ? 11.016 6.68 2.859 1 98.5 27 PHE B O 1
ATOM 5680 N N . PHE B 1 28 ? 10.914 8.945 2.887 1 98.44 28 PHE B N 1
ATOM 5681 C CA . PHE B 1 28 ? 9.656 9.031 2.146 1 98.44 28 PHE B CA 1
ATOM 5682 C C . PHE B 1 28 ? 9.922 9.227 0.657 1 98.44 28 PHE B C 1
ATOM 5684 O O . PHE B 1 28 ? 10.609 10.172 0.26 1 98.44 28 PHE B O 1
ATOM 5691 N N . TYR B 1 29 ? 9.391 8.391 -0.161 1 98.31 29 TYR B N 1
ATOM 5692 C CA . TYR B 1 29 ? 9.508 8.43 -1.613 1 98.31 29 TYR B CA 1
ATOM 5693 C C . TYR B 1 29 ? 8.305 7.773 -2.279 1 98.31 29 TYR B C 1
ATOM 5695 O O . TYR B 1 29 ? 7.82 6.734 -1.816 1 98.31 29 TYR B O 1
ATOM 5703 N N . PRO B 1 30 ? 7.781 8.312 -3.357 1 97.31 30 PRO B N 1
ATOM 5704 C CA . PRO B 1 30 ? 8.18 9.562 -4.004 1 97.31 30 PRO B CA 1
ATOM 5705 C C . PRO B 1 30 ? 7.508 10.789 -3.375 1 97.31 30 PRO B C 1
ATOM 5707 O O . PRO B 1 30 ? 7.906 11.922 -3.648 1 97.31 30 PRO B O 1
ATOM 5710 N N . ARG B 1 31 ? 6.449 10.594 -2.504 1 96.5 31 ARG B N 1
ATOM 5711 C CA . ARG B 1 31 ? 5.773 11.703 -1.836 1 96.5 31 ARG B CA 1
ATOM 5712 C C . ARG B 1 31 ? 6.281 11.875 -0.408 1 96.5 31 ARG B C 1
ATOM 5714 O O . ARG B 1 31 ? 7.223 11.195 0.007 1 96.5 31 ARG B O 1
ATOM 5721 N N . ARG B 1 32 ? 5.703 12.836 0.266 1 97.44 32 ARG B N 1
ATOM 5722 C CA . ARG B 1 32 ? 6.102 13.102 1.644 1 97.44 32 ARG B CA 1
ATOM 5723 C C . ARG B 1 32 ? 5.227 12.336 2.627 1 97.44 32 ARG B C 1
ATOM 5725 O O . ARG B 1 32 ? 5.582 12.188 3.799 1 97.44 32 ARG B O 1
ATOM 5732 N N . ASP B 1 33 ? 4.129 11.867 2.088 1 96.94 33 ASP B N 1
ATOM 5733 C CA . ASP B 1 33 ? 3.145 11.266 2.982 1 96.94 33 ASP B CA 1
ATOM 5734 C C . ASP B 1 33 ? 3.084 9.75 2.795 1 96.94 33 ASP B C 1
ATOM 5736 O O . ASP B 1 33 ? 2.543 9.031 3.641 1 96.94 33 ASP B O 1
ATOM 5740 N N . HIS B 1 34 ? 3.443 9.219 1.712 1 95.12 34 HIS B N 1
ATOM 5741 C CA . HIS B 1 34 ? 3.494 7.805 1.356 1 95.12 34 HIS B CA 1
ATOM 5742 C C . HIS B 1 34 ? 4.348 7.582 0.113 1 95.12 34 HIS B C 1
ATOM 5744 O O . HIS B 1 34 ? 4.246 8.336 -0.859 1 95.12 34 HIS B O 1
ATOM 5750 N N . ALA B 1 35 ? 5.352 6.602 0.212 1 96.5 35 ALA B N 1
ATOM 5751 C CA . ALA B 1 35 ? 5.48 5.578 1.246 1 96.5 35 ALA B CA 1
ATOM 5752 C C . ALA B 1 35 ? 6.688 5.848 2.137 1 96.5 35 ALA B C 1
ATOM 5754 O O . ALA B 1 35 ? 7.66 6.469 1.702 1 96.5 35 ALA B O 1
ATOM 5755 N N . GLN B 1 36 ? 6.57 5.508 3.385 1 97 36 GLN B N 1
ATOM 5756 C CA . GLN B 1 36 ? 7.68 5.488 4.336 1 97 36 GLN B CA 1
ATOM 5757 C C . GLN B 1 36 ? 8.438 4.164 4.273 1 97 36 GLN B C 1
ATOM 5759 O O . GLN B 1 36 ? 7.906 3.123 4.664 1 97 36 GLN B O 1
ATOM 5764 N N . HIS B 1 37 ? 9.719 4.141 3.861 1 98.31 37 HIS B N 1
ATOM 5765 C CA . HIS B 1 37 ? 10.383 2.92 3.42 1 98.31 37 HIS B CA 1
ATOM 5766 C C . HIS B 1 37 ? 11.328 2.387 4.492 1 98.31 37 HIS B C 1
ATOM 5768 O O . HIS B 1 37 ? 11.984 1.363 4.293 1 98.31 37 HIS B O 1
ATOM 5774 N N . VAL B 1 38 ? 11.453 3.023 5.691 1 97.25 38 VAL B N 1
ATOM 5775 C CA . VAL B 1 38 ? 12.484 2.605 6.637 1 97.25 38 VAL B CA 1
ATOM 5776 C C . VAL B 1 38 ? 11.859 2.375 8.008 1 97.25 38 VAL B C 1
ATOM 5778 O O . VAL B 1 38 ? 11.062 3.188 8.484 1 97.25 38 VAL B O 1
ATOM 5781 N N . GLU B 1 39 ? 12.172 1.28 8.562 1 95.31 39 GLU B N 1
ATOM 5782 C CA . GLU B 1 39 ? 11.891 1.033 9.977 1 95.31 39 GLU B CA 1
ATOM 5783 C C . GLU B 1 39 ? 13.102 1.376 10.844 1 95.31 39 GLU B C 1
ATOM 5785 O O . GLU B 1 39 ? 12.953 1.975 11.914 1 95.31 39 GLU B O 1
ATOM 5790 N N . GLU B 1 40 ? 14.281 0.979 10.375 1 95.88 40 GLU B N 1
ATOM 5791 C CA . GLU B 1 40 ? 15.555 1.272 11.023 1 95.88 40 GLU B CA 1
ATOM 5792 C C . GLU B 1 40 ? 16.672 1.394 10 1 95.88 40 GLU B C 1
ATOM 5794 O O . GLU B 1 40 ? 16.734 0.632 9.031 1 95.88 40 GLU B O 1
ATOM 5799 N N . SER B 1 41 ? 17.531 2.27 10.133 1 98 41 SER B N 1
ATOM 5800 C CA . SER B 1 41 ? 18.688 2.498 9.281 1 98 41 SER B CA 1
ATOM 5801 C C . SER B 1 41 ? 19.797 3.229 10.039 1 98 41 SER B C 1
ATOM 5803 O O . SER B 1 41 ? 19.656 4.41 10.367 1 98 41 SER B O 1
ATOM 5805 N N . VAL B 1 42 ? 20.859 2.479 10.359 1 98.31 42 VAL B N 1
ATOM 5806 C CA . VAL B 1 42 ? 21.828 3.01 11.312 1 98.31 42 VAL B CA 1
ATOM 5807 C C . VAL B 1 42 ? 23.188 2.359 11.078 1 98.31 42 VAL B C 1
ATOM 5809 O O . VAL B 1 42 ? 23.266 1.184 10.719 1 98.31 42 VAL B O 1
ATOM 5812 N N . ALA B 1 43 ? 24.234 3.129 11.305 1 98.44 43 ALA B N 1
ATOM 5813 C CA . ALA B 1 43 ? 25.609 2.613 11.219 1 98.44 43 ALA B CA 1
ATOM 5814 C C . ALA B 1 43 ? 26.047 2.027 12.562 1 98.44 43 ALA B C 1
ATOM 5816 O O . ALA B 1 43 ? 25.484 2.357 13.609 1 98.44 43 ALA B O 1
ATOM 5817 N N . CYS B 1 44 ? 27.031 1.144 12.508 1 97.81 44 CYS B N 1
ATOM 5818 C CA . CYS B 1 44 ? 27.641 0.61 13.719 1 97.81 44 CYS B CA 1
ATOM 5819 C C . CYS B 1 44 ? 29.078 0.206 13.461 1 97.81 44 CYS B C 1
ATOM 5821 O O . CYS B 1 44 ? 29.5 0.031 12.312 1 97.81 44 CYS B O 1
ATOM 5823 N N . ILE B 1 45 ? 29.828 0.152 14.531 1 97.62 45 ILE B N 1
ATOM 5824 C CA . ILE B 1 45 ? 31.234 -0.244 14.5 1 97.62 45 ILE B CA 1
ATOM 5825 C C . ILE B 1 45 ? 31.438 -1.5 15.344 1 97.62 45 ILE B C 1
ATOM 5827 O O . ILE B 1 45 ? 31.062 -1.535 16.516 1 97.62 45 ILE B O 1
ATOM 5831 N N . HIS B 1 46 ? 31.984 -2.488 14.734 1 97.88 46 HIS B N 1
ATOM 5832 C CA . HIS B 1 46 ? 32.5 -3.619 15.508 1 97.88 46 HIS B CA 1
ATOM 5833 C C . HIS B 1 46 ? 33.969 -3.424 15.875 1 97.88 46 HIS B C 1
ATOM 5835 O O . HIS B 1 46 ? 34.812 -3.398 14.992 1 97.88 46 HIS B O 1
ATOM 5841 N N . THR B 1 47 ? 34.344 -3.422 17.125 1 95.88 47 THR B N 1
ATOM 5842 C CA . THR B 1 47 ? 35.656 -3.049 17.578 1 95.88 47 THR B CA 1
ATOM 5843 C C . THR B 1 47 ? 36.594 -4.266 17.625 1 95.88 47 THR B C 1
ATOM 5845 O O . THR B 1 47 ? 37.719 -4.176 18.109 1 95.88 47 THR B O 1
ATOM 5848 N N . GLY B 1 48 ? 36.156 -5.285 17.156 1 93.62 48 GLY B N 1
ATOM 5849 C CA . GLY B 1 48 ? 36.844 -6.551 17.359 1 93.62 48 GLY B CA 1
ATOM 5850 C C . GLY B 1 48 ? 36.312 -7.32 18.562 1 93.62 48 GLY B C 1
ATOM 5851 O O . GLY B 1 48 ? 36.406 -8.547 18.609 1 93.62 48 GLY B O 1
ATOM 5852 N N . GLU B 1 49 ? 35.75 -6.582 19.5 1 92.75 49 GLU B N 1
ATOM 5853 C CA . GLU B 1 49 ? 35.25 -7.195 20.734 1 92.75 49 GLU B CA 1
ATOM 5854 C C . GLU B 1 49 ? 33.75 -7.113 20.812 1 92.75 49 GLU B C 1
ATOM 5856 O O . GLU B 1 49 ? 33.094 -8.062 21.25 1 92.75 49 GLU B O 1
ATOM 5861 N N . ARG B 1 50 ? 33.281 -6.016 20.422 1 94.88 50 ARG B N 1
ATOM 5862 C CA . ARG B 1 50 ? 31.844 -5.828 20.531 1 94.88 50 ARG B CA 1
ATOM 5863 C C . ARG B 1 50 ? 31.328 -4.883 19.438 1 94.88 50 ARG B C 1
ATOM 5865 O O . ARG B 1 50 ? 32.125 -4.188 18.797 1 94.88 50 ARG B O 1
ATOM 5872 N N . LEU B 1 51 ? 29.984 -4.863 19.344 1 96.62 51 LEU B N 1
ATOM 5873 C CA . LEU B 1 51 ? 29.312 -4 18.391 1 96.62 51 LEU B CA 1
ATOM 5874 C C . LEU B 1 51 ? 28.859 -2.701 19.047 1 96.62 51 LEU B C 1
ATOM 5876 O O . LEU B 1 51 ? 28.219 -2.727 20.094 1 96.62 51 LEU B O 1
ATOM 5880 N N . LEU B 1 52 ? 29.203 -1.561 18.484 1 97.12 52 LEU B N 1
ATOM 5881 C CA . LEU B 1 52 ? 28.797 -0.24 18.953 1 97.12 52 LEU B CA 1
ATOM 5882 C C . LEU B 1 52 ? 27.828 0.41 17.969 1 97.12 52 LEU B C 1
ATOM 5884 O O . LEU B 1 52 ? 28.25 0.906 16.922 1 97.12 52 LEU B O 1
ATOM 5888 N N . TRP B 1 53 ? 26.625 0.461 18.344 1 97.88 53 TRP B N 1
ATOM 5889 C CA . TRP B 1 53 ? 25.656 1.187 17.516 1 97.88 53 TRP B CA 1
ATOM 5890 C C . TRP B 1 53 ? 25.844 2.693 17.656 1 97.88 53 TRP B C 1
ATOM 5892 O O . TRP B 1 53 ? 26 3.209 18.766 1 97.88 53 TRP B O 1
ATOM 5902 N N . THR B 1 54 ? 25.766 3.434 16.578 1 97.75 54 THR B N 1
ATOM 5903 C CA . THR B 1 54 ? 26.094 4.855 16.609 1 97.75 54 THR B CA 1
ATOM 5904 C C . THR B 1 54 ? 24.969 5.648 17.281 1 97.75 54 THR B C 1
ATOM 5906 O O . THR B 1 54 ? 25.172 6.801 17.672 1 97.75 54 THR B O 1
ATOM 5909 N N . ASN B 1 55 ? 23.797 5.102 17.344 1 95.94 55 ASN B N 1
ATOM 5910 C CA . ASN B 1 55 ? 22.672 5.82 17.938 1 95.94 55 ASN B CA 1
ATOM 5911 C C . ASN B 1 55 ? 22.5 5.465 19.406 1 95.94 55 ASN B C 1
ATOM 5913 O O . ASN B 1 55 ? 21.5 5.812 20.031 1 95.94 55 ASN B O 1
ATOM 5917 N N . ASP B 1 56 ? 23.453 4.789 19.953 1 95.62 56 ASP B N 1
ATOM 5918 C CA . ASP B 1 56 ? 23.406 4.414 21.359 1 95.62 56 ASP B CA 1
ATOM 5919 C C . ASP B 1 56 ? 23.688 5.621 22.266 1 95.62 56 ASP B C 1
ATOM 5921 O O . ASP B 1 56 ? 24.281 6.609 21.812 1 95.62 56 ASP B O 1
ATOM 5925 N N . ASN B 1 57 ? 23.391 5.48 23.531 1 94.62 57 ASN B N 1
ATOM 5926 C CA . ASN B 1 57 ? 23.531 6.566 24.5 1 94.62 57 ASN B CA 1
ATOM 5927 C C . ASN B 1 57 ? 25 6.805 24.859 1 94.62 57 ASN B C 1
ATOM 5929 O O . ASN B 1 57 ? 25.328 7.848 25.422 1 94.62 57 ASN B O 1
ATOM 5933 N N . GLU B 1 58 ? 25.797 5.941 24.5 1 94.88 58 GLU B N 1
ATOM 5934 C CA . GLU B 1 58 ? 27.219 6.082 24.812 1 94.88 58 GLU B CA 1
ATOM 5935 C C . GLU B 1 58 ? 27.875 7.156 23.938 1 94.88 58 GLU B C 1
ATOM 5937 O O . GLU B 1 58 ? 28.969 7.617 24.25 1 94.88 58 GLU B O 1
ATOM 5942 N N . TRP B 1 59 ? 27.25 7.484 22.922 1 97.19 59 TRP B N 1
ATOM 5943 C CA . TRP B 1 59 ? 27.797 8.469 22 1 97.19 59 TRP B CA 1
ATOM 5944 C C . TRP B 1 59 ? 27.297 9.867 22.328 1 97.19 59 TRP B C 1
ATOM 5946 O O . TRP B 1 59 ? 26.125 10.047 22.672 1 97.19 59 TRP B O 1
ATOM 5956 N N . HIS B 1 60 ? 28.156 10.828 22.25 1 96.88 60 HIS B N 1
ATOM 5957 C CA . HIS B 1 60 ? 27.781 12.234 22.266 1 96.88 60 HIS B CA 1
ATOM 5958 C C . HIS B 1 60 ? 27.766 12.812 20.859 1 96.88 60 HIS B C 1
ATOM 5960 O O . HIS B 1 60 ? 28.703 12.594 20.078 1 96.88 60 HIS B O 1
ATOM 5966 N N . GLY B 1 61 ? 26.688 13.516 20.562 1 96.81 61 GLY B N 1
ATOM 5967 C CA . GLY B 1 61 ? 26.547 13.977 19.188 1 96.81 61 GLY B CA 1
ATOM 5968 C C . GLY B 1 61 ? 26.312 15.469 19.094 1 96.81 61 GLY B C 1
ATOM 5969 O O . GLY B 1 61 ? 25.672 16.062 19.969 1 96.81 61 GLY B O 1
ATOM 5970 N N . ILE B 1 62 ? 26.891 16.109 18.062 1 98.06 62 ILE B N 1
ATOM 5971 C CA . ILE B 1 62 ? 26.625 17.484 17.625 1 98.06 62 ILE B CA 1
ATOM 5972 C C . ILE B 1 62 ? 26.156 17.484 16.188 1 98.06 62 ILE B C 1
ATOM 5974 O O . ILE B 1 62 ? 26.859 17.031 15.289 1 98.06 62 ILE B O 1
ATOM 5978 N N . GLN B 1 63 ? 24.984 17.938 15.977 1 98.44 63 GLN B N 1
ATOM 5979 C CA . GLN B 1 63 ? 24.391 17.938 14.641 1 98.44 63 GLN B CA 1
ATOM 5980 C C . GLN B 1 63 ? 23.969 19.344 14.234 1 98.44 63 GLN B C 1
ATOM 5982 O O . GLN B 1 63 ? 23.406 20.094 15.047 1 98.44 63 GLN B O 1
ATOM 5987 N N . ASN B 1 64 ? 24.297 19.734 13.016 1 98 64 ASN B N 1
ATOM 5988 C CA . ASN B 1 64 ? 23.938 21.031 12.477 1 98 64 ASN B CA 1
ATOM 5989 C C . ASN B 1 64 ? 23.688 20.984 10.977 1 98 64 ASN B C 1
ATOM 5991 O O . ASN B 1 64 ? 24.203 20.094 10.289 1 98 64 ASN B O 1
ATOM 5995 N N . TYR B 1 65 ? 22.953 21.922 10.562 1 98.56 65 TYR B N 1
ATOM 5996 C CA . TYR B 1 65 ? 22.922 22.156 9.125 1 98.56 65 TYR B CA 1
ATOM 5997 C C . TYR B 1 65 ? 24.141 22.953 8.68 1 98.56 65 TYR B C 1
ATOM 5999 O O . TYR B 1 65 ? 24.641 23.797 9.422 1 98.56 65 TYR B O 1
ATOM 6007 N N . ILE B 1 66 ? 24.594 22.609 7.48 1 98.06 66 ILE B N 1
ATOM 6008 C CA . ILE B 1 66 ? 25.469 23.578 6.828 1 98.06 66 ILE B CA 1
ATOM 6009 C C . ILE B 1 66 ? 24.688 24.844 6.504 1 98.06 66 ILE B C 1
ATOM 6011 O O . ILE B 1 66 ? 23.562 24.781 5.988 1 98.06 66 ILE B O 1
ATOM 6015 N N . GLU B 1 67 ? 25.234 25.953 6.75 1 95.25 67 GLU B N 1
ATOM 6016 C CA . GLU B 1 67 ? 24.547 27.25 6.699 1 95.25 67 GLU B CA 1
ATOM 6017 C C . GLU B 1 67 ? 23.828 27.422 5.367 1 95.25 67 GLU B C 1
ATOM 6019 O O . GLU B 1 67 ? 24.391 27.188 4.305 1 95.25 67 GLU B O 1
ATOM 6024 N N . ASP B 1 68 ? 22.578 27.75 5.469 1 96.81 68 ASP B N 1
ATOM 6025 C CA . ASP B 1 68 ? 21.719 28.141 4.359 1 96.81 68 ASP B CA 1
ATOM 6026 C C . ASP B 1 68 ? 21.484 26.969 3.404 1 96.81 68 ASP B C 1
ATOM 6028 O O . ASP B 1 68 ? 21.297 27.172 2.203 1 96.81 68 ASP B O 1
ATOM 6032 N N . THR B 1 69 ? 21.656 25.75 3.926 1 98.5 69 THR B N 1
ATOM 6033 C CA . THR B 1 69 ? 21.406 24.578 3.102 1 98.5 69 THR B CA 1
ATOM 6034 C C . THR B 1 69 ? 20.625 23.516 3.889 1 98.5 69 THR B C 1
ATOM 6036 O O . THR B 1 69 ? 20.422 23.672 5.098 1 98.5 69 THR B O 1
ATOM 6039 N N . ASN B 1 70 ? 20.141 22.516 3.174 1 98.69 70 ASN B N 1
ATOM 6040 C CA . ASN B 1 70 ? 19.609 21.297 3.797 1 98.69 70 ASN B CA 1
ATOM 6041 C C . ASN B 1 70 ? 20.625 20.172 3.801 1 98.69 70 ASN B C 1
ATOM 6043 O O . ASN B 1 70 ? 20.281 19.016 3.562 1 98.69 70 ASN B O 1
ATOM 6047 N N . ILE B 1 71 ? 21.891 20.516 3.908 1 98.88 71 ILE B N 1
ATOM 6048 C CA . ILE B 1 71 ? 22.984 19.562 4.133 1 98.88 71 ILE B CA 1
ATOM 6049 C C . ILE B 1 71 ? 23.281 19.469 5.625 1 98.88 71 ILE B C 1
ATOM 6051 O O . ILE B 1 71 ? 23.312 20.484 6.328 1 98.88 71 ILE B O 1
ATOM 6055 N N . VAL B 1 72 ? 23.5 18.266 6.117 1 98.88 72 VAL B N 1
ATOM 6056 C CA . VAL B 1 72 ? 23.578 18.047 7.559 1 98.88 72 VAL B CA 1
ATOM 6057 C C . VAL B 1 72 ? 24.984 17.531 7.918 1 98.88 72 VAL B C 1
ATOM 6059 O O . VAL B 1 72 ? 25.516 16.641 7.25 1 98.88 72 VAL B O 1
ATOM 6062 N N . SER B 1 73 ? 25.547 18.094 8.906 1 98.75 73 SER B N 1
ATOM 6063 C CA . SER B 1 73 ? 26.797 17.625 9.508 1 98.75 73 SER B CA 1
ATOM 6064 C C . SER B 1 73 ? 26.578 17.094 10.914 1 98.75 73 SER B C 1
ATOM 6066 O O . SER B 1 73 ? 26.016 17.797 11.766 1 98.75 73 SER B O 1
ATOM 6068 N N . THR B 1 74 ? 26.953 15.883 11.18 1 98.81 74 THR B N 1
ATOM 6069 C CA . THR B 1 74 ? 26.844 15.258 12.492 1 98.81 74 THR B CA 1
ATOM 6070 C C . THR B 1 74 ? 28.219 14.773 12.969 1 98.81 74 THR B C 1
ATOM 6072 O O . THR B 1 74 ? 28.922 14.086 12.242 1 98.81 74 THR B O 1
ATOM 6075 N N . LYS B 1 75 ? 28.609 15.141 14.164 1 98.69 75 LYS B N 1
ATOM 6076 C CA . LYS B 1 75 ? 29.828 14.664 14.789 1 98.69 75 LYS B CA 1
ATOM 6077 C C . LYS B 1 75 ? 29.516 13.82 16.031 1 98.69 75 LYS B C 1
ATOM 6079 O O . LYS B 1 75 ? 28.766 14.25 16.906 1 98.69 75 LYS B O 1
ATOM 6084 N N . LEU B 1 76 ? 30.062 12.641 16.062 1 98.62 76 LEU B N 1
ATOM 6085 C CA . LEU B 1 76 ? 29.859 11.711 17.156 1 98.62 76 LEU B CA 1
ATOM 6086 C C . LEU B 1 76 ? 31.172 11.438 17.891 1 98.62 76 LEU B C 1
ATOM 6088 O O . LEU B 1 76 ? 32.219 11.258 17.25 1 98.62 76 LEU B O 1
ATOM 6092 N N . TYR B 1 77 ? 31.078 11.391 19.188 1 97.94 77 TYR B N 1
ATOM 6093 C CA . TYR B 1 77 ? 32.219 11.133 20.047 1 97.94 77 TYR B CA 1
ATOM 6094 C C . TYR B 1 77 ? 31.938 9.992 21.016 1 97.94 77 TYR B C 1
ATOM 6096 O O . TYR B 1 77 ? 30.891 9.977 21.672 1 97.94 77 TYR B O 1
ATOM 6104 N N . HIS B 1 78 ? 32.812 9.086 21.062 1 97.31 78 HIS B N 1
ATOM 6105 C CA . HIS B 1 78 ? 32.719 7.98 22.016 1 97.31 78 HIS B CA 1
ATOM 6106 C C . HIS B 1 78 ? 33.844 8.047 23.047 1 97.31 78 HIS B C 1
ATOM 6108 O O . HIS B 1 78 ? 34.969 8.453 22.719 1 97.31 78 HIS B O 1
ATOM 6114 N N . ASP B 1 79 ? 33.625 7.496 24.219 1 95.56 79 ASP B N 1
ATOM 6115 C CA . ASP B 1 79 ? 34.594 7.57 25.312 1 95.56 79 ASP B CA 1
ATOM 6116 C C . ASP B 1 79 ? 35.812 6.711 25 1 95.56 79 ASP B C 1
ATOM 6118 O O . ASP B 1 79 ? 36.906 6.953 25.547 1 95.56 79 ASP B O 1
ATOM 6122 N N . SER B 1 80 ? 35.719 5.777 24.203 1 94.31 80 SER B N 1
ATOM 6123 C CA . SER B 1 80 ? 36.812 4.895 23.859 1 94.31 80 SER B CA 1
ATOM 6124 C C . SER B 1 80 ? 37.812 5.605 22.969 1 94.31 80 SER B C 1
ATOM 6126 O O . SER B 1 80 ? 38.906 5.07 22.688 1 94.31 80 SER B O 1
ATOM 6128 N N . GLY B 1 81 ? 37.469 6.832 22.469 1 95.62 81 GLY B N 1
ATOM 6129 C CA . GLY B 1 81 ? 38.375 7.582 21.609 1 95.62 81 GLY B CA 1
ATOM 6130 C C . GLY B 1 81 ? 38 7.543 20.141 1 95.62 81 GLY B C 1
ATOM 6131 O O . GLY B 1 81 ? 38.656 8.133 19.297 1 95.62 81 GLY B O 1
ATOM 6132 N N . ILE B 1 82 ? 36.938 6.883 19.828 1 97.31 82 ILE B N 1
ATOM 6133 C CA . ILE B 1 82 ? 36.469 6.828 18.453 1 97.31 82 ILE B CA 1
ATOM 6134 C C . ILE B 1 82 ? 35.625 8.07 18.141 1 97.31 82 ILE B C 1
ATOM 6136 O O . ILE B 1 82 ? 34.844 8.516 18.984 1 97.31 82 ILE B O 1
ATOM 6140 N N . ARG B 1 83 ? 35.844 8.641 17 1 98 83 ARG B N 1
ATOM 6141 C CA . ARG B 1 83 ? 35.094 9.781 16.5 1 98 83 ARG B CA 1
ATOM 6142 C C . ARG B 1 83 ? 34.562 9.516 15.086 1 98 83 ARG B C 1
ATOM 6144 O O . ARG B 1 83 ? 35.25 8.922 14.266 1 98 83 ARG B O 1
ATOM 6151 N N . ILE B 1 84 ? 33.312 9.914 14.875 1 98.62 84 ILE B N 1
ATOM 6152 C CA . ILE B 1 84 ? 32.75 9.766 13.547 1 98.62 84 ILE B CA 1
ATOM 6153 C C . ILE B 1 84 ? 32.188 11.109 13.078 1 98.62 84 ILE B C 1
ATOM 6155 O O . ILE B 1 84 ? 31.391 11.742 13.789 1 98.62 84 ILE B O 1
ATOM 6159 N N . SER B 1 85 ? 32.562 11.57 11.961 1 98.62 85 SER B N 1
ATOM 6160 C CA . SER B 1 85 ? 31.984 12.734 11.297 1 98.62 85 SER B CA 1
ATOM 6161 C C . SER B 1 85 ? 31.109 12.312 10.117 1 98.62 85 SER B C 1
ATOM 6163 O O . SER B 1 85 ? 31.578 11.656 9.188 1 98.62 85 SER B O 1
ATOM 6165 N N . ILE B 1 86 ? 29.906 12.703 10.156 1 98.81 86 ILE B N 1
ATOM 6166 C CA . ILE B 1 86 ? 28.953 12.312 9.125 1 98.81 86 ILE B CA 1
ATOM 6167 C C . ILE B 1 86 ? 28.516 13.547 8.336 1 98.81 86 ILE B C 1
ATOM 6169 O O . ILE B 1 86 ? 28.172 14.57 8.914 1 98.81 86 ILE B O 1
ATOM 6173 N N . LEU B 1 87 ? 28.562 13.516 7.066 1 98.88 87 LEU B N 1
ATOM 6174 C CA . LEU B 1 87 ? 27.984 14.492 6.152 1 98.88 87 LEU B CA 1
ATOM 6175 C C . LEU B 1 87 ? 26.828 13.883 5.359 1 98.88 87 LEU B C 1
ATOM 6177 O O . LEU B 1 87 ? 27.016 12.898 4.637 1 98.88 87 LEU B O 1
ATOM 6181 N N . ASP B 1 88 ? 25.672 14.391 5.539 1 98.88 88 ASP B N 1
ATOM 6182 C CA . ASP B 1 88 ? 24.484 13.891 4.852 1 98.88 88 ASP B CA 1
ATOM 6183 C C . ASP B 1 88 ? 23.938 14.93 3.879 1 98.88 88 ASP B C 1
ATOM 6185 O O . ASP B 1 88 ? 23.703 16.078 4.258 1 98.88 88 ASP B O 1
ATOM 6189 N N . LEU B 1 89 ? 23.688 14.617 2.67 1 98.88 89 LEU B N 1
ATOM 6190 C CA . LEU B 1 89 ? 23.031 15.461 1.68 1 98.88 89 LEU B CA 1
ATOM 6191 C C . LEU B 1 89 ? 22.203 14.625 0.713 1 98.88 89 LEU B C 1
ATOM 6193 O O . LEU B 1 89 ? 22.484 13.445 0.515 1 98.88 89 LEU B O 1
ATOM 6197 N N . VAL B 1 90 ? 21.141 15.156 0.218 1 98.88 90 VAL B N 1
ATOM 6198 C CA . VAL B 1 90 ? 20.344 14.547 -0.842 1 98.88 90 VAL B CA 1
ATOM 6199 C C . VAL B 1 90 ? 20.625 15.242 -2.17 1 98.88 90 VAL B C 1
ATOM 6201 O O . VAL B 1 90 ? 20.625 16.469 -2.25 1 98.88 90 VAL B O 1
ATOM 6204 N N . HIS B 1 91 ? 20.938 14.422 -3.178 1 98.62 91 HIS B N 1
ATOM 6205 C CA . HIS B 1 91 ? 21.172 15 -4.496 1 98.62 91 HIS B CA 1
ATOM 6206 C C . HIS B 1 91 ? 19.984 15.875 -4.926 1 98.62 91 HIS B C 1
ATOM 6208 O O . HIS B 1 91 ? 18.828 15.516 -4.703 1 98.62 91 HIS B O 1
ATOM 6214 N N . PRO B 1 92 ? 20.25 17.031 -5.539 1 97.81 92 PRO B N 1
ATOM 6215 C CA . PRO B 1 92 ? 19.141 17.953 -5.805 1 97.81 92 PRO B CA 1
ATOM 6216 C C . PRO B 1 92 ? 18.188 17.438 -6.875 1 97.81 92 PRO B C 1
ATOM 6218 O O . PRO B 1 92 ? 17.016 17.828 -6.891 1 97.81 92 PRO B O 1
ATOM 6221 N N . ASP B 1 93 ? 18.594 16.5 -7.77 1 97.19 93 ASP B N 1
ATOM 6222 C CA . ASP B 1 93 ? 17.797 16.172 -8.945 1 97.19 93 ASP B CA 1
ATOM 6223 C C . ASP B 1 93 ? 17.234 14.75 -8.859 1 97.19 93 ASP B C 1
ATOM 6225 O O . ASP B 1 93 ? 16.297 14.398 -9.578 1 97.19 93 ASP B O 1
ATOM 6229 N N . VAL B 1 94 ? 17.891 13.883 -8.094 1 97.94 94 VAL B N 1
ATOM 6230 C CA . VAL B 1 94 ? 17.453 12.492 -8.031 1 97.94 94 VAL B CA 1
ATOM 6231 C C . VAL B 1 94 ? 17.281 12.078 -6.57 1 97.94 94 VAL B C 1
ATOM 6233 O O . VAL B 1 94 ? 17.953 12.609 -5.68 1 97.94 94 VAL B O 1
ATOM 6236 N N . PRO B 1 95 ? 16.422 11.164 -6.254 1 98.56 95 PRO B N 1
ATOM 6237 C CA . PRO B 1 95 ? 16.125 10.758 -4.875 1 98.56 95 PRO B CA 1
ATOM 6238 C C . PRO B 1 95 ? 17.203 9.844 -4.289 1 98.56 95 PRO B C 1
ATOM 6240 O O . PRO B 1 95 ? 16.938 8.672 -4.008 1 98.56 95 PRO B O 1
ATOM 6243 N N . VAL B 1 96 ? 18.375 10.359 -4.039 1 98.81 96 VAL B N 1
ATOM 6244 C CA . VAL B 1 96 ? 19.5 9.617 -3.488 1 98.81 96 VAL B CA 1
ATOM 6245 C C . VAL B 1 96 ? 20.078 10.375 -2.297 1 98.81 96 VAL B C 1
ATOM 6247 O O . VAL B 1 96 ? 20.484 11.523 -2.43 1 98.81 96 VAL B O 1
ATOM 6250 N N . LEU B 1 97 ? 20.062 9.773 -1.172 1 98.81 97 LEU B N 1
ATOM 6251 C CA . LEU B 1 97 ? 20.766 10.25 0.015 1 98.81 97 LEU B CA 1
ATOM 6252 C C . LEU B 1 97 ? 22.234 9.828 -0.008 1 98.81 97 LEU B C 1
ATOM 6254 O O . LEU B 1 97 ? 22.531 8.656 -0.214 1 98.81 97 LEU B O 1
ATOM 6258 N N . ILE B 1 98 ? 23.125 10.742 0.13 1 98.75 98 ILE B N 1
ATOM 6259 C CA . ILE B 1 98 ? 24.562 10.484 0.203 1 98.75 98 ILE B CA 1
ATOM 6260 C C . ILE B 1 98 ? 25.062 10.758 1.618 1 98.75 98 ILE B C 1
ATOM 6262 O O . ILE B 1 98 ? 24.875 11.852 2.152 1 98.75 98 ILE B O 1
ATOM 6266 N N . ARG B 1 99 ? 25.688 9.797 2.201 1 98.81 99 ARG B N 1
ATOM 6267 C CA . ARG B 1 99 ? 26.203 9.883 3.564 1 98.81 99 ARG B CA 1
ATOM 6268 C C . ARG B 1 99 ? 27.703 9.594 3.607 1 98.81 99 ARG B C 1
ATOM 6270 O O . ARG B 1 99 ? 28.125 8.477 3.305 1 98.81 99 ARG B O 1
ATOM 6277 N N . ARG B 1 100 ? 28.5 10.539 3.947 1 98.75 100 ARG B N 1
ATOM 6278 C CA . ARG B 1 100 ? 29.938 10.32 4.129 1 98.75 100 ARG B CA 1
ATOM 6279 C C . ARG B 1 100 ? 30.281 10.125 5.602 1 98.75 100 ARG B C 1
ATOM 6281 O O . ARG B 1 100 ? 30.031 11.008 6.426 1 98.75 100 ARG B O 1
ATOM 6288 N N . PHE B 1 101 ? 30.797 8.977 5.934 1 98.75 101 PHE B N 1
ATOM 6289 C CA . PHE B 1 101 ? 31.266 8.664 7.277 1 98.75 101 PHE B CA 1
ATOM 6290 C C . PHE B 1 101 ? 32.781 8.727 7.352 1 98.75 101 PHE B C 1
ATOM 6292 O O . PHE B 1 101 ? 33.469 7.957 6.684 1 98.75 101 PHE B O 1
ATOM 6299 N N . LYS B 1 102 ? 33.281 9.633 8.086 1 98.56 102 LYS B N 1
ATOM 6300 C CA . LYS B 1 102 ? 34.719 9.641 8.422 1 98.56 102 LYS B CA 1
ATOM 6301 C C . LYS B 1 102 ? 34.938 9.117 9.836 1 98.56 102 LYS B C 1
ATOM 6303 O O . LYS B 1 102 ? 34.562 9.758 10.82 1 98.56 102 LYS B O 1
ATOM 6308 N N . VAL B 1 103 ? 35.625 8.008 9.969 1 98.44 103 VAL B N 1
ATOM 6309 C CA . VAL B 1 103 ? 35.844 7.359 11.258 1 98.44 103 VAL B CA 1
ATOM 6310 C C . VAL B 1 103 ? 37.312 7.551 11.68 1 98.44 103 VAL B C 1
ATOM 6312 O O . VAL B 1 103 ? 38.219 7.25 10.914 1 98.44 103 VAL B O 1
ATOM 6315 N N . GLN B 1 104 ? 37.438 8.023 12.875 1 98 104 GLN B N 1
ATOM 6316 C CA . GLN B 1 104 ? 38.75 8.219 13.469 1 98 104 GLN B CA 1
ATOM 6317 C C . GLN B 1 104 ? 38.844 7.566 14.844 1 98 104 GLN B C 1
ATOM 6319 O O . GLN B 1 104 ? 37.812 7.375 15.508 1 98 104 GLN B O 1
ATOM 6324 N N . SER B 1 105 ? 40.094 7.203 15.195 1 96.88 105 SER B N 1
ATOM 6325 C CA . SER B 1 105 ? 40.312 6.621 16.516 1 96.88 105 SER B CA 1
ATOM 6326 C C . SER B 1 105 ? 41.656 7.059 17.109 1 96.88 105 SER B C 1
ATOM 6328 O O . SER B 1 105 ? 42.656 7.137 16.391 1 96.88 105 SER B O 1
ATOM 6330 N N . GLN B 1 106 ? 41.656 7.32 18.359 1 96.12 106 GLN B N 1
ATOM 6331 C CA . GLN B 1 106 ? 42.875 7.695 19.047 1 96.12 106 GLN B CA 1
ATOM 6332 C C . GLN B 1 106 ? 43.812 6.504 19.172 1 96.12 106 GLN B C 1
ATOM 6334 O O . GLN B 1 106 ? 45.031 6.676 19.172 1 96.12 106 GLN B O 1
ATOM 6339 N N . LYS B 1 107 ? 43.281 5.32 19.328 1 95 107 LYS B N 1
ATOM 6340 C CA . LYS B 1 107 ? 44.031 4.082 19.422 1 95 107 LYS B CA 1
ATOM 6341 C C . LYS B 1 107 ? 43.906 3.258 18.156 1 95 107 LYS B C 1
ATOM 6343 O O . LYS B 1 107 ? 43.031 3.523 17.312 1 95 107 LYS B O 1
ATOM 6348 N N . LYS B 1 108 ? 44.875 2.361 18.109 1 95.94 108 LYS B N 1
ATOM 6349 C CA . LYS B 1 108 ? 44.781 1.418 17 1 95.94 108 LYS B CA 1
ATOM 6350 C C . LYS B 1 108 ? 43.469 0.604 17.094 1 95.94 108 LYS B C 1
ATOM 6352 O O . LYS B 1 108 ? 43.062 0.194 18.188 1 95.94 108 LYS B O 1
ATOM 6357 N N . LEU B 1 109 ? 42.844 0.467 15.984 1 96 109 LEU B N 1
ATOM 6358 C CA . LEU B 1 109 ? 41.562 -0.253 15.938 1 96 109 LEU B CA 1
ATOM 6359 C C . LEU B 1 109 ? 41.5 -1.189 14.734 1 96 109 LEU B C 1
ATOM 6361 O O . LEU B 1 109 ? 41.812 -0.78 13.609 1 96 109 LEU B O 1
ATOM 6365 N N . SER B 1 110 ? 41.312 -2.432 15.016 1 96.44 110 SER B N 1
ATOM 6366 C CA . SER B 1 110 ? 41.031 -3.43 13.984 1 96.44 110 SER B CA 1
ATOM 6367 C C . SER B 1 110 ? 39.656 -4.047 14.148 1 96.44 110 SER B C 1
ATOM 6369 O O . SER B 1 110 ? 39.406 -4.742 15.133 1 96.44 110 SER B O 1
ATOM 6371 N N . GLY B 1 111 ? 38.812 -3.707 13.195 1 96.88 111 GLY B N 1
ATOM 6372 C CA . GLY B 1 111 ? 37.438 -4.184 13.281 1 96.88 111 GLY B CA 1
ATOM 6373 C C . GLY B 1 111 ? 36.656 -4.02 11.992 1 96.88 111 GLY B C 1
ATOM 6374 O O . GLY B 1 111 ? 37.188 -4.312 10.906 1 96.88 111 GLY B O 1
ATOM 6375 N N . LYS B 1 112 ? 35.312 -3.682 12.141 1 98.12 112 LYS B N 1
ATOM 6376 C CA . LYS B 1 112 ? 34.438 -3.535 10.984 1 98.12 112 LYS B CA 1
ATOM 6377 C C . LYS B 1 112 ? 33.562 -2.293 11.117 1 98.12 112 LYS B C 1
ATOM 6379 O O . LYS B 1 112 ? 33.188 -1.904 12.227 1 98.12 112 LYS B O 1
ATOM 6384 N N . PHE B 1 113 ? 33.344 -1.605 9.992 1 98.38 113 PHE B N 1
ATOM 6385 C CA . PHE B 1 113 ? 32.25 -0.654 9.852 1 98.38 113 PHE B CA 1
ATOM 6386 C C . PHE B 1 113 ? 31.047 -1.309 9.188 1 98.38 113 PHE B C 1
ATOM 6388 O O . PHE B 1 113 ? 31.172 -1.874 8.102 1 98.38 113 PHE B O 1
ATOM 6395 N N . PHE B 1 114 ? 29.875 -1.326 9.836 1 98.62 114 PHE B N 1
ATOM 6396 C CA . PHE B 1 114 ? 28.641 -1.907 9.289 1 98.62 114 PHE B CA 1
ATOM 6397 C C . PHE B 1 114 ? 27.578 -0.836 9.078 1 98.62 114 PHE B C 1
ATOM 6399 O O . PHE B 1 114 ? 27.562 0.175 9.781 1 98.62 114 PHE B O 1
ATOM 6406 N N . TYR B 1 115 ? 26.797 -0.987 8.109 1 98.75 115 TYR B N 1
ATOM 6407 C CA . TYR B 1 115 ? 25.562 -0.227 7.941 1 98.75 115 TYR B CA 1
ATOM 6408 C C . TYR B 1 115 ? 24.359 -1.153 7.895 1 98.75 115 TYR B C 1
ATOM 6410 O O . TYR B 1 115 ? 24.234 -1.976 6.984 1 98.75 115 TYR B O 1
ATOM 6418 N N . TYR B 1 116 ? 23.5 -0.998 8.852 1 98.38 116 TYR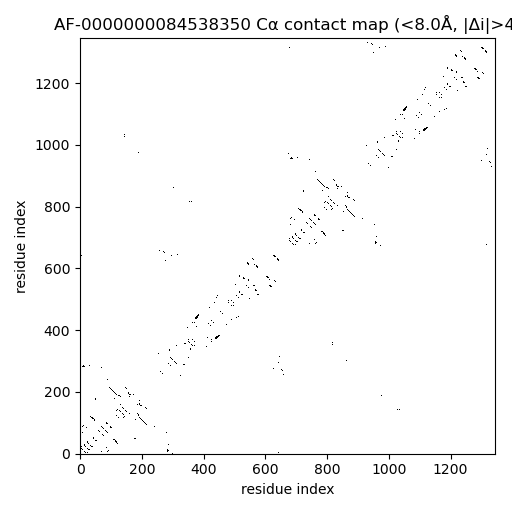 B N 1
ATOM 6419 C CA . TYR B 1 116 ? 22.328 -1.844 9.008 1 98.38 116 TYR B CA 1
ATOM 6420 C C . TYR B 1 116 ? 21.078 -1.149 8.469 1 98.38 116 TYR B C 1
ATOM 6422 O O . TYR B 1 116 ? 20.859 0.035 8.734 1 98.38 116 TYR B O 1
ATOM 6430 N N . SER B 1 117 ? 20.266 -1.924 7.754 1 98.06 117 SER B N 1
ATOM 6431 C CA . SER B 1 117 ? 19.016 -1.372 7.223 1 98.06 117 SER B CA 1
ATOM 6432 C C . SER B 1 117 ? 17.859 -2.361 7.363 1 98.06 117 SER B C 1
ATOM 6434 O O . SER B 1 117 ? 17.922 -3.471 6.828 1 98.06 117 SER B O 1
ATOM 6436 N N . ASN B 1 118 ? 16.875 -2.006 8.078 1 97.56 118 ASN B N 1
ATOM 6437 C CA . ASN B 1 118 ? 15.555 -2.631 8.047 1 97.56 118 ASN B CA 1
ATOM 6438 C C . ASN B 1 118 ? 14.562 -1.811 7.227 1 97.56 118 ASN B C 1
ATOM 6440 O O . ASN B 1 118 ? 13.836 -0.976 7.773 1 97.56 118 ASN B O 1
ATOM 6444 N N . PHE B 1 119 ? 14.539 -2.127 5.898 1 97.12 119 PHE B N 1
ATOM 6445 C CA . PHE B 1 119 ? 13.641 -1.418 4.996 1 97.12 119 PHE B CA 1
ATOM 6446 C C . PHE B 1 119 ? 12.234 -2.014 5.051 1 97.12 119 PHE B C 1
ATOM 6448 O O . PHE B 1 119 ? 12.078 -3.227 5.191 1 97.12 119 PHE B O 1
ATOM 6455 N N . ASN B 1 120 ? 11.234 -1.252 5.012 1 95.69 120 ASN B N 1
ATOM 6456 C CA . ASN B 1 120 ? 9.836 -1.555 4.734 1 95.69 120 ASN B CA 1
ATOM 6457 C C . ASN B 1 120 ? 9.383 -0.923 3.422 1 95.69 120 ASN B C 1
ATOM 6459 O O . ASN B 1 120 ? 8.531 -0.032 3.42 1 95.69 120 ASN B O 1
ATOM 6463 N N . VAL B 1 121 ? 9.992 -1.515 2.379 1 98.19 121 VAL B N 1
ATOM 6464 C CA . VAL B 1 121 ? 9.766 -0.896 1.077 1 98.19 121 VAL B CA 1
ATOM 6465 C C . VAL B 1 121 ? 8.273 -0.913 0.751 1 98.19 121 VAL B C 1
ATOM 6467 O O . VAL B 1 121 ? 7.621 -1.956 0.844 1 98.19 121 VAL B O 1
ATOM 6470 N N . GLY B 1 122 ? 7.727 0.27 0.414 1 97.06 122 GLY B N 1
ATOM 6471 C CA . GLY B 1 122 ? 6.301 0.425 0.18 1 97.06 122 GLY B CA 1
ATOM 6472 C C . GLY B 1 122 ? 5.5 0.583 1.459 1 97.06 122 GLY B C 1
ATOM 6473 O O . GLY B 1 122 ? 4.273 0.446 1.452 1 97.06 122 GLY B O 1
ATOM 6474 N N . GLU B 1 123 ? 6.172 0.817 2.564 1 97 123 GLU B N 1
ATOM 6475 C CA . GLU B 1 123 ? 5.598 0.941 3.902 1 97 123 GLU B CA 1
ATOM 6476 C C . GLU B 1 123 ? 4.938 -0.361 4.344 1 97 123 GLU B C 1
ATOM 6478 O O . GLU B 1 123 ? 3.826 -0.35 4.879 1 97 123 GLU B O 1
ATOM 6483 N N . THR B 1 124 ? 5.605 -1.454 3.994 1 95.94 124 THR B N 1
ATOM 6484 C CA . THR B 1 124 ? 5.145 -2.773 4.41 1 95.94 124 THR B CA 1
ATOM 6485 C C . THR B 1 124 ? 6.328 -3.719 4.617 1 95.94 124 THR B C 1
ATOM 6487 O O . THR B 1 124 ? 7.32 -3.643 3.896 1 95.94 124 THR B O 1
ATOM 6490 N N . SER B 1 125 ? 6.172 -4.566 5.605 1 94.31 125 SER B N 1
ATOM 6491 C CA . SER B 1 125 ? 7.184 -5.594 5.828 1 94.31 125 SER B CA 1
ATOM 6492 C C . SER B 1 125 ? 6.859 -6.863 5.047 1 94.31 125 SER B C 1
ATOM 6494 O O . SER B 1 125 ? 7.691 -7.77 4.949 1 94.31 125 SER B O 1
ATOM 6496 N N . LYS B 1 126 ? 5.672 -6.883 4.441 1 92.88 126 LYS B N 1
ATOM 6497 C CA . LYS B 1 126 ? 5.211 -8.086 3.758 1 92.88 126 LYS B CA 1
ATOM 6498 C C . LYS B 1 126 ? 5.668 -8.102 2.301 1 92.88 126 LYS B C 1
ATOM 6500 O O . LYS B 1 126 ? 5.715 -7.055 1.651 1 92.88 126 LYS B O 1
ATOM 6505 N N . LYS B 1 127 ? 6.023 -9.312 1.841 1 95.56 127 LYS B N 1
ATOM 6506 C CA . LYS B 1 127 ? 6.215 -9.609 0.423 1 95.56 127 LYS B CA 1
ATOM 6507 C C . LYS B 1 127 ? 7.309 -8.727 -0.178 1 95.56 127 LYS B C 1
ATOM 6509 O O . LYS B 1 127 ? 7.191 -8.273 -1.316 1 95.56 127 LYS B O 1
ATOM 6514 N N . ASN B 1 128 ? 8.281 -8.336 0.577 1 96.25 128 ASN B N 1
ATOM 6515 C CA . ASN B 1 128 ? 9.484 -7.699 0.045 1 96.25 128 ASN B CA 1
ATOM 6516 C C . ASN B 1 128 ? 10.43 -8.719 -0.567 1 96.25 128 ASN B C 1
ATOM 6518 O O . ASN B 1 128 ? 10.289 -9.922 -0.333 1 96.25 128 ASN B O 1
ATOM 6522 N N . SER B 1 129 ? 11.297 -8.211 -1.389 1 96.25 129 SER B N 1
ATOM 6523 C CA . SER B 1 129 ? 12.43 -8.984 -1.891 1 96.25 129 SER B CA 1
ATOM 6524 C C . SER B 1 129 ? 13.711 -8.164 -1.875 1 96.25 129 SER B C 1
ATOM 6526 O O . SER B 1 129 ? 13.68 -6.949 -2.088 1 96.25 129 SER B O 1
ATOM 6528 N N . GLY B 1 130 ? 14.805 -8.836 -1.527 1 96.81 130 GLY B N 1
ATOM 6529 C CA . GLY B 1 130 ? 16.109 -8.18 -1.536 1 96.81 130 GLY B CA 1
ATOM 6530 C C . GLY B 1 130 ? 17.203 -9.047 -2.125 1 96.81 130 GLY B C 1
ATOM 6531 O O . GLY B 1 130 ? 17.125 -10.273 -2.086 1 96.81 130 GLY B O 1
ATOM 6532 N N . PHE B 1 131 ? 18.188 -8.406 -2.723 1 97.5 131 PHE B N 1
ATOM 6533 C CA . PHE B 1 131 ? 19.344 -9.125 -3.25 1 97.5 131 PHE B CA 1
ATOM 6534 C C . PHE B 1 131 ? 20.594 -8.242 -3.234 1 97.5 131 PHE B C 1
ATOM 6536 O O . PHE B 1 131 ? 20.484 -7.02 -3.129 1 97.5 131 PHE B O 1
ATOM 6543 N N . CYS B 1 132 ? 21.719 -8.836 -3.215 1 97.62 132 CYS B N 1
ATOM 6544 C CA . CYS B 1 132 ? 23 -8.148 -3.371 1 97.62 132 CYS B CA 1
ATOM 6545 C C . CYS B 1 132 ? 23.656 -8.508 -4.699 1 97.62 132 CYS B C 1
ATOM 6547 O O . CYS B 1 132 ? 23.969 -9.672 -4.949 1 97.62 132 CYS B O 1
ATOM 6549 N N . ASP B 1 133 ? 23.781 -7.559 -5.551 1 96.56 133 ASP B N 1
ATOM 6550 C CA . ASP B 1 133 ? 24.594 -7.73 -6.754 1 96.56 133 ASP B CA 1
ATOM 6551 C C . ASP B 1 133 ? 26.078 -7.602 -6.434 1 96.56 133 ASP B C 1
ATOM 6553 O O . ASP B 1 133 ? 26.594 -6.488 -6.324 1 96.56 133 ASP B O 1
ATOM 6557 N N . THR B 1 134 ? 26.797 -8.641 -6.434 1 94.69 134 THR B N 1
ATOM 6558 C CA . THR B 1 134 ? 28.172 -8.664 -5.961 1 94.69 134 THR B CA 1
ATOM 6559 C C . THR B 1 134 ? 29.125 -8.141 -7.039 1 94.69 134 THR B C 1
ATOM 6561 O O . THR B 1 134 ? 30.281 -7.797 -6.746 1 94.69 134 THR B O 1
ATOM 6564 N N . ASP B 1 135 ? 28.672 -8.109 -8.258 1 93.06 135 ASP B N 1
ATOM 6565 C CA . ASP B 1 135 ? 29.531 -7.617 -9.336 1 93.06 135 ASP B CA 1
ATOM 6566 C C . ASP B 1 135 ? 29.75 -6.109 -9.219 1 93.06 135 ASP B C 1
ATOM 6568 O O . ASP B 1 135 ? 30.875 -5.625 -9.406 1 93.06 135 ASP B O 1
ATOM 6572 N N . ILE B 1 136 ? 28.734 -5.461 -8.867 1 93.62 136 ILE B N 1
ATOM 6573 C CA . ILE B 1 136 ? 28.875 -4.012 -8.812 1 93.62 136 ILE B CA 1
ATOM 6574 C C . ILE B 1 136 ? 28.75 -3.539 -7.363 1 93.62 136 ILE B C 1
ATOM 6576 O O . ILE B 1 136 ? 28.812 -2.338 -7.086 1 93.62 136 ILE B O 1
ATOM 6580 N N . HIS B 1 137 ? 28.484 -4.469 -6.418 1 95.75 137 HIS B N 1
ATOM 6581 C CA . HIS B 1 137 ? 28.359 -4.188 -4.992 1 95.75 137 HIS B CA 1
ATOM 6582 C C . HIS B 1 137 ? 27.188 -3.242 -4.719 1 95.75 137 HIS B C 1
ATOM 6584 O O . HIS B 1 137 ? 27.375 -2.154 -4.172 1 95.75 137 HIS B O 1
ATOM 6590 N N . LEU B 1 138 ? 26.031 -3.693 -5.07 1 97.62 138 LEU B N 1
ATOM 6591 C CA . LEU B 1 138 ? 24.766 -2.982 -4.879 1 97.62 138 LEU B CA 1
ATOM 6592 C C . LEU B 1 138 ? 23.75 -3.859 -4.152 1 97.62 138 LEU B C 1
ATOM 6594 O O . LEU B 1 138 ? 23.469 -4.977 -4.594 1 97.62 138 LEU B O 1
ATOM 6598 N N . LEU B 1 139 ? 23.328 -3.412 -3.01 1 98.12 139 LEU B N 1
ATOM 6599 C CA . LEU B 1 139 ? 22.234 -4.062 -2.295 1 98.12 139 LEU B CA 1
ATOM 6600 C C . LEU B 1 139 ? 20.891 -3.447 -2.678 1 98.12 139 LEU B C 1
ATOM 6602 O O . LEU B 1 139 ? 20.75 -2.223 -2.678 1 98.12 139 LEU B O 1
ATOM 6606 N N . VAL B 1 140 ? 19.906 -4.266 -3.027 1 98.38 140 VAL B N 1
ATOM 6607 C CA . VAL B 1 140 ? 18.609 -3.77 -3.475 1 98.38 140 VAL B CA 1
ATOM 6608 C C . VAL B 1 140 ? 17.484 -4.465 -2.701 1 98.38 140 VAL B C 1
ATOM 6610 O O . VAL B 1 140 ? 17.547 -5.676 -2.465 1 98.38 140 VAL B O 1
ATOM 6613 N N . GLN B 1 141 ? 16.578 -3.797 -2.211 1 98.44 141 GLN B N 1
ATOM 6614 C CA . GLN B 1 141 ? 15.297 -4.305 -1.72 1 98.44 141 GLN B CA 1
ATOM 6615 C C . GLN B 1 141 ? 14.125 -3.658 -2.461 1 98.44 141 GLN B C 1
ATOM 6617 O O . GLN B 1 141 ? 14.141 -2.455 -2.73 1 98.44 141 GLN B O 1
ATOM 6622 N N . TYR B 1 142 ? 13.109 -4.434 -2.84 1 98.19 142 TYR B N 1
ATOM 6623 C CA . TYR B 1 142 ? 12.047 -3.863 -3.666 1 98.19 142 TYR B CA 1
ATOM 6624 C C . TYR B 1 142 ? 10.695 -4.473 -3.318 1 98.19 142 TYR B C 1
ATOM 6626 O O . TYR B 1 142 ? 10.633 -5.551 -2.721 1 98.19 142 TYR B O 1
ATOM 6634 N N . TRP B 1 143 ? 9.625 -3.805 -3.641 1 97.69 143 TRP B N 1
ATOM 6635 C CA . TRP B 1 143 ? 8.203 -4.129 -3.555 1 97.69 143 TRP B CA 1
ATOM 6636 C C . TRP B 1 143 ? 7.406 -3.373 -4.609 1 97.69 143 TRP B C 1
ATOM 6638 O O . TRP B 1 143 ? 7.426 -2.141 -4.645 1 97.69 143 TRP B O 1
ATOM 6648 N N . GLN B 1 144 ? 6.758 -4.121 -5.469 1 96.38 144 GLN B N 1
ATOM 6649 C CA . GLN B 1 144 ? 6.043 -3.523 -6.59 1 96.38 144 GLN B CA 1
ATOM 6650 C C . GLN B 1 144 ? 6.934 -2.553 -7.359 1 96.38 144 GLN B C 1
ATOM 6652 O O . GLN B 1 144 ? 8.008 -2.928 -7.824 1 96.38 144 GLN B O 1
ATOM 6657 N N . ASN B 1 145 ? 6.586 -1.255 -7.453 1 97.31 145 ASN B N 1
ATOM 6658 C CA . ASN B 1 145 ? 7.371 -0.33 -8.266 1 97.31 145 ASN B CA 1
ATOM 6659 C C . ASN B 1 145 ? 8.297 0.522 -7.398 1 97.31 145 ASN B C 1
ATOM 6661 O O . ASN B 1 145 ? 8.711 1.61 -7.809 1 97.31 145 ASN B O 1
ATOM 6665 N N . TYR B 1 146 ? 8.57 0.08 -6.164 1 98.44 146 TYR B N 1
ATOM 6666 C CA . TYR B 1 146 ? 9.547 0.723 -5.285 1 98.44 146 TYR B CA 1
ATOM 6667 C C . TYR B 1 146 ? 10.828 -0.088 -5.215 1 98.44 146 TYR B C 1
ATOM 6669 O O . TYR B 1 146 ? 10.812 -1.273 -4.875 1 98.44 146 TYR B O 1
ATOM 6677 N N . HIS B 1 147 ? 11.938 0.537 -5.496 1 98.62 147 HIS B N 1
ATOM 6678 C CA . HIS B 1 147 ? 13.266 -0.058 -5.355 1 98.62 147 HIS B CA 1
ATOM 6679 C C . HIS B 1 147 ? 14.188 0.837 -4.531 1 98.62 147 HIS B C 1
ATOM 6681 O O . HIS B 1 147 ? 14.391 2.006 -4.875 1 98.62 147 HIS B O 1
ATOM 6687 N N . ILE B 1 148 ? 14.695 0.317 -3.461 1 98.81 148 ILE B N 1
ATOM 6688 C CA . ILE B 1 148 ? 15.656 1.023 -2.627 1 98.81 148 ILE B CA 1
ATOM 6689 C C . ILE B 1 148 ? 17.016 0.331 -2.709 1 98.81 148 ILE B C 1
ATOM 6691 O O . ILE B 1 148 ? 17.094 -0.896 -2.613 1 98.81 148 ILE B O 1
ATOM 6695 N N . GLY B 1 149 ? 18.047 1.064 -2.885 1 98.56 149 GLY B N 1
ATOM 6696 C CA . GLY B 1 149 ? 19.359 0.477 -3.051 1 98.56 149 GLY B CA 1
ATOM 6697 C C . GLY B 1 149 ? 20.422 1.102 -2.15 1 98.56 149 GLY B C 1
ATOM 6698 O O . GLY B 1 149 ? 20.297 2.271 -1.777 1 98.56 149 GLY B O 1
ATOM 6699 N N . ILE B 1 150 ? 21.406 0.37 -1.781 1 98.38 150 ILE B N 1
ATOM 6700 C CA . ILE B 1 150 ? 22.594 0.827 -1.044 1 98.38 150 ILE B CA 1
ATOM 6701 C C . ILE B 1 150 ? 23.844 0.576 -1.87 1 98.38 150 ILE B C 1
ATOM 6703 O O . ILE B 1 150 ? 24.094 -0.551 -2.303 1 98.38 150 ILE B O 1
ATOM 6707 N N . TYR B 1 151 ? 24.531 1.58 -2.135 1 97.81 151 TYR B N 1
ATOM 6708 C CA . TYR B 1 151 ? 25.812 1.603 -2.834 1 97.81 151 TYR B CA 1
ATOM 6709 C C . TYR B 1 151 ? 26.875 2.352 -2.021 1 97.81 151 TYR B C 1
ATOM 6711 O O . TYR B 1 151 ? 26.531 3.092 -1.094 1 97.81 151 TYR B O 1
ATOM 6719 N N . SER B 1 152 ? 28.188 2.051 -2.291 1 97.25 152 SER B N 1
ATOM 6720 C CA . SER B 1 152 ? 29.156 2.738 -1.449 1 97.25 152 SER B CA 1
ATOM 6721 C C . SER B 1 152 ? 30.5 2.873 -2.154 1 97.25 152 SER B C 1
ATOM 6723 O O . SER B 1 152 ? 30.766 2.176 -3.137 1 97.25 152 SER B O 1
ATOM 6725 N N . GLN B 1 153 ? 31.25 3.812 -1.729 1 96 153 GLN B N 1
ATOM 6726 C CA . GLN B 1 153 ? 32.656 3.994 -2.051 1 96 153 GLN B CA 1
ATOM 6727 C C . GLN B 1 153 ? 33.5 4.145 -0.785 1 96 153 GLN B C 1
ATOM 6729 O O . GLN B 1 153 ? 33.312 5.098 -0.024 1 96 153 GLN B O 1
ATOM 6734 N N . PRO B 1 154 ? 34.562 3.34 -0.503 1 96.38 154 PRO B N 1
ATOM 6735 C CA . PRO B 1 154 ? 34.844 2.133 -1.287 1 96.38 154 PRO B CA 1
ATOM 6736 C C . PRO B 1 154 ? 33.688 1.122 -1.237 1 96.38 154 PRO B C 1
ATOM 6738 O O . PRO B 1 154 ? 32.781 1.246 -0.407 1 96.38 154 PRO B O 1
ATOM 6741 N N . GLU B 1 155 ? 33.719 0.163 -2.072 1 96.62 155 GLU B N 1
ATOM 6742 C CA . GLU B 1 155 ? 32.75 -0.91 -2.094 1 96.62 155 GLU B CA 1
ATOM 6743 C C . GLU B 1 155 ? 32.75 -1.702 -0.79 1 96.62 155 GLU B C 1
ATOM 6745 O O . GLU B 1 155 ? 33.812 -1.879 -0.177 1 96.62 155 GLU B O 1
ATOM 6750 N N . PHE B 1 156 ? 31.562 -2.066 -0.329 1 97.69 156 PHE B N 1
ATOM 6751 C CA . PHE B 1 156 ? 31.531 -2.904 0.863 1 97.69 156 PHE B CA 1
ATOM 6752 C C . PHE B 1 156 ? 32.125 -4.281 0.578 1 97.69 156 PHE B C 1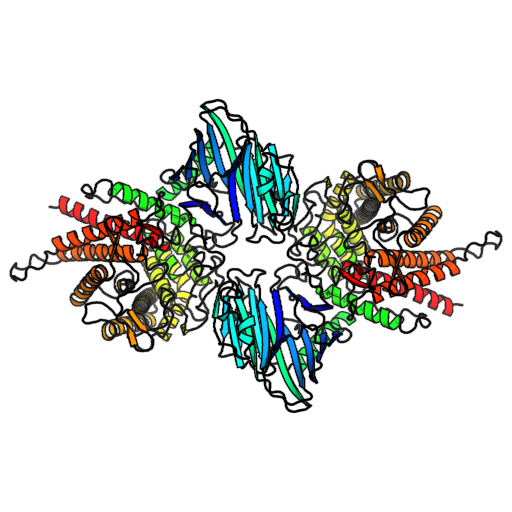
ATOM 6754 O O . PHE B 1 156 ? 32 -4.797 -0.536 1 97.69 156 PHE B O 1
ATOM 6761 N N . ASN B 1 157 ? 32.656 -4.875 1.645 1 95.62 157 ASN B N 1
ATOM 6762 C CA . ASN B 1 157 ? 33.312 -6.16 1.551 1 95.62 157 ASN B CA 1
ATOM 6763 C C . ASN B 1 157 ? 32.375 -7.32 1.882 1 95.62 157 ASN B C 1
ATOM 6765 O O . ASN B 1 157 ? 32.594 -8.438 1.409 1 95.62 157 ASN B O 1
ATOM 6769 N N . GLU B 1 158 ? 31.562 -7.031 2.727 1 97.19 158 GLU B N 1
ATOM 6770 C CA . GLU B 1 158 ? 30.641 -8.055 3.223 1 97.19 158 GLU B CA 1
ATOM 6771 C C . GLU B 1 158 ? 29.188 -7.578 3.148 1 97.19 158 GLU B C 1
ATOM 6773 O O . GLU B 1 158 ? 28.922 -6.375 3.086 1 97.19 158 GLU B O 1
ATOM 6778 N N . TRP B 1 159 ? 28.297 -8.523 3.133 1 97.81 159 TRP B N 1
ATOM 6779 C CA . TRP B 1 159 ? 26.875 -8.219 3.098 1 97.81 159 TRP B CA 1
ATOM 6780 C C . TRP B 1 159 ? 26.062 -9.336 3.74 1 97.81 159 TRP B C 1
ATOM 6782 O O . TRP B 1 159 ? 26.578 -10.414 4.016 1 97.81 159 TRP B O 1
ATOM 6792 N N . GLN B 1 160 ? 24.859 -8.977 4.074 1 97.19 160 GLN B N 1
ATOM 6793 C CA . GLN B 1 160 ? 23.875 -9.969 4.508 1 97.19 160 GLN B CA 1
ATOM 6794 C C . GLN B 1 160 ? 22.453 -9.531 4.168 1 97.19 160 GLN B C 1
ATOM 6796 O O . GLN B 1 160 ? 22.094 -8.367 4.371 1 97.19 160 GLN B O 1
ATOM 6801 N N . ILE B 1 161 ? 21.703 -10.359 3.529 1 96 161 ILE B N 1
ATOM 6802 C CA . ILE B 1 161 ? 20.25 -10.219 3.373 1 96 161 ILE B CA 1
ATOM 6803 C C . ILE B 1 161 ? 19.547 -11.398 4.027 1 96 161 ILE B C 1
ATOM 6805 O O . ILE B 1 161 ? 19.781 -12.555 3.646 1 96 161 ILE B O 1
ATOM 6809 N N . GLY B 1 162 ? 18.688 -11.117 4.984 1 93.81 162 GLY B N 1
ATOM 6810 C CA . GLY B 1 162 ? 18.047 -12.227 5.672 1 93.81 162 GLY B CA 1
ATOM 6811 C C . GLY B 1 162 ? 16.734 -11.859 6.324 1 93.81 162 GLY B C 1
ATOM 6812 O O . GLY B 1 162 ? 16.328 -10.688 6.305 1 93.81 162 GLY B O 1
ATOM 6813 N N . LYS B 1 163 ? 16.031 -12.828 6.914 1 93 163 LYS B N 1
ATOM 6814 C CA . LYS B 1 163 ? 14.742 -12.641 7.574 1 93 163 LYS B CA 1
ATOM 6815 C C . LYS B 1 163 ? 14.883 -11.758 8.805 1 93 163 LYS B C 1
ATOM 6817 O O . LYS B 1 163 ? 15.82 -11.914 9.594 1 93 163 LYS B O 1
ATOM 6822 N N . ALA B 1 164 ? 13.953 -10.852 8.945 1 91.25 164 ALA B N 1
ATOM 6823 C CA . ALA B 1 164 ? 13.992 -9.891 10.047 1 91.25 164 ALA B CA 1
ATOM 6824 C C . ALA B 1 164 ? 13.375 -10.477 11.312 1 91.25 164 ALA B C 1
ATOM 6826 O O . ALA B 1 164 ? 13.562 -9.938 12.406 1 91.25 164 ALA B O 1
ATOM 6827 N N . MET B 1 165 ? 12.633 -11.594 11.164 1 82.06 165 MET B N 1
ATOM 6828 C CA . MET B 1 165 ? 11.945 -12.172 12.312 1 82.06 165 MET B CA 1
ATOM 6829 C C . MET B 1 165 ? 12.945 -12.82 13.266 1 82.06 165 MET B C 1
ATOM 6831 O O . MET B 1 165 ? 13.922 -13.43 12.836 1 82.06 165 MET B O 1
ATOM 6835 N N . ASP B 1 166 ? 12.555 -12.922 14.414 1 67.44 166 ASP B N 1
ATOM 6836 C CA . ASP B 1 166 ? 13.445 -13.375 15.477 1 67.44 166 ASP B CA 1
ATOM 6837 C C . ASP B 1 166 ? 13.508 -14.898 15.531 1 67.44 166 ASP B C 1
ATOM 6839 O O . ASP B 1 166 ? 14.508 -15.469 15.969 1 67.44 166 ASP B O 1
ATOM 6843 N N . THR B 1 167 ? 12.492 -15.453 14.992 1 65.81 167 THR B N 1
ATOM 6844 C CA . THR B 1 167 ? 12.453 -16.906 15.094 1 65.81 167 THR B CA 1
ATOM 6845 C C . THR B 1 167 ? 13.492 -17.547 14.18 1 65.81 167 THR B C 1
ATOM 6847 O O . THR B 1 167 ? 13.859 -18.703 14.352 1 65.81 167 THR B O 1
ATOM 6850 N N . ILE B 1 168 ? 13.945 -16.75 13.25 1 68.12 168 ILE B N 1
ATOM 6851 C CA . ILE B 1 168 ? 14.992 -17.234 12.352 1 68.12 168 ILE B CA 1
ATOM 6852 C C . ILE B 1 168 ? 16.234 -16.359 12.5 1 68.12 168 ILE B C 1
ATOM 6854 O O . ILE B 1 168 ? 16.656 -15.703 11.547 1 68.12 168 ILE B O 1
ATOM 6858 N N . TRP B 1 169 ? 16.75 -16.391 13.633 1 69.62 169 TRP B N 1
ATOM 6859 C CA . TRP B 1 169 ? 17.734 -15.398 14.078 1 69.62 169 TRP B CA 1
ATOM 6860 C C . TRP B 1 169 ? 19.031 -15.523 13.289 1 69.62 169 TRP B C 1
ATOM 6862 O O . TRP B 1 169 ? 19.75 -14.539 13.109 1 69.62 169 TRP B O 1
ATOM 6872 N N . TRP B 1 170 ? 19.266 -16.625 12.719 1 72.69 170 TRP B N 1
ATOM 6873 C CA . TRP B 1 170 ? 20.578 -16.812 12.109 1 72.69 170 TRP B CA 1
ATOM 6874 C C . TRP B 1 170 ? 20.641 -16.156 10.727 1 72.69 170 TRP B C 1
ATOM 6876 O O . TRP B 1 170 ? 21.734 -15.969 10.172 1 72.69 170 TRP B O 1
ATOM 6886 N N . THR B 1 171 ? 19.531 -15.75 10.219 1 85.56 171 THR B N 1
ATOM 6887 C CA . THR B 1 171 ? 19.562 -15.062 8.93 1 85.56 171 THR B CA 1
ATOM 6888 C C . THR B 1 171 ? 19.391 -13.555 9.117 1 85.56 171 THR B C 1
ATOM 6890 O O . THR B 1 171 ? 19.641 -12.781 8.195 1 85.56 171 THR B O 1
ATOM 6893 N N . ASN B 1 172 ? 19.016 -13.234 10.32 1 92.62 172 ASN B N 1
ATOM 6894 C CA . ASN B 1 172 ? 18.781 -11.828 10.633 1 92.62 172 ASN B CA 1
ATOM 6895 C C . ASN B 1 172 ? 20.094 -11.031 10.625 1 92.62 172 ASN B C 1
ATOM 6897 O O . ASN B 1 172 ? 21 -11.32 11.391 1 92.62 172 ASN B O 1
ATOM 6901 N N . SER B 1 173 ? 20.125 -10.023 9.812 1 94.94 173 SER B N 1
ATOM 6902 C CA . SER B 1 173 ? 21.359 -9.281 9.602 1 94.94 173 SER B CA 1
ATOM 6903 C C . SER B 1 173 ? 21.781 -8.523 10.859 1 94.94 173 SER B C 1
ATOM 6905 O O . SER B 1 173 ? 22.969 -8.297 11.094 1 94.94 173 SER B O 1
ATOM 6907 N N . LYS B 1 174 ? 20.812 -8.078 11.656 1 94.31 174 LYS B N 1
ATOM 6908 C CA . LYS B 1 174 ? 21.109 -7.355 12.891 1 94.31 174 LYS B CA 1
ATOM 6909 C C . LYS B 1 174 ? 21.938 -8.211 13.852 1 94.31 174 LYS B C 1
ATOM 6911 O O . LYS B 1 174 ? 22.906 -7.73 14.445 1 94.31 174 LYS B O 1
ATOM 6916 N N . TYR B 1 175 ? 21.594 -9.453 13.945 1 93.25 175 TYR B N 1
ATOM 6917 C CA . TYR B 1 175 ? 22.281 -10.367 14.852 1 93.25 175 TYR B CA 1
ATOM 6918 C C . TYR B 1 175 ? 23.562 -10.906 14.211 1 93.25 175 TYR B C 1
ATOM 6920 O O . TYR B 1 175 ? 24.531 -11.195 14.906 1 93.25 175 TYR B O 1
ATOM 6928 N N . ASP B 1 176 ? 23.5 -11.062 12.914 1 93.38 176 ASP B N 1
ATOM 6929 C CA . ASP B 1 176 ? 24.656 -11.586 12.18 1 93.38 176 ASP B CA 1
ATOM 6930 C C . ASP B 1 176 ? 25.875 -10.695 12.359 1 93.38 176 ASP B C 1
ATOM 6932 O O . ASP B 1 176 ? 27.016 -11.164 12.297 1 93.38 176 ASP B O 1
ATOM 6936 N N . MET B 1 177 ? 25.703 -9.438 12.641 1 95.25 177 MET B N 1
ATOM 6937 C CA . MET B 1 177 ? 26.781 -8.469 12.773 1 95.25 177 MET B CA 1
ATOM 6938 C C . MET B 1 177 ? 27.5 -8.641 14.109 1 95.25 177 MET B C 1
ATOM 6940 O O . MET B 1 177 ? 28.609 -8.117 14.289 1 95.25 177 MET B O 1
ATOM 6944 N N . GLU B 1 178 ? 26.984 -9.289 15.039 1 94.38 178 GLU B N 1
ATOM 6945 C CA . GLU B 1 178 ? 27.438 -9.297 16.438 1 94.38 178 GLU B CA 1
ATOM 6946 C C . GLU B 1 178 ? 28.828 -9.938 16.562 1 94.38 178 GLU B C 1
ATOM 6948 O O . GLU B 1 178 ? 29.609 -9.57 17.438 1 94.38 178 GLU B O 1
ATOM 6953 N N . ASP B 1 179 ? 29.141 -10.867 15.695 1 93.44 179 ASP B N 1
ATOM 6954 C CA . ASP B 1 179 ? 30.453 -11.523 15.789 1 93.44 179 ASP B CA 1
ATOM 6955 C C . ASP B 1 179 ? 31.453 -10.875 14.844 1 93.44 179 ASP B C 1
ATOM 6957 O O . ASP B 1 179 ? 32.562 -11.398 14.641 1 93.44 179 ASP B O 1
ATOM 6961 N N . GLY B 1 180 ? 31 -9.844 14.172 1 95.38 180 GLY B N 1
ATOM 6962 C CA . GLY B 1 180 ? 31.906 -9.078 13.328 1 95.38 180 GLY B CA 1
ATOM 6963 C C . GLY B 1 180 ? 32.031 -9.641 11.922 1 95.38 180 GLY B C 1
ATOM 6964 O O . GLY B 1 180 ? 32.938 -9.266 11.188 1 95.38 180 GLY B O 1
ATOM 6965 N N . LYS B 1 181 ? 31.125 -10.547 11.609 1 95 181 LYS B N 1
ATOM 6966 C CA . LYS B 1 181 ? 31.141 -11.141 10.273 1 95 181 LYS B CA 1
ATOM 6967 C C . LYS B 1 181 ? 29.719 -11.281 9.719 1 95 181 LYS B C 1
ATOM 6969 O O . LYS B 1 181 ? 28.797 -11.609 10.461 1 95 181 LYS B O 1
ATOM 6974 N N . LEU B 1 182 ? 29.609 -11.047 8.445 1 96.25 182 LEU B N 1
ATOM 6975 C CA . LEU B 1 182 ? 28.344 -11.273 7.766 1 96.25 182 LEU B CA 1
ATOM 6976 C C . LEU B 1 182 ? 28.391 -12.539 6.918 1 96.25 182 LEU B C 1
ATOM 6978 O O . LEU B 1 182 ? 29.406 -12.805 6.254 1 96.25 182 LEU B O 1
ATOM 6982 N N . GLN B 1 183 ? 27.375 -13.281 6.852 1 94.75 183 GLN B N 1
ATOM 6983 C CA . GLN B 1 183 ? 27.344 -14.602 6.223 1 94.75 183 GLN B CA 1
ATOM 6984 C C . GLN B 1 183 ? 27.281 -14.484 4.703 1 94.75 183 GLN B C 1
ATOM 6986 O O . GLN B 1 183 ? 27.641 -15.422 3.99 1 94.75 183 GLN B O 1
ATOM 6991 N N . GLY B 1 184 ? 26.734 -13.391 4.23 1 95.88 184 GLY B N 1
ATOM 6992 C CA . GLY B 1 184 ? 26.812 -13.141 2.799 1 95.88 184 GLY B CA 1
ATOM 6993 C C . GLY B 1 184 ? 25.656 -13.75 2.025 1 95.88 184 GLY B C 1
ATOM 6994 O O . GLY B 1 184 ? 25.812 -14.125 0.862 1 95.88 184 GLY B O 1
ATOM 6995 N N . ASN B 1 185 ? 24.547 -13.945 2.693 1 94.38 185 ASN B N 1
ATOM 6996 C CA . ASN B 1 185 ? 23.375 -14.367 1.946 1 94.38 185 ASN B CA 1
ATOM 6997 C C . ASN B 1 185 ? 23 -13.359 0.865 1 94.38 185 ASN B C 1
ATOM 6999 O O . ASN B 1 185 ? 22.828 -12.172 1.15 1 94.38 185 ASN B O 1
ATOM 7003 N N . LYS B 1 186 ? 22.734 -13.797 -0.37 1 94 186 LYS B N 1
ATOM 7004 C CA . LYS B 1 186 ? 22.656 -12.898 -1.519 1 94 186 LYS B CA 1
ATOM 7005 C C . LYS B 1 186 ? 21.219 -12.438 -1.748 1 94 186 LYS B C 1
ATOM 7007 O O . LYS B 1 186 ? 20.984 -11.445 -2.438 1 94 186 LYS B O 1
ATOM 7012 N N . GLU B 1 187 ? 20.281 -13.227 -1.308 1 93.81 187 GLU B N 1
ATOM 7013 C CA . GLU B 1 187 ? 18.906 -12.82 -1.57 1 93.81 187 GLU B CA 1
ATOM 7014 C C . GLU B 1 187 ? 17.938 -13.508 -0.614 1 93.81 187 GLU B C 1
ATOM 7016 O O . GLU B 1 187 ? 18.25 -14.562 -0.053 1 93.81 187 GLU B O 1
ATOM 7021 N N . ASP B 1 188 ? 16.828 -12.875 -0.388 1 94.19 188 ASP B N 1
ATOM 7022 C CA . ASP B 1 188 ? 15.734 -13.414 0.415 1 94.19 188 ASP B CA 1
ATOM 7023 C C . ASP B 1 188 ? 14.43 -12.688 0.114 1 94.19 188 ASP B C 1
ATOM 7025 O O . ASP B 1 188 ? 14.414 -11.711 -0.636 1 94.19 188 ASP B O 1
ATOM 7029 N N . ILE B 1 189 ? 13.25 -13.203 0.642 1 94.25 189 ILE B N 1
ATOM 7030 C CA . ILE B 1 189 ? 11.938 -12.594 0.41 1 94.25 189 ILE B CA 1
ATOM 7031 C C . ILE B 1 189 ? 11.18 -12.492 1.729 1 94.25 189 ILE B C 1
ATOM 7033 O O . ILE B 1 189 ? 11.531 -13.148 2.711 1 94.25 189 ILE B O 1
ATOM 7037 N N . GLY B 1 190 ? 10.133 -11.664 1.739 1 94.44 190 GLY B N 1
ATOM 7038 C CA . GLY B 1 190 ? 9.281 -11.5 2.908 1 94.44 190 GLY B CA 1
ATOM 7039 C C . GLY B 1 190 ? 9.711 -10.359 3.807 1 94.44 190 GLY B C 1
ATOM 7040 O O . GLY B 1 190 ? 10.062 -9.281 3.322 1 94.44 190 GLY B O 1
ATOM 7041 N N . ASN B 1 191 ? 9.508 -10.539 5.129 1 95.19 191 ASN B N 1
ATOM 7042 C CA . ASN B 1 191 ? 10.008 -9.586 6.113 1 95.19 191 ASN B CA 1
ATOM 7043 C C . ASN B 1 191 ? 11.516 -9.719 6.309 1 95.19 191 ASN B C 1
ATOM 7045 O O . ASN B 1 191 ? 11.969 -10.57 7.07 1 95.19 191 ASN B O 1
ATOM 7049 N N . ILE B 1 192 ? 12.219 -8.797 5.621 1 95.88 192 ILE B N 1
ATOM 7050 C CA . ILE B 1 192 ? 13.664 -8.992 5.559 1 95.88 192 ILE B CA 1
ATOM 7051 C C . ILE B 1 192 ? 14.375 -7.727 6.008 1 95.88 192 ILE B C 1
ATOM 7053 O O . ILE B 1 192 ? 13.773 -6.648 6.055 1 95.88 192 ILE B O 1
ATOM 7057 N N . ASN B 1 193 ? 15.586 -7.828 6.426 1 97.25 193 ASN B N 1
ATOM 7058 C CA . ASN B 1 193 ? 16.516 -6.734 6.668 1 97.25 193 ASN B CA 1
ATOM 7059 C C . ASN B 1 193 ? 17.875 -7 6.023 1 97.25 193 ASN B C 1
ATOM 7061 O O . ASN B 1 193 ? 18.109 -8.078 5.461 1 97.25 193 ASN B O 1
ATOM 7065 N N . ASN B 1 194 ? 18.75 -6.027 5.965 1 97.81 194 ASN B N 1
ATOM 7066 C CA . ASN B 1 194 ? 20.047 -6.199 5.316 1 97.81 194 ASN B CA 1
ATOM 7067 C C . ASN B 1 194 ? 21.141 -5.418 6.035 1 97.81 194 ASN B C 1
ATOM 7069 O O . ASN B 1 194 ? 20.859 -4.574 6.887 1 97.81 194 ASN B O 1
ATOM 7073 N N . ALA B 1 195 ? 22.391 -5.766 5.75 1 98.25 195 ALA B N 1
ATOM 7074 C CA . ALA B 1 195 ? 23.578 -5.086 6.27 1 98.25 195 ALA B CA 1
ATOM 7075 C C . ALA B 1 195 ? 24.719 -5.133 5.262 1 98.25 195 ALA B C 1
ATOM 7077 O O . ALA B 1 195 ? 24.891 -6.125 4.551 1 98.25 195 ALA B O 1
ATOM 7078 N N . ALA B 1 196 ? 25.391 -4.109 5.148 1 98.44 196 ALA B N 1
ATOM 7079 C CA . ALA B 1 196 ? 26.656 -4.031 4.422 1 98.44 196 ALA B CA 1
ATOM 7080 C C . ALA B 1 196 ? 27.828 -3.799 5.375 1 98.44 196 ALA B C 1
ATOM 7082 O O . ALA B 1 196 ? 27.688 -3.121 6.395 1 98.44 196 ALA B O 1
ATOM 7083 N N . GLY B 1 197 ? 29.031 -4.359 5.043 1 98.38 197 GLY B N 1
ATOM 7084 C CA . GLY B 1 197 ? 30.172 -4.25 5.934 1 98.38 197 GLY B CA 1
ATOM 7085 C C . GLY B 1 197 ? 31.469 -3.889 5.215 1 98.38 197 GLY B C 1
ATOM 7086 O O . GLY B 1 197 ? 31.656 -4.27 4.062 1 98.38 197 GLY B O 1
ATOM 7087 N N . TRP B 1 198 ? 32.312 -3.148 5.922 1 98.19 198 TRP B N 1
ATOM 7088 C CA . TRP B 1 198 ? 33.625 -2.744 5.48 1 98.19 198 TRP B CA 1
ATOM 7089 C C . TRP B 1 198 ? 34.688 -3.105 6.523 1 98.19 198 TRP B C 1
ATOM 7091 O O . TRP B 1 198 ? 34.438 -3.035 7.727 1 98.19 198 TRP B O 1
ATOM 7101 N N . ASP B 1 199 ? 35.906 -3.451 6.039 1 97.12 199 ASP B N 1
ATOM 7102 C CA . ASP B 1 199 ? 37.031 -3.564 6.957 1 97.12 199 ASP B CA 1
ATOM 7103 C C . ASP B 1 199 ? 37.438 -2.197 7.508 1 97.12 199 ASP B C 1
ATOM 7105 O O . ASP B 1 199 ? 37.469 -1.213 6.766 1 97.12 199 ASP B O 1
ATOM 7109 N N . LEU B 1 200 ? 37.594 -2.172 8.789 1 97.19 200 LEU B N 1
ATOM 7110 C CA . LEU B 1 200 ? 38 -0.944 9.469 1 97.19 200 LEU B CA 1
ATOM 7111 C C . LEU B 1 200 ? 39.344 -1.13 10.172 1 97.19 200 LEU B C 1
ATOM 7113 O O . LEU B 1 200 ? 39.406 -1.676 11.273 1 97.19 200 LEU B O 1
ATOM 7117 N N . GLU B 1 201 ? 40.375 -0.709 9.547 1 96.19 201 GLU B N 1
ATOM 7118 C CA . GLU B 1 201 ? 41.719 -0.734 10.109 1 96.19 201 GLU B CA 1
ATOM 7119 C C . GLU B 1 201 ? 42.281 0.678 10.297 1 96.19 201 GLU B C 1
ATOM 7121 O O . GLU B 1 201 ? 42.531 1.384 9.32 1 96.19 201 GLU B O 1
ATOM 7126 N N . LEU B 1 202 ? 42.438 0.997 11.562 1 96.06 202 LEU B N 1
ATOM 7127 C CA . LEU B 1 202 ? 42.875 2.344 11.883 1 96.06 202 LEU B CA 1
ATOM 7128 C C . LEU B 1 202 ? 44.156 2.301 12.734 1 96.06 202 LEU B C 1
ATOM 7130 O O . LEU B 1 202 ? 44.188 1.63 13.773 1 96.06 202 LEU B O 1
ATOM 7134 N N . GLU B 1 203 ? 45.188 3.023 12.234 1 95.56 203 GLU B N 1
ATOM 7135 C CA . GLU B 1 203 ? 46.312 3.338 13.125 1 95.56 203 GLU B CA 1
ATOM 7136 C C . GLU B 1 203 ? 45.906 4.41 14.141 1 95.56 203 GLU B C 1
ATOM 7138 O O . GLU B 1 203 ? 44.875 5.078 13.977 1 95.56 203 GLU B O 1
ATOM 7143 N N . ALA B 1 204 ? 46.75 4.496 15.07 1 94.69 204 ALA B N 1
ATOM 7144 C CA . ALA B 1 204 ? 46.5 5.57 16.031 1 94.69 204 ALA B CA 1
ATOM 7145 C C . ALA B 1 204 ? 46.406 6.926 15.328 1 94.69 204 ALA B C 1
ATOM 7147 O O . ALA B 1 204 ? 47.312 7.277 14.555 1 94.69 204 ALA B O 1
ATOM 7148 N N . ASP B 1 205 ? 45.344 7.598 15.484 1 92.56 205 ASP B N 1
ATOM 7149 C CA . ASP B 1 205 ? 45.031 8.914 14.938 1 92.56 205 ASP B CA 1
ATOM 7150 C C . ASP B 1 205 ? 44.781 8.836 13.43 1 92.56 205 ASP B C 1
ATOM 7152 O O . ASP B 1 205 ? 44.875 9.852 12.734 1 92.56 205 ASP B O 1
ATOM 7156 N N . GLY B 1 206 ? 44.562 7.668 12.992 1 94.69 206 GLY B N 1
ATOM 7157 C CA . GLY B 1 206 ? 44.219 7.484 11.594 1 94.69 206 GLY B CA 1
ATOM 7158 C C . GLY B 1 206 ? 42.75 7.719 11.312 1 94.69 206 GLY B C 1
ATOM 7159 O O . GLY B 1 206 ? 41.969 7.973 12.227 1 94.69 206 GLY B O 1
ATOM 7160 N N . ALA B 1 207 ? 42.469 7.699 9.992 1 96.38 207 ALA B N 1
ATOM 7161 C CA . ALA B 1 207 ? 41.094 7.938 9.586 1 96.38 207 ALA B CA 1
ATOM 7162 C C . ALA B 1 207 ? 40.719 7.07 8.391 1 96.38 207 ALA B C 1
ATOM 7164 O O . ALA B 1 207 ? 41.531 6.805 7.52 1 96.38 207 ALA B O 1
ATOM 7165 N N . ASN B 1 208 ? 39.531 6.539 8.367 1 97 208 ASN B N 1
ATOM 7166 C CA . ASN B 1 208 ? 38.906 5.898 7.215 1 97 208 ASN B CA 1
ATOM 7167 C C . ASN B 1 208 ? 37.594 6.602 6.816 1 97 208 ASN B C 1
ATOM 7169 O O . ASN B 1 208 ? 36.906 7.156 7.664 1 97 208 ASN B O 1
ATOM 7173 N N . GLU B 1 209 ? 37.344 6.605 5.52 1 97.38 209 GLU B N 1
ATOM 7174 C CA . GLU B 1 209 ? 36.156 7.266 5.016 1 97.38 209 GLU B CA 1
ATOM 7175 C C . GLU B 1 209 ? 35.281 6.305 4.199 1 97.38 209 GLU B C 1
ATOM 7177 O O . GLU B 1 209 ? 35.812 5.508 3.416 1 97.38 209 GLU B O 1
ATOM 7182 N N . PHE B 1 210 ? 34.062 6.359 4.43 1 97.94 210 PHE B N 1
ATOM 7183 C CA . PHE B 1 210 ? 33.062 5.59 3.682 1 97.94 210 PHE B CA 1
ATOM 7184 C C . PHE B 1 210 ? 31.969 6.496 3.162 1 97.94 210 PHE B C 1
ATOM 7186 O O . PHE B 1 210 ? 31.344 7.242 3.93 1 97.94 210 PHE B O 1
ATOM 7193 N N . VAL B 1 211 ? 31.703 6.473 1.894 1 98.25 211 VAL B N 1
ATOM 7194 C CA . VAL B 1 211 ? 30.578 7.199 1.3 1 98.25 211 VAL B CA 1
ATOM 7195 C C . VAL B 1 211 ? 29.469 6.219 0.919 1 98.25 211 VAL B C 1
ATOM 7197 O O . VAL B 1 211 ? 29.656 5.367 0.048 1 98.25 211 VAL B O 1
ATOM 7200 N N . ILE B 1 212 ? 28.375 6.293 1.554 1 98.38 212 ILE B N 1
ATOM 7201 C CA . ILE B 1 212 ? 27.25 5.402 1.337 1 98.38 212 ILE B CA 1
ATOM 7202 C C . ILE B 1 212 ? 26.125 6.148 0.611 1 98.38 212 ILE B C 1
ATOM 7204 O O . ILE B 1 212 ? 25.75 7.25 1.019 1 98.38 212 ILE B O 1
ATOM 7208 N N . LEU B 1 213 ? 25.656 5.609 -0.465 1 98.56 213 LEU B N 1
ATOM 7209 C CA . LEU B 1 213 ? 24.5 6.113 -1.201 1 98.56 213 LEU B CA 1
ATOM 7210 C C . LEU B 1 213 ? 23.266 5.242 -0.948 1 98.56 213 LEU B C 1
ATOM 7212 O O . LEU B 1 213 ? 23.328 4.02 -1.097 1 98.56 213 LEU B O 1
ATOM 7216 N N . ILE B 1 214 ? 22.203 5.801 -0.503 1 98.75 214 ILE B N 1
ATOM 7217 C CA . ILE B 1 214 ? 20.906 5.145 -0.403 1 98.75 214 ILE B CA 1
ATOM 7218 C C . ILE B 1 214 ? 19.922 5.781 -1.386 1 98.75 214 ILE B C 1
ATOM 7220 O O . ILE B 1 214 ? 19.5 6.93 -1.2 1 98.75 214 ILE B O 1
ATOM 7224 N N . GLY B 1 215 ? 19.531 5.055 -2.41 1 98.56 215 GLY B N 1
ATOM 7225 C CA . GLY B 1 215 ? 18.734 5.613 -3.486 1 98.56 215 GLY B CA 1
ATOM 7226 C C . GLY B 1 215 ? 17.391 4.918 -3.65 1 98.56 215 GLY B C 1
ATOM 7227 O O . GLY B 1 215 ? 17.234 3.77 -3.238 1 98.56 215 GLY B O 1
ATOM 7228 N N . ALA B 1 216 ? 16.438 5.648 -4.199 1 98.75 216 ALA B N 1
ATOM 7229 C CA . ALA B 1 216 ? 15.117 5.113 -4.527 1 98.75 216 ALA B CA 1
ATOM 7230 C C . ALA B 1 216 ? 14.82 5.266 -6.016 1 98.75 216 ALA B C 1
ATOM 7232 O O . ALA B 1 216 ? 15.305 6.203 -6.66 1 98.75 216 ALA B O 1
ATOM 7233 N N . ALA B 1 217 ? 14.055 4.344 -6.555 1 98.56 217 ALA B N 1
ATOM 7234 C CA . ALA B 1 217 ? 13.648 4.391 -7.953 1 98.56 217 ALA B CA 1
ATOM 7235 C C . ALA B 1 217 ? 12.375 3.584 -8.18 1 98.56 217 ALA B C 1
ATOM 7237 O O . ALA B 1 217 ? 12.008 2.74 -7.359 1 98.56 217 ALA B O 1
ATOM 7238 N N . SER B 1 218 ? 11.742 3.84 -9.328 1 97.5 218 SER B N 1
ATOM 7239 C CA . SER B 1 218 ? 10.5 3.154 -9.672 1 97.5 218 SER B CA 1
ATOM 7240 C C . SER B 1 218 ? 10.781 1.82 -10.359 1 97.5 218 SER B C 1
ATOM 7242 O O . SER B 1 218 ? 9.859 1.037 -10.602 1 97.5 218 SER B O 1
ATOM 7244 N N . SER B 1 219 ? 12.078 1.563 -10.68 1 96.38 219 SER B N 1
ATOM 7245 C CA . SER B 1 219 ? 12.453 0.301 -11.312 1 96.38 219 SER B CA 1
ATOM 7246 C C . SER B 1 219 ? 13.906 -0.055 -11.016 1 96.38 219 SER B C 1
ATOM 7248 O O . SER B 1 219 ? 14.703 0.814 -10.648 1 96.38 219 SER B O 1
ATOM 7250 N N . ARG B 1 220 ? 14.18 -1.277 -11.18 1 95.75 220 ARG B N 1
ATOM 7251 C CA . ARG B 1 220 ? 15.539 -1.774 -10.992 1 95.75 220 ARG B CA 1
ATOM 7252 C C . ARG B 1 220 ? 16.516 -1.085 -11.938 1 95.75 220 ARG B C 1
ATOM 7254 O O . ARG B 1 220 ? 17.594 -0.663 -11.531 1 95.75 220 ARG B O 1
ATOM 7261 N N . ARG B 1 221 ? 16.156 -0.976 -13.172 1 95.38 221 ARG B N 1
ATOM 7262 C CA . ARG B 1 221 ? 17 -0.397 -14.211 1 95.38 221 ARG B CA 1
ATOM 7263 C C . ARG B 1 221 ? 17.375 1.043 -13.875 1 95.38 221 ARG B C 1
ATOM 7265 O O . ARG B 1 221 ? 18.547 1.431 -13.977 1 95.38 221 ARG B O 1
ATOM 7272 N N . ILE B 1 222 ? 16.406 1.82 -13.445 1 97.19 222 ILE B N 1
ATOM 7273 C CA . ILE B 1 222 ? 16.625 3.223 -13.117 1 97.19 222 ILE B CA 1
ATOM 7274 C C . ILE B 1 222 ? 17.531 3.324 -11.891 1 97.19 222 ILE B C 1
ATOM 7276 O O . ILE B 1 222 ? 18.438 4.164 -11.844 1 97.19 222 ILE B O 1
ATOM 7280 N N . LEU B 1 223 ? 17.312 2.441 -10.93 1 98.12 223 LEU B N 1
ATOM 7281 C CA . LEU B 1 223 ? 18.141 2.447 -9.719 1 98.12 223 LEU B CA 1
ATOM 7282 C C . LEU B 1 223 ? 19.594 2.18 -10.062 1 98.12 223 LEU B C 1
ATOM 7284 O O . LEU B 1 223 ? 20.484 2.893 -9.594 1 98.12 223 LEU B O 1
ATOM 7288 N N . TYR B 1 224 ? 19.859 1.165 -10.883 1 97.25 224 TYR B N 1
ATOM 7289 C CA . TYR B 1 224 ? 21.219 0.812 -11.289 1 97.25 224 TYR B CA 1
ATOM 7290 C C . TYR B 1 224 ? 21.906 1.98 -11.992 1 97.25 224 TYR B C 1
ATOM 7292 O O . TYR B 1 224 ? 23.031 2.34 -11.656 1 97.25 224 TYR B O 1
ATOM 7300 N N . LYS B 1 225 ? 21.172 2.531 -12.906 1 96.88 225 LYS B N 1
ATOM 7301 C CA . LYS B 1 225 ? 21.734 3.645 -13.672 1 96.88 225 LYS B CA 1
ATOM 7302 C C . LYS B 1 225 ? 22.062 4.824 -12.766 1 96.88 225 LYS B C 1
ATOM 7304 O O . LYS B 1 225 ? 23.125 5.43 -12.891 1 96.88 225 LYS B O 1
ATOM 7309 N N . ARG B 1 226 ? 21.188 5.133 -11.859 1 96.88 226 ARG B N 1
ATOM 7310 C CA . ARG B 1 226 ? 21.375 6.238 -10.93 1 96.88 226 ARG B CA 1
ATOM 7311 C C . ARG B 1 226 ? 22.594 6.008 -10.047 1 96.88 226 ARG B C 1
ATOM 7313 O O . ARG B 1 226 ? 23.438 6.898 -9.906 1 96.88 226 ARG B O 1
ATOM 7320 N N . MET B 1 227 ? 22.703 4.848 -9.492 1 96.62 227 MET B N 1
ATOM 7321 C CA . MET B 1 227 ? 23.797 4.535 -8.578 1 96.62 227 MET B CA 1
ATOM 7322 C C . MET B 1 227 ? 25.141 4.535 -9.312 1 96.62 227 MET B C 1
ATOM 7324 O O . MET B 1 227 ? 26.125 5.078 -8.812 1 96.62 227 MET B O 1
ATOM 7328 N N . GLN B 1 228 ? 25.156 4.012 -10.477 1 94.56 228 GLN B N 1
ATOM 7329 C CA . GLN B 1 228 ? 26.391 3.922 -11.25 1 94.56 228 GLN B CA 1
ATOM 7330 C C . GLN B 1 228 ? 26.844 5.301 -11.719 1 94.56 228 GLN B C 1
ATOM 7332 O O . GLN B 1 228 ? 28.031 5.621 -11.641 1 94.56 228 GLN B O 1
ATOM 7337 N N . GLU B 1 229 ? 25.938 6.098 -12.156 1 95.62 229 GLU B N 1
ATOM 7338 C CA . GLU B 1 229 ? 26.297 7.434 -12.625 1 95.62 229 GLU B CA 1
ATOM 7339 C C . GLU B 1 229 ? 26.766 8.32 -11.477 1 95.62 229 GLU B C 1
ATOM 7341 O O . GLU B 1 229 ? 27.719 9.078 -11.617 1 95.62 229 GLU B O 1
ATOM 7346 N N . LEU B 1 230 ? 26.141 8.227 -10.375 1 95.75 230 LEU B N 1
ATOM 7347 C CA . LEU B 1 230 ? 26.5 9.055 -9.234 1 95.75 230 LEU B CA 1
ATOM 7348 C C . LEU B 1 230 ? 27.844 8.625 -8.641 1 95.75 230 LEU B C 1
ATOM 7350 O O . LEU B 1 230 ? 28.594 9.453 -8.117 1 95.75 230 LEU B O 1
ATOM 7354 N N . SER B 1 231 ? 28.125 7.375 -8.688 1 91.62 231 SER B N 1
ATOM 7355 C CA . SER B 1 231 ? 29.359 6.844 -8.117 1 91.62 231 SER B CA 1
ATOM 7356 C C . SER B 1 231 ? 30.578 7.348 -8.867 1 91.62 231 SER B C 1
ATOM 7358 O O . SER B 1 231 ? 31.688 7.332 -8.344 1 91.62 231 SER B O 1
ATOM 7360 N N . LYS B 1 232 ? 30.391 7.809 -10.086 1 93.81 232 LYS B N 1
ATOM 7361 C CA . LYS B 1 232 ? 31.484 8.312 -10.906 1 93.81 232 LYS B CA 1
ATOM 7362 C C . LYS B 1 232 ? 31.828 9.75 -10.539 1 93.81 232 LYS B C 1
ATOM 7364 O O . LYS B 1 232 ? 32.906 10.25 -10.898 1 93.81 232 LYS B O 1
ATOM 7369 N N . LEU B 1 233 ? 31 10.359 -9.836 1 96.31 233 LEU B N 1
ATOM 7370 C CA . LEU B 1 233 ? 31.203 11.766 -9.492 1 96.31 233 LEU B CA 1
ATOM 7371 C C . LEU B 1 233 ? 31.891 11.898 -8.141 1 96.31 233 LEU B C 1
ATOM 7373 O O . LEU B 1 233 ? 31.562 11.18 -7.191 1 96.31 233 LEU B O 1
ATOM 7377 N N . PRO B 1 234 ? 32.844 12.828 -8.109 1 96.62 234 PRO B N 1
ATOM 7378 C CA . PRO B 1 234 ? 33.438 13.094 -6.789 1 96.62 234 PRO B CA 1
ATOM 7379 C C . PRO B 1 234 ? 32.406 13.68 -5.809 1 96.62 234 PRO B C 1
ATOM 7381 O O . PRO B 1 234 ? 31.578 14.5 -6.191 1 96.62 234 PRO B O 1
ATOM 7384 N N . LEU B 1 235 ? 32.531 13.281 -4.594 1 97.38 235 LEU B N 1
ATOM 7385 C CA . LEU B 1 235 ? 31.625 13.766 -3.557 1 97.38 235 LEU B CA 1
ATOM 7386 C C . LEU B 1 235 ? 31.641 15.289 -3.49 1 97.38 235 LEU B C 1
ATOM 7388 O O . LEU B 1 235 ? 30.594 15.906 -3.27 1 97.38 235 LEU B O 1
ATOM 7392 N N . GLU B 1 236 ? 32.812 15.891 -3.596 1 97.81 236 GLU B N 1
ATOM 7393 C CA . GLU B 1 236 ? 32.938 17.344 -3.533 1 97.81 236 GLU B CA 1
ATOM 7394 C C . GLU B 1 236 ? 32.062 18.016 -4.602 1 97.81 236 GLU B C 1
ATOM 7396 O O . GLU B 1 236 ? 31.5 19.078 -4.359 1 97.81 236 GLU B O 1
ATOM 7401 N N . TYR B 1 237 ? 32.062 17.391 -5.711 1 97.88 237 TYR B N 1
ATOM 7402 C CA . TYR B 1 237 ? 31.234 17.922 -6.797 1 97.88 237 TYR B CA 1
ATOM 7403 C C . TYR B 1 237 ? 29.766 17.891 -6.438 1 97.88 237 TYR B C 1
ATOM 7405 O O . TYR B 1 237 ? 29.031 18.859 -6.637 1 97.88 237 TYR B O 1
ATOM 7413 N N . ILE B 1 238 ? 29.297 16.781 -5.957 1 98.25 238 ILE B N 1
ATOM 7414 C CA . ILE B 1 238 ? 27.906 16.625 -5.578 1 98.25 238 ILE B CA 1
ATOM 7415 C C . ILE B 1 238 ? 27.562 17.594 -4.441 1 98.25 238 ILE B C 1
ATOM 7417 O O . ILE B 1 238 ? 26.484 18.188 -4.426 1 98.25 238 ILE B O 1
ATOM 7421 N N . PHE B 1 239 ? 28.484 17.703 -3.537 1 98.38 239 PHE B N 1
ATOM 7422 C CA . PHE B 1 239 ? 28.328 18.609 -2.414 1 98.38 239 PHE B CA 1
ATOM 7423 C C . PHE B 1 239 ? 28.125 20.047 -2.904 1 98.38 239 PHE B C 1
ATOM 7425 O O . PHE B 1 239 ? 27.188 20.719 -2.494 1 98.38 239 PHE B O 1
ATOM 7432 N N . GLU B 1 240 ? 28.953 20.469 -3.754 1 98.56 240 GLU B N 1
ATOM 7433 C CA . GLU B 1 240 ? 28.891 21.844 -4.242 1 98.56 240 GLU B CA 1
ATOM 7434 C C . GLU B 1 240 ? 27.625 22.078 -5.055 1 98.56 240 GLU B C 1
ATOM 7436 O O . GLU B 1 240 ? 27 23.141 -4.953 1 98.56 240 GLU B O 1
ATOM 7441 N N . LYS B 1 241 ? 27.297 21.109 -5.852 1 98.38 241 LYS B N 1
ATOM 7442 C CA . LYS B 1 241 ? 26.047 21.203 -6.621 1 98.38 241 LYS B CA 1
ATOM 7443 C C . LYS B 1 241 ? 24.844 21.344 -5.695 1 98.38 241 LYS B C 1
ATOM 7445 O O . LYS B 1 241 ? 23.953 22.156 -5.953 1 98.38 241 LYS B O 1
ATOM 7450 N N . THR B 1 242 ? 24.859 20.562 -4.676 1 98.75 242 THR B N 1
ATOM 7451 C CA . THR B 1 242 ? 23.766 20.594 -3.721 1 98.75 242 THR B CA 1
ATOM 7452 C C . THR B 1 242 ? 23.75 21.906 -2.947 1 98.75 242 THR B C 1
ATOM 7454 O O . THR B 1 242 ? 22.688 22.5 -2.744 1 98.75 242 THR B O 1
ATOM 7457 N N . ARG B 1 243 ? 24.891 22.297 -2.488 1 98.69 243 ARG B N 1
ATOM 7458 C CA . ARG B 1 243 ? 25.016 23.562 -1.776 1 98.69 243 ARG B CA 1
ATOM 7459 C C . ARG B 1 243 ? 24.516 24.719 -2.639 1 98.69 243 ARG B C 1
ATOM 7461 O O . ARG B 1 243 ? 23.75 25.562 -2.174 1 98.69 243 ARG B O 1
ATOM 7468 N N . GLU B 1 244 ? 24.922 24.734 -3.885 1 98.38 244 GLU B N 1
ATOM 7469 C CA . GLU B 1 244 ? 24.531 25.797 -4.809 1 98.38 244 GLU B CA 1
ATOM 7470 C C . GLU B 1 244 ? 23.031 25.812 -5.043 1 98.38 244 GLU B C 1
ATOM 7472 O O . GLU B 1 244 ? 22.422 26.875 -5.141 1 98.38 244 GLU B O 1
ATOM 7477 N N . HIS B 1 245 ? 22.516 24.641 -5.172 1 98.56 245 HIS B N 1
ATOM 7478 C CA . HIS B 1 245 ? 21.062 24.516 -5.355 1 98.56 245 HIS B CA 1
ATOM 7479 C C . HIS B 1 245 ? 20.312 25.234 -4.242 1 98.56 245 HIS B C 1
ATOM 7481 O O . HIS B 1 245 ? 19.391 26.016 -4.512 1 98.56 245 HIS B O 1
ATOM 7487 N N . TRP B 1 246 ? 20.672 25.031 -3.039 1 98.69 246 TRP B N 1
ATOM 7488 C CA . TRP B 1 246 ? 19.953 25.609 -1.898 1 98.69 246 TRP B CA 1
ATOM 7489 C C . TRP B 1 246 ? 20.234 27.094 -1.779 1 98.69 246 TRP B C 1
ATOM 7491 O O . TRP B 1 246 ? 19.312 27.891 -1.507 1 98.69 246 TRP B O 1
ATOM 7501 N N . VAL B 1 247 ? 21.469 27.469 -1.984 1 98.06 247 VAL B N 1
ATOM 7502 C CA . VAL B 1 247 ? 21.828 28.891 -1.904 1 98.06 247 VAL B CA 1
ATOM 7503 C C . VAL B 1 247 ? 21.062 29.672 -2.965 1 98.06 247 VAL B C 1
ATOM 7505 O O . VAL B 1 247 ? 20.547 30.766 -2.689 1 98.06 247 VAL B O 1
ATOM 7508 N N . MET B 1 248 ? 21 29.078 -4.125 1 97.94 248 MET B N 1
ATOM 7509 C CA . MET B 1 248 ? 20.297 29.75 -5.219 1 97.94 248 MET B CA 1
ATOM 7510 C C . MET B 1 248 ? 18.797 29.828 -4.93 1 97.94 248 MET B C 1
ATOM 7512 O O . MET B 1 248 ? 18.172 30.859 -5.16 1 97.94 248 MET B O 1
ATOM 7516 N N . TRP B 1 249 ? 18.266 28.766 -4.473 1 98.12 249 TRP B N 1
ATOM 7517 C CA . TRP B 1 249 ? 16.828 28.781 -4.156 1 98.12 249 TRP B CA 1
ATOM 7518 C C . TRP B 1 249 ? 16.531 29.812 -3.074 1 98.12 249 TRP B C 1
ATOM 7520 O O . TRP B 1 249 ? 15.547 30.547 -3.17 1 98.12 249 TRP B O 1
ATOM 7530 N N . LEU B 1 250 ? 17.344 29.891 -2.041 1 97.94 250 LEU B N 1
ATOM 7531 C CA . LEU B 1 250 ? 17.141 30.781 -0.904 1 97.94 250 LEU B CA 1
ATOM 7532 C C . LEU B 1 250 ? 17.344 32.219 -1.312 1 97.94 250 LEU B C 1
ATOM 7534 O O . LEU B 1 250 ? 16.781 33.125 -0.696 1 97.94 250 LEU B O 1
ATOM 7538 N N . SER B 1 251 ? 18.125 32.438 -2.359 1 97.25 251 SER B N 1
ATOM 7539 C CA . SER B 1 251 ? 18.484 33.781 -2.779 1 97.25 251 SER B CA 1
ATOM 7540 C C . SER B 1 251 ? 17.266 34.531 -3.301 1 97.25 251 SER B C 1
ATOM 7542 O O . SER B 1 251 ? 17.281 35.781 -3.377 1 97.25 251 SER B O 1
ATOM 7544 N N . ARG B 1 252 ? 16.234 33.875 -3.594 1 96.69 252 ARG B N 1
ATOM 7545 C CA . ARG B 1 252 ? 15.023 34.5 -4.121 1 96.69 252 ARG B CA 1
ATOM 7546 C C . ARG B 1 252 ? 14.188 35.125 -2.998 1 96.69 252 ARG B C 1
ATOM 7548 O O . ARG B 1 252 ? 13.18 35.781 -3.256 1 96.69 252 ARG B O 1
ATOM 7555 N N . LYS B 1 253 ? 14.594 34.938 -1.8 1 97.75 253 LYS B N 1
ATOM 7556 C CA . LYS B 1 253 ? 13.789 35.312 -0.639 1 97.75 253 LYS B CA 1
ATOM 7557 C C . LYS B 1 253 ? 13.656 36.844 -0.538 1 97.75 253 LYS B C 1
ATOM 7559 O O . LYS B 1 253 ? 14.508 37.562 -1.043 1 97.75 253 LYS B O 1
ATOM 7564 N N . GLN B 1 254 ? 12.602 37.281 0.078 1 96.81 254 GLN B N 1
ATOM 7565 C CA . GLN B 1 254 ? 12.461 38.656 0.464 1 96.81 254 GLN B CA 1
ATOM 7566 C C . GLN B 1 254 ? 13.547 39.094 1.455 1 96.81 254 GLN B C 1
ATOM 7568 O O . GLN B 1 254 ? 13.742 38.406 2.479 1 96.81 254 GLN B O 1
ATOM 7573 N N . VAL B 1 255 ? 14.258 40.125 1.164 1 95.38 255 VAL B N 1
ATOM 7574 C CA . VAL B 1 255 ? 15.367 40.562 2.004 1 95.38 255 VAL B CA 1
ATOM 7575 C C . VAL B 1 255 ? 14.82 41.25 3.246 1 95.38 255 VAL B C 1
ATOM 7577 O O . VAL B 1 255 ? 13.938 42.125 3.148 1 95.38 255 VAL B O 1
ATOM 7580 N N . ILE B 1 256 ? 15.328 40.844 4.383 1 94.81 256 ILE B N 1
ATOM 7581 C CA . ILE B 1 256 ? 14.977 41.469 5.641 1 94.81 256 ILE B CA 1
ATOM 7582 C C . ILE B 1 256 ? 16.219 42.156 6.23 1 94.81 256 ILE B C 1
ATOM 7584 O O . ILE B 1 256 ? 17.328 41.688 6.066 1 94.81 256 ILE B O 1
ATOM 7588 N N . LYS B 1 257 ? 16.078 43.25 6.902 1 91.88 257 LYS B N 1
ATOM 7589 C CA . LYS B 1 257 ? 17.188 44 7.477 1 91.88 257 LYS B CA 1
ATOM 7590 C C . LYS B 1 257 ? 17.047 44.125 8.992 1 91.88 257 LYS B C 1
ATOM 7592 O O . LYS B 1 257 ? 18.031 44.062 9.719 1 91.88 257 LYS B O 1
ATOM 7597 N N . ILE B 1 258 ? 15.914 44.25 9.484 1 92.31 258 ILE B N 1
ATOM 7598 C CA . ILE B 1 258 ? 15.555 44.375 10.891 1 92.31 258 ILE B CA 1
ATOM 7599 C C . ILE B 1 258 ? 16.531 45.344 11.578 1 92.31 258 ILE B C 1
ATOM 7601 O O . ILE B 1 258 ? 17.188 44.969 12.555 1 92.31 258 ILE B O 1
ATOM 7605 N N . PRO B 1 259 ? 16.562 46.562 11.133 1 90.12 259 PRO B N 1
ATOM 7606 C CA . PRO B 1 259 ? 17.5 47.5 11.773 1 90.12 259 PRO B CA 1
ATOM 7607 C C . PRO B 1 259 ? 17.125 47.812 13.219 1 90.12 259 PRO B C 1
ATOM 7609 O O . PRO B 1 259 ? 15.953 47.75 13.586 1 90.12 259 PRO B O 1
ATOM 7612 N N . GLY B 1 260 ? 18.094 48.25 14.094 1 82.31 260 GLY B N 1
ATOM 7613 C CA . GLY B 1 260 ? 17.828 48.781 15.414 1 82.31 260 GLY B CA 1
ATOM 7614 C C . GLY B 1 260 ? 17.734 47.719 16.484 1 82.31 260 GLY B C 1
ATOM 7615 O O . GLY B 1 260 ? 17.219 48 17.578 1 82.31 260 GLY B O 1
ATOM 7616 N N . LEU B 1 261 ? 17.969 46.531 16.156 1 82.31 261 LEU B N 1
ATOM 7617 C CA . LEU B 1 261 ? 17.922 45.469 17.172 1 82.31 261 LEU B CA 1
ATOM 7618 C C . LEU B 1 261 ? 19.266 45.281 17.828 1 82.31 261 LEU B C 1
ATOM 7620 O O . LEU B 1 261 ? 19.578 44.219 18.344 1 82.31 261 LEU B O 1
ATOM 7624 N N . GLU B 1 262 ? 20.062 46.219 17.781 1 66.94 262 GLU B N 1
ATOM 7625 C CA . GLU B 1 262 ? 21.422 46.156 18.297 1 66.94 262 GLU B CA 1
ATOM 7626 C C . GLU B 1 262 ? 21.438 45.875 19.797 1 66.94 262 GLU B C 1
ATOM 7628 O O . GLU B 1 262 ? 22.391 45.312 20.312 1 66.94 262 GLU B O 1
ATOM 7633 N N . GLU B 1 263 ? 20.391 46.25 20.422 1 66.75 263 GLU B N 1
ATOM 7634 C CA . GLU B 1 263 ? 20.328 46.031 21.859 1 66.75 263 GLU B CA 1
ATOM 7635 C C . GLU B 1 263 ? 20.141 44.562 22.188 1 66.75 263 GLU B C 1
ATOM 7637 O O . GLU B 1 263 ? 20.391 44.125 23.312 1 66.75 263 GLU B O 1
ATOM 7642 N N . TYR B 1 264 ? 19.703 43.969 21.203 1 69.44 264 TYR B N 1
ATOM 7643 C CA . TYR B 1 264 ? 19.469 42.562 21.438 1 69.44 264 TYR B CA 1
ATOM 7644 C C . TYR B 1 264 ? 20.625 41.719 20.922 1 69.44 264 TYR B C 1
ATOM 7646 O O . TYR B 1 264 ? 20.859 41.625 19.719 1 69.44 264 TYR B O 1
ATOM 7654 N N . GLU B 1 265 ? 21.578 41.5 21.672 1 68.56 265 GLU B N 1
ATOM 7655 C CA . GLU B 1 265 ? 22.75 40.688 21.438 1 68.56 265 GLU B CA 1
ATOM 7656 C C . GLU B 1 265 ? 22.734 40.094 20.016 1 68.56 265 GLU B C 1
ATOM 7658 O O . GLU B 1 265 ? 22.734 40.844 19.031 1 68.56 265 GLU B O 1
ATOM 7663 N N . ASN B 1 266 ? 22.703 38.812 19.844 1 85.38 266 ASN B N 1
ATOM 7664 C CA . ASN B 1 266 ? 22.812 38.031 18.609 1 85.38 266 ASN B CA 1
ATOM 7665 C C . ASN B 1 266 ? 21.438 37.688 18.031 1 85.38 266 ASN B C 1
ATOM 7667 O O . ASN B 1 266 ? 21.297 36.781 17.234 1 85.38 266 ASN B O 1
ATOM 7671 N N . LEU B 1 267 ? 20.438 38.594 18.469 1 91.19 267 LEU B N 1
ATOM 7672 C CA . LEU B 1 267 ? 19.062 38.312 18.078 1 91.19 267 LEU B CA 1
ATOM 7673 C C . LEU B 1 267 ? 18.859 38.5 16.578 1 91.19 267 LEU B C 1
ATOM 7675 O O . LEU B 1 267 ? 18.172 37.688 15.93 1 91.19 267 LEU B O 1
ATOM 7679 N N . ARG B 1 268 ? 19.422 39.562 16.062 1 92.81 268 ARG B N 1
ATOM 7680 C CA . ARG B 1 268 ? 19.281 39.844 14.633 1 92.81 268 ARG B CA 1
ATOM 7681 C C . ARG B 1 268 ? 19.781 38.656 13.805 1 92.81 268 ARG B C 1
ATOM 7683 O O . ARG B 1 268 ? 19.078 38.188 12.891 1 92.81 268 ARG B O 1
ATOM 7690 N N . GLN B 1 269 ? 20.938 38.188 14.148 1 93.19 269 GLN B N 1
ATOM 7691 C CA . GLN B 1 269 ? 21.5 37.031 13.422 1 93.19 269 GLN B CA 1
ATOM 7692 C C . GLN B 1 269 ? 20.641 35.781 13.625 1 93.19 269 GLN B C 1
ATOM 7694 O O . GLN B 1 269 ? 20.438 35 12.695 1 93.19 269 GLN B O 1
ATOM 7699 N N . ASP B 1 270 ? 20.156 35.625 14.82 1 95.19 270 ASP B N 1
ATOM 7700 C CA . ASP B 1 270 ? 19.297 34.5 15.125 1 95.19 270 ASP B CA 1
ATOM 7701 C C . ASP B 1 270 ? 18.031 34.531 14.273 1 95.19 270 ASP B C 1
ATOM 7703 O O . ASP B 1 270 ? 17.562 33.5 13.805 1 95.19 270 ASP B O 1
ATOM 7707 N N . LEU B 1 271 ? 17.484 35.688 14.125 1 96.69 271 LEU B N 1
ATOM 7708 C CA . LEU B 1 271 ? 16.266 35.844 13.344 1 96.69 271 LEU B CA 1
ATOM 7709 C C . LEU B 1 271 ? 16.516 35.562 11.867 1 96.69 271 LEU B C 1
ATOM 7711 O O . LEU B 1 271 ? 15.695 34.969 11.188 1 96.69 271 LEU B O 1
ATOM 7715 N N . PHE B 1 272 ? 17.688 36.031 11.367 1 95.88 272 PHE B N 1
ATOM 7716 C CA . PHE B 1 272 ? 18.062 35.75 9.984 1 95.88 272 PHE B CA 1
ATOM 7717 C C . PHE B 1 272 ? 18.188 34.25 9.766 1 95.88 272 PHE B C 1
ATOM 7719 O O . PHE B 1 272 ? 17.703 33.719 8.773 1 95.88 272 PHE B O 1
ATOM 7726 N N . ASN B 1 273 ? 18.844 33.594 10.695 1 96.81 273 ASN B N 1
ATOM 7727 C CA . ASN B 1 273 ? 19.016 32.156 10.602 1 96.81 273 ASN B CA 1
ATOM 7728 C C . ASN B 1 273 ? 17.688 31.422 10.641 1 96.81 273 ASN B C 1
ATOM 7730 O O . ASN B 1 273 ? 17.469 30.469 9.891 1 96.81 273 ASN B O 1
ATOM 7734 N N . ALA B 1 274 ? 16.828 31.891 11.539 1 97.94 274 ALA B N 1
ATOM 7735 C CA . ALA B 1 274 ? 15.516 31.281 11.664 1 97.94 274 ALA B CA 1
ATOM 7736 C C . ALA B 1 274 ? 14.695 31.469 10.391 1 97.94 274 ALA B C 1
ATOM 7738 O O . ALA B 1 274 ? 13.969 30.562 9.969 1 97.94 274 ALA B O 1
ATOM 7739 N N . TYR B 1 275 ? 14.773 32.688 9.82 1 98.31 275 TYR B N 1
ATOM 7740 C CA . TYR B 1 275 ? 14.086 33 8.57 1 98.31 275 TYR B CA 1
ATOM 7741 C C . TYR B 1 275 ? 14.5 32.062 7.461 1 98.31 275 TYR B C 1
ATOM 7743 O O . TYR B 1 275 ? 13.656 31.422 6.812 1 98.31 275 TYR B O 1
ATOM 7751 N N . ASN B 1 276 ? 15.766 31.875 7.285 1 98.56 276 ASN B N 1
ATOM 7752 C CA . ASN B 1 276 ? 16.297 31 6.254 1 98.56 276 ASN B CA 1
ATOM 7753 C C . ASN B 1 276 ? 15.953 29.531 6.527 1 98.56 276 ASN B C 1
ATOM 7755 O O . ASN B 1 276 ? 15.57 28.797 5.613 1 98.56 276 ASN B O 1
ATOM 7759 N N . ARG B 1 277 ? 16.078 29.078 7.746 1 98.56 277 ARG B N 1
ATOM 7760 C CA . ARG B 1 277 ? 15.797 27.703 8.133 1 98.56 277 ARG B CA 1
ATOM 7761 C C . ARG B 1 277 ? 14.328 27.344 7.883 1 98.56 277 ARG B C 1
ATOM 7763 O O . ARG B 1 277 ? 14.023 26.266 7.387 1 98.56 277 ARG B O 1
ATOM 7770 N N . ALA B 1 278 ? 13.461 28.25 8.258 1 98.69 278 ALA B N 1
ATOM 7771 C CA . ALA B 1 278 ? 12.031 28.031 8.062 1 98.69 278 ALA B CA 1
ATOM 7772 C C . ALA B 1 278 ? 11.703 27.875 6.578 1 98.69 278 ALA B C 1
ATOM 7774 O O . ALA B 1 278 ? 10.906 27.016 6.195 1 98.69 278 ALA B O 1
ATOM 7775 N N . LEU B 1 279 ? 12.289 28.734 5.773 1 98.81 279 LEU B N 1
ATOM 7776 C CA . LEU B 1 279 ? 12.07 28.656 4.332 1 98.81 279 LEU B CA 1
ATOM 7777 C C . LEU B 1 279 ? 12.539 27.312 3.781 1 98.81 279 LEU B C 1
ATOM 7779 O O . LEU B 1 279 ? 11.797 26.641 3.053 1 98.81 279 LEU B O 1
ATOM 7783 N N . LEU B 1 280 ? 13.727 26.922 4.164 1 98.75 280 LEU B N 1
ATOM 7784 C CA . LEU B 1 280 ? 14.305 25.672 3.695 1 98.75 280 LEU B CA 1
ATOM 7785 C C . LEU B 1 280 ? 13.477 24.484 4.176 1 98.75 280 LEU B C 1
ATOM 7787 O O . LEU B 1 280 ? 13.297 23.516 3.441 1 98.75 280 LEU B O 1
ATOM 7791 N N . MET B 1 281 ? 13.031 24.547 5.363 1 98.56 281 MET B N 1
ATOM 7792 C CA . MET B 1 281 ? 12.211 23.5 5.938 1 98.56 281 MET B CA 1
ATOM 7793 C C . MET B 1 281 ? 10.875 23.375 5.203 1 98.56 281 MET B C 1
ATOM 7795 O O . MET B 1 281 ? 10.445 22.281 4.867 1 98.56 281 MET B O 1
ATOM 7799 N N . LEU B 1 282 ? 10.227 24.469 4.914 1 98.75 282 LEU B N 1
ATOM 7800 C CA . LEU B 1 282 ? 8.93 24.453 4.242 1 98.75 282 LEU B CA 1
ATOM 7801 C C . LEU B 1 282 ? 9.055 23.922 2.82 1 98.75 282 LEU B C 1
ATOM 7803 O O . LEU B 1 282 ? 8.141 23.266 2.316 1 98.75 282 LEU B O 1
ATOM 7807 N N . TYR B 1 283 ? 10.195 24.219 2.193 1 98.44 283 TYR B N 1
ATOM 7808 C CA . TYR B 1 283 ? 10.484 23.609 0.904 1 98.44 283 TYR B CA 1
ATOM 7809 C C . TYR B 1 283 ? 10.328 22.094 0.976 1 98.44 283 TYR B C 1
ATOM 7811 O O . TYR B 1 283 ? 9.742 21.469 0.082 1 98.44 283 TYR B O 1
ATOM 7819 N N . LEU B 1 284 ? 10.805 21.5 1.994 1 98.62 284 LEU B N 1
ATOM 7820 C CA . LEU B 1 284 ? 10.875 20.047 2.113 1 98.62 284 LEU B CA 1
ATOM 7821 C C . LEU B 1 284 ? 9.508 19.469 2.463 1 98.62 284 LEU B C 1
ATOM 7823 O O . LEU B 1 284 ? 9.258 18.281 2.244 1 98.62 284 LEU B O 1
ATOM 7827 N N . LEU B 1 285 ? 8.594 20.25 2.998 1 98.62 285 LEU B N 1
ATOM 7828 C CA . LEU B 1 285 ? 7.277 19.75 3.389 1 98.62 285 LEU B CA 1
ATOM 7829 C C . LEU B 1 285 ? 6.297 19.828 2.225 1 98.62 285 LEU B C 1
ATOM 7831 O O . LEU B 1 285 ? 5.188 19.297 2.301 1 98.62 285 LEU B O 1
ATOM 7835 N N . ASN B 1 286 ? 6.695 20.438 1.149 1 98.5 286 ASN B N 1
ATOM 7836 C CA . ASN B 1 286 ? 5.848 20.641 -0.021 1 98.5 286 ASN B CA 1
ATOM 7837 C C . ASN B 1 286 ? 5.914 19.453 -0.978 1 98.5 286 ASN B C 1
ATOM 7839 O O . ASN B 1 286 ? 6.984 18.875 -1.188 1 98.5 286 ASN B O 1
ATOM 7843 N N . ASP B 1 287 ? 4.785 19.109 -1.465 1 97.38 287 ASP B N 1
ATOM 7844 C CA . ASP B 1 287 ? 4.762 18.172 -2.588 1 97.38 287 ASP B CA 1
ATOM 7845 C C . ASP B 1 287 ? 4.867 18.922 -3.918 1 97.38 287 ASP B C 1
ATOM 7847 O O . ASP B 1 287 ? 3.953 19.641 -4.305 1 97.38 287 ASP B O 1
ATOM 7851 N N . ARG B 1 288 ? 5.836 18.609 -4.621 1 94.56 288 ARG B N 1
ATOM 7852 C CA . ARG B 1 288 ? 6.125 19.391 -5.816 1 94.56 288 ARG B CA 1
ATOM 7853 C C . ARG B 1 288 ? 5.148 19.062 -6.941 1 94.56 288 ARG B C 1
ATOM 7855 O O . ARG B 1 288 ? 4.879 19.891 -7.805 1 94.56 288 ARG B O 1
ATOM 7862 N N . GLU B 1 289 ? 4.617 17.938 -6.875 1 95.56 289 GLU B N 1
ATOM 7863 C CA . GLU B 1 289 ? 3.719 17.5 -7.938 1 95.56 289 GLU B CA 1
ATOM 7864 C C . GLU B 1 289 ? 2.322 18.094 -7.758 1 95.56 289 GLU B C 1
ATOM 7866 O O . GLU B 1 289 ? 1.721 18.578 -8.719 1 95.56 289 GLU B O 1
ATOM 7871 N N . TYR B 1 290 ? 1.846 18.141 -6.535 1 96.62 290 TYR B N 1
ATOM 7872 C CA . TYR B 1 290 ? 0.441 18.469 -6.34 1 96.62 290 TYR B CA 1
ATOM 7873 C C . TYR B 1 290 ? 0.295 19.859 -5.734 1 96.62 290 TYR B C 1
ATOM 7875 O O . TYR B 1 290 ? -0.767 20.484 -5.832 1 96.62 290 TYR B O 1
ATOM 7883 N N . GLY B 1 291 ? 1.339 20.297 -5.023 1 97.75 291 GLY B N 1
ATOM 7884 C CA . GLY B 1 291 ? 1.294 21.625 -4.449 1 97.75 291 GLY B CA 1
ATOM 7885 C C . GLY B 1 291 ? 0.833 21.641 -3.006 1 97.75 291 GLY B C 1
ATOM 7886 O O . GLY B 1 291 ? 0.937 22.672 -2.324 1 97.75 291 GLY B O 1
ATOM 7887 N N . SER B 1 292 ? 0.352 20.531 -2.498 1 98.31 292 SER B N 1
ATOM 7888 C CA . SER B 1 292 ? -0.075 20.406 -1.108 1 98.31 292 SER B CA 1
ATOM 7889 C C . SER B 1 292 ? 1.119 20.234 -0.176 1 98.31 292 SER B C 1
ATOM 7891 O O . SER B 1 292 ? 2.256 20.109 -0.633 1 98.31 292 SER B O 1
ATOM 7893 N N . PHE B 1 293 ? 0.933 20.328 1.147 1 98.56 293 PHE B N 1
ATOM 7894 C CA . PHE B 1 293 ? 1.961 20.234 2.178 1 98.56 293 PHE B CA 1
ATOM 7895 C C . PHE B 1 293 ? 1.573 19.203 3.236 1 98.56 293 PHE B C 1
ATOM 7897 O O . PHE B 1 293 ? 0.409 19.125 3.633 1 98.56 293 PHE B O 1
ATOM 7904 N N . VAL B 1 294 ? 2.514 18.438 3.668 1 98.31 294 VAL B N 1
ATOM 7905 C CA . VAL B 1 294 ? 2.264 17.75 4.934 1 98.31 294 VAL B CA 1
ATOM 7906 C C . VAL B 1 294 ? 2.369 18.75 6.09 1 98.31 294 VAL B C 1
ATOM 7908 O O . VAL B 1 294 ? 3.141 19.703 6.023 1 98.31 294 VAL B O 1
ATOM 7911 N N . ALA B 1 295 ? 1.57 18.5 7.113 1 98.19 295 ALA B N 1
ATOM 7912 C CA . ALA B 1 295 ? 1.714 19.328 8.312 1 98.19 295 ALA B CA 1
ATOM 7913 C C . ALA B 1 295 ? 3.072 19.109 8.969 1 98.19 295 ALA B C 1
ATOM 7915 O O . ALA B 1 295 ? 3.727 20.062 9.391 1 98.19 295 ALA B O 1
ATOM 7916 N N . ALA B 1 296 ? 3.496 17.938 9.062 1 98.06 296 ALA B N 1
ATOM 7917 C CA . ALA B 1 296 ? 4.785 17.453 9.547 1 98.06 296 ALA B CA 1
ATOM 7918 C C . ALA B 1 296 ? 5.098 16.062 8.992 1 98.06 296 ALA B C 1
ATOM 7920 O O . ALA B 1 296 ? 4.188 15.32 8.617 1 98.06 296 ALA B O 1
ATOM 7921 N N . PRO B 1 297 ? 6.41 15.75 8.859 1 97.38 297 PRO B N 1
ATOM 7922 C CA . PRO B 1 297 ? 6.676 14.344 8.562 1 97.38 297 PRO B CA 1
ATOM 7923 C C . PRO B 1 297 ? 6.059 13.391 9.586 1 97.38 297 PRO B C 1
ATOM 7925 O O . PRO B 1 297 ? 6.137 13.641 10.789 1 97.38 297 PRO B O 1
ATOM 7928 N N . GLU B 1 298 ? 5.398 12.359 9.086 1 96.31 298 GLU B N 1
ATOM 7929 C CA . GLU B 1 298 ? 4.707 11.445 9.992 1 96.31 298 GLU B CA 1
ATOM 7930 C C . GLU B 1 298 ? 5.688 10.758 10.938 1 96.31 298 GLU B C 1
ATOM 7932 O O . GLU B 1 298 ? 6.699 10.203 10.5 1 96.31 298 GLU B O 1
ATOM 7937 N N . PHE B 1 299 ? 5.414 10.781 12.203 1 93.62 299 PHE B N 1
ATOM 7938 C CA . PHE B 1 299 ? 6.305 10.203 13.203 1 93.62 299 PHE B CA 1
ATOM 7939 C C . PHE B 1 299 ? 5.562 9.211 14.078 1 93.62 299 PHE B C 1
ATOM 7941 O O . PHE B 1 299 ? 6.164 8.547 14.93 1 93.62 299 PHE B O 1
ATOM 7948 N N . ASP B 1 300 ? 4.238 9.094 13.906 1 92.19 300 ASP B N 1
ATOM 7949 C CA . ASP B 1 300 ? 3.395 8.164 14.648 1 92.19 300 ASP B CA 1
ATOM 7950 C C . ASP B 1 300 ? 2.527 7.336 13.695 1 92.19 300 ASP B C 1
ATOM 7952 O O . ASP B 1 300 ? 1.298 7.418 13.742 1 92.19 300 ASP B O 1
ATOM 7956 N N . SER B 1 301 ? 3.09 6.492 12.984 1 86.12 301 SER B N 1
ATOM 7957 C CA . SER B 1 301 ? 2.436 5.801 11.875 1 86.12 301 SER B CA 1
ATOM 7958 C C . SER B 1 301 ? 1.347 4.859 12.383 1 86.12 301 SER B C 1
ATOM 7960 O O . SER B 1 301 ? 0.422 4.52 11.641 1 86.12 301 SER B O 1
ATOM 7962 N N . ASN B 1 302 ? 1.402 4.477 13.594 1 86.94 302 ASN B N 1
ATOM 7963 C CA . ASN B 1 302 ? 0.418 3.543 14.133 1 86.94 302 ASN B CA 1
ATOM 7964 C C . ASN B 1 302 ? -0.655 4.266 14.945 1 86.94 302 ASN B C 1
ATOM 7966 O O . ASN B 1 302 ? -1.53 3.629 15.531 1 86.94 302 ASN B O 1
ATOM 7970 N N . PHE B 1 303 ? -0.589 5.574 15.031 1 88.06 303 PHE B N 1
ATOM 7971 C CA . PHE B 1 303 ? -1.515 6.414 15.781 1 88.06 303 PHE B CA 1
ATOM 7972 C C . PHE B 1 303 ? -1.592 5.973 17.234 1 88.06 303 PHE B C 1
ATOM 7974 O O . PHE B 1 303 ? -2.684 5.812 17.781 1 88.06 303 PHE B O 1
ATOM 7981 N N . GLU B 1 304 ? -0.523 5.809 17.781 1 83.75 304 GLU B N 1
ATOM 7982 C CA . GLU B 1 304 ? -0.451 5.359 19.156 1 83.75 304 GLU B CA 1
ATOM 7983 C C . GLU B 1 304 ? -0.763 6.5 20.125 1 83.75 304 GLU B C 1
ATOM 7985 O O . GLU B 1 304 ? -1.392 6.285 21.172 1 83.75 304 GLU B O 1
ATOM 7990 N N . LYS B 1 305 ? -0.271 7.66 19.688 1 83.88 305 LYS B N 1
ATOM 7991 C CA . LYS B 1 305 ? -0.403 8.789 20.594 1 83.88 305 LYS B CA 1
ATOM 7992 C C . LYS B 1 305 ? -1.229 9.906 19.984 1 83.88 305 LYS B C 1
ATOM 7994 O O . LYS B 1 305 ? -1.775 10.75 20.688 1 83.88 305 LYS B O 1
ATOM 7999 N N . CYS B 1 306 ? -1.205 9.891 18.688 1 86.44 306 CYS B N 1
ATOM 8000 C CA . CYS B 1 306 ? -1.957 10.945 18.031 1 86.44 306 CYS B CA 1
ATOM 8001 C C . CYS B 1 306 ? -2.578 10.438 16.734 1 86.44 306 CYS B C 1
ATOM 8003 O O . CYS B 1 306 ? -2.461 9.258 16.406 1 86.44 306 CYS B O 1
ATOM 8005 N N . GLY B 1 307 ? -3.234 11.336 16.062 1 88.31 307 GLY B N 1
ATOM 8006 C CA . GLY B 1 307 ? -3.955 10.93 14.875 1 88.31 307 GLY B CA 1
ATOM 8007 C C . GLY B 1 307 ? -3.145 11.102 13.602 1 88.31 307 GLY B C 1
ATOM 8008 O O . GLY B 1 307 ? -3.652 10.875 12.5 1 88.31 307 GLY B O 1
ATOM 8009 N N . GLY B 1 308 ? -1.9 11.469 13.75 1 92.69 308 GLY B N 1
ATOM 8010 C CA . GLY B 1 308 ? -1.057 11.602 12.57 1 92.69 308 GLY B CA 1
ATOM 8011 C C . GLY B 1 308 ? -0.929 13.031 12.086 1 92.69 308 GLY B C 1
ATOM 8012 O O . GLY B 1 308 ? -1.877 13.812 12.18 1 92.69 308 GLY B O 1
ATOM 8013 N N . TYR B 1 309 ? 0.218 13.359 11.461 1 95.94 309 TYR B N 1
ATOM 8014 C CA . TYR B 1 309 ? 0.499 14.711 10.984 1 95.94 309 TYR B CA 1
ATOM 8015 C C . TYR B 1 309 ? 0.921 14.695 9.523 1 95.94 309 TYR B C 1
ATOM 8017 O O . TYR B 1 309 ? 1.092 15.75 8.906 1 95.94 309 TYR B O 1
ATOM 8025 N N . GLY B 1 310 ? 1.08 13.523 9.008 1 97 310 GLY B N 1
ATOM 8026 C CA . GLY B 1 310 ? 1.587 13.398 7.648 1 97 310 GLY B CA 1
ATOM 8027 C C . GLY B 1 310 ? 0.528 13.648 6.59 1 97 310 GLY B C 1
ATOM 8028 O O . GLY B 1 310 ? 0.491 12.961 5.566 1 97 310 GLY B O 1
ATOM 8029 N N . PHE B 1 311 ? -0.386 14.57 6.809 1 97.81 311 PHE B N 1
ATOM 8030 C CA . PHE B 1 311 ? -1.479 14.891 5.898 1 97.81 311 PHE B CA 1
ATOM 8031 C C . PHE B 1 311 ? -1.545 16.391 5.641 1 97.81 311 PHE B C 1
ATOM 8033 O O . PHE B 1 311 ? -0.741 17.156 6.176 1 97.81 311 PHE B O 1
ATOM 8040 N N . CYS B 1 312 ? -2.424 16.781 4.746 1 98.38 312 CYS B N 1
ATOM 8041 C CA . CYS B 1 312 ? -2.584 18.188 4.387 1 98.38 312 CYS B CA 1
ATOM 8042 C C . CYS B 1 312 ? -3.893 18.734 4.938 1 98.38 312 CYS B C 1
ATOM 8044 O O . CYS B 1 312 ? -4.965 18.203 4.645 1 98.38 312 CYS B O 1
ATOM 8046 N N . TRP B 1 313 ? -3.83 19.719 5.719 1 97.88 313 TRP B N 1
ATOM 8047 C CA . TRP B 1 313 ? -4.969 20.531 6.121 1 97.88 313 TRP B CA 1
ATOM 8048 C C . TRP B 1 313 ? -5.031 21.828 5.309 1 97.88 313 TRP B C 1
ATOM 8050 O O . TRP B 1 313 ? -4.039 22.547 5.203 1 97.88 313 TRP B O 1
ATOM 8060 N N . ASN B 1 314 ? -6.188 22.141 4.793 1 98.06 314 ASN B N 1
ATOM 8061 C CA . ASN B 1 314 ? -6.32 23.359 4.008 1 98.06 314 ASN B CA 1
ATOM 8062 C C . ASN B 1 314 ? -5.965 24.594 4.828 1 98.06 314 ASN B C 1
ATOM 8064 O O . ASN B 1 314 ? -5.281 25.5 4.336 1 98.06 314 ASN B O 1
ATOM 8068 N N . ARG B 1 315 ? -6.43 24.641 6.027 1 97.75 315 ARG B N 1
ATOM 8069 C CA . ARG B 1 315 ? -6.176 25.766 6.914 1 97.75 315 ARG B CA 1
ATOM 8070 C C . ARG B 1 315 ? -4.676 26 7.086 1 97.75 315 ARG B C 1
ATOM 8072 O O . ARG B 1 315 ? -4.188 27.109 6.879 1 97.75 315 ARG B O 1
ATOM 8079 N N . ASP B 1 316 ? -3.943 24.953 7.422 1 97.5 316 ASP B N 1
ATOM 8080 C CA . ASP B 1 316 ? -2.506 25.047 7.656 1 97.5 316 ASP B CA 1
ATOM 8081 C C . ASP B 1 316 ? -1.762 25.438 6.379 1 97.5 316 ASP B C 1
ATOM 8083 O O . ASP B 1 316 ? -0.903 26.312 6.402 1 97.5 316 ASP B O 1
ATOM 8087 N N . ALA B 1 317 ? -2.133 24.766 5.332 1 98.31 317 ALA B N 1
ATOM 8088 C CA . ALA B 1 317 ? -1.445 24.984 4.062 1 98.31 317 ALA B CA 1
ATOM 8089 C C . ALA B 1 317 ? -1.701 26.391 3.533 1 98.31 317 ALA B C 1
ATOM 8091 O O . ALA B 1 317 ? -0.826 26.984 2.906 1 98.31 317 ALA B O 1
ATOM 8092 N N . ALA B 1 318 ? -2.895 26.906 3.76 1 97.94 318 ALA B N 1
ATOM 8093 C CA . ALA B 1 318 ? -3.207 28.281 3.357 1 97.94 318 ALA B CA 1
ATOM 8094 C C . ALA B 1 318 ? -2.275 29.281 4.039 1 97.94 318 ALA B C 1
ATOM 8096 O O . ALA B 1 318 ? -1.769 30.203 3.398 1 97.94 318 ALA B O 1
ATOM 8097 N N . GLU B 1 319 ? -2.064 29.047 5.293 1 97.44 319 GLU B N 1
ATOM 8098 C CA . GLU B 1 319 ? -1.147 29.922 6.027 1 97.44 319 GLU B CA 1
ATOM 8099 C C . GLU B 1 319 ? 0.283 29.766 5.52 1 97.44 319 GLU B C 1
ATOM 8101 O O . GLU B 1 319 ? 1.014 30.75 5.406 1 97.44 319 GLU B O 1
ATOM 8106 N N . ILE B 1 320 ? 0.65 28.578 5.168 1 98.62 320 ILE B N 1
ATOM 8107 C CA . ILE B 1 320 ? 2.006 28.266 4.723 1 98.62 320 ILE B CA 1
ATOM 8108 C C . ILE B 1 320 ? 2.27 28.953 3.379 1 98.62 320 ILE B C 1
ATOM 8110 O O . ILE B 1 320 ? 3.279 29.641 3.211 1 98.62 320 ILE B O 1
ATOM 8114 N N . VAL B 1 321 ? 1.343 28.812 2.422 1 98.5 321 VAL B N 1
ATOM 8115 C CA . VAL B 1 321 ? 1.606 29.312 1.079 1 98.5 321 VAL B CA 1
ATOM 8116 C C . VAL B 1 321 ? 1.58 30.844 1.087 1 98.5 321 VAL B C 1
ATOM 8118 O O . VAL B 1 321 ? 2.322 31.484 0.341 1 98.5 321 VAL B O 1
ATOM 8121 N N . LEU B 1 322 ? 0.782 31.5 1.926 1 98.19 322 LEU B N 1
ATOM 8122 C CA . LEU B 1 322 ? 0.781 32.969 2.031 1 98.19 322 LEU B CA 1
ATOM 8123 C C . LEU B 1 322 ? 2.078 33.469 2.658 1 98.19 322 LEU B C 1
ATOM 8125 O O . LEU B 1 322 ? 2.633 34.469 2.225 1 98.19 322 LEU B O 1
ATOM 8129 N N . ALA B 1 323 ? 2.512 32.75 3.699 1 98.5 323 ALA B N 1
ATOM 8130 C CA . ALA B 1 323 ? 3.793 33.094 4.301 1 98.5 323 ALA B CA 1
ATOM 8131 C C . ALA B 1 323 ? 4.922 33 3.279 1 98.5 323 ALA B C 1
ATOM 8133 O O . ALA B 1 323 ? 5.797 33.875 3.234 1 98.5 323 ALA B O 1
ATOM 8134 N N . LEU B 1 324 ? 4.887 31.922 2.496 1 98.56 324 LEU B N 1
ATOM 8135 C CA . LEU B 1 324 ? 5.895 31.75 1.458 1 98.56 324 LEU B CA 1
ATOM 8136 C C . LEU B 1 324 ? 5.793 32.844 0.408 1 98.56 324 LEU B C 1
ATOM 8138 O O . LEU B 1 324 ? 6.812 33.375 -0.047 1 98.56 324 LEU B O 1
ATOM 8142 N N . LYS B 1 325 ? 4.621 33.219 0.05 1 97.62 325 LYS B N 1
ATOM 8143 C CA . LYS B 1 325 ? 4.441 34.281 -0.914 1 97.62 325 LYS B CA 1
ATOM 8144 C C . LYS B 1 325 ? 5.027 35.594 -0.387 1 97.62 325 LYS B C 1
ATOM 8146 O O . LYS B 1 325 ? 5.77 36.281 -1.098 1 97.62 325 LYS B O 1
ATOM 8151 N N . HIS B 1 326 ? 4.719 35.938 0.857 1 97.25 326 HIS B N 1
ATOM 8152 C CA . HIS B 1 326 ? 5.223 37.156 1.465 1 97.25 326 HIS B CA 1
ATOM 8153 C C . HIS B 1 326 ? 6.742 37.125 1.609 1 97.25 326 HIS B C 1
ATOM 8155 O O . HIS B 1 326 ? 7.387 38.188 1.71 1 97.25 326 HIS B O 1
ATOM 8161 N N . SER B 1 327 ? 7.273 35.938 1.604 1 98.19 327 SER B N 1
ATOM 8162 C CA . SER B 1 327 ? 8.711 35.75 1.757 1 98.19 327 SER B CA 1
ATOM 8163 C C . SER B 1 327 ? 9.406 35.688 0.402 1 98.19 327 SER B C 1
ATOM 8165 O O . SER B 1 327 ? 10.602 35.406 0.326 1 98.19 327 SER B O 1
ATOM 8167 N N . GLY B 1 328 ? 8.664 35.812 -0.655 1 96.69 328 GLY B N 1
ATOM 8168 C CA . GLY B 1 328 ? 9.297 35.906 -1.964 1 96.69 328 GLY B CA 1
ATOM 8169 C C . GLY B 1 328 ? 9.062 34.688 -2.832 1 96.69 328 GLY B C 1
ATOM 8170 O O . GLY B 1 328 ? 9.695 34.531 -3.881 1 96.69 328 GLY B O 1
ATOM 8171 N N . TYR B 1 329 ? 8.148 33.844 -2.473 1 97.06 329 TYR B N 1
ATOM 8172 C CA . TYR B 1 329 ? 7.918 32.594 -3.219 1 97.06 329 TYR B CA 1
ATOM 8173 C C . TYR B 1 329 ? 6.449 32.438 -3.596 1 97.06 329 TYR B C 1
ATOM 8175 O O . TYR B 1 329 ? 5.742 31.609 -3.039 1 97.06 329 TYR B O 1
ATOM 8183 N N . PRO B 1 330 ? 5.945 33.125 -4.59 1 93.88 330 PRO B N 1
ATOM 8184 C CA . PRO B 1 330 ? 4.52 33.156 -4.938 1 93.88 330 PRO B CA 1
ATOM 8185 C C . PRO B 1 330 ? 4.066 31.859 -5.609 1 93.88 330 PRO B C 1
ATOM 8187 O O . PRO B 1 330 ? 2.871 31.547 -5.605 1 93.88 330 PRO B O 1
ATOM 8190 N N . GLY B 1 331 ? 4.996 31.047 -6.211 1 94.44 331 GLY B N 1
ATOM 8191 C CA . GLY B 1 331 ? 4.645 29.859 -6.973 1 94.44 331 GLY B CA 1
ATOM 8192 C C . GLY B 1 331 ? 3.9 28.828 -6.152 1 94.44 331 GLY B C 1
ATOM 8193 O O . GLY B 1 331 ? 3.066 28.094 -6.68 1 94.44 331 GLY B O 1
ATOM 8194 N N . TYR B 1 332 ? 4.145 28.812 -4.906 1 97.75 332 TYR B N 1
ATOM 8195 C CA . TYR B 1 332 ? 3.518 27.812 -4.035 1 97.75 332 TYR B CA 1
ATOM 8196 C C . TYR B 1 332 ? 2.021 28.078 -3.904 1 97.75 332 TYR B C 1
ATOM 8198 O O . TYR B 1 332 ? 1.23 27.141 -3.771 1 97.75 332 TYR B O 1
ATOM 8206 N N . CYS B 1 333 ? 1.592 29.328 -3.953 1 97.62 333 CYS B N 1
ATOM 8207 C CA . CYS B 1 333 ? 0.173 29.672 -3.916 1 97.62 333 CYS B CA 1
ATOM 8208 C C . CYS B 1 333 ? -0.546 29.141 -5.152 1 97.62 333 CYS B C 1
ATOM 8210 O O . CYS B 1 333 ? -1.607 28.531 -5.043 1 97.62 333 CYS B O 1
ATOM 8212 N N . ASP B 1 334 ? 0.063 29.281 -6.316 1 95.94 334 ASP B N 1
ATOM 8213 C CA . ASP B 1 334 ? -0.545 28.844 -7.566 1 95.94 334 ASP B CA 1
ATOM 8214 C C . ASP B 1 334 ? -0.837 27.344 -7.539 1 95.94 334 ASP B C 1
ATOM 8216 O O . ASP B 1 334 ? -1.947 26.922 -7.863 1 95.94 334 ASP B O 1
ATOM 8220 N N . MET B 1 335 ? 0.13 26.656 -7.156 1 97.38 335 MET B N 1
ATOM 8221 C CA . MET B 1 335 ? 0.002 25.203 -7.156 1 97.38 335 MET B CA 1
ATOM 8222 C C . MET B 1 335 ? -1.002 24.75 -6.105 1 97.38 335 MET B C 1
ATOM 8224 O O . MET B 1 335 ? -1.811 23.844 -6.363 1 97.38 335 MET B O 1
ATOM 8228 N N . PHE B 1 336 ? -0.942 25.312 -5.031 1 98.5 336 PHE B N 1
ATOM 8229 C CA . PHE B 1 336 ? -1.817 24.906 -3.938 1 98.5 336 PHE B CA 1
ATOM 8230 C C . PHE B 1 336 ? -3.275 25.203 -4.273 1 98.5 336 PHE B C 1
ATOM 8232 O O . PHE B 1 336 ? -4.156 24.375 -4.02 1 98.5 336 PHE B O 1
ATOM 8239 N N . PHE B 1 337 ? -3.559 26.344 -4.766 1 98.5 337 PHE B N 1
ATOM 8240 C CA . PHE B 1 337 ? -4.949 26.703 -5.031 1 98.5 337 PHE B CA 1
ATOM 8241 C C . PHE B 1 337 ? -5.508 25.859 -6.18 1 98.5 337 PHE B C 1
ATOM 8243 O O . PHE B 1 337 ? -6.695 25.531 -6.191 1 98.5 337 PHE B O 1
ATOM 8250 N N . LYS B 1 338 ? -4.652 25.5 -7.109 1 98.06 338 LYS B N 1
ATOM 8251 C CA . LYS B 1 338 ? -5.078 24.531 -8.109 1 98.06 338 LYS B CA 1
ATOM 8252 C C . LYS B 1 338 ? -5.438 23.188 -7.461 1 98.06 338 LYS B C 1
ATOM 8254 O O . LYS B 1 338 ? -6.422 22.562 -7.844 1 98.06 338 LYS B O 1
ATOM 8259 N N . TRP B 1 339 ? -4.625 22.781 -6.551 1 98.56 339 TRP B N 1
ATOM 8260 C CA . TRP B 1 339 ? -4.895 21.578 -5.773 1 98.56 339 TRP B CA 1
ATOM 8261 C C . TRP B 1 339 ? -6.223 21.703 -5.027 1 98.56 339 TRP B C 1
ATOM 8263 O O . TRP B 1 339 ? -7 20.734 -4.977 1 98.56 339 TRP B O 1
ATOM 8273 N N . CYS B 1 340 ? -6.504 22.844 -4.461 1 98.69 340 CYS B N 1
ATOM 8274 C CA . CYS B 1 340 ? -7.75 23.078 -3.74 1 98.69 340 CYS B CA 1
ATOM 8275 C C . CYS B 1 340 ? -8.953 22.922 -4.664 1 98.69 340 CYS B C 1
ATOM 8277 O O . CYS B 1 340 ? -9.977 22.375 -4.266 1 98.69 340 CYS B O 1
ATOM 8279 N N . ILE B 1 341 ? -8.812 23.422 -5.852 1 98.56 341 ILE B N 1
ATOM 8280 C CA . ILE B 1 341 ? -9.906 23.328 -6.816 1 98.56 341 ILE B CA 1
ATOM 8281 C C . ILE B 1 341 ? -10.219 21.859 -7.086 1 98.56 341 ILE B C 1
ATOM 8283 O O . ILE B 1 341 ? -11.383 21.453 -7.098 1 98.56 341 ILE B O 1
ATOM 8287 N N . GLN B 1 342 ? -9.211 21.062 -7.156 1 97.56 342 GLN B N 1
ATOM 8288 C CA . GLN B 1 342 ? -9.352 19.656 -7.516 1 97.56 342 GLN B CA 1
ATOM 8289 C C . GLN B 1 342 ? -9.906 18.844 -6.348 1 97.56 342 GLN B C 1
ATOM 8291 O O . GLN B 1 342 ? -10.539 17.812 -6.555 1 97.56 342 GLN B O 1
ATOM 8296 N N . THR B 1 343 ? -9.719 19.297 -5.137 1 97.88 343 THR B N 1
ATOM 8297 C CA . THR B 1 343 ? -10.047 18.484 -3.969 1 97.88 343 THR B CA 1
ATOM 8298 C C . THR B 1 343 ? -11.328 18.984 -3.309 1 97.88 343 THR B C 1
ATOM 8300 O O . THR B 1 343 ? -11.742 18.453 -2.271 1 97.88 343 THR B O 1
ATOM 8303 N N . GLN B 1 344 ? -11.914 20.031 -3.826 1 98.19 344 GLN B N 1
ATOM 8304 C CA . GLN B 1 344 ? -13.141 20.562 -3.238 1 98.19 344 GLN B CA 1
ATOM 8305 C C . GLN B 1 344 ? -14.273 19.547 -3.295 1 98.19 344 GLN B C 1
ATOM 8307 O O . GLN B 1 344 ? -14.453 18.875 -4.312 1 98.19 344 GLN B O 1
ATOM 8312 N N . LEU B 1 345 ? -14.992 19.406 -2.172 1 96.25 345 LEU B N 1
ATOM 8313 C CA . LEU B 1 345 ? -16.125 18.484 -2.09 1 96.25 345 LEU B CA 1
ATOM 8314 C C . LEU B 1 345 ? -17.312 19 -2.891 1 96.25 345 LEU B C 1
ATOM 8316 O O . LEU B 1 345 ? -17.344 20.188 -3.26 1 96.25 345 LEU B O 1
ATOM 8320 N N . SER B 1 346 ? -18.281 18.203 -3.092 1 94 346 SER B N 1
ATOM 8321 C CA . SER B 1 346 ? -19.422 18.516 -3.947 1 94 346 SER B CA 1
ATOM 8322 C C . SER B 1 346 ? -20.281 19.609 -3.334 1 94 346 SER B C 1
ATOM 8324 O O . SER B 1 346 ? -20.953 20.359 -4.051 1 94 346 SER B O 1
ATOM 8326 N N . ASP B 1 347 ? -20.234 19.75 -2.055 1 95.88 347 ASP B N 1
ATOM 8327 C CA . ASP B 1 347 ? -21.078 20.75 -1.413 1 95.88 347 ASP B CA 1
ATOM 8328 C C . ASP B 1 347 ? -20.359 22.094 -1.344 1 95.88 347 ASP B C 1
ATOM 8330 O O . ASP B 1 347 ? -20.906 23.062 -0.797 1 95.88 347 ASP B O 1
ATOM 8334 N N . GLY B 1 348 ? -19.141 22.141 -1.825 1 97.88 348 GLY B N 1
ATOM 8335 C CA . GLY B 1 348 ? -18.375 23.375 -1.896 1 97.88 348 GLY B CA 1
ATOM 8336 C C . GLY B 1 348 ? -17.359 23.516 -0.779 1 97.88 348 GLY B C 1
ATOM 8337 O O . GLY B 1 348 ? -16.484 24.391 -0.834 1 97.88 348 GLY B O 1
ATOM 8338 N N . SER B 1 349 ? -17.453 22.688 0.226 1 97.88 349 SER B N 1
ATOM 8339 C CA . SER B 1 349 ? -16.531 22.75 1.358 1 97.88 349 SER B CA 1
ATOM 8340 C C . SER B 1 349 ? -15.266 21.953 1.09 1 97.88 349 SER B C 1
ATOM 8342 O O . SER B 1 349 ? -15.102 21.375 0.012 1 97.88 349 SER B O 1
ATOM 8344 N N . TRP B 1 350 ? -14.352 22.031 1.871 1 97.69 350 TRP B N 1
ATOM 8345 C CA . TRP B 1 350 ? -13.195 21.141 1.909 1 97.69 350 TRP B CA 1
ATOM 8346 C C . TRP B 1 350 ? -13.219 20.266 3.162 1 97.69 350 TRP B C 1
ATOM 8348 O O . TRP B 1 350 ? -13.742 20.672 4.199 1 97.69 350 TRP B O 1
ATOM 8358 N N . PHE B 1 351 ? -12.617 19.062 3.066 1 95.75 351 PHE B N 1
ATOM 8359 C CA . PHE B 1 351 ? -12.602 18.062 4.121 1 95.75 351 PHE B CA 1
ATOM 8360 C C . PHE B 1 351 ? -11.602 18.438 5.211 1 95.75 351 PHE B C 1
ATOM 8362 O O . PHE B 1 351 ? -10.883 19.422 5.086 1 95.75 351 PHE B O 1
ATOM 8369 N N . GLN B 1 352 ? -11.625 17.703 6.262 1 95.06 352 GLN B N 1
ATOM 8370 C CA . GLN B 1 352 ? -10.742 17.922 7.402 1 95.06 352 GLN B CA 1
ATOM 8371 C C . GLN B 1 352 ? -9.273 17.875 6.984 1 95.06 352 GLN B C 1
ATOM 8373 O O . GLN B 1 352 ? -8.492 18.75 7.336 1 95.06 352 GLN B O 1
ATOM 8378 N N . ARG B 1 353 ? -8.93 16.766 6.316 1 97.38 353 ARG B N 1
ATOM 8379 C CA . ARG B 1 353 ? -7.547 16.578 5.891 1 97.38 353 ARG B CA 1
ATOM 8380 C C . ARG B 1 353 ? -7.449 15.586 4.738 1 97.38 353 ARG B C 1
ATOM 8382 O O . ARG B 1 353 ? -8.383 14.82 4.496 1 97.38 353 ARG B O 1
ATOM 8389 N N . TYR B 1 354 ? -6.344 15.648 4.039 1 97.88 354 TYR B N 1
ATOM 8390 C CA . TYR B 1 354 ? -6.164 14.906 2.795 1 97.88 354 TYR B CA 1
ATOM 8391 C C . TYR B 1 354 ? -4.781 14.273 2.732 1 97.88 354 TYR B C 1
ATOM 8393 O O . TYR B 1 354 ? -3.82 14.812 3.287 1 97.88 354 TYR B O 1
ATOM 8401 N N . TRP B 1 355 ? -4.734 13.141 2.072 1 97.94 355 TRP B N 1
ATOM 8402 C CA . TRP B 1 355 ? -3.445 12.773 1.494 1 97.94 355 TRP B CA 1
ATOM 8403 C C . TRP B 1 355 ? -2.98 13.828 0.496 1 97.94 355 TRP B C 1
ATOM 8405 O O . TRP B 1 355 ? -3.799 14.539 -0.092 1 97.94 355 TRP B O 1
ATOM 8415 N N . LEU B 1 356 ? -1.698 13.883 0.244 1 98.31 356 LEU B N 1
ATOM 8416 C CA . LEU B 1 356 ? -1.17 14.977 -0.567 1 98.31 356 LEU B CA 1
ATOM 8417 C C . LEU B 1 356 ? -1.698 14.898 -1.996 1 98.31 356 LEU B C 1
ATOM 8419 O O . LEU B 1 356 ? -1.805 15.914 -2.68 1 98.31 356 LEU B O 1
ATOM 8423 N N . ASN B 1 357 ? -2.062 13.719 -2.471 1 97.56 357 ASN B N 1
ATOM 8424 C CA . ASN B 1 357 ? -2.568 13.562 -3.83 1 97.56 357 ASN B CA 1
ATOM 8425 C C . ASN B 1 357 ? -4.027 14 -3.939 1 97.56 357 ASN B C 1
ATOM 8427 O O . ASN B 1 357 ? -4.609 13.961 -5.027 1 97.56 357 ASN B O 1
ATOM 8431 N N . GLY B 1 358 ? -4.629 14.281 -2.822 1 97.81 358 GLY B N 1
ATOM 8432 C CA . GLY B 1 358 ? -5.988 14.797 -2.854 1 97.81 358 GLY B CA 1
ATOM 8433 C C . GLY B 1 358 ? -7.02 13.805 -2.346 1 97.81 358 GLY B C 1
ATOM 8434 O O . GLY B 1 358 ? -8.18 14.164 -2.125 1 97.81 358 GLY B O 1
ATOM 8435 N N . ASP B 1 359 ? -6.656 12.531 -2.125 1 96.69 359 ASP B N 1
ATOM 8436 C CA . ASP B 1 359 ? -7.57 11.578 -1.496 1 96.69 359 ASP B CA 1
ATOM 8437 C C . ASP B 1 359 ? -7.867 11.977 -0.052 1 96.69 359 ASP B C 1
ATOM 8439 O O . ASP B 1 359 ? -7.027 12.586 0.616 1 96.69 359 ASP B O 1
ATOM 8443 N N . ILE B 1 360 ? -9.016 11.625 0.411 1 96.12 360 ILE B N 1
ATOM 8444 C CA . ILE B 1 360 ? -9.391 11.898 1.794 1 96.12 360 ILE B CA 1
ATOM 8445 C C . ILE B 1 360 ? -8.516 11.078 2.736 1 96.12 360 ILE B C 1
ATOM 8447 O O . ILE B 1 360 ? -8.305 9.883 2.518 1 96.12 360 ILE B O 1
ATOM 8451 N N . ALA B 1 361 ? -7.945 11.719 3.736 1 97.19 361 ALA B N 1
ATOM 8452 C CA . ALA B 1 361 ? -7.09 11.062 4.723 1 97.19 361 ALA B CA 1
ATOM 8453 C C . ALA B 1 361 ? -7.91 10.57 5.914 1 97.19 361 ALA B C 1
ATOM 8455 O O . ALA B 1 361 ? -9.086 10.922 6.059 1 97.19 361 ALA B O 1
ATOM 8456 N N . PRO B 1 362 ? -7.359 9.672 6.754 1 95.31 362 PRO B N 1
ATOM 8457 C CA . PRO B 1 362 ? -8.078 9.211 7.941 1 95.31 362 PRO B CA 1
ATOM 8458 C C . PRO B 1 362 ? -8.602 10.359 8.805 1 95.31 362 PRO B C 1
ATOM 8460 O O . PRO B 1 362 ? -7.844 11.273 9.133 1 95.31 362 PRO B O 1
ATOM 8463 N N . SER B 1 363 ? -9.883 10.227 9.117 1 93.19 363 SER B N 1
ATOM 8464 C CA . SER B 1 363 ? -10.477 11.422 9.711 1 93.19 363 SER B CA 1
ATOM 8465 C C . SER B 1 363 ? -11.594 11.055 10.688 1 93.19 363 SER B C 1
ATOM 8467 O O . SER B 1 363 ? -12.133 9.945 10.633 1 93.19 363 SER B O 1
ATOM 8469 N N . TRP B 1 364 ? -11.898 12.055 11.531 1 85.31 364 TRP B N 1
ATOM 8470 C CA . TRP B 1 364 ? -13.094 12.094 12.375 1 85.31 364 TRP B CA 1
ATOM 8471 C C . TRP B 1 364 ? -14.102 13.109 11.852 1 85.31 364 TRP B C 1
ATOM 8473 O O . TRP B 1 364 ? -14.938 13.609 12.609 1 85.31 364 TRP B O 1
ATOM 8483 N N . GLY B 1 365 ? -13.922 13.461 10.742 1 88.12 365 GLY B N 1
ATOM 8484 C CA . GLY B 1 365 ? -14.727 14.523 10.172 1 88.12 365 GLY B CA 1
ATOM 8485 C C . GLY B 1 365 ? -15.672 14.039 9.094 1 88.12 365 GLY B C 1
ATOM 8486 O O . GLY B 1 365 ? -15.906 14.734 8.102 1 88.12 365 GLY B O 1
ATOM 8487 N N . ASN B 1 366 ? -16.266 12.852 9.328 1 92.44 366 ASN B N 1
ATOM 8488 C CA . ASN B 1 366 ? -17.016 12.242 8.242 1 92.44 366 ASN B CA 1
ATOM 8489 C C . ASN B 1 366 ? -18.469 12.711 8.234 1 92.44 366 ASN B C 1
ATOM 8491 O O . ASN B 1 366 ? -19.234 12.359 7.336 1 92.44 366 ASN B O 1
ATOM 8495 N N . PHE B 1 367 ? -18.859 13.555 9.195 1 91.88 367 PHE B N 1
ATOM 8496 C CA . PHE B 1 367 ? -20.25 13.977 9.305 1 91.88 367 PHE B CA 1
ATOM 8497 C C . PHE B 1 367 ? -20.359 15.5 9.328 1 91.88 367 PHE B C 1
ATOM 8499 O O . PHE B 1 367 ? -19.359 16.188 9.523 1 91.88 367 PHE B O 1
ATOM 8506 N N . ASP B 1 368 ? -21.594 16 9.211 1 88.12 368 ASP B N 1
ATOM 8507 C CA . ASP B 1 368 ? -21.828 17.438 9.188 1 88.12 368 ASP B CA 1
ATOM 8508 C C . ASP B 1 368 ? -21.406 18.094 10.5 1 88.12 368 ASP B C 1
ATOM 8510 O O . ASP B 1 368 ? -20.844 19.203 10.508 1 88.12 368 ASP B O 1
ATOM 8514 N N . TYR B 1 369 ? -21.641 17.406 11.578 1 88.31 369 TYR B N 1
ATOM 8515 C CA . TYR B 1 369 ? -21.328 18 12.883 1 88.31 369 TYR B CA 1
ATOM 8516 C C . TYR B 1 369 ? -19.844 17.906 13.188 1 88.31 369 TYR B C 1
ATOM 8518 O O . TYR B 1 369 ? -19.344 18.562 14.102 1 88.31 369 TYR B O 1
ATOM 8526 N N . SER B 1 370 ? -19.188 17.047 12.359 1 89.88 370 SER B N 1
ATOM 8527 C CA . SER B 1 370 ? -17.781 16.859 12.648 1 89.88 370 SER B CA 1
ATOM 8528 C C . SER B 1 370 ? -16.906 17.547 11.602 1 89.88 370 SER B C 1
ATOM 8530 O O . SER B 1 370 ? -15.672 17.5 11.68 1 89.88 370 SER B O 1
ATOM 8532 N N . THR B 1 371 ? -17.547 18.25 10.727 1 92.81 371 THR B N 1
ATOM 8533 C CA . THR B 1 371 ? -16.797 19 9.711 1 92.81 371 THR B CA 1
ATOM 8534 C C . THR B 1 371 ? -16.047 20.156 10.344 1 92.81 371 THR B C 1
ATOM 8536 O O . THR B 1 371 ? -16.469 20.703 11.359 1 92.81 371 THR B O 1
ATOM 8539 N N . GLN B 1 372 ? -14.938 20.453 9.789 1 96.69 372 GLN B N 1
ATOM 8540 C CA . GLN B 1 372 ? -14.219 21.656 10.195 1 96.69 372 GLN B CA 1
ATOM 8541 C C . GLN B 1 372 ? -14.469 22.812 9.227 1 96.69 372 GLN B C 1
ATOM 8543 O O . GLN B 1 372 ? -13.688 23.031 8.305 1 96.69 372 GLN B O 1
ATOM 8548 N N . ILE B 1 373 ? -15.422 23.625 9.562 1 98.06 373 ILE B N 1
ATOM 8549 C CA . ILE B 1 373 ? -15.922 24.656 8.664 1 98.06 373 ILE B CA 1
ATOM 8550 C C . ILE B 1 373 ? -14.836 25.719 8.453 1 98.06 373 ILE B C 1
ATOM 8552 O O . ILE B 1 373 ? -14.758 26.328 7.383 1 98.06 373 ILE B O 1
ATOM 8556 N N . ASP B 1 374 ? -13.984 25.844 9.453 1 98.19 374 ASP B N 1
ATOM 8557 C CA . ASP B 1 374 ? -12.938 26.859 9.367 1 98.19 374 ASP B CA 1
ATOM 8558 C C . ASP B 1 374 ? -11.977 26.562 8.211 1 98.19 374 ASP B C 1
ATOM 8560 O O . ASP B 1 374 ? -11.336 27.469 7.691 1 98.19 374 ASP B O 1
ATOM 8564 N N . GLU B 1 375 ? -11.852 25.312 7.789 1 97.88 375 GLU B N 1
ATOM 8565 C CA . GLU B 1 375 ? -11.031 24.969 6.633 1 97.88 375 GLU B CA 1
ATOM 8566 C C . GLU B 1 375 ? -11.516 25.672 5.379 1 97.88 375 GLU B C 1
ATOM 8568 O O . GLU B 1 375 ? -10.711 26.172 4.582 1 97.88 375 GLU B O 1
ATOM 8573 N N . THR B 1 376 ? -12.773 25.734 5.207 1 98.56 376 THR B N 1
ATOM 8574 C CA . THR B 1 376 ? -13.367 26.391 4.051 1 98.56 376 THR B CA 1
ATOM 8575 C C . THR B 1 376 ? -13.195 27.891 4.137 1 98.56 376 THR B C 1
ATOM 8577 O O . THR B 1 376 ? -12.812 28.547 3.156 1 98.56 376 THR B O 1
ATOM 8580 N N . GLY B 1 377 ? -13.484 28.438 5.316 1 98.75 377 GLY B N 1
ATOM 8581 C CA . GLY B 1 377 ? -13.289 29.875 5.504 1 98.75 377 GLY B CA 1
ATOM 8582 C C . GLY B 1 377 ? -11.867 30.328 5.258 1 98.75 377 GLY B C 1
ATOM 8583 O O . GLY B 1 377 ? -11.633 31.312 4.559 1 98.75 377 GLY B O 1
ATOM 8584 N N . SER B 1 378 ? -10.945 29.578 5.781 1 98.56 378 SER B N 1
ATOM 8585 C CA . SER B 1 378 ? -9.531 29.922 5.664 1 98.56 378 SER B CA 1
ATOM 8586 C C . SER B 1 378 ? -9.055 29.828 4.215 1 98.56 378 SER B C 1
ATOM 8588 O O . SER B 1 378 ? -8.219 30.625 3.781 1 98.56 378 SER B O 1
ATOM 8590 N N . THR B 1 379 ? -9.578 28.859 3.492 1 98.69 379 THR B N 1
ATOM 8591 C CA . THR B 1 379 ? -9.188 28.688 2.098 1 98.69 379 THR B CA 1
ATOM 8592 C C . THR B 1 379 ? -9.664 29.859 1.251 1 98.69 379 THR B C 1
ATOM 8594 O O . THR B 1 379 ? -8.898 30.406 0.454 1 98.69 379 THR B O 1
ATOM 8597 N N . LEU B 1 380 ? -10.883 30.312 1.462 1 98.62 380 LEU B N 1
ATOM 8598 C CA . LEU B 1 380 ? -11.422 31.469 0.746 1 98.62 380 LEU B CA 1
ATOM 8599 C C . LEU B 1 380 ? -10.641 32.719 1.079 1 98.62 380 LEU B C 1
ATOM 8601 O O . LEU B 1 380 ? -10.32 33.531 0.187 1 98.62 380 LEU B O 1
ATOM 8605 N N . TYR B 1 381 ? -10.445 32.875 2.348 1 98.5 381 TYR B N 1
ATOM 8606 C CA . TYR B 1 381 ? -9.664 34.031 2.799 1 98.5 381 TYR B CA 1
ATOM 8607 C C . TYR B 1 381 ? -8.312 34.062 2.086 1 98.5 381 TYR B C 1
ATOM 8609 O O . TYR B 1 381 ? -7.922 35.125 1.566 1 98.5 381 TYR B O 1
ATOM 8617 N N . ALA B 1 382 ? -7.656 32.938 2.031 1 98.56 382 ALA B N 1
ATOM 8618 C CA . ALA B 1 382 ? -6.32 32.875 1.443 1 98.56 382 ALA B CA 1
ATOM 8619 C C . ALA B 1 382 ? -6.367 33.156 -0.053 1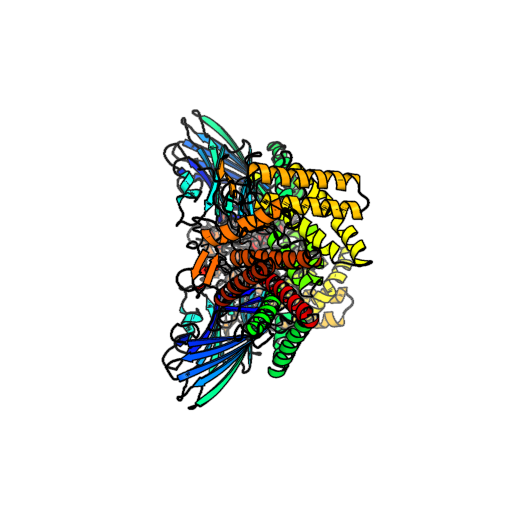 98.56 382 ALA B C 1
ATOM 8621 O O . ALA B 1 382 ? -5.457 33.812 -0.595 1 98.56 382 ALA B O 1
ATOM 8622 N N . MET B 1 383 ? -7.379 32.688 -0.733 1 98.5 383 MET B N 1
ATOM 8623 C CA . MET B 1 383 ? -7.535 32.969 -2.156 1 98.5 383 MET B CA 1
ATOM 8624 C C . MET B 1 383 ? -7.652 34.469 -2.4 1 98.5 383 MET B C 1
ATOM 8626 O O . MET B 1 383 ? -7.051 35 -3.338 1 98.5 383 MET B O 1
ATOM 8630 N N . ASP B 1 384 ? -8.383 35.125 -1.589 1 98.5 384 ASP B N 1
ATOM 8631 C CA . ASP B 1 384 ? -8.578 36.562 -1.745 1 98.5 384 ASP B CA 1
ATOM 8632 C C . ASP B 1 384 ? -7.285 37.312 -1.452 1 98.5 384 ASP B C 1
ATOM 8634 O O . ASP B 1 384 ? -6.945 38.25 -2.158 1 98.5 384 ASP B O 1
ATOM 8638 N N . VAL B 1 385 ? -6.617 36.938 -0.358 1 97.88 385 VAL B N 1
ATOM 8639 C CA . VAL B 1 385 ? -5.355 37.562 -0.015 1 97.88 385 VAL B CA 1
ATOM 8640 C C . VAL B 1 385 ? -4.379 37.469 -1.183 1 97.88 385 VAL B C 1
ATOM 8642 O O . VAL B 1 385 ? -3.727 38.438 -1.556 1 97.88 385 VAL B O 1
ATOM 8645 N N . TYR B 1 386 ? -4.285 36.25 -1.739 1 97.81 386 TYR B N 1
ATOM 8646 C CA . TYR B 1 386 ? -3.381 36.031 -2.861 1 97.81 386 TYR B CA 1
ATOM 8647 C C . TYR B 1 386 ? -3.787 36.875 -4.066 1 97.81 386 TYR B C 1
ATOM 8649 O O . TYR B 1 386 ? -2.938 37.469 -4.727 1 97.81 386 TYR B O 1
ATOM 8657 N N . TYR B 1 387 ? -5.078 36.938 -4.348 1 97.38 387 TYR B N 1
ATOM 8658 C CA . TYR B 1 387 ? -5.59 37.781 -5.426 1 97.38 387 TYR B CA 1
ATOM 8659 C C . TYR B 1 387 ? -5.156 39.219 -5.242 1 97.38 387 TYR B C 1
ATOM 8661 O O . TYR B 1 387 ? -4.762 39.875 -6.203 1 97.38 387 TYR B O 1
ATOM 8669 N N . GLY B 1 388 ? -5.215 39.688 -4.039 1 95.5 388 GLY B N 1
ATOM 8670 C CA . GLY B 1 388 ? -4.871 41.094 -3.729 1 95.5 388 GLY B CA 1
ATOM 8671 C C . GLY B 1 388 ? -3.414 41.406 -3.994 1 95.5 388 GLY B C 1
ATOM 8672 O O . GLY B 1 388 ? -3.066 42.562 -4.246 1 95.5 388 GLY B O 1
ATOM 8673 N N . ILE B 1 389 ? -2.602 40.406 -3.902 1 92.81 389 ILE B N 1
ATOM 8674 C CA . ILE B 1 389 ? -1.165 40.594 -4.07 1 92.81 389 ILE B CA 1
ATOM 8675 C C . ILE B 1 389 ? -0.811 40.562 -5.555 1 92.81 389 ILE B C 1
ATOM 8677 O O . ILE B 1 389 ? 0.203 41.125 -5.977 1 92.81 389 ILE B O 1
ATOM 8681 N N . LEU B 1 390 ? -1.626 39.875 -6.375 1 94.38 390 LEU B N 1
ATOM 8682 C CA . LEU B 1 390 ? -1.367 39.719 -7.801 1 94.38 390 LEU B CA 1
ATOM 8683 C C . LEU B 1 390 ? -1.64 41 -8.562 1 94.38 390 LEU B C 1
ATOM 8685 O O . LEU B 1 390 ? -2.363 41.875 -8.078 1 94.38 390 LEU B O 1
ATOM 8689 N N . GLU B 1 391 ? -0.966 41.094 -9.656 1 92.94 391 GLU B N 1
ATOM 8690 C CA . GLU B 1 391 ? -1.143 42.281 -10.516 1 92.94 391 GLU B CA 1
ATOM 8691 C C . GLU B 1 391 ? -1.297 41.844 -11.977 1 92.94 391 GLU B C 1
ATOM 8693 O O . GLU B 1 391 ? -0.948 40.75 -12.352 1 92.94 391 GLU B O 1
ATOM 8698 N N . GLY B 1 392 ? -1.957 42.688 -12.742 1 92.81 392 GLY B N 1
ATOM 8699 C CA . GLY B 1 392 ? -2.018 42.531 -14.188 1 92.81 392 GLY B CA 1
ATOM 8700 C C . GLY B 1 392 ? -2.756 41.312 -14.648 1 92.81 392 GLY B C 1
ATOM 8701 O O . GLY B 1 392 ? -3.838 41 -14.141 1 92.81 392 GLY B O 1
ATOM 8702 N N . LEU B 1 393 ? -2.252 40.656 -15.602 1 93.06 393 LEU B N 1
ATOM 8703 C CA . LEU B 1 393 ? -2.893 39.531 -16.266 1 93.06 393 LEU B CA 1
ATOM 8704 C C . LEU B 1 393 ? -2.996 38.344 -15.32 1 93.06 393 LEU B C 1
ATOM 8706 O O . LEU B 1 393 ? -3.953 37.562 -15.398 1 93.06 393 LEU B O 1
ATOM 8710 N N . LYS B 1 394 ? -2.043 38.219 -14.477 1 93.12 394 LYS B N 1
ATOM 8711 C CA . LYS B 1 394 ? -2.043 37.094 -13.531 1 93.12 394 LYS B CA 1
ATOM 8712 C C . LYS B 1 394 ? -3.234 37.188 -12.586 1 93.12 394 LYS B C 1
ATOM 8714 O O . LYS B 1 394 ? -3.777 36.156 -12.172 1 93.12 394 LYS B O 1
ATOM 8719 N N . LYS B 1 395 ? -3.508 38.375 -12.258 1 94.31 395 LYS B N 1
ATOM 8720 C CA . LYS B 1 395 ? -4.652 38.625 -11.391 1 94.31 395 LYS B CA 1
ATOM 8721 C C . LYS B 1 395 ? -5.953 38.188 -12.047 1 94.31 395 LYS B C 1
ATOM 8723 O O . LYS B 1 395 ? -6.758 37.469 -11.43 1 94.31 395 LYS B O 1
ATOM 8728 N N . ALA B 1 396 ? -6.102 38.5 -13.305 1 95.31 396 ALA B N 1
ATOM 8729 C CA . ALA B 1 396 ? -7.305 38.125 -14.047 1 95.31 396 ALA B CA 1
ATOM 8730 C C . ALA B 1 396 ? -7.383 36.594 -14.25 1 95.31 396 ALA B C 1
ATOM 8732 O O . ALA B 1 396 ? -8.461 36 -14.125 1 95.31 396 ALA B O 1
ATOM 8733 N N . GLU B 1 397 ? -6.32 36.031 -14.617 1 96.38 397 GLU B N 1
ATOM 8734 C CA . GLU B 1 397 ? -6.262 34.594 -14.859 1 96.38 397 GLU B CA 1
ATOM 8735 C C . GLU B 1 397 ? -6.582 33.812 -13.586 1 96.38 397 GLU B C 1
ATOM 8737 O O . GLU B 1 397 ? -7.301 32.812 -13.633 1 96.38 397 GLU B O 1
ATOM 8742 N N . PHE B 1 398 ? -6.059 34.281 -12.562 1 97 398 PHE B N 1
ATOM 8743 C CA . PHE B 1 398 ? -6.293 33.625 -11.281 1 97 398 PHE B CA 1
ATOM 8744 C C . PHE B 1 398 ? -7.77 33.656 -10.914 1 97 398 PHE B C 1
ATOM 8746 O O . PHE B 1 398 ? -8.336 32.625 -10.5 1 97 398 PHE B O 1
ATOM 8753 N N . LEU B 1 399 ? -8.352 34.812 -11.016 1 97.75 399 LEU B N 1
ATOM 8754 C CA . LEU B 1 399 ? -9.766 34.938 -10.695 1 97.75 399 LEU B CA 1
ATOM 8755 C C . LEU B 1 399 ? -10.617 34 -11.539 1 97.75 399 LEU B C 1
ATOM 8757 O O . LEU B 1 399 ? -11.547 33.375 -11.031 1 97.75 399 LEU B O 1
ATOM 8761 N N . GLU B 1 400 ? -10.312 33.938 -12.812 1 97.19 400 GLU B N 1
ATOM 8762 C CA . GLU B 1 400 ? -11.031 33.031 -13.703 1 97.19 400 GLU B CA 1
ATOM 8763 C C . GLU B 1 400 ? -10.906 31.578 -13.242 1 97.19 400 GLU B C 1
ATOM 8765 O O . GLU B 1 400 ? -11.867 30.812 -13.305 1 97.19 400 GLU B O 1
ATOM 8770 N N . GLU B 1 401 ? -9.773 31.25 -12.82 1 97.25 401 GLU B N 1
ATOM 8771 C CA . GLU B 1 401 ? -9.469 29.875 -12.43 1 97.25 401 GLU B CA 1
ATOM 8772 C C . GLU B 1 401 ? -10.211 29.5 -11.156 1 97.25 401 GLU B C 1
ATOM 8774 O O . GLU B 1 401 ? -10.68 28.359 -11.023 1 97.25 401 GLU B O 1
ATOM 8779 N N . VAL B 1 402 ? -10.328 30.406 -10.172 1 98.12 402 VAL B N 1
ATOM 8780 C CA . VAL B 1 402 ? -10.789 30.016 -8.844 1 98.12 402 VAL B CA 1
ATOM 8781 C C . VAL B 1 402 ? -12.266 30.359 -8.688 1 98.12 402 VAL B C 1
ATOM 8783 O O . VAL B 1 402 ? -12.906 29.969 -7.715 1 98.12 402 VAL B O 1
ATOM 8786 N N . TRP B 1 403 ? -12.891 31 -9.586 1 98.38 403 TRP B N 1
ATOM 8787 C CA . TRP B 1 403 ? -14.188 31.641 -9.391 1 98.38 403 TRP B CA 1
ATOM 8788 C C . TRP B 1 403 ? -15.25 30.609 -9.008 1 98.38 403 TRP B C 1
ATOM 8790 O O . TRP B 1 403 ? -15.984 30.797 -8.031 1 98.38 403 TRP B O 1
ATOM 8800 N N . VAL B 1 404 ? -15.32 29.531 -9.797 1 98.5 404 VAL B N 1
ATOM 8801 C CA . VAL B 1 404 ? -16.344 28.531 -9.539 1 98.5 404 VAL B CA 1
ATOM 8802 C C . VAL B 1 404 ? -16.156 27.938 -8.141 1 98.5 404 VAL B C 1
ATOM 8804 O O . VAL B 1 404 ? -17.141 27.703 -7.43 1 98.5 404 VAL B O 1
ATOM 8807 N N . SER B 1 405 ? -14.961 27.703 -7.789 1 98.69 405 SER B N 1
ATOM 8808 C CA . SER B 1 405 ? -14.664 27.188 -6.453 1 98.69 405 SER B CA 1
ATOM 8809 C C . SER B 1 405 ? -15.055 28.203 -5.379 1 98.69 405 SER B C 1
ATOM 8811 O O . SER B 1 405 ? -15.57 27.812 -4.324 1 98.69 405 SER B O 1
ATOM 8813 N N . VAL B 1 406 ? -14.781 29.453 -5.582 1 98.81 406 VAL B N 1
ATOM 8814 C CA . VAL B 1 406 ? -15.133 30.516 -4.652 1 98.81 406 VAL B CA 1
ATOM 8815 C C . VAL B 1 406 ? -16.656 30.562 -4.473 1 98.81 406 VAL B C 1
ATOM 8817 O O . VAL B 1 406 ? -17.156 30.625 -3.346 1 98.81 406 VAL B O 1
ATOM 8820 N N . LEU B 1 407 ? -17.328 30.5 -5.602 1 98.75 407 LEU B N 1
ATOM 8821 C CA . LEU B 1 407 ? -18.781 30.531 -5.582 1 98.75 407 LEU B CA 1
ATOM 8822 C C . LEU B 1 407 ? -19.344 29.406 -4.738 1 98.75 407 LEU B C 1
ATOM 8824 O O . LEU B 1 407 ? -20.188 29.625 -3.863 1 98.75 407 LEU B O 1
ATOM 8828 N N . ARG B 1 408 ? -18.859 28.25 -4.965 1 98.75 408 ARG B N 1
ATOM 8829 C CA . ARG B 1 408 ? -19.375 27.078 -4.266 1 98.75 408 ARG B CA 1
ATOM 8830 C C . ARG B 1 408 ? -19.047 27.141 -2.779 1 98.75 408 ARG B C 1
ATOM 8832 O O . ARG B 1 408 ? -19.875 26.797 -1.939 1 98.75 408 ARG B O 1
ATOM 8839 N N . ALA B 1 409 ? -17.891 27.531 -2.449 1 98.88 409 ALA B N 1
ATOM 8840 C CA . ALA B 1 409 ? -17.453 27.609 -1.056 1 98.88 409 ALA B CA 1
ATOM 8841 C C . ALA B 1 409 ? -18.25 28.672 -0.302 1 98.88 409 ALA B C 1
ATOM 8843 O O . ALA B 1 409 ? -18.656 28.453 0.841 1 98.88 409 ALA B O 1
ATOM 8844 N N . ALA B 1 410 ? -18.438 29.797 -0.917 1 98.88 410 ALA B N 1
ATOM 8845 C CA . ALA B 1 410 ? -19.203 30.875 -0.295 1 98.88 410 ALA B CA 1
ATOM 8846 C C . ALA B 1 410 ? -20.641 30.453 -0.009 1 98.88 410 ALA B C 1
ATOM 8848 O O . ALA B 1 410 ? -21.172 30.734 1.065 1 98.88 410 ALA B O 1
ATOM 8849 N N . GLU B 1 411 ? -21.219 29.828 -0.959 1 98.81 411 GLU B N 1
ATOM 8850 C CA . GLU B 1 411 ? -22.594 29.391 -0.779 1 98.81 411 GLU B CA 1
ATOM 8851 C C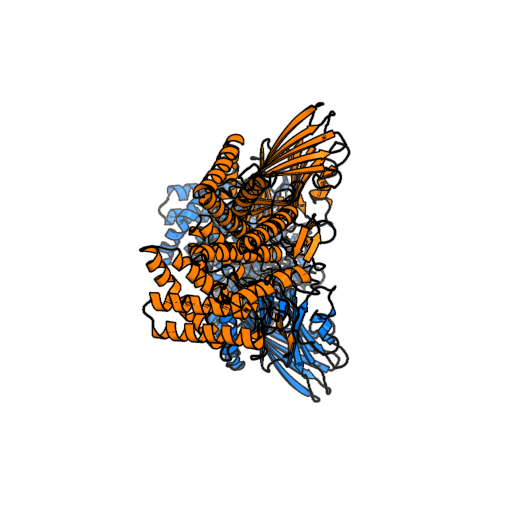 . GLU B 1 411 ? -22.703 28.344 0.325 1 98.81 411 GLU B C 1
ATOM 8853 O O . GLU B 1 411 ? -23.703 28.281 1.043 1 98.81 411 GLU B O 1
ATOM 8858 N N . TYR B 1 412 ? -21.734 27.484 0.418 1 98.5 412 TYR B N 1
ATOM 8859 C CA . TYR B 1 412 ? -21.688 26.562 1.537 1 98.5 412 TYR B CA 1
ATOM 8860 C C . TYR B 1 412 ? -21.688 27.297 2.869 1 98.5 412 TYR B C 1
ATOM 8862 O O . TYR B 1 412 ? -22.453 26.953 3.777 1 98.5 412 TYR B O 1
ATOM 8870 N N . LEU B 1 413 ? -20.812 28.312 3.008 1 98.81 413 LEU B N 1
ATOM 8871 C CA . LEU B 1 413 ? -20.734 29.078 4.25 1 98.81 413 LEU B CA 1
ATOM 8872 C C . LEU B 1 413 ? -22.031 29.812 4.535 1 98.81 413 LEU B C 1
ATOM 8874 O O . LEU B 1 413 ? -22.453 29.922 5.691 1 98.81 413 LEU B O 1
ATOM 8878 N N . MET B 1 414 ? -22.672 30.312 3.467 1 98.75 414 MET B N 1
ATOM 8879 C CA . MET B 1 414 ? -23.969 30.953 3.617 1 98.75 414 MET B CA 1
ATOM 8880 C C . MET B 1 414 ? -24.984 30 4.23 1 98.75 414 MET B C 1
ATOM 8882 O O . MET B 1 414 ? -25.734 30.375 5.133 1 98.75 414 MET B O 1
ATOM 8886 N N . LYS B 1 415 ? -24.922 28.781 3.781 1 98.12 415 LYS B N 1
ATOM 8887 C CA . LYS B 1 415 ? -25.875 27.781 4.254 1 98.12 415 LYS B CA 1
ATOM 8888 C C . LYS B 1 415 ? -25.609 27.422 5.715 1 98.12 415 LYS B C 1
ATOM 8890 O O . LYS B 1 415 ? -26.547 27.141 6.469 1 98.12 415 LYS B O 1
ATOM 8895 N N . ARG B 1 416 ? -24.375 27.516 6.148 1 98.06 416 ARG B N 1
ATOM 8896 C CA . ARG B 1 416 ? -23.984 27.062 7.477 1 98.06 416 ARG B CA 1
ATOM 8897 C C . ARG B 1 416 ? -24.094 28.188 8.5 1 98.06 416 ARG B C 1
ATOM 8899 O O . ARG B 1 416 ? -23.781 28 9.672 1 98.06 416 ARG B O 1
ATOM 8906 N N . THR B 1 417 ? -24.531 29.406 8.141 1 98.38 417 THR B N 1
ATOM 8907 C CA . THR B 1 417 ? -24.516 30.547 9.047 1 98.38 417 THR B CA 1
ATOM 8908 C C . THR B 1 417 ? -25.844 31.297 8.984 1 98.38 417 THR B C 1
ATOM 8910 O O . THR B 1 417 ? -25.875 32.531 9.055 1 98.38 417 THR B O 1
ATOM 8913 N N . LYS B 1 418 ? -26.906 30.703 8.852 1 96.38 418 LYS B N 1
ATOM 8914 C CA . LYS B 1 418 ? -28.234 31.312 8.68 1 96.38 418 LYS B CA 1
ATOM 8915 C C . LYS B 1 418 ? -28.609 32.156 9.898 1 96.38 418 LYS B C 1
ATOM 8917 O O . LYS B 1 418 ? -29.266 33.188 9.758 1 96.38 418 LYS B O 1
ATOM 8922 N N . SER B 1 419 ? -28.125 31.828 11.062 1 95.88 419 SER B N 1
ATOM 8923 C CA . SER B 1 419 ? -28.516 32.5 12.297 1 95.88 419 SER B CA 1
ATOM 8924 C C . SER B 1 419 ? -27.5 33.562 12.68 1 95.88 419 SER B C 1
ATOM 8926 O O . SER B 1 419 ? -27.578 34.156 13.758 1 95.88 419 SER B O 1
ATOM 8928 N N . GLY B 1 420 ? -26.469 33.75 11.875 1 96.31 420 GLY B N 1
ATOM 8929 C CA . GLY B 1 420 ? -25.406 34.719 12.164 1 96.31 420 GLY B CA 1
ATOM 8930 C C . GLY B 1 420 ? -24.188 34.062 12.789 1 96.31 420 GLY B C 1
ATOM 8931 O O . GLY B 1 420 ? -23.109 34.688 12.82 1 96.31 420 GLY B O 1
ATOM 8932 N N . ILE B 1 421 ? -24.391 32.938 13.352 1 97.25 421 ILE B N 1
ATOM 8933 C CA . ILE B 1 421 ? -23.266 32.094 13.805 1 97.25 421 ILE B CA 1
ATOM 8934 C C . ILE B 1 421 ? -23.312 30.75 13.102 1 97.25 421 ILE B C 1
ATOM 8936 O O . ILE B 1 421 ? -24.359 30.344 12.602 1 97.25 421 ILE B O 1
ATOM 8940 N N . HIS B 1 422 ? -22.219 30.078 13.039 1 98.06 422 HIS B N 1
ATOM 8941 C CA . HIS B 1 422 ? -22.172 28.844 12.258 1 98.06 422 HIS B CA 1
ATOM 8942 C C . HIS B 1 422 ? -22.891 27.719 12.992 1 98.06 422 HIS B C 1
ATOM 8944 O O . HIS B 1 422 ? -23.062 27.766 14.211 1 98.06 422 HIS B O 1
ATOM 8950 N N . GLU B 1 423 ? -23.25 26.688 12.25 1 97.06 423 GLU B N 1
ATOM 8951 C CA . GLU B 1 423 ? -23.797 25.453 12.805 1 97.06 423 GLU B CA 1
ATOM 8952 C C . GLU B 1 423 ? -22.719 24.625 13.508 1 97.06 423 GLU B C 1
ATOM 8954 O O . GLU B 1 423 ? -21.531 24.891 13.352 1 97.06 423 GLU B O 1
ATOM 8959 N N . ARG B 1 424 ? -23.219 23.703 14.305 1 96 424 ARG B N 1
ATOM 8960 C CA . ARG B 1 424 ? -22.312 22.859 15.07 1 96 424 ARG B CA 1
ATOM 8961 C C . ARG B 1 424 ? -21.281 22.188 14.164 1 96 424 ARG B C 1
ATOM 8963 O O . ARG B 1 424 ? -21.609 21.719 13.07 1 96 424 ARG B O 1
ATOM 8970 N N . CYS B 1 425 ? -20.016 22.203 14.57 1 96.5 425 CYS B N 1
ATOM 8971 C CA . CYS B 1 425 ? -18.906 21.578 13.859 1 96.5 425 CYS B CA 1
ATOM 8972 C C . CYS B 1 425 ? -17.766 21.25 14.805 1 96.5 425 CYS B C 1
ATOM 8974 O O . CYS B 1 425 ? -17.875 21.469 16.016 1 96.5 425 CYS B O 1
ATOM 8976 N N . MET B 1 426 ? -16.75 20.625 14.289 1 96.06 426 MET B N 1
ATOM 8977 C CA . MET B 1 426 ? -15.531 20.359 15.047 1 96.06 426 MET B CA 1
ATOM 8978 C C . MET B 1 426 ? -14.633 21.594 15.086 1 96.06 426 MET B C 1
ATOM 8980 O O . MET B 1 426 ? -14.484 22.281 14.086 1 96.06 426 MET B O 1
ATOM 8984 N N . ASP B 1 427 ? -14.016 21.844 16.203 1 96.12 427 ASP B N 1
ATOM 8985 C CA . ASP B 1 427 ? -13.148 23.016 16.344 1 96.12 427 ASP B CA 1
ATOM 8986 C C . ASP B 1 427 ? -11.789 22.766 15.688 1 96.12 427 ASP B C 1
ATOM 8988 O O . ASP B 1 427 ? -11.5 21.656 15.242 1 96.12 427 ASP B O 1
ATOM 8992 N N . LEU B 1 428 ? -10.961 23.766 15.68 1 96.12 428 LEU B N 1
ATOM 8993 C CA . LEU B 1 428 ? -9.68 23.719 14.984 1 96.12 428 LEU B CA 1
ATOM 8994 C C . LEU B 1 428 ? -8.711 22.766 15.68 1 96.12 428 LEU B C 1
ATOM 8996 O O . LEU B 1 428 ? -7.77 22.266 15.062 1 96.12 428 LEU B O 1
ATOM 9000 N N . TRP B 1 429 ? -8.938 22.531 17 1 95.25 429 TRP B N 1
ATOM 9001 C CA . TRP B 1 429 ? -8.047 21.688 17.781 1 95.25 429 TRP B CA 1
ATOM 9002 C C . TRP B 1 429 ? -8.453 20.219 17.672 1 95.25 429 TRP B C 1
ATOM 9004 O O . TRP B 1 429 ? -7.77 19.344 18.203 1 95.25 429 TRP B O 1
ATOM 9014 N N . GLU B 1 430 ? -9.625 19.953 17.047 1 93.06 430 GLU B N 1
ATOM 9015 C CA . GLU B 1 430 ? -10.172 18.609 16.906 1 93.06 430 GLU B CA 1
ATOM 9016 C C . GLU B 1 430 ? -10.43 17.969 18.266 1 93.06 430 GLU B C 1
ATOM 9018 O O . GLU B 1 430 ? -10.086 16.797 18.484 1 93.06 430 GLU B O 1
ATOM 9023 N N . THR B 1 431 ? -11 18.766 19.125 1 92.12 431 THR B N 1
ATOM 9024 C CA . THR B 1 431 ? -11.242 18.328 20.5 1 92.12 431 THR B CA 1
ATOM 9025 C C . THR B 1 431 ? -12.727 18.391 20.844 1 92.12 431 THR B C 1
ATOM 9027 O O . THR B 1 431 ? -13.25 17.516 21.531 1 92.12 431 THR B O 1
ATOM 9030 N N . TYR B 1 432 ? -13.43 19.469 20.359 1 93.75 432 TYR B N 1
ATOM 9031 C CA . TYR B 1 432 ? -14.805 19.703 20.766 1 93.75 432 TYR B CA 1
ATOM 9032 C C . TYR B 1 432 ? -15.719 19.891 19.562 1 93.75 432 TYR B C 1
ATOM 9034 O O . TYR B 1 432 ? -15.273 20.328 18.5 1 93.75 432 TYR B O 1
ATOM 9042 N N . TYR B 1 433 ? -16.984 19.562 19.781 1 95.25 433 TYR B N 1
ATOM 9043 C CA . TYR B 1 433 ? -18.047 19.891 18.844 1 95.25 433 TYR B CA 1
ATOM 9044 C C . TYR B 1 433 ? -18.906 21.047 19.359 1 95.25 433 TYR B C 1
ATOM 9046 O O . TYR B 1 433 ? -19.25 21.094 20.547 1 95.25 433 TYR B O 1
ATOM 9054 N N . GLY B 1 434 ? -19.141 22.016 18.531 1 97.38 434 GLY B N 1
ATOM 9055 C CA . GLY B 1 434 ? -19.922 23.172 18.922 1 97.38 434 GLY B CA 1
ATOM 9056 C C . GLY B 1 434 ? -19.828 24.328 17.938 1 97.38 434 GLY B C 1
ATOM 9057 O O . GLY B 1 434 ? -19.75 24.109 16.734 1 97.38 434 GLY B O 1
ATOM 9058 N N . ILE B 1 435 ? -20.125 25.484 18.484 1 98.25 435 ILE B N 1
ATOM 9059 C CA . ILE B 1 435 ? -19.969 26.734 17.75 1 98.25 435 ILE B CA 1
ATOM 9060 C C . ILE B 1 435 ? -18.797 27.516 18.328 1 98.25 435 ILE B C 1
ATOM 9062 O O . ILE B 1 435 ? -18.688 27.688 19.547 1 98.25 435 ILE B O 1
ATOM 9066 N N . PHE B 1 436 ? -17.953 28.016 17.5 1 98.62 436 PHE B N 1
ATOM 9067 C CA . PHE B 1 436 ? -16.703 28.516 18.031 1 98.62 436 PHE B CA 1
ATOM 9068 C C . PHE B 1 436 ? -16.375 29.891 17.453 1 98.62 436 PHE B C 1
ATOM 9070 O O . PHE B 1 436 ? -16.641 30.156 16.266 1 98.62 436 PHE B O 1
ATOM 9077 N N . THR B 1 437 ? -15.727 30.719 18.25 1 98.75 437 THR B N 1
ATOM 9078 C CA . THR B 1 437 ? -15.336 32.062 17.859 1 98.75 437 THR B CA 1
ATOM 9079 C C . THR B 1 437 ? -14.367 32.031 16.688 1 98.75 437 THR B C 1
ATOM 9081 O O . THR B 1 437 ? -14.531 32.781 15.727 1 98.75 437 THR B O 1
ATOM 9084 N N . TYR B 1 438 ? -13.391 31.172 16.75 1 98.69 438 TYR B N 1
ATOM 9085 C CA . TYR B 1 438 ? -12.391 31.078 15.695 1 98.69 438 TYR B CA 1
ATOM 9086 C C . TYR B 1 438 ? -13.039 30.734 14.367 1 98.69 438 TYR B C 1
ATOM 9088 O O . TYR B 1 438 ? -12.688 31.297 13.328 1 98.69 438 TYR B O 1
ATOM 9096 N N . THR B 1 439 ? -13.906 29.781 14.383 1 98.81 439 THR B N 1
ATOM 9097 C CA . THR B 1 439 ? -14.594 29.359 13.172 1 98.81 439 THR B CA 1
ATOM 9098 C C . THR B 1 439 ? -15.43 30.5 12.594 1 98.81 439 THR B C 1
ATOM 9100 O O . THR B 1 439 ? -15.43 30.719 11.383 1 98.81 439 THR B O 1
ATOM 9103 N N . ASN B 1 440 ? -16.141 31.203 13.461 1 98.88 440 ASN B N 1
ATOM 9104 C CA . ASN B 1 440 ? -16.891 32.375 13.008 1 98.88 440 ASN B CA 1
ATOM 9105 C C . ASN B 1 440 ? -15.977 33.406 12.344 1 98.88 440 ASN B C 1
ATOM 9107 O O . ASN B 1 440 ? -16.344 33.969 11.312 1 98.88 440 ASN B O 1
ATOM 9111 N N . ALA B 1 441 ? -14.859 33.625 12.961 1 98.88 441 ALA B N 1
ATOM 9112 C CA . ALA B 1 441 ? -13.914 34.594 12.406 1 98.88 441 ALA B CA 1
ATOM 9113 C C . ALA B 1 441 ? -13.438 34.156 11.023 1 98.88 441 ALA B C 1
ATOM 9115 O O . ALA B 1 441 ? -13.312 34.969 10.117 1 98.88 441 ALA B O 1
ATOM 9116 N N . SER B 1 442 ? -13.141 32.875 10.875 1 98.81 442 SER B N 1
ATOM 9117 C CA . SER B 1 442 ? -12.703 32.344 9.586 1 98.81 442 SER B CA 1
ATOM 9118 C C . SER B 1 442 ? -13.797 32.5 8.531 1 98.81 442 SER B C 1
ATOM 9120 O O . SER B 1 442 ? -13.516 32.812 7.375 1 98.81 442 SER B O 1
ATOM 9122 N N . ILE B 1 443 ? -15.023 32.25 8.93 1 98.88 443 ILE B N 1
ATOM 9123 C CA . ILE B 1 443 ? -16.156 32.375 8.023 1 98.88 443 ILE B CA 1
ATOM 9124 C C . ILE B 1 443 ? -16.328 33.812 7.602 1 98.88 443 ILE B C 1
ATOM 9126 O O . ILE B 1 443 ? -16.531 34.125 6.426 1 98.88 443 ILE B O 1
ATOM 9130 N N . TYR B 1 444 ? -16.281 34.75 8.57 1 98.88 444 TYR B N 1
ATOM 9131 C CA . TYR B 1 444 ? -16.328 36.188 8.273 1 98.88 444 TYR B CA 1
ATOM 9132 C C . TYR B 1 444 ? -15.312 36.562 7.203 1 98.88 444 TYR B C 1
ATOM 9134 O O . TYR B 1 444 ? -15.656 37.156 6.191 1 98.88 444 TYR B O 1
ATOM 9142 N N . ALA B 1 445 ? -14.094 36.156 7.426 1 98.88 445 ALA B N 1
ATOM 9143 C CA . ALA B 1 445 ? -13.008 36.5 6.504 1 98.88 445 ALA B CA 1
ATOM 9144 C C . ALA B 1 445 ? -13.227 35.875 5.137 1 98.88 445 ALA B C 1
ATOM 9146 O O . ALA B 1 445 ? -12.953 36.469 4.105 1 98.88 445 ALA B O 1
ATOM 9147 N N . GLY B 1 446 ? -13.656 34.594 5.168 1 98.88 446 GLY B N 1
ATOM 9148 C CA . GLY B 1 446 ? -13.938 33.906 3.924 1 98.88 446 GLY B CA 1
ATOM 9149 C C . GLY B 1 446 ? -15.016 34.594 3.092 1 98.88 446 GLY B C 1
ATOM 9150 O O . GLY B 1 446 ? -14.844 34.781 1.887 1 98.88 446 GLY B O 1
ATOM 9151 N N . LEU B 1 447 ? -16.062 34.938 3.758 1 98.88 447 LEU B N 1
ATOM 9152 C CA . LEU B 1 447 ? -17.172 35.562 3.057 1 98.88 447 LEU B CA 1
ATOM 9153 C C . LEU B 1 447 ? -16.781 36.969 2.6 1 98.88 447 LEU B C 1
ATOM 9155 O O . LEU B 1 447 ? -17.203 37.406 1.528 1 98.88 447 LEU B O 1
ATOM 9159 N N . MET B 1 448 ? -16.062 37.75 3.428 1 98.88 448 MET B N 1
ATOM 9160 C CA . MET B 1 448 ? -15.555 39.031 2.998 1 98.88 448 MET B CA 1
ATOM 9161 C C . MET B 1 448 ? -14.68 38.906 1.761 1 98.88 448 MET B C 1
ATOM 9163 O O . MET B 1 448 ? -14.789 39.688 0.824 1 98.88 448 MET B O 1
ATOM 9167 N N . GLY B 1 449 ? -13.797 37.875 1.797 1 98.75 449 GLY B N 1
ATOM 9168 C CA . GLY B 1 449 ? -12.961 37.625 0.636 1 98.75 449 GLY B CA 1
ATOM 9169 C C . GLY B 1 449 ? -13.758 37.25 -0.598 1 98.75 449 GLY B C 1
ATOM 9170 O O . GLY B 1 449 ? -13.484 37.719 -1.696 1 98.75 449 GLY B O 1
ATOM 9171 N N . ALA B 1 450 ? -14.695 36.375 -0.403 1 98.88 450 ALA B N 1
ATOM 9172 C CA . ALA B 1 450 ? -15.562 35.969 -1.51 1 98.88 450 ALA B CA 1
ATOM 9173 C C . ALA B 1 450 ? -16.312 37.188 -2.08 1 98.88 450 ALA B C 1
ATOM 9175 O O . ALA B 1 450 ? -16.469 37.312 -3.295 1 98.88 450 ALA B O 1
ATOM 9176 N N . SER B 1 451 ? -16.797 38 -1.21 1 98.81 451 SER B N 1
ATOM 9177 C C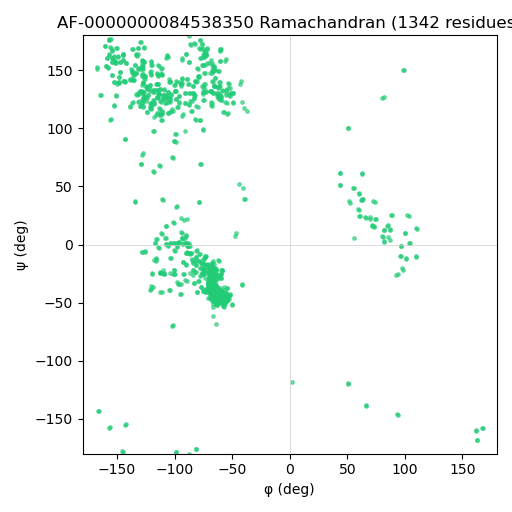A . SER B 1 451 ? -17.484 39.219 -1.628 1 98.81 451 SER B CA 1
ATOM 9178 C C . SER B 1 451 ? -16.594 40.094 -2.496 1 98.81 451 SER B C 1
ATOM 9180 O O . SER B 1 451 ? -17.016 40.594 -3.545 1 98.81 451 SER B O 1
ATOM 9182 N N . HIS B 1 452 ? -15.414 40.312 -2.043 1 98.75 452 HIS B N 1
ATOM 9183 C CA . HIS B 1 452 ? -14.445 41.094 -2.803 1 98.75 452 HIS B CA 1
ATOM 9184 C C . HIS B 1 452 ? -14.203 40.5 -4.18 1 98.75 452 HIS B C 1
ATOM 9186 O O . HIS B 1 452 ? -14.219 41.219 -5.188 1 98.75 452 HIS B O 1
ATOM 9192 N N . LEU B 1 453 ? -13.992 39.156 -4.23 1 98.62 453 LEU B N 1
ATOM 9193 C CA . LEU B 1 453 ? -13.742 38.469 -5.492 1 98.62 453 LEU B CA 1
ATOM 9194 C C . LEU B 1 453 ? -14.953 38.562 -6.406 1 98.62 453 LEU B C 1
ATOM 9196 O O . LEU B 1 453 ? -14.812 38.625 -7.629 1 98.62 453 LEU B O 1
ATOM 9200 N N . ALA B 1 454 ? -16.109 38.5 -5.789 1 98.69 454 ALA B N 1
ATOM 9201 C CA . ALA B 1 454 ? -17.344 38.656 -6.57 1 98.69 454 ALA B CA 1
ATOM 9202 C C . ALA B 1 454 ? -17.438 40.031 -7.199 1 98.69 454 ALA B C 1
ATOM 9204 O O . ALA B 1 454 ? -17.828 40.156 -8.359 1 98.69 454 ALA B O 1
ATOM 9205 N N . GLU B 1 455 ? -17.156 41.062 -6.461 1 98.31 455 GLU B N 1
ATOM 9206 C CA . GLU B 1 455 ? -17.141 42.406 -7 1 98.31 455 GLU B CA 1
ATOM 9207 C C . GLU B 1 455 ? -16.172 42.531 -8.172 1 98.31 455 GLU B C 1
ATOM 9209 O O . GLU B 1 455 ? -16.5 43.125 -9.195 1 98.31 455 GLU B O 1
ATOM 9214 N N . GLU B 1 456 ? -15.016 41.969 -7.98 1 97.31 456 GLU B N 1
ATOM 9215 C CA . GLU B 1 456 ? -13.984 42 -9.016 1 97.31 456 GLU B CA 1
ATOM 9216 C C . GLU B 1 456 ? -14.43 41.219 -10.25 1 97.31 456 GLU B C 1
ATOM 9218 O O . GLU B 1 456 ? -14.023 41.531 -11.375 1 97.31 456 GLU B O 1
ATOM 9223 N N . ASN B 1 457 ? -15.258 40.219 -10.062 1 96.81 457 ASN B N 1
ATOM 9224 C CA . ASN B 1 457 ? -15.75 39.375 -11.156 1 96.81 457 ASN B CA 1
ATOM 9225 C C . ASN B 1 457 ? -17.016 39.969 -11.766 1 96.81 457 ASN B C 1
ATOM 9227 O O . ASN B 1 457 ? -17.656 39.312 -12.609 1 96.81 457 ASN B O 1
ATOM 9231 N N . GLY B 1 458 ? -17.5 41.062 -11.281 1 97 458 GLY B N 1
ATOM 9232 C CA . GLY B 1 458 ? -18.672 41.719 -11.828 1 97 458 GLY B CA 1
ATOM 9233 C C . GLY B 1 458 ? -19.969 41.188 -11.289 1 97 458 GLY B C 1
ATOM 9234 O O . GLY B 1 458 ? -21.031 41.344 -11.906 1 97 458 GLY B O 1
ATOM 9235 N N . GLU B 1 459 ? -19.891 40.5 -10.234 1 97.56 459 GLU B N 1
ATOM 9236 C CA . GLU B 1 459 ? -21.078 39.906 -9.617 1 97.56 459 GLU B CA 1
ATOM 9237 C C . GLU B 1 459 ? -21.516 40.719 -8.398 1 97.56 459 GLU B C 1
ATOM 9239 O O . GLU B 1 459 ? -21.5 40.219 -7.27 1 97.56 459 GLU B O 1
ATOM 9244 N N . ALA B 1 460 ? -22.109 41.844 -8.57 1 97.69 460 ALA B N 1
ATOM 9245 C CA . ALA B 1 460 ? -22.391 42.812 -7.516 1 97.69 460 ALA B CA 1
ATOM 9246 C C . ALA B 1 460 ? -23.453 42.281 -6.555 1 97.69 460 ALA B C 1
ATOM 9248 O O . ALA B 1 460 ? -23.391 42.531 -5.352 1 97.69 460 ALA B O 1
ATOM 9249 N N . GLY B 1 461 ? -24.391 41.625 -7.129 1 97.81 461 GLY B N 1
ATOM 9250 C CA . GLY B 1 461 ? -25.438 41.062 -6.285 1 97.81 461 GLY B CA 1
ATOM 9251 C C . GLY B 1 461 ? -24.922 40.062 -5.281 1 97.81 461 GLY B C 1
ATOM 9252 O O . GLY B 1 461 ? -25.281 40.094 -4.102 1 97.81 461 GLY B O 1
ATOM 9253 N N . MET B 1 462 ? -24.156 39.188 -5.766 1 98.06 462 MET B N 1
ATOM 9254 C CA . MET B 1 462 ? -23.531 38.188 -4.895 1 98.06 462 MET B CA 1
ATOM 9255 C C . MET B 1 462 ? -22.609 38.844 -3.877 1 98.06 462 MET B C 1
ATOM 9257 O O . MET B 1 462 ? -22.594 38.469 -2.707 1 98.06 462 MET B O 1
ATOM 9261 N N . ALA B 1 463 ? -21.828 39.781 -4.301 1 98.75 463 ALA B N 1
ATOM 9262 C CA . ALA B 1 463 ? -20.922 40.5 -3.424 1 98.75 463 ALA B CA 1
ATOM 9263 C C . ALA B 1 463 ? -21.656 41.125 -2.238 1 98.75 463 ALA B C 1
ATOM 9265 O O . ALA B 1 463 ? -21.219 41 -1.091 1 98.75 463 ALA B O 1
ATOM 9266 N N . ARG B 1 464 ? -22.75 41.75 -2.521 1 98.56 464 ARG B N 1
ATOM 9267 C CA . ARG B 1 464 ? -23.547 42.375 -1.478 1 98.56 464 ARG B CA 1
ATOM 9268 C C . ARG B 1 464 ? -24.109 41.375 -0.502 1 98.56 464 ARG B C 1
ATOM 9270 O O . ARG B 1 464 ? -24.094 41.562 0.711 1 98.56 464 ARG B O 1
ATOM 9277 N N . ARG B 1 465 ? -24.594 40.281 -1.056 1 98.5 465 ARG B N 1
ATOM 9278 C CA . ARG B 1 465 ? -25.203 39.25 -0.242 1 98.5 465 ARG B CA 1
ATOM 9279 C C . ARG B 1 465 ? -24.188 38.625 0.707 1 98.5 465 ARG B C 1
ATOM 9281 O O . ARG B 1 465 ? -24.469 38.438 1.893 1 98.5 465 ARG B O 1
ATOM 9288 N N . TRP B 1 466 ? -23.047 38.312 0.194 1 98.88 466 TRP B N 1
ATOM 9289 C CA . TRP B 1 466 ? -22.016 37.688 0.991 1 98.88 466 TRP B CA 1
ATOM 9290 C C . TRP B 1 466 ? -21.438 38.656 2.021 1 98.88 466 TRP B C 1
ATOM 9292 O O . TRP B 1 466 ? -21.141 38.25 3.15 1 98.88 466 TRP B O 1
ATOM 9302 N N . LYS B 1 467 ? -21.25 39.906 1.679 1 98.81 467 LYS B N 1
ATOM 9303 C CA . LYS B 1 467 ? -20.797 40.938 2.615 1 98.81 467 LYS B CA 1
ATOM 9304 C C . LYS B 1 467 ? -21.781 41.125 3.762 1 98.81 467 LYS B C 1
ATOM 9306 O O . LYS B 1 467 ? -21.375 41.219 4.926 1 98.81 467 LYS B O 1
ATOM 9311 N N . LYS B 1 468 ? -23.047 41.156 3.383 1 98.69 468 LYS B N 1
ATOM 9312 C CA . LYS B 1 468 ? -24.078 41.312 4.402 1 98.69 468 LYS B CA 1
ATOM 9313 C C . LYS B 1 468 ? -24.031 40.188 5.41 1 98.69 468 LYS B C 1
ATOM 9315 O O . LYS B 1 468 ? -24.156 40.406 6.613 1 98.69 468 LYS B O 1
ATOM 9320 N N . ARG B 1 469 ? -23.891 38.938 4.93 1 98.81 469 ARG B N 1
ATOM 9321 C CA . ARG B 1 469 ? -23.797 37.781 5.824 1 98.81 469 ARG B CA 1
ATOM 9322 C C . ARG B 1 469 ? -22.531 37.875 6.688 1 98.81 469 ARG B C 1
ATOM 9324 O O . ARG B 1 469 ? -22.578 37.531 7.875 1 98.81 469 ARG B O 1
ATOM 9331 N N . ALA B 1 470 ? -21.422 38.25 6.094 1 98.88 470 ALA B N 1
ATOM 9332 C CA . ALA B 1 470 ? -20.172 38.406 6.852 1 98.88 470 ALA B CA 1
ATOM 9333 C C . ALA B 1 470 ? -20.344 39.375 8.008 1 98.88 470 ALA B C 1
ATOM 9335 O O . ALA B 1 470 ? -19.938 39.094 9.133 1 98.88 470 ALA B O 1
ATOM 9336 N N . GLU B 1 471 ? -20.969 40.5 7.75 1 98.62 471 GLU B N 1
ATOM 9337 C CA . GLU B 1 471 ? -21.219 41.5 8.773 1 98.62 471 GLU B CA 1
ATOM 9338 C C . GLU B 1 471 ? -22.156 41 9.852 1 98.62 471 GLU B C 1
ATOM 9340 O O . GLU B 1 471 ? -21.984 41.281 11.031 1 98.62 471 GLU B O 1
ATOM 9345 N N . PHE B 1 472 ? -23.125 40.25 9.383 1 98.75 472 PHE B N 1
ATOM 9346 C CA . PHE B 1 472 ? -24.047 39.625 10.328 1 98.75 472 PHE B CA 1
ATOM 9347 C C . PHE B 1 472 ? -23.312 38.656 11.258 1 98.75 472 PHE B C 1
ATOM 9349 O O . PHE B 1 472 ? -23.547 38.656 12.469 1 98.75 472 PHE B O 1
ATOM 9356 N N . VAL B 1 473 ? -22.422 37.875 10.734 1 98.88 473 VAL B N 1
ATOM 9357 C CA . VAL B 1 473 ? -21.625 36.906 11.516 1 98.88 473 VAL B CA 1
ATOM 9358 C C . VAL B 1 473 ? -20.781 37.688 12.531 1 98.88 473 VAL B C 1
ATOM 9360 O O . VAL B 1 473 ? -20.688 37.281 13.695 1 98.88 473 VAL B O 1
ATOM 9363 N N . LYS B 1 474 ? -20.109 38.75 12.125 1 98.75 474 LYS B N 1
ATOM 9364 C CA . LYS B 1 474 ? -19.297 39.562 13.023 1 98.75 474 LYS B CA 1
ATOM 9365 C C . LYS B 1 474 ? -20.141 40.125 14.18 1 98.75 474 LYS B C 1
ATOM 9367 O O . LYS B 1 474 ? -19.766 39.938 15.344 1 98.75 474 LYS B O 1
ATOM 9372 N N . GLN B 1 475 ? -21.234 40.688 13.828 1 98.44 475 GLN B N 1
ATOM 9373 C CA . GLN B 1 475 ? -22.094 41.312 14.844 1 98.44 475 GLN B CA 1
ATOM 9374 C C . GLN B 1 475 ? -22.609 40.281 15.828 1 98.44 475 GLN B C 1
ATOM 9376 O O . GLN B 1 475 ? -22.578 40.5 17.047 1 98.44 475 GLN B O 1
ATOM 9381 N N . ALA B 1 476 ? -23.062 39.188 15.266 1 98.56 476 ALA B N 1
ATOM 9382 C CA . ALA B 1 476 ? -23.609 38.125 16.109 1 98.56 476 ALA B CA 1
ATOM 9383 C C . ALA B 1 476 ? -22.516 37.531 17.031 1 98.56 476 ALA B C 1
ATOM 9385 O O . ALA B 1 476 ? -22.781 37.219 18.188 1 98.56 476 ALA B O 1
ATOM 9386 N N . THR B 1 477 ? -21.328 37.406 16.516 1 98.69 477 THR B N 1
ATOM 9387 C CA . THR B 1 477 ? -20.234 36.875 17.312 1 98.69 477 THR B CA 1
ATOM 9388 C C . THR B 1 477 ? -19.891 37.844 18.469 1 98.69 477 THR B C 1
ATOM 9390 O O . THR B 1 477 ? -19.734 37.406 19.609 1 98.69 477 THR B O 1
ATOM 9393 N N . ILE B 1 478 ? -19.797 39.125 18.203 1 98.38 478 ILE B N 1
ATOM 9394 C CA . ILE B 1 478 ? -19.484 40.125 19.219 1 98.38 478 ILE B CA 1
ATOM 9395 C C . ILE B 1 478 ? -20.594 40.156 20.266 1 98.38 478 ILE B C 1
ATOM 9397 O O . ILE B 1 478 ? -20.312 40.094 21.469 1 98.38 478 ILE B O 1
ATOM 9401 N N . ASP B 1 479 ? -21.844 40.125 19.797 1 97.94 479 ASP B N 1
ATOM 9402 C CA . ASP B 1 479 ? -22.984 40.219 20.703 1 97.94 479 ASP B CA 1
ATOM 9403 C C . ASP B 1 479 ? -23.094 39 21.609 1 97.94 479 ASP B C 1
ATOM 9405 O O . ASP B 1 479 ? -23.406 39.156 22.797 1 97.94 479 ASP B O 1
ATOM 9409 N N . ARG B 1 480 ? -22.719 37.906 21.078 1 97.38 480 ARG B N 1
ATOM 9410 C CA . ARG B 1 480 ? -23.047 36.688 21.797 1 97.38 480 ARG B CA 1
ATOM 9411 C C . ARG B 1 480 ? -21.812 36.125 22.516 1 97.38 480 ARG B C 1
ATOM 9413 O O . ARG B 1 480 ? -21.938 35.406 23.516 1 97.38 480 ARG B O 1
ATOM 9420 N N . PHE B 1 481 ? -20.641 36.469 22.016 1 98.5 481 PHE B N 1
ATOM 9421 C CA . PHE B 1 481 ? -19.484 35.719 22.516 1 98.5 481 PHE B CA 1
ATOM 9422 C C . PHE B 1 481 ? -18.516 36.656 23.234 1 98.5 481 PHE B C 1
ATOM 9424 O O . PHE B 1 481 ? -17.625 36.188 23.953 1 98.5 481 PHE B O 1
ATOM 9431 N N . TRP B 1 482 ? -18.625 37.969 23.125 1 98.5 482 TRP B N 1
ATOM 9432 C CA . TRP B 1 482 ? -17.75 38.875 23.875 1 98.5 482 TRP B CA 1
ATOM 9433 C C . TRP B 1 482 ? -18.141 38.875 25.344 1 98.5 482 TRP B C 1
ATOM 9435 O O . TRP B 1 482 ? -19.297 39.125 25.688 1 98.5 482 TRP B O 1
ATOM 9445 N N . LEU B 1 483 ? -17.25 38.75 26.172 1 98.38 483 LEU B N 1
ATOM 9446 C CA . LEU B 1 483 ? -17.5 38.625 27.594 1 98.38 483 LEU B CA 1
ATOM 9447 C C . LEU B 1 483 ? -17.094 39.938 28.312 1 98.38 483 LEU B C 1
ATOM 9449 O O . LEU B 1 483 ? -16.219 40.656 27.844 1 98.38 483 LEU B O 1
ATOM 9453 N N . GLN B 1 484 ? -17.625 40.094 29.5 1 96.69 484 GLN B N 1
ATOM 9454 C CA . GLN B 1 484 ? -17.297 41.25 30.328 1 96.69 484 GLN B CA 1
ATOM 9455 C C . GLN B 1 484 ? -15.836 41.188 30.797 1 96.69 484 GLN B C 1
ATOM 9457 O O . GLN B 1 484 ? -15.227 42.219 31.047 1 96.69 484 GLN B O 1
ATOM 9462 N N . GLU B 1 485 ? -15.336 40.031 30.766 1 96.25 485 GLU B N 1
ATOM 9463 C CA . GLU B 1 485 ? -13.961 39.812 31.203 1 96.25 485 GLU B CA 1
ATOM 9464 C C . GLU B 1 485 ? -12.961 40.406 30.219 1 96.25 485 GLU B C 1
ATOM 9466 O O . GLU B 1 485 ? -11.781 40.562 30.531 1 96.25 485 GLU B O 1
ATOM 9471 N N . GLY B 1 486 ? -13.359 40.719 28.984 1 97.62 486 GLY B N 1
ATOM 9472 C CA . GLY B 1 486 ? -12.5 41.406 28.031 1 97.62 486 GLY B CA 1
ATOM 9473 C C . GLY B 1 486 ? -11.906 40.469 26.984 1 97.62 486 GLY B C 1
ATOM 9474 O O . GLY B 1 486 ? -10.789 40.688 26.516 1 97.62 486 GLY B O 1
ATOM 9475 N N . TYR B 1 487 ? -12.547 39.406 26.734 1 98.19 487 TYR B N 1
ATOM 9476 C CA . TYR B 1 487 ? -12.164 38.5 25.656 1 98.19 487 TYR B CA 1
ATOM 9477 C C . TYR B 1 487 ? -13.367 37.719 25.172 1 98.19 487 TYR B C 1
ATOM 9479 O O . TYR B 1 487 ? -14.43 37.719 25.797 1 98.19 487 TYR B O 1
ATOM 9487 N N . PHE B 1 488 ? -13.281 37.031 24.031 1 98.62 488 PHE B N 1
ATOM 9488 C CA . PHE B 1 488 ? -14.352 36.219 23.484 1 98.62 488 PHE B CA 1
ATOM 9489 C C . PHE B 1 488 ? -14.43 34.875 24.203 1 98.62 488 PHE B C 1
ATOM 9491 O O . PHE B 1 488 ? -13.398 34.281 24.531 1 98.62 488 PHE B O 1
ATOM 9498 N N . ALA B 1 489 ? -15.625 34.406 24.375 1 98.44 489 ALA B N 1
ATOM 9499 C CA . ALA B 1 489 ? -15.82 33 24.766 1 98.44 489 ALA B CA 1
ATOM 9500 C C . ALA B 1 489 ? -15.25 32.062 23.703 1 98.44 489 ALA B C 1
ATOM 9502 O O . ALA B 1 489 ? -15.18 32.406 22.531 1 98.44 489 ALA B O 1
ATOM 9503 N N . LYS B 1 490 ? -14.82 30.953 24.188 1 97.62 490 LYS B N 1
ATOM 9504 C CA . LYS B 1 490 ? -14.375 29.906 23.25 1 97.62 490 LYS B CA 1
ATOM 9505 C C . LYS B 1 490 ? -15.453 29.578 22.234 1 97.62 490 LYS B C 1
ATOM 9507 O O . LYS B 1 490 ? -15.172 29.422 21.047 1 97.62 490 LYS B O 1
ATOM 9512 N N . GLY B 1 491 ? -16.625 29.453 22.703 1 96.94 491 GLY B N 1
ATOM 9513 C CA . GLY B 1 491 ? -17.766 29.141 21.875 1 96.94 491 GLY B CA 1
ATOM 9514 C C . GLY B 1 491 ? -18.953 28.609 22.672 1 96.94 491 GLY B C 1
ATOM 9515 O O . GLY B 1 491 ? -19.109 28.922 23.844 1 96.94 491 GLY B O 1
ATOM 9516 N N . VAL B 1 492 ? -19.828 27.922 21.938 1 97.75 492 VAL B N 1
ATOM 9517 C CA . VAL B 1 492 ? -20.969 27.25 22.547 1 97.75 492 VAL B CA 1
ATOM 9518 C C . VAL B 1 492 ? -20.781 25.734 22.438 1 97.75 492 VAL B C 1
ATOM 9520 O O . VAL B 1 492 ? -20.688 25.188 21.344 1 97.75 492 VAL B O 1
ATOM 9523 N N . ILE B 1 493 ? -20.594 25.109 23.562 1 96.38 493 ILE B N 1
ATOM 9524 C CA . ILE B 1 493 ? -20.438 23.672 23.656 1 96.38 493 ILE B CA 1
ATOM 9525 C C . ILE B 1 493 ? -21.562 23.078 24.5 1 96.38 493 ILE B C 1
ATOM 9527 O O . ILE B 1 493 ? -21.844 23.562 25.594 1 96.38 493 ILE B O 1
ATOM 9531 N N . ASN B 1 494 ? -22.203 22.062 24.062 1 95 494 ASN B N 1
ATOM 9532 C CA . ASN B 1 494 ? -23.344 21.453 24.734 1 95 494 ASN B CA 1
ATOM 9533 C C . ASN B 1 494 ? -24.422 22.484 25.062 1 95 494 ASN B C 1
ATOM 9535 O O . ASN B 1 494 ? -24.922 22.531 26.188 1 95 494 ASN B O 1
ATOM 9539 N N . GLU B 1 495 ? -24.594 23.438 24.203 1 93.19 495 GLU B N 1
ATOM 9540 C CA . GLU B 1 495 ? -25.656 24.438 24.266 1 93.19 495 GLU B CA 1
ATOM 9541 C C . GLU B 1 495 ? -25.406 25.453 25.359 1 93.19 495 GLU B C 1
ATOM 9543 O O . GLU B 1 495 ? -26.312 26.156 25.781 1 93.19 495 GLU B O 1
ATOM 9548 N N . LYS B 1 496 ? -24.25 25.469 25.797 1 97 496 LYS B N 1
ATOM 9549 C CA . LYS B 1 496 ? -23.859 26.453 26.797 1 97 496 LYS B CA 1
ATOM 9550 C C . LYS B 1 496 ? -22.641 27.234 26.344 1 97 496 LYS B C 1
ATOM 9552 O O . LYS B 1 496 ? -21.734 26.688 25.719 1 97 496 LYS B O 1
ATOM 9557 N N . LEU B 1 497 ? -22.656 28.438 26.719 1 97.56 497 LEU B N 1
ATOM 9558 C CA . LEU B 1 497 ? -21.516 29.281 26.422 1 97.56 497 LEU B CA 1
ATOM 9559 C C . LEU B 1 497 ? -20.281 28.844 27.203 1 97.56 497 LEU B C 1
ATOM 9561 O O . LEU B 1 497 ? -20.344 28.734 28.438 1 97.56 497 LEU B O 1
ATOM 9565 N N . ASP B 1 498 ? -19.328 28.5 26.594 1 97.81 498 ASP B N 1
ATOM 9566 C CA . ASP B 1 498 ? -18.062 28.125 27.219 1 97.81 498 ASP B CA 1
ATOM 9567 C C . ASP B 1 498 ? -17.125 29.312 27.328 1 97.81 498 ASP B C 1
ATOM 9569 O O . ASP B 1 498 ? -16.531 29.75 26.344 1 97.81 498 ASP B O 1
ATOM 9573 N N . LYS B 1 499 ? -16.828 29.781 28.422 1 97.31 499 LYS B N 1
ATOM 9574 C CA . LYS B 1 499 ? -16.094 31.016 28.672 1 97.31 499 LYS B CA 1
ATOM 9575 C C . LYS B 1 499 ? -14.594 30.734 28.812 1 97.31 499 LYS B C 1
ATOM 9577 O O . LYS B 1 499 ? -13.812 31.656 29.078 1 97.31 499 LYS B O 1
ATOM 9582 N N . THR B 1 500 ? -14.211 29.5 28.594 1 96.94 500 THR B N 1
ATOM 9583 C CA . THR B 1 500 ? -12.797 29.172 28.672 1 96.94 500 THR B CA 1
ATOM 9584 C C . THR B 1 500 ? -12 29.984 27.656 1 96.94 500 THR B C 1
ATOM 9586 O O . THR B 1 500 ? -12.336 30.031 26.469 1 96.94 500 THR B O 1
ATOM 9589 N N . ILE B 1 501 ? -10.992 30.734 28.094 1 97.62 501 ILE B N 1
ATOM 9590 C CA . ILE B 1 501 ? -10.172 31.516 27.172 1 97.62 501 ILE B CA 1
ATOM 9591 C C . ILE B 1 501 ? -9.344 30.578 26.297 1 97.62 501 ILE B C 1
ATOM 9593 O O . ILE B 1 501 ? -8.812 29.578 26.766 1 97.62 501 ILE B O 1
ATOM 9597 N N . ASP B 1 502 ? -9.367 30.828 25.078 1 98.25 502 ASP B N 1
ATOM 9598 C CA . ASP B 1 502 ? -8.688 30.047 24.031 1 98.25 502 ASP B CA 1
ATOM 9599 C C . ASP B 1 502 ? -7.82 30.953 23.156 1 98.25 502 ASP B C 1
ATOM 9601 O O . ASP B 1 502 ? -8.281 31.984 22.672 1 98.25 502 ASP B O 1
ATOM 9605 N N . ALA B 1 503 ? -6.598 30.562 22.953 1 98.56 503 ALA B N 1
ATOM 9606 C CA . ALA B 1 503 ? -5.672 31.391 22.172 1 98.56 503 ALA B CA 1
ATOM 9607 C C . ALA B 1 503 ? -6.203 31.625 20.766 1 98.56 503 ALA B C 1
ATOM 9609 O O . ALA B 1 503 ? -5.875 32.625 20.141 1 98.56 503 ALA B O 1
ATOM 9610 N N . SER B 1 504 ? -7.086 30.766 20.297 1 98.44 504 SER B N 1
ATOM 9611 C CA . SER B 1 504 ? -7.586 30.844 18.922 1 98.44 504 SER B CA 1
ATOM 9612 C C . SER B 1 504 ? -8.445 32.094 18.719 1 98.44 504 SER B C 1
ATOM 9614 O O . SER B 1 504 ? -8.656 32.531 17.578 1 98.44 504 SER B O 1
ATOM 9616 N N . ILE B 1 505 ? -8.898 32.719 19.766 1 98.62 505 ILE B N 1
ATOM 9617 C CA . ILE B 1 505 ? -9.742 33.906 19.641 1 98.62 505 ILE B CA 1
ATOM 9618 C C . ILE B 1 505 ? -8.945 35.031 19.031 1 98.62 505 ILE B C 1
ATOM 9620 O O . ILE B 1 505 ? -9.516 36 18.516 1 98.62 505 ILE B O 1
ATOM 9624 N N . LEU B 1 506 ? -7.602 34.906 19.047 1 98.56 506 LEU B N 1
ATOM 9625 C CA . LEU B 1 506 ? -6.75 35.875 18.391 1 98.56 506 LEU B CA 1
ATOM 9626 C C . LEU B 1 506 ? -7.066 35.969 16.906 1 98.56 506 LEU B C 1
ATOM 9628 O O . LEU B 1 506 ? -6.812 36.969 16.25 1 98.56 506 LEU B O 1
ATOM 9632 N N . GLY B 1 507 ? -7.668 34.875 16.406 1 98.5 507 GLY B N 1
ATOM 9633 C CA . GLY B 1 507 ? -8.031 34.812 14.992 1 98.5 507 GLY B CA 1
ATOM 9634 C C . GLY B 1 507 ? -9.062 35.844 14.602 1 98.5 507 GLY B C 1
ATOM 9635 O O . GLY B 1 507 ? -9.18 36.188 13.422 1 98.5 507 GLY B O 1
ATOM 9636 N N . THR B 1 508 ? -9.828 36.375 15.57 1 98.75 508 THR B N 1
ATOM 9637 C CA . THR B 1 508 ? -10.812 37.438 15.273 1 98.75 508 THR B CA 1
ATOM 9638 C C . THR B 1 508 ? -10.117 38.719 14.82 1 98.75 508 THR B C 1
ATOM 9640 O O . THR B 1 508 ? -10.727 39.531 14.141 1 98.75 508 THR B O 1
ATOM 9643 N N . TYR B 1 509 ? -8.898 38.844 15.227 1 98.25 509 TYR B N 1
ATOM 9644 C CA . TYR B 1 509 ? -8.094 40 14.828 1 98.25 509 TYR B CA 1
ATOM 9645 C C . TYR B 1 509 ? -7.133 39.625 13.703 1 98.25 509 TYR B C 1
ATOM 9647 O O . TYR B 1 509 ? -7.375 39.969 12.539 1 98.25 509 TYR B O 1
ATOM 9655 N N . VAL B 1 510 ? -6.168 38.844 14.008 1 97.62 510 VAL B N 1
ATOM 9656 C CA . VAL B 1 510 ? -5.234 38.344 13 1 97.62 510 VAL B CA 1
ATOM 9657 C C . VAL B 1 510 ? -5.367 36.844 12.875 1 97.62 510 VAL B C 1
ATOM 9659 O O . VAL B 1 510 ? -5.301 36.094 13.867 1 97.62 510 VAL B O 1
ATOM 9662 N N . PRO B 1 511 ? -5.57 36.219 11.789 1 97.06 511 PRO B N 1
ATOM 9663 C CA . PRO B 1 511 ? -5.402 36.875 10.5 1 97.06 511 PRO B CA 1
ATOM 9664 C C . PRO B 1 511 ? -6.727 37.375 9.914 1 97.06 511 PRO B C 1
ATOM 9666 O O . PRO B 1 511 ? -6.738 38.031 8.875 1 97.06 511 PRO B O 1
ATOM 9669 N N . PHE B 1 512 ? -7.852 37.188 10.484 1 98.44 512 PHE B N 1
ATOM 9670 C CA . PHE B 1 512 ? -9.125 37.188 9.766 1 98.44 512 PHE B CA 1
ATOM 9671 C C . PHE B 1 512 ? -9.719 38.594 9.734 1 98.44 512 PHE B C 1
ATOM 9673 O O . PHE B 1 512 ? -10.656 38.844 8.977 1 98.44 512 PHE B O 1
ATOM 9680 N N . GLY B 1 513 ? -9.25 39.469 10.602 1 98 513 GLY B N 1
ATOM 9681 C CA . GLY B 1 513 ? -9.594 40.875 10.492 1 98 513 GLY B CA 1
ATOM 9682 C C . GLY B 1 513 ? -11.047 41.156 10.828 1 98 513 GLY B C 1
ATOM 9683 O O . GLY B 1 513 ? -11.633 42.125 10.312 1 98 513 GLY B O 1
ATOM 9684 N N . MET B 1 514 ? -11.617 40.312 11.562 1 98.56 514 MET B N 1
ATOM 9685 C CA . MET B 1 514 ? -12.984 40.562 12.016 1 98.56 514 MET B CA 1
ATOM 9686 C C . MET B 1 514 ? -13.023 41.812 12.898 1 98.56 514 MET B C 1
ATOM 9688 O O . MET B 1 514 ? -13.953 42.625 12.805 1 98.56 514 MET B O 1
ATOM 9692 N N . LEU B 1 515 ? -12.039 41.938 13.805 1 98.44 515 LEU B N 1
ATOM 9693 C CA . LEU B 1 515 ? -11.836 43.156 14.555 1 98.44 515 LEU B CA 1
ATOM 9694 C C . LEU B 1 515 ? -10.82 44.062 13.859 1 98.44 515 LEU B C 1
ATOM 9696 O O . LEU B 1 515 ? -9.836 43.562 13.297 1 98.44 515 LEU B O 1
ATOM 9700 N N . SER B 1 516 ? -11.078 45.344 13.945 1 95.81 516 SER B N 1
ATOM 9701 C CA . SER B 1 516 ? -10.195 46.312 13.336 1 95.81 516 SER B CA 1
ATOM 9702 C C . SER B 1 516 ? -9.711 47.344 14.359 1 95.81 516 SER B C 1
ATOM 9704 O O . SER B 1 516 ? -10.5 47.875 15.148 1 95.81 516 SER B O 1
ATOM 9706 N N . ALA B 1 517 ? -8.477 47.625 14.305 1 94.69 517 ALA B N 1
ATOM 9707 C CA . ALA B 1 517 ? -7.902 48.625 15.219 1 94.69 517 ALA B CA 1
ATOM 9708 C C . ALA B 1 517 ? -8.312 50.031 14.828 1 94.69 517 ALA B C 1
ATOM 9710 O O . ALA B 1 517 ? -8.125 50.969 15.602 1 94.69 517 ALA B O 1
ATOM 9711 N N . LYS B 1 518 ? -8.898 50.219 13.703 1 93.06 518 LYS B N 1
ATOM 9712 C CA . LYS B 1 518 ? -9.352 51.531 13.25 1 93.06 518 LYS B CA 1
ATOM 9713 C C . LYS B 1 518 ? -10.594 51.969 14.016 1 93.06 518 LYS B C 1
ATOM 9715 O O . LYS B 1 518 ? -10.875 53.156 14.117 1 93.06 518 LYS B O 1
ATOM 9720 N N . ASP B 1 519 ? -11.352 51.031 14.445 1 94.88 519 ASP B N 1
ATOM 9721 C CA . ASP B 1 519 ? -12.5 51.312 15.297 1 94.88 519 ASP B CA 1
ATOM 9722 C C . ASP B 1 519 ? -12.086 51.406 16.766 1 94.88 519 ASP B C 1
ATOM 9724 O O . ASP B 1 519 ? -11.508 50.469 17.312 1 94.88 519 ASP B O 1
ATOM 9728 N N . PRO B 1 520 ? -12.352 52.469 17.438 1 94.81 520 PRO B N 1
ATOM 9729 C CA . PRO B 1 520 ? -11.867 52.656 18.812 1 94.81 520 PRO B CA 1
ATOM 9730 C C . PRO B 1 520 ? -12.344 51.562 19.766 1 94.81 520 PRO B C 1
ATOM 9732 O O . PRO B 1 520 ? -11.578 51.125 20.625 1 94.81 520 PRO B O 1
ATOM 9735 N N . LEU B 1 521 ? -13.578 51.219 19.609 1 96.56 521 LEU B N 1
ATOM 9736 C CA . LEU B 1 521 ? -14.102 50.188 20.484 1 96.56 521 LEU B CA 1
ATOM 9737 C C . LEU B 1 521 ? -13.406 48.844 20.219 1 96.56 521 LEU B C 1
ATOM 9739 O O . LEU B 1 521 ? -13.062 48.125 21.156 1 96.56 521 LEU B O 1
ATOM 9743 N N . GLU B 1 522 ? -13.273 48.5 18.969 1 97.75 522 GLU B N 1
ATOM 9744 C CA . GLU B 1 522 ? -12.633 47.25 18.594 1 97.75 522 GLU B CA 1
ATOM 9745 C C . GLU B 1 522 ? -11.148 47.25 18.938 1 97.75 522 GLU B C 1
ATOM 9747 O O . GLU B 1 522 ? -10.57 46.219 19.266 1 97.75 522 GLU B O 1
ATOM 9752 N N . LYS B 1 523 ? -10.57 48.406 18.875 1 96.81 523 LYS B N 1
ATOM 9753 C CA . LYS B 1 523 ? -9.18 48.562 19.297 1 96.81 523 LYS B CA 1
ATOM 9754 C C . LYS B 1 523 ? -8.992 48.188 20.75 1 96.81 523 LYS B C 1
ATOM 9756 O O . LYS B 1 523 ? -8.047 47.469 21.094 1 96.81 523 LYS B O 1
ATOM 9761 N N . ASP B 1 524 ? -9.898 48.656 21.562 1 97.06 524 ASP B N 1
ATOM 9762 C CA . ASP B 1 524 ? -9.859 48.312 22.969 1 97.06 524 ASP B CA 1
ATOM 9763 C C . ASP B 1 524 ? -10.062 46.812 23.156 1 97.06 524 ASP B C 1
ATOM 9765 O O . ASP B 1 524 ? -9.414 46.188 24 1 97.06 524 ASP B O 1
ATOM 9769 N N . MET B 1 525 ? -10.984 46.281 22.375 1 98.31 525 MET B N 1
ATOM 9770 C CA . MET B 1 525 ? -11.242 44.844 22.453 1 98.31 525 MET B CA 1
ATOM 9771 C C . MET B 1 525 ? -9.977 44.062 22.125 1 98.31 525 MET B C 1
ATOM 9773 O O . MET B 1 525 ? -9.664 43.062 22.812 1 98.31 525 MET B O 1
ATOM 9777 N N . ILE B 1 526 ? -9.273 44.469 21.094 1 98.38 526 ILE B N 1
ATOM 9778 C CA . ILE B 1 526 ? -8.039 43.812 20.672 1 98.38 526 ILE B CA 1
ATOM 9779 C C . ILE B 1 526 ? -7.016 43.844 21.812 1 98.38 526 ILE B C 1
ATOM 9781 O O . ILE B 1 526 ? -6.402 42.844 22.141 1 98.38 526 ILE B O 1
ATOM 9785 N N . GLN B 1 527 ? -6.848 45 22.406 1 97.19 527 GLN B N 1
ATOM 9786 C CA . GLN B 1 527 ? -5.898 45.188 23.5 1 97.19 527 GLN B CA 1
ATOM 9787 C C . GLN B 1 527 ? -6.242 44.281 24.688 1 97.19 527 GLN B C 1
ATOM 9789 O O . GLN B 1 527 ? -5.367 43.594 25.234 1 97.19 527 GLN B O 1
ATOM 9794 N N . PHE B 1 528 ? -7.496 44.281 25.031 1 98.19 528 PHE B N 1
ATOM 9795 C CA . PHE B 1 528 ? -7.938 43.438 26.156 1 98.19 528 PHE B CA 1
ATOM 9796 C C . PHE B 1 528 ? -7.703 41.969 25.875 1 98.19 528 PHE B C 1
ATOM 9798 O O . PHE B 1 528 ? -7.289 41.219 26.766 1 98.19 528 PHE B O 1
ATOM 9805 N N . MET B 1 529 ? -8 41.594 24.656 1 98.19 529 MET B N 1
ATOM 9806 C CA . MET B 1 529 ? -7.82 40.188 24.266 1 98.19 529 MET B CA 1
ATOM 9807 C C . MET B 1 529 ? -6.355 39.781 24.391 1 98.19 529 MET B C 1
ATOM 9809 O O . MET B 1 529 ? -6.047 38.719 24.953 1 98.19 529 MET B O 1
ATOM 9813 N N . ILE B 1 530 ? -5.441 40.562 23.875 1 98.31 530 ILE B N 1
ATOM 9814 C CA . ILE B 1 530 ? -4.008 40.281 23.922 1 98.31 530 ILE B CA 1
ATOM 9815 C C . ILE B 1 530 ? -3.555 40.188 25.391 1 98.31 530 ILE B C 1
ATOM 9817 O O . ILE B 1 530 ? -2.869 39.219 25.75 1 98.31 530 ILE B O 1
ATOM 9821 N N . GLU B 1 531 ? -3.996 41.062 26.234 1 98.06 531 GLU B N 1
ATOM 9822 C CA . GLU B 1 531 ? -3.594 41.125 27.641 1 98.06 531 GLU B CA 1
ATOM 9823 C C . GLU B 1 531 ? -4.129 39.906 28.406 1 98.06 531 GLU B C 1
ATOM 9825 O O . GLU B 1 531 ? -3.424 39.344 29.234 1 98.06 531 GLU B O 1
ATOM 9830 N N . ASN B 1 532 ? -5.336 39.562 28.125 1 98.31 532 ASN B N 1
ATOM 9831 C CA . ASN B 1 532 ? -5.938 38.438 28.812 1 98.31 532 ASN B CA 1
ATOM 9832 C C . ASN B 1 532 ? -5.27 37.125 28.422 1 98.31 532 ASN B C 1
ATOM 9834 O O . ASN B 1 532 ? -5.098 36.25 29.266 1 98.31 532 ASN B O 1
ATOM 9838 N N . ILE B 1 533 ? -4.961 36.969 27.141 1 98.38 533 ILE B N 1
ATOM 9839 C CA . ILE B 1 533 ? -4.277 35.781 26.703 1 98.38 533 ILE B CA 1
ATOM 9840 C C . ILE B 1 533 ? -2.916 35.656 27.375 1 98.38 533 ILE B C 1
ATOM 9842 O O . ILE B 1 533 ? -2.539 34.594 27.859 1 98.38 533 ILE B O 1
ATOM 9846 N N . GLN B 1 534 ? -2.182 36.719 27.453 1 97.38 534 GLN B N 1
ATOM 9847 C CA . GLN B 1 534 ? -0.893 36.75 28.125 1 97.38 534 GLN B CA 1
ATOM 9848 C C . GLN B 1 534 ? -1.037 36.375 29.594 1 97.38 534 GLN B C 1
ATOM 9850 O O . GLN B 1 534 ? -0.247 35.562 30.109 1 97.38 534 GLN B O 1
ATOM 9855 N N . LYS B 1 535 ? -2.006 36.875 30.188 1 97 535 LYS B N 1
ATOM 9856 C CA . LYS B 1 535 ? -2.186 36.719 31.625 1 97 535 LYS B CA 1
ATOM 9857 C C . LYS B 1 535 ? -2.641 35.281 31.953 1 97 535 LYS B C 1
ATOM 9859 O O . LYS B 1 535 ? -2.148 34.688 32.906 1 97 535 LYS B O 1
ATOM 9864 N N . LYS B 1 536 ? -3.486 34.75 31.141 1 97.44 536 LYS B N 1
ATOM 9865 C CA . LYS B 1 536 ? -4.191 33.562 31.562 1 97.44 536 LYS B CA 1
ATOM 9866 C C . LYS B 1 536 ? -3.566 32.312 30.953 1 97.44 536 LYS B C 1
ATOM 9868 O O . LYS B 1 536 ? -3.711 31.203 31.484 1 97.44 536 LYS B O 1
ATOM 9873 N N . LEU B 1 537 ? -2.838 32.469 29.844 1 98.19 537 LEU B N 1
ATOM 9874 C CA . LEU B 1 537 ? -2.42 31.25 29.125 1 98.19 537 LEU B CA 1
ATOM 9875 C C . LEU B 1 537 ? -0.901 31.109 29.141 1 98.19 537 LEU B C 1
ATOM 9877 O O . LEU B 1 537 ? -0.357 30.156 28.594 1 98.19 537 LEU B O 1
ATOM 9881 N N . SER B 1 538 ? -0.154 31.953 29.812 1 97.44 538 SER B N 1
ATOM 9882 C CA . SER B 1 538 ? 1.305 31.953 29.828 1 97.44 538 SER B CA 1
ATOM 9883 C C . SER B 1 538 ? 1.847 30.812 30.688 1 97.44 538 SER B C 1
ATOM 9885 O O . SER B 1 538 ? 1.314 30.531 31.766 1 97.44 538 SER B O 1
ATOM 9887 N N . VAL B 1 539 ? 2.814 30.156 30.203 1 96.88 539 VAL B N 1
ATOM 9888 C CA . VAL B 1 539 ? 3.568 29.125 30.906 1 96.88 539 VAL B CA 1
ATOM 9889 C C . VAL B 1 539 ? 5.043 29.5 30.969 1 96.88 539 VAL B C 1
ATOM 9891 O O . VAL B 1 539 ? 5.691 29.672 29.922 1 96.88 539 VAL B O 1
ATOM 9894 N N . PRO B 1 540 ? 5.594 29.594 32.125 1 96.62 540 PRO B N 1
ATOM 9895 C CA . PRO B 1 540 ? 6.992 30.016 32.25 1 96.62 540 PRO B CA 1
ATOM 9896 C C . PRO B 1 540 ? 7.973 28.875 31.969 1 96.62 540 PRO B C 1
ATOM 9898 O O . PRO B 1 540 ? 7.984 27.875 32.688 1 96.62 540 PRO B O 1
ATOM 9901 N N . ILE B 1 541 ? 8.75 29.031 31.016 1 94.19 541 ILE B N 1
ATOM 9902 C CA . ILE B 1 541 ? 9.82 28.109 30.656 1 94.19 541 ILE B CA 1
ATOM 9903 C C . ILE B 1 541 ? 10.758 28.781 29.641 1 94.19 541 ILE B C 1
ATOM 9905 O O . ILE B 1 541 ? 10.383 29.766 29 1 94.19 541 ILE B O 1
ATOM 9909 N N . ASN B 1 542 ? 12.094 28.406 29.562 1 93.56 542 ASN B N 1
ATOM 9910 C CA . ASN B 1 542 ? 13.078 28.922 28.625 1 93.56 542 ASN B CA 1
ATOM 9911 C C . ASN B 1 542 ? 13.289 30.422 28.797 1 93.56 542 ASN B C 1
ATOM 9913 O O . ASN B 1 542 ? 13.344 31.156 27.797 1 93.56 542 ASN B O 1
ATOM 9917 N N . LEU B 1 543 ? 13.281 30.844 29.984 1 90.31 543 LEU B N 1
ATOM 9918 C CA . LEU B 1 543 ? 13.539 32.219 30.359 1 90.31 543 LEU B CA 1
ATOM 9919 C C . LEU B 1 543 ? 12.523 33.156 29.719 1 90.31 543 LEU B C 1
ATOM 9921 O O . LEU B 1 543 ? 12.867 34.281 29.344 1 90.31 543 LEU B O 1
ATOM 9925 N N . GLY B 1 544 ? 11.414 32.625 29.422 1 95.38 544 GLY B N 1
ATOM 9926 C CA . GLY B 1 544 ? 10.281 33.375 28.875 1 95.38 544 GLY B CA 1
ATOM 9927 C C . GLY B 1 544 ? 8.945 32.688 29.125 1 95.38 544 GLY B C 1
ATOM 9928 O O . GLY B 1 544 ? 8.781 32 30.125 1 95.38 544 GLY B O 1
ATOM 9929 N N . TYR B 1 545 ? 8.016 33.031 28.328 1 96.88 545 TYR B N 1
ATOM 9930 C CA . TYR B 1 545 ? 6.676 32.469 28.5 1 96.88 545 TYR B CA 1
ATOM 9931 C C . TYR B 1 545 ? 6.133 31.938 27.188 1 96.88 545 TYR B C 1
ATOM 9933 O O . TYR B 1 545 ? 6.148 32.625 26.172 1 96.88 545 TYR B O 1
ATOM 9941 N N . GLY B 1 546 ? 5.781 30.656 27.219 1 97.88 546 GLY B N 1
ATOM 9942 C CA . GLY B 1 546 ? 4.996 30.109 26.125 1 97.88 546 GLY B CA 1
ATOM 9943 C C . GLY B 1 546 ? 3.5 30.141 26.391 1 97.88 546 GLY B C 1
ATOM 9944 O O . GLY B 1 546 ? 3.066 30.312 27.531 1 97.88 546 GLY B O 1
ATOM 9945 N N . ILE B 1 547 ? 2.697 30.078 25.359 1 98.31 547 ILE B N 1
ATOM 9946 C CA . ILE B 1 547 ? 1.25 30.203 25.484 1 98.31 547 ILE B CA 1
ATOM 9947 C C . ILE B 1 547 ? 0.585 28.859 25.219 1 98.31 547 ILE B C 1
ATOM 9949 O O . ILE B 1 547 ? 0.818 28.234 24.188 1 98.31 547 ILE B O 1
ATOM 9953 N N . LYS B 1 548 ? -0.269 28.422 26.109 1 96.94 548 LYS B N 1
ATOM 9954 C CA . LYS B 1 548 ? -1.061 27.219 25.922 1 96.94 548 LYS B CA 1
ATOM 9955 C C . LYS B 1 548 ? -2.203 27.469 24.938 1 96.94 548 LYS B C 1
ATOM 9957 O O . LYS B 1 548 ? -2.502 28.609 24.594 1 96.94 548 LYS B O 1
ATOM 9962 N N . ARG B 1 549 ? -2.842 26.344 24.5 1 97.25 549 ARG B N 1
ATOM 9963 C CA . ARG B 1 549 ? -3.992 26.484 23.609 1 97.25 549 ARG B CA 1
ATOM 9964 C C . ARG B 1 549 ? -5.164 27.141 24.344 1 97.25 549 ARG B C 1
ATOM 9966 O O . ARG B 1 549 ? -5.762 28.094 23.844 1 97.25 549 ARG B O 1
ATOM 9973 N N . TYR B 1 550 ? -5.531 26.609 25.438 1 97.44 550 TYR B N 1
ATOM 9974 C CA . TYR B 1 550 ? -6.609 27.094 26.281 1 97.44 550 TYR B CA 1
ATOM 9975 C C . TYR B 1 550 ? -6.422 26.656 27.719 1 97.44 550 TYR B C 1
ATOM 9977 O O . TYR B 1 550 ? -5.551 25.828 28.016 1 97.44 550 TYR B O 1
ATOM 9985 N N . GLU B 1 551 ? -7.211 27.234 28.547 1 93.94 551 GLU B N 1
ATOM 9986 C CA . GLU B 1 551 ? -7.117 26.906 29.969 1 93.94 551 GLU B CA 1
ATOM 9987 C C . GLU B 1 551 ? -7.434 25.422 30.219 1 93.94 551 GLU B C 1
ATOM 9989 O O . GLU B 1 551 ? -8.359 24.875 29.625 1 93.94 551 GLU B O 1
ATOM 9994 N N . ASN B 1 552 ? -6.676 24.688 30.922 1 89.56 552 ASN B N 1
ATOM 9995 C CA . ASN B 1 552 ? -6.836 23.297 31.328 1 89.56 552 ASN B CA 1
ATOM 9996 C C . ASN B 1 552 ? -6.57 22.344 30.156 1 89.56 552 ASN B C 1
ATOM 9998 O O . ASN B 1 552 ? -7.184 21.281 30.078 1 89.56 552 ASN B O 1
ATOM 10002 N N . ASP B 1 553 ? -5.828 22.875 29.188 1 92.81 553 ASP B N 1
ATOM 10003 C CA . ASP B 1 553 ? -5.398 22.016 28.094 1 92.81 553 ASP B CA 1
ATOM 10004 C C . ASP B 1 553 ? -4.559 20.844 28.609 1 92.81 553 ASP B C 1
ATOM 10006 O O . ASP B 1 553 ? -3.578 21.047 29.328 1 92.81 553 ASP B O 1
ATOM 10010 N N . SER B 1 554 ? -4.918 19.562 28.234 1 90.12 554 SER B N 1
ATOM 10011 C CA . SER B 1 554 ? -4.191 18.406 28.734 1 90.12 554 SER B CA 1
ATOM 10012 C C . SER B 1 554 ? -3.518 17.641 27.609 1 90.12 554 SER B C 1
ATOM 10014 O O . SER B 1 554 ? -2.891 16.609 27.828 1 90.12 554 SER B O 1
ATOM 10016 N N . TYR B 1 555 ? -3.645 18.109 26.406 1 88.94 555 TYR B N 1
ATOM 10017 C CA . TYR B 1 555 ? -3.049 17.406 25.266 1 88.94 555 TYR B CA 1
ATOM 10018 C C . TYR B 1 555 ? -1.533 17.328 25.422 1 88.94 555 TYR B C 1
ATOM 10020 O O . TYR B 1 555 ? -0.864 18.359 25.562 1 88.94 555 TYR B O 1
ATOM 10028 N N . ILE B 1 556 ? -1.004 16.094 25.344 1 88.38 556 ILE B N 1
ATOM 10029 C CA . ILE B 1 556 ? 0.415 15.805 25.516 1 88.38 556 ILE B CA 1
ATOM 10030 C C . ILE B 1 556 ? 0.966 16.594 26.703 1 88.38 556 ILE B C 1
ATOM 10032 O O . ILE B 1 556 ? 1.915 17.359 26.562 1 88.38 556 ILE B O 1
ATOM 10036 N N . ASN B 1 557 ? 0.395 16.562 27.828 1 86.81 557 ASN B N 1
ATOM 10037 C CA . ASN B 1 557 ? 0.772 17.109 29.125 1 86.81 557 ASN B CA 1
ATOM 10038 C C . ASN B 1 557 ? 0.448 18.594 29.219 1 86.81 557 ASN B C 1
ATOM 10040 O O . ASN B 1 557 ? 0.943 19.281 30.125 1 86.81 557 ASN B O 1
ATOM 10044 N N . GLY B 1 558 ? -0.228 19.188 28.266 1 92.06 558 GLY B N 1
ATOM 10045 C CA . GLY B 1 558 ? -0.631 20.594 28.312 1 92.06 558 GLY B CA 1
ATOM 10046 C C . GLY B 1 558 ? 0.522 21.547 28.109 1 92.06 558 GLY B C 1
ATOM 10047 O O . GLY B 1 558 ? 0.592 22.594 28.75 1 92.06 558 GLY B O 1
ATOM 10048 N N . ASN B 1 559 ? 1.412 21.219 27.281 1 95.81 559 ASN B N 1
ATOM 10049 C CA . ASN B 1 559 ? 2.57 22.031 26.953 1 95.81 559 ASN B CA 1
ATOM 10050 C C . ASN B 1 559 ? 2.16 23.312 26.219 1 95.81 559 ASN B C 1
ATOM 10052 O O . ASN B 1 559 ? 1.107 23.359 25.578 1 95.81 559 ASN B O 1
ATOM 10056 N N . PRO B 1 560 ? 2.996 24.375 26.438 1 97.44 560 PRO B N 1
ATOM 10057 C CA . PRO B 1 560 ? 2.76 25.531 25.562 1 97.44 560 PRO B CA 1
ATOM 10058 C C . PRO B 1 560 ? 3.084 25.266 24.109 1 97.44 560 PRO B C 1
ATOM 10060 O O . PRO B 1 560 ? 3.963 24.438 23.812 1 97.44 560 PRO B O 1
ATOM 10063 N N . TRP B 1 561 ? 2.346 25.938 23.266 1 98.19 561 TRP B N 1
ATOM 10064 C CA . TRP B 1 561 ? 2.48 25.688 21.828 1 98.19 561 TRP B CA 1
ATOM 10065 C C . TRP B 1 561 ? 3.258 26.812 21.156 1 98.19 561 TRP B C 1
ATOM 10067 O O . TRP B 1 561 ? 3.068 27.984 21.484 1 98.19 561 TRP B O 1
ATOM 10077 N N . VAL B 1 562 ? 4.117 26.422 20.234 1 98.25 562 VAL B N 1
ATOM 10078 C CA . VAL B 1 562 ? 4.812 27.406 19.406 1 98.25 562 VAL B CA 1
ATOM 10079 C C . VAL B 1 562 ? 3.807 28.172 18.547 1 98.25 562 VAL B C 1
ATOM 10081 O O . VAL B 1 562 ? 3.916 29.391 18.375 1 98.25 562 VAL B O 1
ATOM 10084 N N . VAL B 1 563 ? 2.801 27.531 18.078 1 98 563 VAL B N 1
ATOM 10085 C CA . VAL B 1 563 ? 1.78 28.125 17.219 1 98 563 VAL B CA 1
ATOM 10086 C C . VAL B 1 563 ? 1.04 29.234 17.969 1 98 563 VAL B C 1
ATOM 10088 O O . VAL B 1 563 ? 0.976 30.375 17.5 1 98 563 VAL B O 1
ATOM 10091 N N . THR B 1 564 ? 0.546 28.938 19.141 1 98.44 564 THR B N 1
ATOM 10092 C CA . THR B 1 564 ? -0.23 29.906 19.906 1 98.44 564 THR B CA 1
ATOM 10093 C C . THR B 1 564 ? 0.658 31.047 20.375 1 98.44 564 THR B C 1
ATOM 10095 O O . THR B 1 564 ? 0.217 32.219 20.438 1 98.44 564 THR B O 1
ATOM 10098 N N . THR B 1 565 ? 1.886 30.734 20.672 1 98.75 565 THR B N 1
ATOM 10099 C CA . THR B 1 565 ? 2.832 31.766 21.094 1 98.75 565 THR B CA 1
ATOM 10100 C C . THR B 1 565 ? 3.125 32.75 19.969 1 98.75 565 THR B C 1
ATOM 10102 O O . THR B 1 565 ? 3.119 33.969 20.172 1 98.75 565 THR B O 1
ATOM 10105 N N . LEU B 1 566 ? 3.311 32.188 18.844 1 98.69 566 LEU B N 1
ATOM 10106 C CA . LEU B 1 566 ? 3.615 33.031 17.688 1 98.69 566 LEU B CA 1
ATOM 10107 C C . LEU B 1 566 ? 2.361 33.75 17.188 1 98.69 566 LEU B C 1
ATOM 10109 O O . LEU B 1 566 ? 2.447 34.812 16.609 1 98.69 566 LEU B O 1
ATOM 10113 N N . TRP B 1 567 ? 1.178 33.219 17.422 1 98.69 567 TRP B N 1
ATOM 10114 C CA . TRP B 1 567 ? -0.064 33.938 17.141 1 98.69 567 TRP B CA 1
ATOM 10115 C C . TRP B 1 567 ? -0.148 35.219 17.984 1 98.69 567 TRP B C 1
ATOM 10117 O O . TRP B 1 567 ? -0.544 36.25 17.484 1 98.69 567 TRP B O 1
ATOM 10127 N N . LEU B 1 568 ? 0.21 35.062 19.219 1 98.75 568 LEU B N 1
ATOM 10128 C CA . LEU B 1 568 ? 0.167 36.219 20.109 1 98.75 568 LEU B CA 1
ATOM 10129 C C . LEU B 1 568 ? 1.17 37.281 19.672 1 98.75 568 LEU B C 1
ATOM 10131 O O . LEU B 1 568 ? 0.834 38.469 19.609 1 98.75 568 LEU B O 1
ATOM 10135 N N . SER B 1 569 ? 2.389 36.844 19.438 1 98.56 569 SER B N 1
ATOM 10136 C CA . SER B 1 569 ? 3.404 37.781 18.969 1 98.56 569 SER B CA 1
ATOM 10137 C C . SER B 1 569 ? 2.982 38.469 17.672 1 98.56 569 SER B C 1
ATOM 10139 O O . SER B 1 569 ? 3.203 39.656 17.5 1 98.56 569 SER B O 1
ATOM 10141 N N . GLU B 1 570 ? 2.453 37.75 16.797 1 98.5 570 GLU B N 1
ATOM 10142 C CA . GLU B 1 570 ? 1.974 38.312 15.531 1 98.5 570 GLU B CA 1
ATOM 10143 C C . GLU B 1 570 ? 0.918 39.375 15.773 1 98.5 570 GLU B C 1
ATOM 10145 O O . GLU B 1 570 ? 0.937 40.438 15.133 1 98.5 570 GLU B O 1
ATOM 10150 N N . ALA B 1 571 ? -0.022 39.094 16.656 1 98.62 571 ALA B N 1
ATOM 10151 C CA . ALA B 1 571 ? -1.046 40.062 17.016 1 98.62 571 ALA B CA 1
ATOM 10152 C C . ALA B 1 571 ? -0.419 41.344 17.594 1 98.62 571 ALA B C 1
ATOM 10154 O O . ALA B 1 571 ? -0.837 42.438 17.266 1 98.62 571 ALA B O 1
ATOM 10155 N N . MET B 1 572 ? 0.548 41.219 18.438 1 98.44 572 MET B N 1
ATOM 10156 C CA . MET B 1 572 ? 1.231 42.344 19.078 1 98.44 572 MET B CA 1
ATOM 10157 C C . MET B 1 572 ? 1.952 43.188 18.031 1 98.44 572 MET B C 1
ATOM 10159 O O . MET B 1 572 ? 1.854 44.406 18.047 1 98.44 572 MET B O 1
ATOM 10163 N N . PHE B 1 573 ? 2.68 42.531 17.172 1 98.25 573 PHE B N 1
ATOM 10164 C CA . PHE B 1 573 ? 3.406 43.25 16.141 1 98.25 573 PHE B CA 1
ATOM 10165 C C . PHE B 1 573 ? 2.441 43.969 15.203 1 98.25 573 PHE B C 1
ATOM 10167 O O . PHE B 1 573 ? 2.684 45.125 14.82 1 98.25 573 PHE B O 1
ATOM 10174 N N . THR B 1 574 ? 1.377 43.281 14.805 1 98 574 THR B N 1
ATOM 10175 C CA . THR B 1 574 ? 0.378 43.906 13.938 1 98 574 THR B CA 1
ATOM 10176 C C . THR B 1 574 ? -0.236 45.125 14.609 1 98 574 THR B C 1
ATOM 10178 O O . THR B 1 574 ? -0.391 46.188 13.977 1 98 574 THR B O 1
ATOM 10181 N N . PHE B 1 575 ? -0.585 44.938 15.867 1 97.69 575 PHE B N 1
ATOM 10182 C CA . PHE B 1 575 ? -1.175 46.031 16.641 1 97.69 575 PHE B CA 1
ATOM 10183 C C . PHE B 1 575 ? -0.201 47.188 16.766 1 97.69 575 PHE B C 1
ATOM 10185 O O . PHE B 1 575 ? -0.589 48.375 16.609 1 97.69 575 PHE B O 1
ATOM 10192 N N . ALA B 1 576 ? 1.025 46.906 17 1 96.31 576 ALA B N 1
ATOM 10193 C CA . ALA B 1 576 ? 2.061 47.938 17.078 1 96.31 576 ALA B CA 1
ATOM 10194 C C . ALA B 1 576 ? 2.174 48.688 15.773 1 96.31 576 ALA B C 1
ATOM 10196 O O . ALA B 1 576 ? 2.297 49.938 15.781 1 96.31 576 ALA B O 1
ATOM 10197 N N . LEU B 1 577 ? 2.15 48.031 14.734 1 94.31 577 LEU B N 1
ATOM 10198 C CA . LEU B 1 577 ? 2.254 48.656 13.422 1 94.31 577 LEU B CA 1
ATOM 10199 C C . LEU B 1 577 ? 1.054 49.562 13.148 1 94.31 577 LEU B C 1
ATOM 10201 O O . LEU B 1 577 ? 1.206 50.656 12.609 1 94.31 577 LEU B O 1
ATOM 10205 N N . GLU B 1 578 ? -0.08 49.094 13.461 1 93.69 578 GLU B N 1
ATOM 10206 C CA . GLU B 1 578 ? -1.295 49.875 13.227 1 93.69 578 GLU B CA 1
ATOM 10207 C C . GLU B 1 578 ? -1.317 51.125 14.078 1 93.69 578 GLU B C 1
ATOM 10209 O O . GLU B 1 578 ? -1.743 52.188 13.617 1 93.69 578 GLU B O 1
ATOM 10214 N N . LEU B 1 579 ? -0.876 51.062 15.312 1 92.25 579 LEU B N 1
ATOM 10215 C CA . LEU B 1 579 ? -0.806 52.219 16.203 1 92.25 579 LEU B CA 1
ATOM 10216 C C . LEU B 1 579 ? 0.2 53.219 15.68 1 92.25 579 LEU B C 1
ATOM 10218 O O . LEU B 1 579 ? 0.014 54.438 15.859 1 92.25 579 LEU B O 1
ATOM 10222 N N . SER B 1 580 ? 1.184 52.75 15.078 1 87.69 580 SER B N 1
ATOM 10223 C CA . SER B 1 580 ? 2.223 53.625 14.555 1 87.69 580 SER B CA 1
ATOM 10224 C C . SER B 1 580 ? 1.717 54.438 13.367 1 87.69 580 SER B C 1
ATOM 10226 O O . SER B 1 580 ? 2.197 55.531 13.109 1 87.69 580 SER B O 1
ATOM 10228 N N . TYR B 1 581 ? 0.785 53.938 12.656 1 81.5 581 TYR B N 1
ATOM 10229 C CA . TYR B 1 581 ? 0.216 54.656 11.516 1 81.5 581 TYR B CA 1
ATOM 10230 C C . TYR B 1 581 ? -0.781 55.719 11.961 1 81.5 581 TYR B C 1
ATOM 10232 O O . TYR B 1 581 ? -0.996 56.719 11.266 1 81.5 581 TYR B O 1
ATOM 10240 N N . GLU B 1 582 ? -1.48 55.594 12.992 1 74.69 582 GLU B N 1
ATOM 10241 C CA . GLU B 1 582 ? -2.449 56.562 13.5 1 74.69 582 GLU B CA 1
ATOM 10242 C C . GLU B 1 582 ? -1.76 57.844 13.953 1 74.69 582 GLU B C 1
ATOM 10244 O O . GLU B 1 582 ? -2.305 58.938 13.789 1 74.69 582 GLU B O 1
ATOM 10249 N N . LYS B 1 583 ? -0.632 57.812 14.641 1 61.75 583 LYS B N 1
ATOM 10250 C CA . LYS B 1 583 ? 0.099 59 15.07 1 61.75 583 LYS B CA 1
ATOM 10251 C C . LYS B 1 583 ? 0.411 59.906 13.891 1 61.75 583 LYS B C 1
ATOM 10253 O O . LYS B 1 583 ? 0.358 61.125 14.016 1 61.75 583 LYS B O 1
ATOM 10258 N N . GLU B 1 584 ? 0.694 59.344 12.852 1 54.06 584 GLU B N 1
ATOM 10259 C CA . GLU B 1 584 ? 1.054 60.188 11.711 1 54.06 584 GLU B CA 1
ATOM 10260 C C . GLU B 1 584 ? -0.155 60.969 11.188 1 54.06 584 GLU B C 1
ATOM 10262 O O . GLU B 1 584 ? -0.012 62.062 10.656 1 54.06 584 GLU B O 1
ATOM 10267 N N . SER B 1 585 ? -1.409 60.344 11.461 1 50.12 585 SER B N 1
ATOM 10268 C CA . SER B 1 585 ? -2.59 61.031 10.945 1 50.12 585 SER B CA 1
ATOM 10269 C C . SER B 1 585 ? -3.16 62 11.969 1 50.12 585 SER B C 1
ATOM 10271 O O . SER B 1 585 ? -3.98 62.844 11.633 1 50.12 585 SER B O 1
ATOM 10273 N N . SER B 1 586 ? -3.018 61.719 13.266 1 49.84 586 SER B N 1
ATOM 10274 C CA . SER B 1 586 ? -3.621 62.594 14.266 1 49.84 586 SER B CA 1
ATOM 10275 C C . SER B 1 586 ? -2.742 63.812 14.539 1 49.84 586 SER B C 1
ATOM 10277 O O . SER B 1 586 ? -1.532 63.688 14.734 1 49.84 586 SER B O 1
ATOM 10279 N N . ALA B 1 587 ? -3.145 65 14.094 1 46.28 587 ALA B N 1
ATOM 10280 C CA . ALA B 1 587 ? -2.625 66.312 14.445 1 46.28 587 ALA B CA 1
ATOM 10281 C C . ALA B 1 587 ? -2.373 66.438 15.945 1 46.28 587 ALA B C 1
ATOM 10283 O O . ALA B 1 587 ? -3.051 65.812 16.75 1 46.28 587 ALA B O 1
ATOM 10284 N N . PRO B 1 588 ? -1.251 67.062 16.328 1 39.19 588 PRO B N 1
ATOM 10285 C CA . PRO B 1 588 ? -0.923 67.312 17.734 1 39.19 588 PRO B CA 1
ATOM 10286 C C . PRO B 1 588 ? -2.131 67.75 18.562 1 39.19 588 PRO B C 1
ATOM 10288 O O . PRO B 1 588 ? -2.633 68.875 18.375 1 39.19 588 PRO B O 1
ATOM 10291 N N . THR B 1 589 ? -3.275 67.062 18.5 1 35.22 589 THR B N 1
ATOM 10292 C CA . THR B 1 589 ? -4.289 67.75 19.328 1 35.22 589 THR B CA 1
ATOM 10293 C C . THR B 1 589 ? -3.797 67.938 20.75 1 35.22 589 THR B C 1
ATOM 10295 O O . THR B 1 589 ? -2.895 67.188 21.203 1 35.22 589 THR B O 1
ATOM 10298 N N . HIS B 1 590 ? -4.453 68.938 21.484 1 34.28 590 HIS B N 1
ATOM 10299 C CA . HIS B 1 590 ? -4.281 69.562 22.781 1 34.28 590 HIS B CA 1
ATOM 10300 C C . HIS B 1 590 ? -4.109 68.5 23.891 1 34.28 590 HIS B C 1
ATOM 10302 O O . HIS B 1 590 ? -4.754 67.438 23.859 1 34.28 590 HIS B O 1
ATOM 10308 N N . GLU B 1 591 ? -3.006 68.562 24.625 1 37.47 591 GLU B N 1
ATOM 10309 C CA . GLU B 1 591 ? -2.383 67.875 25.766 1 37.47 591 GLU B CA 1
ATOM 10310 C C . GLU B 1 591 ? -3.381 67.688 26.891 1 37.47 591 GLU B C 1
ATOM 10312 O O . GLU B 1 591 ? -2.992 67.375 28.016 1 37.47 591 GLU B O 1
ATOM 10317 N N . ASN B 1 592 ? -4.688 68 26.719 1 32.91 592 ASN B N 1
ATOM 10318 C CA . ASN B 1 592 ? -5.277 68.25 28.031 1 32.91 592 ASN B CA 1
ATOM 10319 C C . ASN B 1 592 ? -5.336 67 28.875 1 32.91 592 ASN B C 1
ATOM 10321 O O . ASN B 1 592 ? -5.621 67 30.078 1 32.91 592 ASN B O 1
ATOM 10325 N N . SER B 1 593 ? -6.082 65.938 28.438 1 35.06 593 SER B N 1
ATOM 10326 C CA . SER B 1 593 ? -6.711 65.188 29.531 1 35.06 593 SER B CA 1
ATOM 10327 C C . SER B 1 593 ? -5.691 64.312 30.266 1 35.06 593 SER B C 1
ATOM 10329 O O . SER B 1 593 ? -4.781 63.75 29.656 1 35.06 593 SER B O 1
ATOM 10331 N N . TYR B 1 594 ? -5.527 64.25 31.703 1 34.41 594 TYR B N 1
ATOM 10332 C CA . TYR B 1 594 ? -4.781 63.781 32.844 1 34.41 594 TYR B CA 1
ATOM 10333 C C . TYR B 1 594 ? -4.648 62.25 32.781 1 34.41 594 TYR B C 1
ATOM 10335 O O . TYR B 1 594 ? -4.074 61.656 33.688 1 34.41 594 TYR B O 1
ATOM 10343 N N . GLU B 1 595 ? -5.684 61.531 32.469 1 40.41 595 GLU B N 1
ATOM 10344 C CA . GLU B 1 595 ? -5.5 60.125 32.812 1 40.41 595 GLU B CA 1
ATOM 10345 C C . GLU B 1 595 ? -4.266 59.531 32.125 1 40.41 595 GLU B C 1
ATOM 10347 O O . GLU B 1 595 ? -4.035 59.781 30.938 1 40.41 595 GLU B O 1
ATOM 10352 N N . LYS B 1 596 ? -3.191 59.125 32.844 1 46.69 596 LYS B N 1
ATOM 10353 C CA . LYS B 1 596 ? -1.864 58.594 32.531 1 46.69 596 LYS B CA 1
ATOM 10354 C C . LYS B 1 596 ? -1.91 57.625 31.359 1 46.69 596 LYS B C 1
ATOM 10356 O O . LYS B 1 596 ? -1.98 56.406 31.547 1 46.69 596 LYS B O 1
ATOM 10361 N N . GLU B 1 597 ? -2.656 57.781 30.281 1 51.69 597 GLU B N 1
ATOM 10362 C CA . GLU B 1 597 ? -2.699 56.938 29.094 1 51.69 597 GLU B CA 1
ATOM 10363 C C . GLU B 1 597 ? -1.308 56.75 28.5 1 51.69 597 GLU B C 1
ATOM 10365 O O . GLU B 1 597 ? -0.555 57.719 28.344 1 51.69 597 GLU B O 1
ATOM 10370 N N . GLU B 1 598 ? -0.822 55.469 28.578 1 65 598 GLU B N 1
ATOM 10371 C CA . GLU B 1 598 ? 0.429 55.156 27.906 1 65 598 GLU B CA 1
ATOM 10372 C C . GLU B 1 598 ? 0.53 55.844 26.547 1 65 598 GLU B C 1
ATOM 10374 O O . GLU B 1 598 ? -0.418 55.812 25.766 1 65 598 GLU B O 1
ATOM 10379 N N . LYS B 1 599 ? 1.54 56.75 26.391 1 75.44 599 LYS B N 1
ATOM 10380 C CA . LYS B 1 599 ? 1.789 57.375 25.094 1 75.44 599 LYS B CA 1
ATOM 10381 C C . LYS B 1 599 ? 1.861 56.344 23.984 1 75.44 599 LYS B C 1
ATOM 10383 O O . LYS B 1 599 ? 2.379 55.25 24.188 1 75.44 599 LYS B O 1
ATOM 10388 N N . PRO B 1 600 ? 1.124 56.594 22.906 1 81.5 600 PRO B N 1
ATOM 10389 C CA . PRO B 1 600 ? 1.119 55.656 21.797 1 81.5 600 PRO B CA 1
ATOM 10390 C C . PRO B 1 600 ? 2.508 55.094 21.484 1 81.5 600 PRO B C 1
ATOM 10392 O O . PRO B 1 600 ? 2.646 53.906 21.188 1 81.5 600 PRO B O 1
ATOM 10395 N N . GLU B 1 601 ? 3.492 55.906 21.656 1 85.81 601 GLU B N 1
ATOM 10396 C CA . GLU B 1 601 ? 4.855 55.469 21.375 1 85.81 601 GLU B CA 1
ATOM 10397 C C . GLU B 1 601 ? 5.34 54.438 22.391 1 85.81 601 GLU B C 1
ATOM 10399 O O . GLU B 1 601 ? 6.055 53.5 22.047 1 85.81 601 GLU B O 1
ATOM 10404 N N . GLU B 1 602 ? 4.984 54.688 23.578 1 90.81 602 GLU B N 1
ATOM 10405 C CA . GLU B 1 602 ? 5.363 53.75 24.641 1 90.81 602 GLU B CA 1
ATOM 10406 C C . GLU B 1 602 ? 4.656 52.406 24.484 1 90.81 602 GLU B C 1
ATOM 10408 O O . GLU B 1 602 ? 5.238 51.344 24.75 1 90.81 602 GLU B O 1
ATOM 10413 N N . LYS B 1 603 ? 3.455 52.5 24.047 1 92.62 603 LYS B N 1
ATOM 10414 C CA . LYS B 1 603 ? 2.693 51.281 23.812 1 92.62 603 LYS B CA 1
ATOM 10415 C C . LYS B 1 603 ? 3.295 50.469 22.656 1 92.62 603 LYS B C 1
ATOM 10417 O O . LYS B 1 603 ? 3.398 49.25 22.75 1 92.62 603 LYS B O 1
ATOM 10422 N N . VAL B 1 604 ? 3.598 51.125 21.594 1 93.88 604 VAL B N 1
ATOM 10423 C CA . VAL B 1 604 ? 4.234 50.469 20.438 1 93.88 604 VAL B CA 1
ATOM 10424 C C . VAL B 1 604 ? 5.531 49.812 20.891 1 93.88 604 VAL B C 1
ATOM 10426 O O . VAL B 1 604 ? 5.801 48.656 20.516 1 93.88 604 VAL B O 1
ATOM 10429 N N . LYS B 1 605 ? 6.312 50.5 21.688 1 92.88 605 LYS B N 1
ATOM 10430 C CA . LYS B 1 605 ? 7.574 49.969 22.188 1 92.88 605 LYS B CA 1
ATOM 10431 C C . LYS B 1 605 ? 7.34 48.719 23.062 1 92.88 605 LYS B C 1
ATOM 10433 O O . LYS B 1 605 ? 8.062 47.75 22.953 1 92.88 605 LYS B O 1
ATOM 10438 N N . ARG B 1 606 ? 6.422 48.844 23.859 1 95.75 606 ARG B N 1
ATOM 10439 C CA . ARG B 1 606 ? 6.121 47.75 24.766 1 95.75 606 ARG B CA 1
ATOM 10440 C C . ARG B 1 606 ? 5.66 46.5 24 1 95.75 606 ARG B C 1
ATOM 10442 O O . ARG B 1 606 ? 6.148 45.406 24.234 1 95.75 606 ARG B O 1
ATOM 10449 N N . LEU B 1 607 ? 4.684 46.719 23.094 1 96.75 607 LEU B N 1
ATOM 10450 C CA . LEU B 1 607 ? 4.168 45.625 22.297 1 96.75 607 LEU B CA 1
ATOM 10451 C C . LEU B 1 607 ? 5.285 44.969 21.484 1 96.75 607 LEU B C 1
ATOM 10453 O O . LEU B 1 607 ? 5.344 43.75 21.375 1 96.75 607 LEU B O 1
ATOM 10457 N N . THR B 1 608 ? 6.109 45.75 20.922 1 95.69 608 THR B N 1
ATOM 10458 C CA . THR B 1 608 ? 7.215 45.25 20.125 1 95.69 608 THR B CA 1
ATOM 10459 C C . THR B 1 608 ? 8.18 44.438 20.984 1 95.69 608 THR B C 1
ATOM 10461 O O . THR B 1 608 ? 8.586 43.344 20.609 1 95.69 608 THR B O 1
ATOM 10464 N N . SER B 1 609 ? 8.516 44.969 22.125 1 95.31 609 SER B N 1
ATOM 10465 C CA . SER B 1 609 ? 9.438 44.312 23.031 1 95.31 609 SER B CA 1
ATOM 10466 C C . SER B 1 609 ? 8.867 42.969 23.516 1 95.31 609 SER B C 1
ATOM 10468 O O . SER B 1 609 ? 9.57 41.969 23.562 1 95.31 609 SER B O 1
ATOM 10470 N N . GLU B 1 610 ? 7.617 43 23.891 1 96.81 610 GLU B N 1
ATOM 10471 C CA . GLU B 1 610 ? 6.961 41.781 24.328 1 96.81 610 GLU B CA 1
ATOM 10472 C C . GLU B 1 610 ? 6.898 40.75 23.203 1 96.81 610 GLU B C 1
ATOM 10474 O O . GLU B 1 610 ? 7.145 39.562 23.422 1 96.81 610 GLU B O 1
ATOM 10479 N N . GLY B 1 611 ? 6.504 41.219 22 1 97.5 611 GLY B N 1
ATOM 10480 C CA . GLY B 1 611 ? 6.508 40.344 20.844 1 97.5 611 GLY B CA 1
ATOM 10481 C C . GLY B 1 611 ? 7.855 39.688 20.594 1 97.5 611 GLY B C 1
ATOM 10482 O O . GLY B 1 611 ? 7.93 38.5 20.281 1 97.5 611 GLY B O 1
ATOM 10483 N N . ILE B 1 612 ? 8.914 40.469 20.719 1 96.56 612 ILE B N 1
ATOM 10484 C CA . ILE B 1 612 ? 10.273 39.969 20.562 1 96.56 612 ILE B CA 1
ATOM 10485 C C . ILE B 1 612 ? 10.555 38.875 21.594 1 96.56 612 ILE B C 1
ATOM 10487 O O . ILE B 1 612 ? 11.203 37.875 21.297 1 96.56 612 ILE B O 1
ATOM 10491 N N . GLY B 1 613 ? 10.078 39.094 22.797 1 96.31 613 GLY B N 1
ATOM 10492 C CA . GLY B 1 613 ? 10.219 38.062 23.828 1 96.31 613 GLY B CA 1
ATOM 10493 C C . GLY B 1 613 ? 9.633 36.719 23.422 1 96.31 613 GLY B C 1
ATOM 10494 O O . GLY B 1 613 ? 10.234 35.688 23.672 1 96.31 613 GLY B O 1
ATOM 10495 N N . TYR B 1 614 ? 8.469 36.781 22.844 1 97.81 614 TYR B N 1
ATOM 10496 C CA . TYR B 1 614 ? 7.812 35.531 22.406 1 97.81 614 TYR B CA 1
ATOM 10497 C C . TYR B 1 614 ? 8.562 34.906 21.25 1 97.81 614 TYR B C 1
ATOM 10499 O O . TYR B 1 614 ? 8.609 33.688 21.125 1 97.81 614 TYR B O 1
ATOM 10507 N N . LEU B 1 615 ? 9.086 35.719 20.344 1 96.5 615 LEU B N 1
ATOM 10508 C CA . LEU B 1 615 ? 9.906 35.219 19.25 1 96.5 615 LEU B CA 1
ATOM 10509 C C . LEU B 1 615 ? 11.133 34.469 19.797 1 96.5 615 LEU B C 1
ATOM 10511 O O . LEU B 1 615 ? 11.461 33.406 19.312 1 96.5 615 LEU B O 1
ATOM 10515 N N . LYS B 1 616 ? 11.789 35.094 20.719 1 96 616 LYS B N 1
ATOM 10516 C CA . LYS B 1 616 ? 12.961 34.469 21.344 1 96 616 LYS B CA 1
ATOM 10517 C C . LYS B 1 616 ? 12.602 33.156 22.016 1 96 616 LYS B C 1
ATOM 10519 O O . LYS B 1 616 ? 13.367 32.188 21.953 1 96 616 LYS B O 1
ATOM 10524 N N . TRP B 1 617 ? 11.5 33.156 22.656 1 97.5 617 TRP B N 1
ATOM 10525 C CA . TRP B 1 617 ? 11.023 31.938 23.297 1 97.5 617 TRP B CA 1
ATOM 10526 C C . TRP B 1 617 ? 10.852 30.812 22.281 1 97.5 617 TRP B C 1
ATOM 10528 O O . TRP B 1 617 ? 11.234 29.672 22.547 1 97.5 617 TRP B O 1
ATOM 10538 N N . ALA B 1 618 ? 10.18 31.125 21.188 1 97.62 618 ALA B N 1
ATOM 10539 C CA . ALA B 1 618 ? 9.961 30.125 20.141 1 97.62 618 ALA B CA 1
ATOM 10540 C C . ALA B 1 618 ? 11.281 29.562 19.641 1 97.62 618 ALA B C 1
ATOM 10542 O O . ALA B 1 618 ? 11.422 28.344 19.453 1 97.62 618 ALA B O 1
ATOM 10543 N N . LEU B 1 619 ? 12.242 30.438 19.406 1 97.06 619 LEU B N 1
ATOM 10544 C CA . LEU B 1 619 ? 13.547 30.016 18.922 1 97.06 619 LEU B CA 1
ATOM 10545 C C . LEU B 1 619 ? 14.258 29.125 19.938 1 97.06 619 LEU B C 1
ATOM 10547 O O . LEU B 1 619 ? 14.93 28.172 19.578 1 97.06 619 LEU B O 1
ATOM 10551 N N . ALA B 1 620 ? 14.07 29.438 21.172 1 96.56 620 ALA B N 1
ATOM 10552 C CA . ALA B 1 620 ? 14.695 28.656 22.234 1 96.56 620 ALA B CA 1
ATOM 10553 C C . ALA B 1 620 ? 14.109 27.25 22.297 1 96.56 620 ALA B C 1
ATOM 10555 O O . ALA B 1 620 ? 14.766 26.328 22.781 1 96.56 620 ALA B O 1
ATOM 10556 N N . GLY B 1 621 ? 12.898 27.125 21.859 1 96.69 621 GLY B N 1
ATOM 10557 C CA . GLY B 1 621 ? 12.227 25.844 21.906 1 96.69 621 GLY B CA 1
ATOM 10558 C C . GLY B 1 621 ? 12.469 25 20.672 1 96.69 621 GLY B C 1
ATOM 10559 O O . GLY B 1 621 ? 11.953 23.875 20.578 1 96.69 621 GLY B O 1
ATOM 10560 N N . ALA B 1 622 ? 13.242 25.453 19.719 1 97.06 622 ALA B N 1
ATOM 10561 C CA . ALA B 1 622 ? 13.57 24.719 18.5 1 97.06 622 ALA B CA 1
ATOM 10562 C C . ALA B 1 622 ? 14.547 23.578 18.797 1 97.06 622 ALA B C 1
ATOM 10564 O O . ALA B 1 622 ? 15.125 23.516 19.891 1 97.06 622 ALA B O 1
ATOM 10565 N N . THR B 1 623 ? 14.664 22.641 17.859 1 96.38 623 THR B N 1
ATOM 10566 C CA . THR B 1 623 ? 15.734 21.656 17.953 1 96.38 623 THR B CA 1
ATOM 10567 C C . THR B 1 623 ? 17.094 22.328 17.938 1 96.38 623 THR B C 1
ATOM 10569 O O . THR B 1 623 ? 17.203 23.516 17.625 1 96.38 623 THR B O 1
ATOM 10572 N N . SER B 1 624 ? 18.094 21.562 18.25 1 95.19 624 SER B N 1
ATOM 10573 C CA . SER B 1 624 ? 19.453 22.094 18.219 1 95.19 624 SER B CA 1
ATOM 10574 C C . SER B 1 624 ? 19.844 22.547 16.797 1 95.19 624 SER B C 1
ATOM 10576 O O . SER B 1 624 ? 20.797 23.297 16.625 1 95.19 624 SER B O 1
ATOM 10578 N N . THR B 1 625 ? 19.031 22.125 15.859 1 97.25 625 THR B N 1
ATOM 10579 C CA . THR B 1 625 ? 19.359 22.453 14.477 1 97.25 625 THR B CA 1
ATOM 10580 C C . THR B 1 625 ? 18.406 23.531 13.938 1 97.25 625 THR B C 1
ATOM 10582 O O . THR B 1 625 ? 18.453 23.859 12.758 1 97.25 625 THR B O 1
ATOM 10585 N N . GLY B 1 626 ? 17.469 24 14.758 1 97.19 626 GLY B N 1
ATOM 10586 C CA . GLY B 1 626 ? 16.688 25.156 14.406 1 97.19 626 GLY B CA 1
ATOM 10587 C C . GLY B 1 626 ? 15.305 24.797 13.875 1 97.19 626 GLY B C 1
ATOM 10588 O O . GLY B 1 626 ? 14.586 25.656 13.367 1 97.19 626 GLY B O 1
ATOM 10589 N N . LEU B 1 627 ? 14.875 23.562 13.961 1 98.12 627 LEU B N 1
ATOM 10590 C CA . LEU B 1 627 ? 13.539 23.172 13.508 1 98.12 627 LEU B CA 1
ATOM 10591 C C . LEU B 1 627 ? 12.508 23.438 14.594 1 98.12 627 LEU B C 1
ATOM 10593 O O . LEU B 1 627 ? 12.68 23.016 15.742 1 98.12 627 LEU B O 1
ATOM 10597 N N . LEU B 1 628 ? 11.453 24.094 14.211 1 98.19 628 LEU B N 1
ATOM 10598 C CA . LEU B 1 628 ? 10.422 24.453 15.18 1 98.19 628 LEU B CA 1
ATOM 10599 C C . LEU B 1 628 ? 9.406 23.328 15.328 1 98.19 628 LEU B C 1
ATOM 10601 O O . LEU B 1 628 ? 8.891 22.812 14.328 1 98.19 628 LEU B O 1
ATOM 10605 N N . PRO B 1 629 ? 9.125 22.953 16.578 1 97.62 629 PRO B N 1
ATOM 10606 C CA . PRO B 1 629 ? 8.086 21.953 16.875 1 97.62 629 PRO B CA 1
ATOM 10607 C C . PRO B 1 629 ? 6.699 22.578 17.016 1 97.62 629 PRO B C 1
ATOM 10609 O O . PRO B 1 629 ? 6.543 23.797 16.859 1 97.62 629 PRO B O 1
ATOM 10612 N N . GLU B 1 630 ? 5.73 21.719 17.266 1 96.94 630 GLU B N 1
ATOM 10613 C CA . GLU B 1 630 ? 4.395 22.188 17.641 1 96.94 630 GLU B CA 1
ATOM 10614 C C . GLU B 1 630 ? 4.367 22.688 19.078 1 96.94 630 GLU B C 1
ATOM 10616 O O . GLU B 1 630 ? 3.73 23.703 19.359 1 96.94 630 GLU B O 1
ATOM 10621 N N . GLN B 1 631 ? 5.062 21.969 19.922 1 96.88 631 GLN B N 1
ATOM 10622 C CA . GLN B 1 631 ? 5.039 22.281 21.344 1 96.88 631 GLN B CA 1
ATOM 10623 C C . GLN B 1 631 ? 6.449 22.312 21.938 1 96.88 631 GLN B C 1
ATOM 10625 O O . GLN B 1 631 ? 7.391 21.812 21.312 1 96.88 631 GLN B O 1
ATOM 10630 N N . VAL B 1 632 ? 6.516 22.922 23.078 1 97.31 632 VAL B N 1
ATOM 10631 C CA . VAL B 1 632 ? 7.707 22.906 23.922 1 97.31 632 VAL B CA 1
ATOM 10632 C C . VAL B 1 632 ? 7.379 22.281 25.266 1 97.31 632 VAL B C 1
ATOM 10634 O O . VAL B 1 632 ? 6.371 22.625 25.891 1 97.31 632 VAL B O 1
ATOM 10637 N N . ASP B 1 633 ? 8.227 21.375 25.688 1 96.25 633 ASP B N 1
ATOM 10638 C CA . ASP B 1 633 ? 8 20.688 26.953 1 96.25 633 ASP B CA 1
ATOM 10639 C C . ASP B 1 633 ? 8.031 21.688 28.125 1 96.25 633 ASP B C 1
ATOM 10641 O O . ASP B 1 633 ? 9.016 22.406 28.297 1 96.25 633 ASP B O 1
ATOM 10645 N N . LYS B 1 634 ? 7.047 21.672 28.922 1 95.38 634 LYS B N 1
ATOM 10646 C CA . LYS B 1 634 ? 6.879 22.703 29.953 1 95.38 634 LYS B CA 1
ATOM 10647 C C . LYS B 1 634 ? 7.832 22.469 31.125 1 95.38 634 LYS B C 1
ATOM 10649 O O . LYS B 1 634 ? 8.031 23.359 31.953 1 95.38 634 LYS B O 1
ATOM 10654 N N . SER B 1 635 ? 8.398 21.297 31.219 1 94.94 635 SER B N 1
ATOM 10655 C CA . SER B 1 635 ? 9.305 20.984 32.312 1 94.94 635 SER B CA 1
ATOM 10656 C C . SER B 1 635 ? 10.766 21.172 31.906 1 94.94 635 SER B C 1
ATOM 10658 O O . SER B 1 635 ? 11.578 21.641 32.688 1 94.94 635 SER B O 1
ATOM 10660 N N . THR B 1 636 ? 11.078 20.875 30.609 1 94.81 636 THR B N 1
ATOM 10661 C CA . THR B 1 636 ? 12.484 20.828 30.203 1 94.81 636 THR B CA 1
ATOM 10662 C C . THR B 1 636 ? 12.805 21.984 29.25 1 94.81 636 THR B C 1
ATOM 10664 O O . THR B 1 636 ? 13.969 22.344 29.078 1 94.81 636 THR B O 1
ATOM 10667 N N . GLY B 1 637 ? 11.781 22.5 28.547 1 95.5 637 GLY B N 1
ATOM 10668 C CA . GLY B 1 637 ? 12 23.531 27.547 1 95.5 637 GLY B CA 1
ATOM 10669 C C . GLY B 1 637 ? 12.461 22.984 26.219 1 95.5 637 GLY B C 1
ATOM 10670 O O . GLY B 1 637 ? 12.703 23.734 25.266 1 95.5 637 GLY B O 1
ATOM 10671 N N . SER B 1 638 ? 12.547 21.672 26.094 1 94.75 638 SER B N 1
ATOM 10672 C CA . SER B 1 638 ? 12.969 21.016 24.859 1 94.75 638 SER B CA 1
ATOM 10673 C C . SER B 1 638 ? 11.82 20.938 23.859 1 94.75 638 SER B C 1
ATOM 10675 O O . SER B 1 638 ? 10.648 21 24.234 1 94.75 638 SER B O 1
ATOM 10677 N N . PRO B 1 639 ? 12.266 20.922 22.594 1 94.56 639 PRO B N 1
ATOM 10678 C CA . PRO B 1 639 ? 11.188 20.734 21.625 1 94.56 639 PRO B CA 1
ATOM 10679 C C . PRO B 1 639 ? 10.359 19.484 21.891 1 94.56 639 PRO B C 1
ATOM 10681 O O . PRO B 1 639 ? 10.914 18.422 22.203 1 94.56 639 PRO B O 1
ATOM 10684 N N . ALA B 1 640 ? 9.102 19.797 21.906 1 87.19 640 ALA B N 1
ATOM 10685 C CA . ALA B 1 640 ? 8.18 18.703 22.188 1 87.19 640 ALA B CA 1
ATOM 10686 C C . ALA B 1 640 ? 7.129 18.578 21.078 1 87.19 640 ALA B C 1
ATOM 10688 O O . ALA B 1 640 ? 6.547 19.578 20.656 1 87.19 640 ALA B O 1
ATOM 10689 N N . TRP B 1 641 ? 6.988 17.391 20.422 1 84.25 641 TRP B N 1
ATOM 10690 C CA . TRP B 1 641 ? 5.859 16.828 19.688 1 84.25 641 TRP B CA 1
ATOM 10691 C C . TRP B 1 641 ? 5.797 17.375 18.266 1 84.25 641 TRP B C 1
ATOM 10693 O O . TRP B 1 641 ? 5.719 18.578 18.062 1 84.25 641 TRP B O 1
ATOM 10703 N N . ALA B 1 642 ? 5.734 16.703 17.203 1 93.94 642 ALA B N 1
ATOM 10704 C CA . ALA B 1 642 ? 5.672 16.922 15.766 1 93.94 642 ALA B CA 1
ATOM 10705 C C . ALA B 1 642 ? 6.785 17.875 15.312 1 93.94 642 ALA B C 1
ATOM 10707 O O . ALA B 1 642 ? 6.648 19.094 15.406 1 93.94 642 ALA B O 1
ATOM 10708 N N . ILE B 1 643 ? 7.844 17.5 14.781 1 96.81 643 ILE B N 1
ATOM 10709 C CA . ILE B 1 643 ? 9.031 18.266 14.414 1 96.81 643 ILE B CA 1
ATOM 10710 C C . ILE B 1 643 ? 9.43 17.922 12.977 1 96.81 643 ILE B C 1
ATOM 10712 O O . ILE B 1 643 ? 9.617 16.75 12.633 1 96.81 643 ILE B O 1
ATOM 10716 N N . PRO B 1 644 ? 9.641 18.844 12.195 1 97.81 644 PRO B N 1
ATOM 10717 C CA . PRO B 1 644 ? 9.148 20.203 12.328 1 97.81 644 PRO B CA 1
ATOM 10718 C C . PRO B 1 644 ? 7.656 20.328 12.008 1 97.81 644 PRO B C 1
ATOM 10720 O O . PRO B 1 644 ? 7.062 19.391 11.469 1 97.81 644 PRO B O 1
ATOM 10723 N N . LEU B 1 645 ? 7.105 21.359 12.406 1 98.44 645 LEU B N 1
ATOM 10724 C CA . LEU B 1 645 ? 5.715 21.625 12.055 1 98.44 645 LEU B CA 1
ATOM 10725 C C . LEU B 1 645 ? 5.629 22.781 11.062 1 98.44 645 LEU B C 1
ATOM 10727 O O . LEU B 1 645 ? 6.176 23.859 11.305 1 98.44 645 LEU B O 1
ATOM 10731 N N . GLY B 1 646 ? 4.914 22.578 9.953 1 98.44 646 GLY B N 1
ATOM 10732 C CA . GLY B 1 646 ? 4.762 23.594 8.922 1 98.44 646 GLY B CA 1
ATOM 10733 C C . GLY B 1 646 ? 4.113 24.859 9.43 1 98.44 646 GLY B C 1
ATOM 10734 O O . GLY B 1 646 ? 4.531 25.969 9.07 1 98.44 646 GLY B O 1
ATOM 10735 N N . TRP B 1 647 ? 3.121 24.734 10.242 1 98 647 TRP B N 1
ATOM 10736 C CA . TRP B 1 647 ? 2.414 25.875 10.812 1 98 647 TRP B CA 1
ATOM 10737 C C . TRP B 1 647 ? 3.367 26.766 11.602 1 98 647 TRP B C 1
ATOM 10739 O O . TRP B 1 647 ? 3.379 27.984 11.422 1 98 647 TRP B O 1
ATOM 10749 N N . SER B 1 648 ? 4.18 26.203 12.422 1 98.44 648 SER B N 1
ATOM 10750 C CA . SER B 1 648 ? 5.172 26.953 13.195 1 98.44 648 SER B CA 1
ATOM 10751 C C . SER B 1 648 ? 6.152 27.672 12.281 1 98.44 648 SER B C 1
ATOM 10753 O O . SER B 1 648 ? 6.496 28.828 12.523 1 98.44 648 SER B O 1
ATOM 10755 N N . GLY B 1 649 ? 6.543 26.922 11.266 1 98.31 649 GLY B N 1
ATOM 10756 C CA . GLY B 1 649 ? 7.457 27.516 10.305 1 98.31 649 GLY B CA 1
ATOM 10757 C C . GLY B 1 649 ? 6.871 28.719 9.578 1 98.31 649 GLY B C 1
ATOM 10758 O O . GLY B 1 649 ? 7.562 29.703 9.344 1 98.31 649 GLY B O 1
ATOM 10759 N N . SER B 1 650 ? 5.672 28.672 9.227 1 98.56 650 SER B N 1
ATOM 10760 C CA . SER B 1 650 ? 5.023 29.781 8.531 1 98.56 650 SER B CA 1
ATOM 10761 C C . SER B 1 650 ? 4.844 30.984 9.445 1 98.56 650 SER B C 1
ATOM 10763 O O . SER B 1 650 ? 5.023 32.125 9.016 1 98.56 650 SER B O 1
ATOM 10765 N N . LEU B 1 651 ? 4.523 30.75 10.672 1 98.56 651 LEU B N 1
ATOM 10766 C CA . LEU B 1 651 ? 4.262 31.828 11.617 1 98.56 651 LEU B CA 1
ATOM 10767 C C . LEU B 1 651 ? 5.551 32.562 11.969 1 98.56 651 LEU B C 1
ATOM 10769 O O . LEU B 1 651 ? 5.535 33.781 12.195 1 98.56 651 LEU B O 1
ATOM 10773 N N . ILE B 1 652 ? 6.66 31.812 12.039 1 98.56 652 ILE B N 1
ATOM 10774 C CA . ILE B 1 652 ? 7.918 32.5 12.32 1 98.56 652 ILE B CA 1
ATOM 10775 C C . ILE B 1 652 ? 8.258 33.438 11.164 1 98.56 652 ILE B C 1
ATOM 10777 O O . ILE B 1 652 ? 8.789 34.531 11.383 1 98.56 652 ILE B O 1
ATOM 10781 N N . LEU B 1 653 ? 8.008 33 9.977 1 98.69 653 LEU B N 1
ATOM 10782 C CA . LEU B 1 653 ? 8.219 33.875 8.82 1 98.69 653 LEU B CA 1
ATOM 10783 C C . LEU B 1 653 ? 7.395 35.156 8.945 1 98.69 653 LEU B C 1
ATOM 10785 O O . LEU B 1 653 ? 7.926 36.25 8.805 1 98.69 653 LEU B O 1
ATOM 10789 N N . ASN B 1 654 ? 6.105 35.031 9.219 1 98.44 654 ASN B N 1
ATOM 10790 C CA . ASN B 1 654 ? 5.203 36.156 9.344 1 98.44 654 ASN B CA 1
ATOM 10791 C C . ASN B 1 654 ? 5.668 37.125 10.422 1 98.44 654 ASN B C 1
ATOM 10793 O O . ASN B 1 654 ? 5.66 38.344 10.211 1 98.44 654 ASN B O 1
ATOM 10797 N N . ASN B 1 655 ? 6.027 36.594 11.555 1 98.62 655 ASN B N 1
ATOM 10798 C CA . ASN B 1 655 ? 6.453 37.406 12.672 1 98.62 655 ASN B CA 1
ATOM 10799 C C . ASN B 1 655 ? 7.723 38.188 12.344 1 98.62 655 ASN B C 1
ATOM 10801 O O . ASN B 1 655 ? 7.824 39.406 12.648 1 98.62 655 ASN B O 1
ATOM 10805 N N . ILE B 1 656 ? 8.672 37.531 11.727 1 98.38 656 ILE B N 1
ATOM 10806 C CA . ILE B 1 656 ? 9.93 38.156 11.391 1 98.38 656 ILE B CA 1
ATOM 10807 C C . ILE B 1 656 ? 9.688 39.281 10.367 1 98.38 656 ILE B C 1
ATOM 10809 O O . ILE B 1 656 ? 10.258 40.344 10.469 1 98.38 656 ILE B O 1
ATOM 10813 N N . LEU B 1 657 ? 8.883 39.031 9.391 1 98 657 LEU B N 1
ATOM 10814 C CA . LEU B 1 657 ? 8.562 40.031 8.383 1 98 657 LEU B CA 1
ATOM 10815 C C . LEU B 1 657 ? 7.879 41.25 9.016 1 98 657 LEU B C 1
ATOM 10817 O O . LEU B 1 657 ? 8.164 42.406 8.656 1 98 657 LEU B O 1
ATOM 10821 N N . LEU B 1 658 ? 6.941 41.031 9.945 1 97.81 658 LEU B N 1
ATOM 10822 C CA . LEU B 1 658 ? 6.262 42.125 10.648 1 97.81 658 LEU B CA 1
ATOM 10823 C C . LEU B 1 658 ? 7.25 42.938 11.477 1 97.81 658 LEU B C 1
ATOM 10825 O O . LEU B 1 658 ? 7.184 44.188 11.492 1 97.81 658 LEU B O 1
ATOM 10829 N N . LEU B 1 659 ? 8.117 42.219 12.188 1 97.25 659 LEU B N 1
ATOM 10830 C CA . LEU B 1 659 ? 9.125 42.906 12.984 1 97.25 659 LEU B CA 1
ATOM 10831 C C . LEU B 1 659 ? 10.031 43.75 12.094 1 97.25 659 LEU B C 1
ATOM 10833 O O . LEU B 1 659 ? 10.406 44.875 12.469 1 97.25 659 LEU B O 1
ATOM 10837 N N . ASP B 1 660 ? 10.414 43.219 10.977 1 96.44 660 ASP B N 1
ATOM 10838 C CA . ASP B 1 660 ? 11.219 43.969 10.031 1 96.44 660 ASP B CA 1
ATOM 10839 C C . ASP B 1 660 ? 10.523 45.281 9.625 1 96.44 660 ASP B C 1
ATOM 10841 O O . ASP B 1 660 ? 11.164 46.312 9.547 1 96.44 660 ASP B O 1
ATOM 10845 N N . LYS B 1 661 ? 9.242 45.219 9.352 1 95.31 661 LYS B N 1
ATOM 10846 C CA . LYS B 1 661 ? 8.469 46.406 9 1 95.31 661 LYS B CA 1
ATOM 10847 C C . LYS B 1 661 ? 8.484 47.438 10.133 1 95.31 661 LYS B C 1
ATOM 10849 O O . LYS B 1 661 ? 8.609 48.625 9.891 1 95.31 661 LYS B O 1
ATOM 10854 N N . ILE B 1 662 ? 8.305 46.938 11.312 1 94.81 662 ILE B N 1
ATOM 10855 C CA . ILE B 1 662 ? 8.297 47.812 12.484 1 94.81 662 ILE B CA 1
ATOM 10856 C C . ILE B 1 662 ? 9.648 48.5 12.633 1 94.81 662 ILE B C 1
ATOM 10858 O O . ILE B 1 662 ? 9.719 49.719 12.844 1 94.81 662 ILE B O 1
ATOM 10862 N N . CYS B 1 663 ? 10.68 47.719 12.508 1 92.88 663 CYS B N 1
ATOM 10863 C CA . CYS B 1 663 ? 12.031 48.219 12.68 1 92.88 663 CYS B CA 1
ATOM 10864 C C . CYS B 1 663 ? 12.375 49.219 11.578 1 92.88 663 CYS B C 1
ATOM 10866 O O . CYS B 1 663 ? 13.016 50.25 11.836 1 92.88 663 CYS B O 1
ATOM 10868 N N . ARG B 1 664 ? 12 49 10.398 1 91.25 664 ARG B N 1
ATOM 10869 C CA . ARG B 1 664 ? 12.266 49.906 9.281 1 91.25 664 ARG B CA 1
ATOM 10870 C C . ARG B 1 664 ? 11.531 51.219 9.461 1 91.25 664 ARG B C 1
ATOM 10872 O O . ARG B 1 664 ? 12.055 52.281 9.133 1 91.25 664 ARG B O 1
ATOM 10879 N N . ARG B 1 665 ? 10.391 51.125 9.898 1 88.25 665 ARG B N 1
ATOM 10880 C CA . ARG B 1 665 ? 9.609 52.344 10.141 1 88.25 665 ARG B CA 1
ATOM 10881 C C . ARG B 1 665 ? 10.234 53.188 11.25 1 88.25 665 ARG B C 1
ATOM 10883 O O . ARG B 1 665 ? 10.273 54.406 11.156 1 88.25 665 ARG B O 1
ATOM 10890 N N . LYS B 1 666 ? 10.602 52.594 12.266 1 83.44 666 LYS B N 1
ATOM 10891 C CA . LYS B 1 666 ? 11.258 53.312 13.359 1 83.44 666 LYS B CA 1
ATOM 10892 C C . LYS B 1 666 ? 12.539 53.969 12.891 1 83.44 666 LYS B C 1
ATOM 10894 O O . LYS B 1 666 ? 12.852 55.094 13.32 1 83.44 666 LYS B O 1
ATOM 10899 N N . ALA B 1 667 ? 13.305 53.281 12.07 1 82.38 667 ALA B N 1
ATOM 10900 C CA . ALA B 1 667 ? 14.555 53.812 11.547 1 82.38 667 ALA B CA 1
ATOM 10901 C C . ALA B 1 667 ? 14.297 54.969 10.578 1 82.38 667 ALA B C 1
ATOM 10903 O O . ALA B 1 667 ? 15.062 55.906 10.531 1 82.38 667 ALA B O 1
ATOM 10904 N N . GLY B 1 668 ? 13.305 54.781 9.727 1 74.12 668 GLY B N 1
ATOM 10905 C CA . GLY B 1 668 ? 12.938 55.875 8.836 1 74.12 668 GLY B CA 1
ATOM 10906 C C . GLY B 1 668 ? 12.5 57.125 9.578 1 74.12 668 GLY B C 1
ATOM 10907 O O . GLY B 1 668 ? 12.859 58.219 9.188 1 74.12 668 GLY B O 1
ATOM 10908 N N . ASN B 1 669 ? 11.805 57.031 10.672 1 65.25 669 ASN B N 1
ATOM 10909 C CA . ASN B 1 669 ? 11.359 58.156 11.484 1 65.25 669 ASN B CA 1
ATOM 10910 C C . ASN B 1 669 ? 12.523 58.812 12.203 1 65.25 669 ASN B C 1
ATOM 10912 O O . ASN B 1 669 ? 12.516 60.031 12.43 1 65.25 669 ASN B O 1
ATOM 10916 N N . ARG B 1 670 ? 13.477 58.062 12.508 1 61.41 670 ARG B N 1
ATOM 10917 C CA . ARG B 1 670 ? 14.656 58.594 13.164 1 61.41 670 ARG B CA 1
ATOM 10918 C C . ARG B 1 670 ? 15.477 59.438 12.203 1 61.41 670 ARG B C 1
ATOM 10920 O O . ARG B 1 670 ? 16.094 60.438 12.602 1 61.41 670 ARG B O 1
ATOM 10927 N N . GLN B 1 671 ? 15.492 59 10.977 1 53.81 671 GLN B N 1
ATOM 10928 C CA . GLN B 1 671 ? 16.219 59.781 9.992 1 53.81 671 GLN B CA 1
ATOM 10929 C C . GLN B 1 671 ? 15.484 61.094 9.703 1 53.81 671 GLN B C 1
ATOM 10931 O O . GLN B 1 671 ? 16.109 62.125 9.398 1 53.81 671 GLN B O 1
ATOM 10936 N N . GLU B 1 672 ? 14.195 61.094 9.836 1 49.88 672 GLU B N 1
ATOM 10937 C CA . GLU B 1 672 ? 13.43 62.312 9.602 1 49.88 672 GLU B CA 1
ATOM 10938 C C . GLU B 1 672 ? 13.43 63.219 10.836 1 49.88 672 GLU B C 1
ATOM 10940 O O . GLU B 1 672 ? 13.289 64.438 10.734 1 49.88 672 GLU B O 1
ATOM 10945 N N . SER B 1 673 ? 13.633 62.75 11.961 1 40.41 673 SER B N 1
ATOM 10946 C CA . SER B 1 673 ? 13.695 63.562 13.164 1 40.41 673 SER B CA 1
ATOM 10947 C C . SER B 1 673 ? 15.117 64.062 13.398 1 40.41 673 SER B C 1
ATOM 10949 O O . SER B 1 673 ? 15.305 65.188 13.93 1 40.41 673 SER B O 1
#

Sequence (1346 aa):
MIKQPNVILGNDDLLVTMGKKGEIIGFFYPRRDHAQHVEESVACIHTGERLLWTNDNEWHGIQNYIEDTNIVSTKLYHDSGIRISILDLVHPDVPVLIRRFKVQSQKKLSGKFFYYSNFNVGETSKKNSGFCDTDIHLLVQYWQNYHIGIYSQPEFNEWQIGKAMDTIWWTNSKYDMEDGKLQGNKEDIGNINNAAGWDLELEADGANEFVILIGAASSRRILYKRMQELSKLPLEYIFEKTREHWVMWLSRKQVIKIPGLEEYENLRQDLFNAYNRALLMLYLLNDREYGSFVAAPEFDSNFEKCGGYGFCWNRDAAEIVLALKHSGYPGYCDMFFKWCIQTQLSDGSWFQRYWLNGDIAPSWGNFDYSTQIDETGSTLYAMDVYYGILEGLKKAEFLEEVWVSVLRAAEYLMKRTKSGIHERCMDLWETYYGIFTYTNASIYAGLMGASHLAEENGEAGMARRWKKRAEFVKQATIDRFWLQEGYFAKGVINEKLDKTIDASILGTYVPFGMLSAKDPLEKDMIQFMIENIQKKLSVPINLGYGIKRYENDSYINGNPWVVTTLWLSEAMFTFALELSYEKESSAPTHENSYEKEEKPEEKVKRLTSEGIGYLKWALAGATSTGLLPEQVDKSTGSPAWAIPLGWSGSLILNNILLLDKICRRKAGNRQESMIKQPNVILGNDDLLVTMGKKGEIIGFFYPRRDHAQHVEESVACIHTGERLLWTNDNEWHGIQNYIEDTNIVSTKLYHDSGIRISILDLVHPDVPVLIRRFKVQSQKKLSGKFFYYSNFNVGETSKKNSGFCDTDIHLLVQYWQNYHIGIYSQPEFNEWQIGKAMDTIWWTNSKYDMEDGKLQGNKEDIGNINNAAGWDLELEADGANEFVILIGAASSRRILYKRMQELSKLPLEYIFEKTREHWVMWLSRKQVIKIPGLEEYENLRQDLFNAYNRALLMLYLLNDREYGSFVAAPEFDSNFEKCGGYGFCWNRDAAEIVLALKHSGYPGYCDMFFKWCIQTQLSDGSWFQRYWLNGDIAPSWGNFDYSTQIDETGSTLYAMDVYYGILEGLKKAEFLEEVWVSVLRAAEYLMKRTKSGIHERCMDLWETYYGIFTYTNASIYAGLMGASHLAEENGEAGMARRWKKRAEFVKQATIDRFWLQEGYFAKGVINEKLDKTIDASILGTYVPFGMLSAKDPLEKDMIQFMIENIQKKLSVPINLGYGIKRYENDSYINGNPWVVTTLWLSEAMFTFALELSYEKESSAPTHENSYEKEEKPEEKVKRLTSEGIGYLKWALAGATSTGLLPEQVDKSTGSPAWAIPLGWSGSLILNNILLLDKICRRKAGNRQES

InterPro domains:
  IPR006465 Oligosaccharide amylase [TIGR01577] (14-662)
  IPR008928 Six-hairpin glycosidase superfamily [SSF48208] (234-662)
  IPR011613 GH15-like domain [PF00723] (290-654)
  IPR012341 Six-hairpin glycosidase-like superfamily [G3DSA:1.50.10.10] (272-664)
  IPR014718 Glycoside hydrolase-type carbohydrate-binding [G3DSA:2.70.98.10] (19-253)

Nearest PDB structures (foldseek):
  1ug9-assembly1_A  TM=7.985E-01  e=2.679E-28  Arthrobacter globiformis
  8rf0-assembly1_A  TM=7.205E-01  e=2.225E-18  Agrobacterium tumefaciens
  8rfg-assembly1_A  TM=7.004E-01  e=3.957E-18  Agrobacterium tumefaciens
  8bou-assembly1_A  TM=6.679E-01  e=4.794E-18  Blautia producta ATCC 27340 = DSM 2950
  8rf9-assembly1_A  TM=7.124E-01  e=3.602E-15  Agrobacterium tumefaciens

Organism: NCBI:txid1434108